Protein AF-0000000073618475 (afdb_homodimer)

Secondary structure (DSSP, 8-state):
---------------------------------------------BSS---TT-S--TTT--EEEEE-SS--S-EEEEEETTEEEETTTSGGG--STTGGG-GGGGGSSSSHHHHTT-HHHHHHHHHHHHHHTBTT-HHHHT-HHHHHHHEEEGGGPEEE-SS--S-EEEE---HHHHHHHHHHHH-GGG-S-TTTTTS--EEE--STTEEETT---PPPEEEE-SSTTS--EEEE-S-EEEEEEEEEEE-S---TT----GGGGGGGEEEEEEEE--EEHHHHHHH-TTT--STTTTT-EEE-S-BEEHHHHGGGEEPPPP-SSPPPGGG---S--EE--EEEEEE--TT-SS-EEEEEEEGGG-SS-HHHHHHHHHTTSPPP-TT-EEE------STT--SEEEE---------------------------------------------GGGHHHHHHHGGG----B-/---------------------------------------------BSS---TT-S--TTT--EEEEE-SS--S-EEEEEETTEEEETTTSGGG--STTGGG-GGGGGSSSSHHHHTT-HHHHHHHHHHHHHHTBTT-HHHHT-HHHHHHHEEEGGGPEEE-SS--S-EEEE---HHHHHHHHHHHH-GGG-S-TTTTTS--EEE--STTEEETT---PPPEEEE-SSTTS--EEEE-S-EEEEEEEEEEE-S---TT----GGGGGGGEEEEEEEE--EEHHHHHHH-TTT--STTTTT-EEE-S-BEEHHHHGGGEEPPPP-SSPPPGGG---S--EE--EEEEEE--TT-SS-EEEEEEEGGG-SS-HHHHHHHHHTTSPPP-TT-EEE------STT--SEEEE---------------------------------------------TTHHHHHHHHGGG----B-

Organism: Bos mutus grunniens (NCBI:txid30521)

pLDDT: mean 79.25, std 31.25, range [14.05, 98.94]

Foldseek 3Di:
DDDDDDDDDDDDDDDDDDDDDDDPPPPPPPPPPVPPPPPCPVLQAFLDDADLQALADLLWFFKFWKAFPVGRQIFIWTDHHQKTFQLLLVLCVLCDDQSVVPSCCRVDNANFVVLQSWDVSLVSVSVVSSQCRGPPHCPQSVPPPSCVVGMDGNVRIDTWARHQAPWEKEWDFFPVQQQVCQCVPPNNVCSHPPCVLAATHMDTAARVFETEQPDDFDFDWAWFDPDPVDDIDTDTQQWKKWFKWKKWFFGHKDAFQDFDFLVCLVRGTFFMKIKIQIFRPRRQVVPQPPPHDDRRGHRHMYIHRTGGGVSSQVVFFDWADDRPPDYDPSQDDGDRQQGFAKEWEWEDDPPRPDTHTDAIFTSNSGNRGSSRVRRRVCVRRDMDGGGHMYMRTGHADPDPHGRMDTPRPPPPPPDPPPDDCPPPPPVDDPPPPDPPVDDPDDDDDDDDDDPPDDPSPVVSNNSSSHPHSHD/DDDDDDDDDDDDDDDPDDPDDPDPPPPPPPPCPVPPPPPCPVLQAFLPDADLQALADLLWFFKFWKAFPVGRQIFIWTDHHQKTFQLLLVLCVLCDPQSVVPSCCRVDNANFVVLQSWDVSLVSVSVVSSQCRGPPHCPQSVPPPSCVVGMDGNVRIDTWARHQAPWEKEWDFFPVQQQVCQCVPPNNVCSHPPCVLAATHMDTAARVFETEQPDDFDFDWAWFDPDPVDDIDTDTQQFKKWFKWKKWFFGHKDAFQDFDFLVCLVRGTFFMKIKIQIFRPRRQVVPQPPPHDDRRGHRHMYIHRTGGGVSSQVVFFDWADDRPPDYDPSQDDGDRQQGFAKEWEWEDDPPRPDTHTDAIFTSNSGNRGSSRVRRRVCVRRDMDGGGHMYMRTGHADPDPHGRMDTPRPPPPPPDPDPDDCPPPPPPDDPPPPDDPVPDPDDDDDDDDDCPDDDPSPVVSNNSSSHPHSHD

Sequence (942 aa):
MGVALGRNKGPVPGSWTEVGGPSKRKLGCAEAARTLPPCSVLASMSFVPVAEDSDFPIHNLPYGVFSTRGNPRPRIGVAIGDQILDLSVIKHLFTGPILSGHQDVFNKPTLNSFMGLGQAAWKEARAFLQNLLSASQARLRDDVELRQRAFTSQASATMYLPATIGDYTDFYSSRHHATNVGVMFRGKENALMPNWLHLPVGYHGRASSVVVSGTPIRRPLGQMRPDDSKPPVYGACKLLDFELEMAFFVGPGNKLGEPIPISKAHEHIFGMVLMNDWSARDIQKWEYVPLGPFLGKSFGTTISPWVVPMDALMPFAVPNPEQDPKPLPYLCHDQPYTFDINLSVALKGEGMSQAATICRSNFKYMYWTMLQQLTHHSVNGCNLQPGDLLASGTISGPGTARGMGTALASASVREKCCLPSRSPEVLSALPETPDWHATPSTSLGGPGAPTVAAGLVLHSIIKLLCSVFMLMGVALGRNKGPVPGSWTEVGGPSKRKLGCAEAARTLPPCSVLASMSFVPVAEDSDFPIHNLPYGVFSTRGNPRPRIGVAIGDQILDLSVIKHLFTGPILSGHQDVFNKPTLNSFMGLGQAAWKEARAFLQNLLSASQARLRDDVELRQRAFTSQASATMYLPATIGDYTDFYSSRHHATNVGVMFRGKENALMPNWLHLPVGYHGRASSVVVSGTPIRRPLGQMRPDDSKPPVYGACKLLDFELEMAFFVGPGNKLGEPIPISKAHEHIFGMVLMNDWSARDIQKWEYVPLGPFLGKSFGTTISPWVVPMDALMPFAVPNPEQDPKPLPYLCHDQPYTFDINLSVALKGEGMSQAATICRSNFKYMYWTMLQQLTHHSVNGCNLQPGDLLASGTISGPGTARGMGTALASASVREKCCLPSRSPEVLSALPETPDWHATPSTSLGGPGAPTVAAGLVLHSIIKLLCSVFML

Nearest PDB structures (foldseek):
  1qqj-assembly1_B  TM=9.957E-01  e=2.938E-68  Mus musculus
  5ti1-assembly1_A  TM=9.506E-01  e=1.456E-51  Paraburkholderia xenovorans LB400
  5ti1-assembly3_F  TM=9.680E-01  e=8.768E-50  Paraburkholderia xenovorans LB400
  5ti1-assembly4_G  TM=9.597E-01  e=1.043E-49  Paraburkholderia xenovorans LB400
  4qku-assembly2_D  TM=9.681E-01  e=4.166E-49  Burkholderia cenocepacia J2315

Structure (mmCIF, N/CA/C/O backbone):
data_AF-0000000073618475-model_v1
#
loop_
_entity.id
_entity.type
_entity.pdbx_description
1 polymer Fumarylacetoacetase
#
loop_
_atom_site.group_PDB
_atom_site.id
_atom_site.type_symbol
_atom_site.label_atom_id
_atom_site.label_alt_id
_atom_site.label_comp_id
_atom_site.label_asym_id
_atom_site.label_entity_id
_atom_site.label_seq_id
_atom_site.pdbx_PDB_ins_code
_atom_site.Cartn_x
_atom_site.Cartn_y
_atom_site.Cartn_z
_atom_site.occupancy
_atom_site.B_iso_or_equiv
_atom_site.auth_seq_id
_atom_site.auth_comp_id
_atom_site.auth_asym_id
_atom_site.auth_atom_id
_atom_site.pdbx_PDB_model_num
ATOM 1 N N . MET A 1 1 ? -41 21.375 -58.719 1 14.96 1 MET A N 1
ATOM 2 C CA . MET A 1 1 ? -41.281 20.969 -60.094 1 14.96 1 MET A CA 1
ATOM 3 C C . MET A 1 1 ? -40.75 19.562 -60.375 1 14.96 1 MET A C 1
ATOM 5 O O . MET A 1 1 ? -39.875 19.094 -59.656 1 14.96 1 MET A O 1
ATOM 9 N N . GLY A 1 2 ? -40.75 18.953 -61.625 1 15.3 2 GLY A N 1
ATOM 10 C CA . GLY A 1 2 ? -41.062 17.719 -62.312 1 15.3 2 GLY A CA 1
ATOM 11 C C . GLY A 1 2 ? -39.906 16.75 -62.375 1 15.3 2 GLY A C 1
ATOM 12 O O . GLY A 1 2 ? -38.781 17.109 -62.062 1 15.3 2 GLY A O 1
ATOM 13 N N . VAL A 1 3 ? -39.719 15.961 -63.562 1 15.06 3 VAL A N 1
ATOM 14 C CA . VAL A 1 3 ? -39.844 14.594 -64.062 1 15.06 3 VAL A CA 1
ATOM 15 C C . VAL A 1 3 ? -38.469 13.945 -64.188 1 15.06 3 VAL A C 1
ATOM 17 O O . VAL A 1 3 ? -38.188 12.945 -63.531 1 15.06 3 VAL A O 1
ATOM 20 N N . ALA A 1 4 ? -38 13.555 -65.5 1 14.96 4 ALA A N 1
ATOM 21 C CA . ALA A 1 4 ? -37.844 12.5 -66.5 1 14.96 4 ALA A CA 1
ATOM 22 C C . ALA A 1 4 ? -36.344 12.164 -66.688 1 14.96 4 ALA A C 1
ATOM 24 O O . ALA A 1 4 ? -35.5 12.961 -66.312 1 14.96 4 ALA A O 1
ATOM 25 N N . LEU A 1 5 ? -35.75 11.719 -68 1 14.2 5 LEU A N 1
ATOM 26 C CA . LEU A 1 5 ? -35.688 10.57 -68.938 1 14.2 5 LEU A CA 1
ATOM 27 C C . LEU A 1 5 ? -34.25 10.344 -69.375 1 14.2 5 LEU A C 1
ATOM 29 O O . LEU A 1 5 ? -33.844 9.211 -69.625 1 14.2 5 LEU A O 1
ATOM 33 N N . GLY A 1 6 ? -33.375 11.211 -69.938 1 14.65 6 GLY A N 1
ATOM 34 C CA . GLY A 1 6 ? -33.125 10.938 -71.312 1 14.65 6 GLY A CA 1
ATOM 35 C C . GLY A 1 6 ? -32.062 9.859 -71.562 1 14.65 6 GLY A C 1
ATOM 36 O O . GLY A 1 6 ? -31.266 9.578 -70.688 1 14.65 6 GLY A O 1
ATOM 37 N N . ARG A 1 7 ? -31.844 9.242 -72.75 1 14.97 7 ARG A N 1
ATOM 38 C CA . ARG A 1 7 ? -31.703 8.125 -73.688 1 14.97 7 ARG A CA 1
ATOM 39 C C . ARG A 1 7 ? -30.234 7.742 -73.875 1 14.97 7 ARG A C 1
ATOM 41 O O . ARG A 1 7 ? -29.859 6.57 -73.75 1 14.97 7 ARG A O 1
ATOM 48 N N . ASN A 1 8 ? -29.453 8.227 -74.875 1 14.05 8 ASN A N 1
ATOM 49 C CA . ASN A 1 8 ? -29.141 7.559 -76.125 1 14.05 8 ASN A CA 1
ATOM 50 C C . ASN A 1 8 ? -27.766 6.883 -76.062 1 14.05 8 ASN A C 1
ATOM 52 O O . ASN A 1 8 ? -27.609 5.766 -76.562 1 14.05 8 ASN A O 1
ATOM 56 N N . LYS A 1 9 ? -26.531 7.559 -76 1 15.12 9 LYS A N 1
ATOM 57 C CA . LYS A 1 9 ? -25.734 7.516 -77.188 1 15.12 9 LYS A CA 1
ATOM 58 C C . LYS A 1 9 ? -24.984 6.188 -77.312 1 15.12 9 LYS A C 1
ATOM 60 O O . LYS A 1 9 ? -24.812 5.473 -76.312 1 15.12 9 LYS A O 1
ATOM 65 N N . GLY A 1 10 ? -23.859 6.188 -77.938 1 14.84 10 GLY A N 1
ATOM 66 C CA . GLY A 1 10 ? -23.328 5.559 -79.125 1 14.84 10 GLY A CA 1
ATOM 67 C C . GLY A 1 10 ? -22.547 4.297 -78.875 1 14.84 10 GLY A C 1
ATOM 68 O O . GLY A 1 10 ? -22.219 4.016 -77.688 1 14.84 10 GLY A O 1
ATOM 69 N N . PRO A 1 11 ? -21.734 3.771 -79.812 1 15.64 11 PRO A N 1
ATOM 70 C CA . PRO A 1 11 ? -21.672 2.545 -80.562 1 15.64 11 PRO A CA 1
ATOM 71 C C . PRO A 1 11 ? -20.625 1.559 -80.062 1 15.64 11 PRO A C 1
ATOM 73 O O . PRO A 1 11 ? -20.891 0.354 -80 1 15.64 11 PRO A O 1
ATOM 76 N N . VAL A 1 12 ? -19.328 1.938 -79.75 1 15.04 12 VAL A N 1
ATOM 77 C CA . VAL A 1 12 ? -18.406 1.434 -80.75 1 15.04 12 VAL A CA 1
ATOM 78 C C . VAL A 1 12 ? -17.984 0.011 -80.438 1 15.04 12 VAL A C 1
ATOM 80 O O . VAL A 1 12 ? -18.047 -0.397 -79.25 1 15.04 12 VAL A O 1
ATOM 83 N N . PRO A 1 13 ? -16.781 -0.505 -81 1 15.25 13 PRO A N 1
ATOM 84 C CA . PRO A 1 13 ? -16.547 -1.666 -81.875 1 15.25 13 PRO A CA 1
ATOM 85 C C . PRO A 1 13 ? -15.984 -2.861 -81.062 1 15.25 13 PRO A C 1
ATOM 87 O O . PRO A 1 13 ? -16.531 -3.965 -81.188 1 15.25 13 PRO A O 1
ATOM 90 N N . GLY A 1 14 ? -14.594 -3.037 -80.938 1 15.29 14 GLY A N 1
ATOM 91 C CA . GLY A 1 14 ? -13.938 -4.055 -81.75 1 15.29 14 GLY A CA 1
ATOM 92 C C . GLY A 1 14 ? -13.773 -5.379 -81.062 1 15.29 14 GLY A C 1
ATOM 93 O O . GLY A 1 14 ? -13.938 -5.445 -79.812 1 15.29 14 GLY A O 1
ATOM 94 N N . SER A 1 15 ? -12.93 -6.387 -81.562 1 15.39 15 SER A N 1
ATOM 95 C CA . SER A 1 15 ? -12.906 -7.762 -82.062 1 15.39 15 SER A CA 1
ATOM 96 C C . SER A 1 15 ? -12.211 -8.688 -81.062 1 15.39 15 SER A C 1
ATOM 98 O O . SER A 1 15 ? -12.656 -9.812 -80.875 1 15.39 15 SER A O 1
ATOM 100 N N . TRP A 1 16 ? -11.031 -8.375 -80.438 1 15.93 16 TRP A N 1
ATOM 101 C CA . TRP A 1 16 ? -10.016 -9.359 -80.75 1 15.93 16 TRP A CA 1
ATOM 102 C C . TRP A 1 16 ? -10.195 -10.648 -80 1 15.93 16 TRP A C 1
ATOM 104 O O . TRP A 1 16 ? -10.805 -10.641 -78.938 1 15.93 16 TRP A O 1
ATOM 114 N N . THR A 1 17 ? -9.203 -11.586 -80.125 1 16.06 17 THR A N 1
ATOM 115 C CA . THR A 1 17 ? -9.023 -12.977 -80.5 1 16.06 17 THR A CA 1
ATOM 116 C C . THR A 1 17 ? -8.922 -13.883 -79.312 1 16.06 17 THR A C 1
ATOM 118 O O . THR A 1 17 ? -9.648 -14.875 -79.188 1 16.06 17 THR A O 1
ATOM 121 N N . GLU A 1 18 ? -7.703 -14.391 -79 1 15.91 18 GLU A N 1
ATOM 122 C CA . GLU A 1 18 ? -7.375 -15.781 -79.25 1 15.91 18 GLU A CA 1
ATOM 123 C C . GLU A 1 18 ? -7.582 -16.656 -78.062 1 15.91 18 GLU A C 1
ATOM 125 O O . GLU A 1 18 ? -8.289 -17.656 -78.062 1 15.91 18 GLU A O 1
ATOM 130 N N . VAL A 1 19 ? -6.473 -17.078 -77.312 1 17.89 19 VAL A N 1
ATOM 131 C CA . VAL A 1 19 ? -5.891 -18.422 -77.438 1 17.89 19 VAL A CA 1
ATOM 132 C C . VAL A 1 19 ? -6.305 -19.25 -76.188 1 17.89 19 VAL A C 1
ATOM 134 O O . VAL A 1 19 ? -6.691 -18.703 -75.188 1 17.89 19 VAL A O 1
ATOM 137 N N . GLY A 1 20 ? -5.82 -20.531 -76.125 1 17.22 20 GLY A N 1
ATOM 138 C CA . GLY A 1 20 ? -6.273 -21.906 -75.875 1 17.22 20 GLY A CA 1
ATOM 139 C C . GLY A 1 20 ? -6.145 -22.328 -74.438 1 17.22 20 GLY A C 1
ATOM 140 O O . GLY A 1 20 ? -7.047 -22.969 -73.875 1 17.22 20 GLY A O 1
ATOM 141 N N . GLY A 1 21 ? -4.984 -22.125 -73.688 1 17.39 21 GLY A N 1
ATOM 142 C CA . GLY A 1 21 ? -4.301 -23.375 -73.375 1 17.39 21 GLY A CA 1
ATOM 143 C C . GLY A 1 21 ? -4.891 -24.078 -72.188 1 17.39 21 GLY A C 1
ATOM 144 O O . GLY A 1 21 ? -5.734 -23.531 -71.5 1 17.39 21 GLY A O 1
ATOM 145 N N . PRO A 1 22 ? -3.977 -24.734 -71.375 1 19.5 22 PRO A N 1
ATOM 146 C CA . PRO A 1 22 ? -3.838 -26.125 -70.938 1 19.5 22 PRO A CA 1
ATOM 147 C C . PRO A 1 22 ? -4.613 -26.422 -69.625 1 19.5 22 PRO A C 1
ATOM 149 O O . PRO A 1 22 ? -5.023 -25.5 -68.938 1 19.5 22 PRO A O 1
ATOM 152 N N . SER A 1 23 ? -4.531 -27.734 -69.25 1 17.62 23 SER A N 1
ATOM 153 C CA . SER A 1 23 ? -5.219 -28.812 -68.562 1 17.62 23 SER A CA 1
ATOM 154 C C . SER A 1 23 ? -5.078 -28.656 -67.062 1 17.62 23 SER A C 1
ATOM 156 O O . SER A 1 23 ? -3.986 -28.375 -66.562 1 17.62 23 SER A O 1
ATOM 158 N N . LYS A 1 24 ? -6.078 -28.531 -66.375 1 18.59 24 LYS A N 1
ATOM 159 C CA . LYS A 1 24 ? -6.266 -28.25 -64.938 1 18.59 24 LYS A CA 1
ATOM 160 C C . LYS A 1 24 ? -5.84 -29.438 -64.062 1 18.59 24 LYS A C 1
ATOM 162 O O . LYS A 1 24 ? -6.566 -30.422 -63.969 1 18.59 24 LYS A O 1
ATOM 167 N N . ARG A 1 25 ? -4.641 -29.844 -64.375 1 17.22 25 ARG A N 1
ATOM 168 C CA . ARG A 1 25 ? -4.395 -31.031 -63.562 1 17.22 25 ARG A CA 1
ATOM 169 C C . ARG A 1 25 ? -4.738 -30.797 -62.094 1 17.22 25 ARG A C 1
ATOM 171 O O . ARG A 1 25 ? -4.406 -29.734 -61.531 1 17.22 25 ARG A O 1
ATOM 178 N N . LYS A 1 26 ? -5.715 -31.531 -61.719 1 19.78 26 LYS A N 1
ATOM 179 C CA . LYS A 1 26 ? -6.305 -31.703 -60.406 1 19.78 26 LYS A CA 1
ATOM 180 C C . LYS A 1 26 ? -5.25 -32.156 -59.375 1 19.78 26 LYS A C 1
ATOM 182 O O . LYS A 1 26 ? -4.805 -33.281 -59.406 1 19.78 26 LYS A O 1
ATOM 187 N N . LEU A 1 27 ? -4.051 -31.391 -59.375 1 18.8 27 LEU A N 1
ATOM 188 C CA . LEU A 1 27 ? -3.051 -31.891 -58.438 1 18.8 27 LEU A CA 1
ATOM 189 C C . LEU A 1 27 ? -3.672 -32.156 -57.062 1 18.8 27 LEU A C 1
ATOM 191 O O . LEU A 1 27 ? -4.309 -31.281 -56.5 1 18.8 27 LEU A O 1
ATOM 195 N N . GLY A 1 28 ? -4.062 -33.469 -56.844 1 20.06 28 GLY A N 1
ATOM 196 C CA . GLY A 1 28 ? -4.477 -34.156 -55.656 1 20.06 28 GLY A CA 1
ATOM 197 C C . GLY A 1 28 ? -3.635 -33.812 -54.438 1 20.06 28 GLY A C 1
ATOM 198 O O . GLY A 1 28 ? -2.453 -34.156 -54.375 1 20.06 28 GLY A O 1
ATOM 199 N N . CYS A 1 29 ? -3.551 -32.562 -54.125 1 20.19 29 CYS A N 1
ATOM 200 C CA . CYS A 1 29 ? -2.686 -32.219 -53 1 20.19 29 CYS A CA 1
ATOM 201 C C . CYS A 1 29 ? -3.004 -33.094 -51.781 1 20.19 29 CYS A C 1
ATOM 203 O O . CYS A 1 29 ? -4.109 -33.031 -51.25 1 20.19 29 CYS A O 1
ATOM 205 N N . ALA A 1 30 ? -2.568 -34.438 -51.906 1 24.08 30 ALA A N 1
ATOM 206 C CA . ALA A 1 30 ? -2.463 -35.344 -50.781 1 24.08 30 ALA A CA 1
ATOM 207 C C . ALA A 1 30 ? -2.02 -34.594 -49.531 1 24.08 30 ALA A C 1
ATOM 209 O O . ALA A 1 30 ? -0.993 -33.906 -49.531 1 24.08 30 ALA A O 1
ATOM 210 N N . GLU A 1 31 ? -3.053 -34.156 -48.875 1 22.77 31 GLU A N 1
ATOM 211 C CA . GLU A 1 31 ? -2.939 -33.562 -47.562 1 22.77 31 GLU A CA 1
ATOM 212 C C . GLU A 1 31 ? -2.047 -34.375 -46.625 1 22.77 31 GLU A C 1
ATOM 214 O O . GLU A 1 31 ? -2.402 -35.5 -46.25 1 22.77 31 GLU A O 1
ATOM 219 N N . ALA A 1 32 ? -0.799 -34.625 -46.969 1 21.22 32 ALA A N 1
ATOM 220 C CA . ALA A 1 32 ? 0.026 -35.312 -46 1 21.22 32 ALA A CA 1
ATOM 221 C C . ALA A 1 32 ? -0.185 -34.75 -44.594 1 21.22 32 ALA A C 1
ATOM 223 O O . ALA A 1 32 ? 0.117 -33.562 -44.344 1 21.22 32 ALA A O 1
ATOM 224 N N . ALA A 1 33 ? -1.225 -35.188 -44.062 1 26.94 33 ALA A N 1
ATOM 225 C CA . ALA A 1 33 ? -1.369 -34.969 -42.625 1 26.94 33 ALA A CA 1
ATOM 226 C C . ALA A 1 33 ? -0.056 -35.219 -41.906 1 26.94 33 ALA A C 1
ATOM 228 O O . ALA A 1 33 ? 0.348 -36.375 -41.75 1 26.94 33 ALA A O 1
ATOM 229 N N . ARG A 1 34 ? 1.005 -34.5 -42.375 1 25.5 34 ARG A N 1
ATOM 230 C CA . ARG A 1 34 ? 2.209 -34.688 -41.594 1 25.5 34 ARG A CA 1
ATOM 231 C C . ARG A 1 34 ? 1.877 -34.719 -40.094 1 25.5 34 ARG A C 1
ATOM 233 O O . ARG A 1 34 ? 1.254 -33.812 -39.562 1 25.5 34 ARG A O 1
ATOM 240 N N . THR A 1 35 ? 1.557 -35.906 -39.625 1 27.72 35 THR A N 1
ATOM 241 C CA . THR A 1 35 ? 1.513 -36.188 -38.219 1 27.72 35 THR A CA 1
ATOM 242 C C . THR A 1 35 ? 2.572 -35.375 -37.469 1 27.72 35 THR A C 1
ATOM 244 O O . THR A 1 35 ? 3.76 -35.469 -37.781 1 27.72 35 THR A O 1
ATOM 247 N N . LEU A 1 36 ? 2.203 -34.156 -37.219 1 29.75 36 LEU A N 1
ATOM 248 C CA . LEU A 1 36 ? 3.109 -33.406 -36.344 1 29.75 36 LEU A CA 1
ATOM 249 C C . LEU A 1 36 ? 3.727 -34.344 -35.281 1 29.75 36 LEU A C 1
ATOM 251 O O . LEU A 1 36 ? 3.039 -35.188 -34.719 1 29.75 36 LEU A O 1
ATOM 255 N N . PRO A 1 37 ? 4.984 -34.75 -35.5 1 31.92 37 PRO A N 1
ATOM 256 C CA . PRO A 1 37 ? 5.609 -35.594 -34.5 1 31.92 37 PRO A CA 1
ATOM 257 C C . PRO A 1 37 ? 5.098 -35.312 -33.094 1 31.92 37 PRO A C 1
ATOM 259 O O . PRO A 1 37 ? 4.602 -34.219 -32.812 1 31.92 37 PRO A O 1
ATOM 262 N N . PRO A 1 38 ? 4.59 -36.344 -32.375 1 31 38 PRO A N 1
ATOM 263 C CA . PRO A 1 38 ? 4.23 -36.125 -30.969 1 31 38 PRO A CA 1
ATOM 264 C C . PRO A 1 38 ? 5.086 -35.031 -30.312 1 31 38 PRO A C 1
ATOM 266 O O . PRO A 1 38 ? 6.23 -34.812 -30.719 1 31 38 PRO A O 1
ATOM 269 N N . CYS A 1 39 ? 4.555 -33.906 -30.156 1 32.12 39 CYS A N 1
ATOM 270 C CA . CYS A 1 39 ? 5.23 -32.969 -29.25 1 32.12 39 CYS A CA 1
ATOM 271 C C . CYS A 1 39 ? 6.062 -33.75 -28.234 1 32.12 39 CYS A C 1
ATOM 273 O O . CYS A 1 39 ? 5.508 -34.406 -27.359 1 32.12 39 CYS A O 1
ATOM 275 N N . SER A 1 40 ? 7.102 -34.469 -28.609 1 32.62 40 SER A N 1
ATOM 276 C CA . SER A 1 40 ? 8.117 -35 -27.719 1 32.62 40 SER A CA 1
ATOM 277 C C . SER A 1 40 ? 8.344 -34.125 -26.5 1 32.62 40 SER A C 1
ATOM 279 O O . SER A 1 40 ? 9.133 -33.188 -26.562 1 32.62 40 SER A O 1
ATOM 281 N N . VAL A 1 41 ? 7.34 -33.5 -25.953 1 38.03 41 VAL A N 1
ATOM 282 C CA . VAL A 1 41 ? 7.703 -33.031 -24.625 1 38.03 41 VAL A CA 1
ATOM 283 C C . VAL A 1 41 ? 8.578 -34.062 -23.938 1 38.03 41 VAL A C 1
ATOM 285 O O . VAL A 1 41 ? 8.078 -35.125 -23.5 1 38.03 41 VAL A O 1
ATOM 288 N N . LEU A 1 42 ? 9.523 -34.656 -24.562 1 39.75 42 LEU A N 1
ATOM 289 C CA . LEU A 1 42 ? 10.539 -35.438 -23.859 1 39.75 42 LEU A CA 1
ATOM 290 C C . LEU A 1 42 ? 10.594 -35.062 -22.391 1 39.75 42 LEU A C 1
ATOM 292 O O . LEU A 1 42 ? 10.805 -33.906 -22.047 1 39.75 42 LEU A O 1
ATOM 296 N N . ALA A 1 43 ? 9.648 -35.594 -21.578 1 50.31 43 ALA A N 1
ATOM 297 C CA . ALA A 1 43 ? 9.648 -35.531 -20.125 1 50.31 43 ALA A CA 1
ATOM 298 C C . ALA A 1 43 ? 11.062 -35.344 -19.594 1 50.31 43 ALA A C 1
ATOM 300 O O . ALA A 1 43 ? 11.859 -36.281 -19.578 1 50.31 43 ALA A O 1
ATOM 301 N N . SER A 1 44 ? 11.664 -34.25 -19.844 1 66.56 44 SER A N 1
ATOM 302 C CA . SER A 1 44 ? 13.016 -34 -19.359 1 66.56 44 SER A CA 1
ATOM 303 C C . SER A 1 44 ? 13.164 -34.375 -17.891 1 66.56 44 SER A C 1
ATOM 305 O O . SER A 1 44 ? 12.352 -34 -17.047 1 66.56 44 SER A O 1
ATOM 307 N N . MET A 1 45 ? 13.625 -35.562 -17.656 1 86.44 45 MET A N 1
ATOM 308 C CA . MET A 1 45 ? 14 -36.031 -16.328 1 86.44 45 MET A CA 1
ATOM 309 C C . MET A 1 45 ? 15.164 -35.219 -15.766 1 86.44 45 MET A C 1
ATOM 311 O O . MET A 1 45 ? 16.094 -34.875 -16.484 1 86.44 45 MET A O 1
ATOM 315 N N . SER A 1 46 ? 14.914 -34.719 -14.609 1 94.69 46 SER A N 1
ATOM 316 C CA . SER A 1 46 ? 15.953 -34 -13.883 1 94.69 46 SER A CA 1
ATOM 317 C C . SER A 1 46 ? 17.031 -34.938 -13.359 1 94.69 46 SER A C 1
ATOM 319 O O . SER A 1 46 ? 16.734 -36.094 -13.031 1 94.69 46 SER A O 1
ATOM 321 N N . PHE A 1 47 ? 18.266 -34.5 -13.328 1 96.56 47 PHE A N 1
ATOM 322 C CA . PHE A 1 47 ? 19.297 -35.312 -12.68 1 96.56 47 PHE A CA 1
ATOM 323 C C . PHE A 1 47 ? 19.188 -35.188 -11.164 1 96.56 47 PHE A C 1
ATOM 325 O O . PHE A 1 47 ? 19.766 -36 -10.438 1 96.56 47 PHE A O 1
ATOM 332 N N . VAL A 1 48 ? 18.516 -34.156 -10.672 1 96.88 48 VAL A N 1
ATOM 333 C CA . VAL A 1 48 ? 18.188 -34.062 -9.25 1 96.88 48 VAL A CA 1
ATOM 334 C C . VAL A 1 48 ? 17.016 -34.969 -8.93 1 96.88 48 VAL A C 1
ATOM 336 O O . VAL A 1 48 ? 16 -34.969 -9.625 1 96.88 48 VAL A O 1
ATOM 339 N N . PRO A 1 49 ? 17.172 -35.812 -7.922 1 95.81 49 PRO A N 1
ATOM 340 C CA . PRO A 1 49 ? 16.062 -36.688 -7.551 1 95.81 49 PRO A CA 1
ATOM 341 C C . PRO A 1 49 ? 14.805 -35.906 -7.156 1 95.81 49 PRO A C 1
ATOM 343 O O . PRO A 1 49 ? 14.891 -34.938 -6.379 1 95.81 49 PRO A O 1
ATOM 346 N N . VAL A 1 50 ? 13.727 -36.312 -7.73 1 95.5 50 VAL A N 1
ATOM 347 C CA . VAL A 1 50 ? 12.43 -35.719 -7.426 1 95.5 50 VAL A CA 1
ATOM 348 C C . VAL A 1 50 ? 11.438 -36.812 -7.043 1 95.5 50 VAL A C 1
ATOM 350 O O . VAL A 1 50 ? 11.109 -37.656 -7.863 1 95.5 50 VAL A O 1
ATOM 353 N N . ALA A 1 51 ? 11.008 -36.75 -5.793 1 93.5 51 ALA A N 1
ATOM 354 C CA . ALA A 1 51 ? 10.008 -37.719 -5.355 1 93.5 51 ALA A CA 1
ATOM 355 C C . ALA A 1 51 ? 8.734 -37.594 -6.18 1 93.5 51 ALA A C 1
ATOM 357 O O . ALA A 1 51 ? 8.383 -36.5 -6.648 1 93.5 51 ALA A O 1
ATOM 358 N N . GLU A 1 52 ? 8.016 -38.656 -6.301 1 89.94 52 GLU A N 1
ATOM 359 C CA . GLU A 1 52 ? 6.797 -38.719 -7.098 1 89.94 52 GLU A CA 1
ATOM 360 C C . GLU A 1 52 ? 5.746 -37.75 -6.559 1 89.94 52 GLU A C 1
ATOM 362 O O . GLU A 1 52 ? 4.977 -37.156 -7.328 1 89.94 52 GLU A O 1
ATOM 367 N N . ASP A 1 53 ? 5.77 -37.531 -5.301 1 89.31 53 ASP A N 1
ATOM 368 C CA . ASP A 1 53 ? 4.746 -36.688 -4.691 1 89.31 53 ASP A CA 1
ATOM 369 C C . ASP A 1 53 ? 5.273 -35.281 -4.422 1 89.31 53 ASP A C 1
ATOM 371 O O . ASP A 1 53 ? 4.625 -34.5 -3.738 1 89.31 53 ASP A O 1
ATOM 375 N N . SER A 1 54 ? 6.418 -35.062 -5.055 1 91.88 54 SER A N 1
ATOM 376 C CA . SER A 1 54 ? 7.008 -33.719 -4.84 1 91.88 54 SER A CA 1
ATOM 377 C C . SER A 1 54 ? 6.258 -32.656 -5.621 1 91.88 54 SER A C 1
ATOM 379 O O . SER A 1 54 ? 5.863 -32.875 -6.766 1 91.88 54 SER A O 1
ATOM 381 N N . ASP A 1 55 ? 6.18 -31.484 -5.008 1 90.38 55 ASP A N 1
ATOM 382 C CA . ASP A 1 55 ? 5.555 -30.328 -5.645 1 90.38 55 ASP A CA 1
ATOM 383 C C . ASP A 1 55 ? 6.547 -29.594 -6.547 1 90.38 55 ASP A C 1
ATOM 385 O O . ASP A 1 55 ? 6.188 -28.625 -7.219 1 90.38 55 ASP A O 1
ATOM 389 N N . PHE A 1 56 ? 7.777 -30.109 -6.594 1 95.75 56 PHE A N 1
ATOM 390 C CA . PHE A 1 56 ? 8.812 -29.328 -7.246 1 95.75 56 PHE A CA 1
ATOM 391 C C . PHE A 1 56 ? 9.531 -30.141 -8.32 1 95.75 56 PHE A C 1
ATOM 393 O O . PHE A 1 56 ? 10.75 -30.297 -8.273 1 95.75 56 PHE A O 1
ATOM 400 N N . PRO A 1 57 ? 8.766 -30.641 -9.32 1 96.12 57 PRO A N 1
ATOM 401 C CA . PRO A 1 57 ? 9.398 -31.266 -10.484 1 96.12 57 PRO A CA 1
ATOM 402 C C . PRO A 1 57 ? 10.039 -30.266 -11.43 1 96.12 57 PRO A C 1
ATOM 404 O O . PRO A 1 57 ? 9.883 -29.047 -11.242 1 96.12 57 PRO A O 1
ATOM 407 N N . ILE A 1 58 ? 10.75 -30.75 -12.398 1 96.75 58 ILE A N 1
ATOM 408 C CA . ILE A 1 58 ? 11.484 -29.922 -13.344 1 96.75 58 ILE A CA 1
ATOM 409 C C . ILE A 1 58 ? 10.5 -29.078 -14.164 1 96.75 58 ILE A C 1
ATOM 411 O O . ILE A 1 58 ? 10.883 -28.078 -14.758 1 96.75 58 ILE A O 1
ATOM 415 N N . HIS A 1 59 ? 9.195 -29.453 -14.172 1 95.38 59 HIS A N 1
ATOM 416 C CA . HIS A 1 59 ? 8.164 -28.734 -14.914 1 95.38 59 HIS A CA 1
ATOM 417 C C . HIS A 1 59 ? 7.66 -27.531 -14.125 1 95.38 59 HIS A C 1
ATOM 419 O O . HIS A 1 59 ? 7.031 -26.625 -14.695 1 95.38 59 HIS A O 1
ATOM 425 N N . ASN A 1 60 ? 7.848 -27.422 -12.789 1 96.88 60 ASN A N 1
ATOM 426 C CA . ASN A 1 60 ? 7.383 -26.344 -11.938 1 96.88 60 ASN A CA 1
ATOM 427 C C . ASN A 1 60 ? 8.461 -25.266 -11.758 1 96.88 60 ASN A C 1
ATOM 429 O O . ASN A 1 60 ? 8.32 -24.156 -12.25 1 96.88 60 ASN A O 1
ATOM 433 N N . LEU A 1 61 ? 9.516 -25.578 -11.156 1 98.31 61 LEU A N 1
ATOM 434 C CA . LEU A 1 61 ? 10.672 -24.734 -10.914 1 98.31 61 LEU A CA 1
ATOM 435 C C . LEU A 1 61 ? 10.25 -23.359 -10.422 1 98.31 61 LEU A C 1
ATOM 437 O O . LEU A 1 61 ? 10.578 -22.344 -11.039 1 98.31 61 LEU A O 1
ATOM 441 N N . PRO A 1 62 ? 9.547 -23.297 -9.266 1 98.81 62 PRO A N 1
ATOM 442 C CA . PRO A 1 62 ? 9.148 -22 -8.727 1 98.81 62 PRO A CA 1
ATOM 443 C C . PRO A 1 62 ? 10.328 -21.203 -8.164 1 98.81 62 PRO A C 1
ATOM 445 O O . PRO A 1 62 ? 11.312 -21.797 -7.719 1 98.81 62 PRO A O 1
ATOM 448 N N . TYR A 1 63 ? 10.25 -19.922 -8.242 1 98.94 63 TYR A N 1
ATOM 449 C CA . TYR A 1 63 ? 11.273 -19.016 -7.727 1 98.94 63 TYR A CA 1
ATOM 450 C C . TYR A 1 63 ? 10.992 -18.641 -6.281 1 98.94 63 TYR A C 1
ATOM 452 O O . TYR A 1 63 ? 9.836 -18.422 -5.906 1 98.94 63 TYR A O 1
ATOM 460 N N . GLY A 1 64 ? 11.977 -18.516 -5.484 1 98.88 64 GLY A N 1
ATOM 461 C CA . GLY A 1 64 ? 11.883 -18.047 -4.113 1 98.88 64 GLY A CA 1
ATOM 462 C C . GLY A 1 64 ? 13.133 -17.328 -3.643 1 98.88 64 GLY A C 1
ATOM 463 O O . GLY A 1 64 ? 14.102 -17.203 -4.395 1 98.88 64 GLY A O 1
ATOM 464 N N . VAL A 1 65 ? 13.086 -16.781 -2.461 1 98.94 65 VAL A N 1
ATOM 465 C CA . VAL A 1 65 ? 14.203 -16.125 -1.792 1 98.94 65 VAL A CA 1
ATOM 466 C C . VAL A 1 65 ? 14.523 -16.859 -0.491 1 98.94 65 VAL A C 1
ATOM 468 O O . VAL A 1 65 ? 13.625 -17.188 0.288 1 98.94 65 VAL A O 1
ATOM 471 N N . PHE A 1 66 ? 15.836 -17.172 -0.291 1 98.88 66 PHE A N 1
ATOM 472 C CA . PHE A 1 66 ? 16.203 -17.984 0.862 1 98.88 66 PHE A CA 1
ATOM 473 C C . PHE A 1 66 ? 17.578 -17.578 1.401 1 98.88 66 PHE A C 1
ATOM 475 O O . PHE A 1 66 ? 18.297 -16.828 0.748 1 98.88 66 PHE A O 1
ATOM 482 N N . SER A 1 67 ? 17.812 -17.875 2.607 1 98.75 67 SER A N 1
ATOM 483 C CA . SER A 1 67 ? 19.141 -17.844 3.211 1 98.75 67 SER A CA 1
ATOM 484 C C . SER A 1 67 ? 19.453 -19.156 3.949 1 98.75 67 SER A C 1
ATOM 486 O O . SER A 1 67 ? 18.594 -20.047 4.02 1 98.75 67 SER A O 1
ATOM 488 N N . THR A 1 68 ? 20.656 -19.312 4.316 1 98.06 68 THR A N 1
ATOM 489 C CA . THR A 1 68 ? 21.094 -20.422 5.16 1 98.06 68 THR A CA 1
ATOM 490 C C . THR A 1 68 ? 21.891 -19.922 6.359 1 98.06 68 THR A C 1
ATOM 492 O O . THR A 1 68 ? 22.281 -18.75 6.395 1 98.06 68 THR A O 1
ATOM 495 N N . ARG A 1 69 ? 22.094 -20.734 7.301 1 97.12 69 ARG A N 1
ATOM 496 C CA . ARG A 1 69 ? 22.875 -20.359 8.484 1 97.12 69 ARG A CA 1
ATOM 497 C C . ARG A 1 69 ? 24.281 -19.922 8.102 1 97.12 69 ARG A C 1
ATOM 499 O O . ARG A 1 69 ? 24.812 -18.953 8.648 1 97.12 69 ARG A O 1
ATOM 506 N N . GLY A 1 70 ? 24.844 -20.578 7.195 1 96.12 70 GLY A N 1
ATOM 507 C CA . GLY A 1 70 ? 26.203 -20.281 6.781 1 96.12 70 GLY A CA 1
ATOM 508 C C . GLY A 1 70 ? 26.312 -19.062 5.887 1 96.12 70 GLY A C 1
ATOM 509 O O . GLY A 1 70 ? 27.391 -18.484 5.734 1 96.12 70 GLY A O 1
ATOM 510 N N . ASN A 1 71 ? 25.281 -18.688 5.285 1 96.88 71 ASN A N 1
ATOM 511 C CA . ASN A 1 71 ? 25.172 -17.516 4.43 1 96.88 71 ASN A CA 1
ATOM 512 C C . ASN A 1 71 ? 23.844 -16.797 4.648 1 96.88 71 ASN A C 1
ATOM 514 O O . ASN A 1 71 ? 22.859 -17.062 3.955 1 96.88 71 ASN A O 1
ATOM 518 N N . PRO A 1 72 ? 23.828 -15.797 5.504 1 97.38 72 PRO A N 1
ATOM 519 C CA . PRO A 1 72 ? 22.578 -15.164 5.918 1 97.38 72 PRO A CA 1
ATOM 520 C C . PRO A 1 72 ? 22.047 -14.164 4.895 1 97.38 72 PRO A C 1
ATOM 522 O O . PRO A 1 72 ? 20.969 -13.602 5.07 1 97.38 72 PRO A O 1
ATOM 525 N N . ARG A 1 73 ? 22.734 -13.945 3.848 1 97.75 73 ARG A N 1
ATOM 526 C CA . ARG A 1 73 ? 22.266 -13.031 2.812 1 97.75 73 ARG A CA 1
ATOM 527 C C . ARG A 1 73 ? 21.109 -13.641 2.027 1 97.75 73 ARG A C 1
ATOM 529 O O . ARG A 1 73 ? 21.25 -14.727 1.46 1 97.75 73 ARG A O 1
ATOM 536 N N . PRO A 1 74 ? 20.031 -12.93 1.975 1 98.69 74 PRO A N 1
ATOM 537 C CA . PRO A 1 74 ? 18.953 -13.422 1.11 1 98.69 74 PRO A CA 1
ATOM 538 C C . PRO A 1 74 ? 19.359 -13.469 -0.362 1 98.69 74 PRO A C 1
ATOM 540 O O . PRO A 1 74 ? 20 -12.547 -0.862 1 98.69 74 PRO A O 1
ATOM 543 N N . ARG A 1 75 ? 18.953 -14.562 -0.995 1 98.25 75 ARG A N 1
ATOM 544 C CA . ARG A 1 75 ? 19.266 -14.727 -2.41 1 98.25 75 ARG A CA 1
ATOM 545 C C . ARG A 1 75 ? 18.172 -15.5 -3.129 1 98.25 75 ARG A C 1
ATOM 547 O O . ARG A 1 75 ? 17.344 -16.156 -2.486 1 98.25 75 ARG A O 1
ATOM 554 N N . ILE A 1 76 ? 18.203 -15.438 -4.43 1 98.88 76 ILE A N 1
ATOM 555 C CA . ILE A 1 76 ? 17.156 -16 -5.266 1 98.88 76 ILE A CA 1
ATOM 556 C C . ILE A 1 76 ? 17.484 -17.453 -5.605 1 98.88 76 ILE A C 1
ATOM 558 O O . ILE A 1 76 ? 18.625 -17.766 -5.957 1 98.88 76 ILE A O 1
ATOM 562 N N . GLY A 1 77 ? 16.516 -18.297 -5.496 1 98.88 77 GLY A N 1
ATOM 563 C CA . GLY A 1 77 ? 16.672 -19.703 -5.859 1 98.88 77 GLY A CA 1
ATOM 564 C C . GLY A 1 77 ? 15.461 -20.281 -6.562 1 98.88 77 GLY A C 1
ATOM 565 O O . GLY A 1 77 ? 14.414 -19.641 -6.633 1 98.88 77 GLY A O 1
ATOM 566 N N . VAL A 1 78 ? 15.664 -21.484 -7.047 1 98.88 78 VAL A N 1
ATOM 567 C CA . VAL A 1 78 ? 14.617 -22.297 -7.668 1 98.88 78 VAL A CA 1
ATOM 568 C C . VAL A 1 78 ? 14.5 -23.625 -6.934 1 98.88 78 VAL A C 1
ATOM 570 O O . VAL A 1 78 ? 15.5 -24.281 -6.641 1 98.88 78 VAL A O 1
ATOM 573 N N . ALA A 1 79 ? 13.242 -24 -6.719 1 98.75 79 ALA A N 1
ATOM 574 C CA . ALA A 1 79 ? 13.023 -25.281 -6.047 1 98.75 79 ALA A CA 1
ATOM 575 C C . ALA A 1 79 ? 12.992 -26.422 -7.047 1 98.75 79 ALA A C 1
ATOM 577 O O . ALA A 1 79 ? 12.375 -26.312 -8.109 1 98.75 79 ALA A O 1
ATOM 578 N N . ILE A 1 80 ? 13.648 -27.531 -6.699 1 98.5 80 ILE A N 1
ATOM 579 C CA . ILE A 1 80 ? 13.633 -28.781 -7.457 1 98.5 80 ILE A CA 1
ATOM 580 C C . ILE A 1 80 ? 13.805 -29.969 -6.504 1 98.5 80 ILE A C 1
ATOM 582 O O . ILE A 1 80 ? 14.828 -30.078 -5.828 1 98.5 80 ILE A O 1
ATOM 586 N N . GLY A 1 81 ? 12.766 -30.812 -6.508 1 97.44 81 GLY A N 1
ATOM 587 C CA . GLY A 1 81 ? 12.797 -31.844 -5.484 1 97.44 81 GLY A CA 1
ATOM 588 C C . GLY A 1 81 ? 12.883 -31.281 -4.078 1 97.44 81 GLY A C 1
ATOM 589 O O . GLY A 1 81 ? 12.062 -30.453 -3.68 1 97.44 81 GLY A O 1
ATOM 590 N N . ASP A 1 82 ? 13.875 -31.781 -3.344 1 97.81 82 ASP A N 1
ATOM 591 C CA . ASP A 1 82 ? 14.07 -31.297 -1.983 1 97.81 82 ASP A CA 1
ATOM 592 C C . ASP A 1 82 ? 15.211 -30.281 -1.924 1 97.81 82 ASP A C 1
ATOM 594 O O . ASP A 1 82 ? 15.703 -29.953 -0.842 1 97.81 82 ASP A O 1
ATOM 598 N N . GLN A 1 83 ? 15.586 -29.781 -3.125 1 98.5 83 GLN A N 1
ATOM 599 C CA . GLN A 1 83 ? 16.734 -28.875 -3.213 1 98.5 83 GLN A CA 1
ATOM 600 C C . GLN A 1 83 ? 16.297 -27.5 -3.693 1 98.5 83 GLN A C 1
ATOM 602 O O . GLN A 1 83 ? 15.211 -27.344 -4.25 1 98.5 83 GLN A O 1
ATOM 607 N N . ILE A 1 84 ? 17.172 -26.531 -3.332 1 98.81 84 ILE A N 1
ATOM 608 C CA . ILE A 1 84 ? 17.109 -25.188 -3.9 1 98.81 84 ILE A CA 1
ATOM 609 C C . ILE A 1 84 ? 18.344 -24.922 -4.758 1 98.81 84 ILE A C 1
ATOM 611 O O . ILE A 1 84 ? 19.484 -25.078 -4.289 1 98.81 84 ILE A O 1
ATOM 615 N N . LEU A 1 85 ? 18.141 -24.641 -6.023 1 98.88 85 LEU A N 1
ATOM 616 C CA . LEU A 1 85 ? 19.234 -24.172 -6.879 1 98.88 85 LEU A CA 1
ATOM 617 C C . LEU A 1 85 ? 19.453 -22.672 -6.707 1 98.88 85 LEU A C 1
ATOM 619 O O . LEU A 1 85 ? 18.578 -21.875 -7.039 1 98.88 85 LEU A O 1
ATOM 623 N N . ASP A 1 86 ? 20.578 -22.266 -6.219 1 98.81 86 ASP A N 1
ATOM 624 C CA . ASP A 1 86 ? 20.953 -20.875 -5.98 1 98.81 86 ASP A CA 1
ATOM 625 C C . ASP A 1 86 ? 21.312 -20.172 -7.285 1 98.81 86 ASP A C 1
ATOM 627 O O . ASP A 1 86 ? 22.359 -20.438 -7.871 1 98.81 86 ASP A O 1
ATOM 631 N N . LEU A 1 87 ? 20.562 -19.219 -7.633 1 98.88 87 LEU A N 1
ATOM 632 C CA . LEU A 1 87 ? 20.75 -18.609 -8.938 1 98.88 87 LEU A CA 1
ATOM 633 C C . LEU A 1 87 ? 21.906 -17.609 -8.906 1 98.88 87 LEU A C 1
ATOM 635 O O . LEU A 1 87 ? 22.5 -17.297 -9.945 1 98.88 87 LEU A O 1
ATOM 639 N N . SER A 1 88 ? 22.219 -17.047 -7.75 1 98.62 88 SER A N 1
ATOM 640 C CA . SER A 1 88 ? 23.359 -16.156 -7.66 1 98.62 88 SER A CA 1
ATOM 641 C C . SER A 1 88 ? 24.656 -16.891 -7.938 1 98.62 88 SER A C 1
ATOM 643 O O . SER A 1 88 ? 25.625 -16.297 -8.422 1 98.62 88 SER A O 1
ATOM 645 N N . VAL A 1 89 ? 24.703 -18.156 -7.668 1 98.56 89 VAL A N 1
ATOM 646 C CA . VAL A 1 89 ? 25.906 -18.969 -7.848 1 98.56 89 VAL A CA 1
ATOM 647 C C . VAL A 1 89 ? 26.062 -19.328 -9.328 1 98.56 89 VAL A C 1
ATOM 649 O O . VAL A 1 89 ? 27.188 -19.406 -9.836 1 98.56 89 VAL A O 1
ATOM 652 N N . ILE A 1 90 ? 24.984 -19.562 -10.023 1 98.62 90 ILE A N 1
ATOM 653 C CA . ILE A 1 90 ? 25.078 -20.047 -11.398 1 98.62 90 ILE A CA 1
ATOM 654 C C . ILE A 1 90 ? 24.75 -18.922 -12.375 1 98.62 90 ILE A C 1
ATOM 656 O O . ILE A 1 90 ? 24.516 -19.156 -13.555 1 98.62 90 ILE A O 1
ATOM 660 N N . LYS A 1 91 ? 24.641 -17.672 -11.914 1 98.56 91 LYS A N 1
ATOM 661 C CA . LYS A 1 91 ? 24.172 -16.547 -12.719 1 98.56 91 LYS A CA 1
ATOM 662 C C . LYS A 1 91 ? 25.016 -16.391 -13.984 1 98.56 91 LYS A C 1
ATOM 664 O O . LYS A 1 91 ? 24.484 -16 -15.039 1 98.56 91 LYS A O 1
ATOM 669 N N . HIS A 1 92 ? 26.266 -16.797 -13.914 1 98.12 92 HIS A N 1
ATOM 670 C CA . HIS A 1 92 ? 27.188 -16.656 -15.031 1 98.12 92 HIS A CA 1
ATOM 671 C C . HIS A 1 92 ? 26.812 -17.594 -16.172 1 98.12 92 HIS A C 1
ATOM 673 O O . HIS A 1 92 ? 27.281 -17.406 -17.312 1 98.12 92 HIS A O 1
ATOM 679 N N . LEU A 1 93 ? 26 -18.578 -15.938 1 98.5 93 LEU A N 1
ATOM 680 C CA . LEU A 1 93 ? 25.641 -19.562 -16.953 1 98.5 93 LEU A CA 1
ATOM 681 C C . LEU A 1 93 ? 24.484 -19.031 -17.812 1 98.5 93 LEU A C 1
ATOM 683 O O . LEU A 1 93 ? 24.203 -19.594 -18.875 1 98.5 93 LEU A O 1
ATOM 687 N N . PHE A 1 94 ? 23.781 -17.969 -17.344 1 98.56 94 PHE A N 1
ATOM 688 C CA . PHE A 1 94 ? 22.719 -17.375 -18.141 1 98.56 94 PHE A CA 1
ATOM 689 C C . PHE A 1 94 ? 23.297 -16.5 -19.25 1 98.56 94 PHE A C 1
ATOM 691 O O . PHE A 1 94 ? 23.484 -15.289 -19.062 1 98.56 94 PHE A O 1
ATOM 698 N N . THR A 1 95 ? 23.5 -17.078 -20.422 1 98.19 95 THR A N 1
ATOM 699 C CA . THR A 1 95 ? 24.188 -16.391 -21.516 1 98.19 95 THR A CA 1
ATOM 700 C C . THR A 1 95 ? 23.266 -16.188 -22.703 1 98.19 95 THR A C 1
ATOM 702 O O . THR A 1 95 ? 23.734 -16 -23.828 1 98.19 95 THR A O 1
ATOM 705 N N . GLY A 1 96 ? 21.969 -16.328 -22.484 1 98.19 96 GLY A N 1
ATOM 706 C CA . GLY A 1 96 ? 21.016 -16.125 -23.562 1 98.19 96 GLY A CA 1
ATOM 707 C C . GLY A 1 96 ? 20.906 -14.672 -23.984 1 98.19 96 GLY A C 1
ATOM 708 O O . GLY A 1 96 ? 21.609 -13.805 -23.469 1 98.19 96 GLY A O 1
ATOM 709 N N . PRO A 1 97 ? 20.047 -14.383 -24.922 1 98.31 97 PRO A N 1
ATOM 710 C CA . PRO A 1 97 ? 19.984 -13.07 -25.562 1 98.31 97 PRO A CA 1
ATOM 711 C C . PRO A 1 97 ? 19.594 -11.953 -24.594 1 98.31 97 PRO A C 1
ATOM 713 O O . PRO A 1 97 ? 20.031 -10.812 -24.766 1 98.31 97 PRO A O 1
ATOM 716 N N . ILE A 1 98 ? 18.75 -12.219 -23.594 1 98.5 98 ILE A N 1
ATOM 717 C CA . ILE A 1 98 ? 18.297 -11.172 -22.688 1 98.5 98 ILE A CA 1
ATOM 718 C C . ILE A 1 98 ? 19.141 -11.203 -21.406 1 98.5 98 ILE A C 1
ATOM 720 O O . ILE A 1 98 ? 19.719 -10.195 -21.016 1 98.5 98 ILE A O 1
ATOM 724 N N . LEU A 1 99 ? 19.359 -12.312 -20.859 1 98.62 99 LEU A N 1
ATOM 725 C CA . LEU A 1 99 ? 19.891 -12.422 -19.516 1 98.62 99 LEU A CA 1
ATOM 726 C C . LEU A 1 99 ? 21.406 -12.25 -19.516 1 98.62 99 LEU A C 1
ATOM 728 O O . LEU A 1 99 ? 22.016 -11.992 -18.469 1 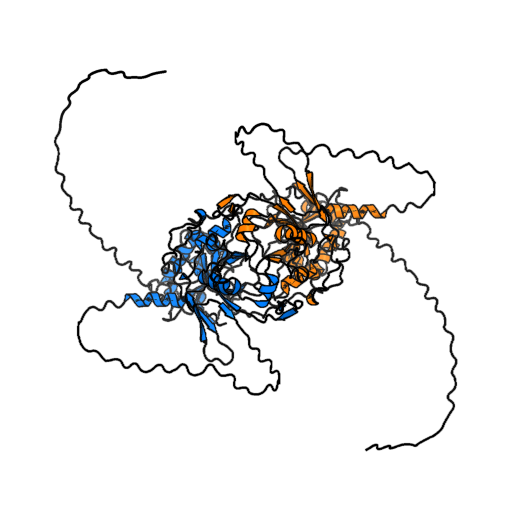98.62 99 LEU A O 1
ATOM 732 N N . SER A 1 100 ? 22.047 -12.414 -20.688 1 98.56 100 SER A N 1
ATOM 733 C CA . SER A 1 100 ? 23.5 -12.195 -20.75 1 98.56 100 SER A CA 1
ATOM 734 C C . SER A 1 100 ? 23.859 -10.781 -20.297 1 98.56 100 SER A C 1
ATOM 736 O O . SER A 1 100 ? 24.922 -10.57 -19.703 1 98.56 100 SER A O 1
ATOM 738 N N . GLY A 1 101 ? 23.016 -9.867 -20.531 1 98.31 101 GLY A N 1
ATOM 739 C CA . GLY A 1 101 ? 23.25 -8.484 -20.125 1 98.31 101 GLY A CA 1
ATOM 740 C C . GLY A 1 101 ? 22.609 -8.133 -18.797 1 98.31 101 GLY A C 1
ATOM 741 O O . GLY A 1 101 ? 22.703 -6.984 -18.359 1 98.31 101 GLY A O 1
ATOM 742 N N . HIS A 1 102 ? 21.922 -9.078 -18.141 1 98.75 102 HIS A N 1
ATOM 743 C CA . HIS A 1 102 ? 21.188 -8.781 -16.922 1 98.75 102 HIS A CA 1
ATOM 744 C C . HIS A 1 102 ? 21.391 -9.859 -15.867 1 98.75 102 HIS A C 1
ATOM 746 O O . HIS A 1 102 ? 20.484 -10.164 -15.094 1 98.75 102 HIS A O 1
ATOM 752 N N . GLN A 1 103 ? 22.516 -10.445 -15.82 1 98.62 103 GLN A N 1
ATOM 753 C CA . GLN A 1 103 ? 22.781 -11.547 -14.898 1 98.62 103 GLN A CA 1
ATOM 754 C C . GLN A 1 103 ? 22.703 -11.086 -13.453 1 98.62 103 GLN A C 1
ATOM 756 O O . GLN A 1 103 ? 22.406 -11.875 -12.555 1 98.62 103 GLN A O 1
ATOM 761 N N . ASP A 1 104 ? 22.938 -9.82 -13.219 1 98.44 104 ASP A N 1
ATOM 762 C CA . ASP A 1 104 ? 23.031 -9.273 -11.867 1 98.44 104 ASP A CA 1
ATOM 763 C C . ASP A 1 104 ? 21.688 -9.289 -11.164 1 98.44 104 ASP A C 1
ATOM 765 O O . ASP A 1 104 ? 21.609 -9.117 -9.945 1 98.44 104 ASP A O 1
ATOM 769 N N . VAL A 1 105 ? 20.578 -9.5 -11.922 1 98.75 105 VAL A N 1
ATOM 770 C CA . VAL A 1 105 ? 19.266 -9.555 -11.297 1 98.75 105 VAL A CA 1
ATOM 771 C C . VAL A 1 105 ? 19.203 -10.711 -10.297 1 98.75 105 VAL A C 1
ATOM 773 O O . VAL A 1 105 ? 18.453 -10.664 -9.32 1 98.75 105 VAL A O 1
ATOM 776 N N . PHE A 1 106 ? 20.016 -11.703 -10.453 1 98.75 106 PHE A N 1
ATOM 777 C CA . PHE A 1 106 ? 19.984 -12.891 -9.602 1 98.75 106 PHE A CA 1
ATOM 778 C C . PHE A 1 106 ? 20.844 -12.688 -8.367 1 98.75 106 PHE A C 1
ATOM 780 O O . PHE A 1 106 ? 20.859 -13.539 -7.473 1 98.75 106 PHE A O 1
ATOM 787 N N . ASN A 1 107 ? 21.578 -11.523 -8.266 1 98.25 107 ASN A N 1
ATOM 788 C CA . ASN A 1 107 ? 22.328 -11.141 -7.07 1 98.25 107 ASN A CA 1
ATOM 789 C C . ASN A 1 107 ? 21.453 -10.344 -6.102 1 98.25 107 ASN A C 1
ATOM 791 O O . ASN A 1 107 ? 21.875 -10.07 -4.977 1 98.25 107 ASN A O 1
ATOM 795 N N . LYS A 1 108 ? 20.297 -9.992 -6.574 1 98.62 108 LYS A N 1
ATOM 796 C CA . LYS A 1 108 ? 19.422 -9.172 -5.734 1 98.62 108 LYS A CA 1
ATOM 797 C C . LYS A 1 108 ? 18.797 -10 -4.617 1 98.62 108 LYS A C 1
ATOM 799 O O . LYS A 1 108 ? 18.625 -11.211 -4.758 1 98.62 108 LYS A O 1
ATOM 804 N N . PRO A 1 109 ? 18.438 -9.312 -3.574 1 98.5 109 PRO A N 1
ATOM 805 C CA . PRO A 1 109 ? 17.875 -10.031 -2.432 1 98.5 109 PRO A CA 1
ATOM 806 C C . PRO A 1 109 ? 16.391 -10.391 -2.629 1 98.5 109 PRO A C 1
ATOM 808 O O . PRO A 1 109 ? 15.82 -11.109 -1.809 1 98.5 109 PRO A O 1
ATOM 811 N N . THR A 1 110 ? 15.727 -9.844 -3.594 1 98.81 110 THR A N 1
ATOM 812 C CA . THR A 1 110 ? 14.344 -10.148 -3.936 1 98.81 110 THR A CA 1
ATOM 813 C C . THR A 1 110 ? 14.18 -10.273 -5.445 1 98.81 110 THR A C 1
ATOM 815 O O . THR A 1 110 ? 15.094 -9.953 -6.207 1 98.81 110 THR A O 1
ATOM 818 N N . LEU A 1 111 ? 13.047 -10.711 -5.914 1 98.94 111 LEU A N 1
ATOM 819 C CA . LEU A 1 111 ? 12.805 -11.07 -7.309 1 98.94 111 LEU A CA 1
ATOM 820 C C . LEU A 1 111 ? 12.414 -9.836 -8.125 1 98.94 111 LEU A C 1
ATOM 822 O O . LEU A 1 111 ? 12.242 -9.922 -9.344 1 98.94 111 LEU A O 1
ATOM 826 N N . ASN A 1 112 ? 12.352 -8.664 -7.57 1 98.88 112 ASN A N 1
ATOM 827 C CA . ASN A 1 112 ? 11.766 -7.492 -8.203 1 98.88 112 ASN A CA 1
ATOM 828 C C . ASN A 1 112 ? 12.461 -7.156 -9.516 1 98.88 112 ASN A C 1
ATOM 830 O O . ASN A 1 112 ? 11.805 -6.91 -10.531 1 98.88 112 ASN A O 1
ATOM 834 N N . SER A 1 113 ? 13.75 -7.102 -9.492 1 98.88 113 SER A N 1
ATOM 835 C CA . SER A 1 113 ? 14.492 -6.75 -10.695 1 98.88 113 SER A CA 1
ATOM 836 C C . SER A 1 113 ? 14.266 -7.777 -11.805 1 98.88 113 SER A C 1
ATOM 838 O O . SER A 1 113 ? 14.102 -7.414 -12.969 1 98.88 113 SER A O 1
ATOM 840 N N . PHE A 1 114 ? 14.273 -9.07 -11.445 1 98.94 114 PHE A N 1
ATOM 841 C CA . PHE A 1 114 ? 14.016 -10.117 -12.422 1 98.94 114 PHE A CA 1
ATOM 842 C C . PHE A 1 114 ? 12.586 -10.023 -12.953 1 98.94 114 PHE A C 1
ATOM 844 O O . PHE A 1 114 ? 12.359 -10.133 -14.164 1 98.94 114 PHE A O 1
ATOM 851 N N . MET A 1 115 ? 11.633 -9.734 -12.039 1 98.94 115 MET A N 1
ATOM 852 C CA . MET A 1 115 ? 10.242 -9.531 -12.453 1 98.94 115 MET A CA 1
ATOM 853 C C . MET A 1 115 ? 10.141 -8.414 -13.484 1 98.94 115 MET A C 1
ATOM 855 O O . MET A 1 115 ? 9.43 -8.547 -14.477 1 98.94 115 MET A O 1
ATOM 859 N N . GLY A 1 116 ? 10.875 -7.426 -13.297 1 98.88 116 GLY A N 1
ATOM 860 C CA . GLY A 1 116 ? 10.781 -6.223 -14.109 1 98.88 116 GLY A CA 1
ATOM 861 C C . GLY A 1 116 ? 11.32 -6.41 -15.508 1 98.88 116 GLY A C 1
ATOM 862 O O . GLY A 1 116 ? 11.062 -5.59 -16.391 1 98.88 116 GLY A O 1
ATOM 863 N N . LEU A 1 117 ? 12.047 -7.551 -15.758 1 98.88 117 LEU A N 1
ATOM 864 C CA . LEU A 1 117 ? 12.664 -7.754 -17.062 1 98.88 117 LEU A CA 1
ATOM 865 C C . LEU A 1 117 ? 11.625 -8.172 -18.094 1 98.88 117 LEU A C 1
ATOM 867 O O . LEU A 1 117 ? 11.836 -8.016 -19.297 1 98.88 117 LEU A O 1
ATOM 871 N N . GLY A 1 118 ? 10.516 -8.852 -17.641 1 98.69 118 GLY A N 1
ATOM 872 C CA . GLY A 1 118 ? 9.43 -9.156 -18.562 1 98.69 118 GLY A CA 1
ATOM 873 C C . GLY A 1 118 ? 9.453 -10.586 -19.062 1 98.69 118 GLY A C 1
ATOM 874 O O . GLY A 1 118 ? 10.336 -11.367 -18.688 1 98.69 118 GLY A O 1
ATOM 875 N N . GLN A 1 119 ? 8.57 -10.922 -19.938 1 98.31 119 GLN A N 1
ATOM 876 C CA . GLN A 1 119 ? 8.242 -12.281 -20.344 1 98.31 119 GLN A CA 1
ATOM 877 C C . GLN A 1 119 ? 9.406 -12.922 -21.094 1 98.31 119 GLN A C 1
ATOM 879 O O . GLN A 1 119 ? 9.688 -14.109 -20.906 1 98.31 119 GLN A O 1
ATOM 884 N N . ALA A 1 120 ? 10.008 -12.133 -21.922 1 98.38 120 ALA A N 1
ATOM 885 C CA . ALA A 1 120 ? 11.109 -12.703 -22.688 1 98.38 120 ALA A CA 1
ATOM 886 C C . ALA A 1 120 ? 12.227 -13.203 -21.781 1 98.38 120 ALA A C 1
ATOM 888 O O . ALA A 1 120 ? 12.766 -14.289 -21.984 1 98.38 120 ALA A O 1
ATOM 889 N N . ALA A 1 121 ? 12.539 -12.438 -20.797 1 98.81 121 ALA A N 1
ATOM 890 C CA . ALA A 1 121 ? 13.57 -12.828 -19.828 1 98.81 121 ALA A CA 1
ATOM 891 C C . ALA A 1 121 ? 13.117 -14.031 -19 1 98.81 121 ALA A C 1
ATOM 893 O O . ALA A 1 121 ? 13.914 -14.938 -18.734 1 98.81 121 ALA A O 1
ATOM 894 N N . TRP A 1 122 ? 11.875 -14.047 -18.609 1 98.88 122 TRP A N 1
ATOM 895 C CA . TRP A 1 122 ? 11.344 -15.141 -17.812 1 98.88 122 TRP A CA 1
ATOM 896 C C . TRP A 1 122 ? 11.406 -16.453 -18.578 1 98.88 122 TRP A C 1
ATOM 898 O O . TRP A 1 122 ? 11.828 -17.484 -18.031 1 98.88 122 TRP A O 1
ATOM 908 N N . LYS A 1 123 ? 10.992 -16.406 -19.797 1 98.5 123 LYS A N 1
ATOM 909 C CA . LYS A 1 123 ? 11 -17.594 -20.641 1 98.5 123 LYS A CA 1
ATOM 910 C C . LYS A 1 123 ? 12.422 -18.094 -20.875 1 98.5 123 LYS A C 1
ATOM 912 O O . LYS A 1 123 ? 12.68 -19.297 -20.844 1 98.5 123 LYS A O 1
ATOM 917 N N . GLU A 1 124 ? 13.32 -17.172 -21.109 1 98.75 124 GLU A N 1
ATOM 918 C CA . GLU A 1 124 ? 14.719 -17.531 -21.297 1 98.75 124 GLU A CA 1
ATOM 919 C C . GLU A 1 124 ? 15.266 -18.234 -20.047 1 98.75 124 GLU A C 1
ATOM 921 O O . GLU A 1 124 ? 15.898 -19.297 -20.172 1 98.75 124 GLU A O 1
ATOM 926 N N . ALA A 1 125 ? 15.023 -17.672 -18.922 1 98.88 125 ALA A N 1
ATOM 927 C CA . ALA A 1 125 ? 15.516 -18.234 -17.672 1 98.88 125 ALA A CA 1
ATOM 928 C C . ALA A 1 125 ? 14.953 -19.641 -17.453 1 98.88 125 ALA A C 1
ATOM 930 O O . ALA A 1 125 ? 15.695 -20.578 -17.125 1 98.88 125 ALA A O 1
ATOM 931 N N . ARG A 1 126 ? 13.672 -19.766 -17.641 1 98.5 126 ARG A N 1
ATOM 932 C CA . ARG A 1 126 ? 13 -21.031 -17.375 1 98.5 126 ARG A CA 1
ATOM 933 C C . ARG A 1 126 ? 13.484 -22.109 -18.328 1 98.5 126 ARG A C 1
ATOM 935 O O . ARG A 1 126 ? 13.797 -23.234 -17.906 1 98.5 126 ARG A O 1
ATOM 942 N N . ALA A 1 127 ? 13.562 -21.781 -19.578 1 98 127 ALA A N 1
ATOM 943 C CA . ALA A 1 127 ? 14.055 -22.734 -20.562 1 98 127 ALA A CA 1
ATOM 944 C C . ALA A 1 127 ? 15.477 -23.172 -20.25 1 98 127 ALA A C 1
ATOM 946 O O . ALA A 1 127 ? 15.805 -24.359 -20.312 1 98 127 ALA A O 1
ATOM 947 N N . PHE A 1 128 ? 16.266 -22.219 -19.953 1 98.5 128 PHE A N 1
ATOM 948 C CA . PHE A 1 128 ? 17.656 -22.516 -19.609 1 98.5 128 PHE A CA 1
ATOM 949 C C . PHE A 1 128 ? 17.719 -23.438 -18.406 1 98.5 128 PHE A C 1
ATOM 951 O O . PHE A 1 128 ? 18.469 -24.422 -18.406 1 98.5 128 PHE A O 1
ATOM 958 N N . LEU A 1 129 ? 16.984 -23.125 -17.344 1 98.69 129 LEU A N 1
ATOM 959 C CA . LEU A 1 129 ? 17.016 -23.906 -16.109 1 98.69 129 LEU A CA 1
ATOM 960 C C . LEU A 1 129 ? 16.531 -25.328 -16.344 1 98.69 129 LEU A C 1
ATOM 962 O O . LEU A 1 129 ? 17.109 -26.281 -15.812 1 98.69 129 LEU A O 1
ATOM 966 N N . GLN A 1 130 ? 15.461 -25.5 -17.156 1 97.94 130 GLN A N 1
ATOM 967 C CA . GLN A 1 130 ? 14.969 -26.828 -17.484 1 97.94 130 GLN A CA 1
ATOM 968 C C . GLN A 1 130 ? 16.031 -27.641 -18.219 1 97.94 130 GLN A C 1
ATOM 970 O O . GLN A 1 130 ? 16.219 -28.828 -17.953 1 97.94 130 GLN A O 1
ATOM 975 N N . ASN A 1 131 ? 16.703 -26.953 -19.109 1 97.69 131 ASN A N 1
ATOM 976 C CA . ASN A 1 131 ? 17.781 -27.625 -19.828 1 97.69 131 ASN A CA 1
ATOM 977 C C . ASN A 1 131 ? 18.938 -27.969 -18.891 1 97.69 131 ASN A C 1
ATOM 979 O O . ASN A 1 131 ? 19.438 -29.094 -18.891 1 97.69 131 ASN A O 1
ATOM 983 N N . LEU A 1 132 ? 19.328 -27 -18.078 1 98.19 132 LEU A N 1
ATOM 984 C CA . LEU A 1 132 ? 20.469 -27.141 -17.172 1 98.19 132 LEU A CA 1
ATOM 985 C C . LEU A 1 132 ? 20.234 -28.281 -16.188 1 98.19 132 LEU A C 1
ATOM 987 O O . LEU A 1 132 ? 21.172 -29 -15.82 1 98.19 132 LEU A O 1
ATOM 991 N N . LEU A 1 133 ? 19.016 -28.5 -15.828 1 98.31 133 LEU A N 1
ATOM 992 C CA . LEU A 1 133 ? 18.688 -29.469 -14.781 1 98.31 133 LEU A CA 1
ATOM 993 C C . LEU A 1 133 ? 18.297 -30.812 -15.383 1 98.31 133 LEU A C 1
ATOM 995 O O . LEU A 1 133 ? 18.062 -31.781 -14.656 1 98.31 133 LEU A O 1
ATOM 999 N N . SER A 1 134 ? 18.266 -30.906 -16.672 1 97.12 134 SER A N 1
ATOM 1000 C CA . SER A 1 134 ? 17.922 -32.125 -17.359 1 97.12 134 SER A CA 1
ATOM 1001 C C . SER A 1 134 ? 18.984 -33.219 -17.125 1 97.12 134 SER A C 1
ATOM 1003 O O . SER A 1 134 ? 20.172 -32.906 -17.078 1 97.12 134 SER A O 1
ATOM 1005 N N . ALA A 1 135 ? 18.531 -34.406 -17.094 1 96 135 ALA A N 1
ATOM 1006 C CA . ALA A 1 135 ? 19.422 -35.531 -16.906 1 96 135 ALA A CA 1
ATOM 1007 C C . ALA A 1 135 ? 20.375 -35.688 -18.094 1 96 135 ALA A C 1
ATOM 1009 O O . ALA A 1 135 ? 21.484 -36.219 -17.953 1 96 135 ALA A O 1
ATOM 1010 N N . SER A 1 136 ? 20.016 -35.188 -19.203 1 95.31 136 SER A N 1
ATOM 1011 C CA . SER A 1 136 ? 20.812 -35.344 -20.422 1 95.31 136 SER A CA 1
ATOM 1012 C C . SER A 1 136 ? 21.844 -34.219 -20.547 1 95.31 136 SER A C 1
ATOM 1014 O O . SER A 1 136 ? 22.719 -34.281 -21.422 1 95.31 136 SER A O 1
ATOM 1016 N N . GLN A 1 137 ? 21.734 -33.281 -19.719 1 95.31 137 GLN A N 1
ATOM 1017 C CA . GLN A 1 137 ? 22.641 -32.125 -19.812 1 95.31 137 GLN A CA 1
ATOM 1018 C C . GLN A 1 137 ? 23.766 -32.25 -18.797 1 95.31 137 GLN A C 1
ATOM 1020 O O . GLN A 1 137 ? 23.531 -32.219 -17.578 1 95.31 137 GLN A O 1
ATOM 1025 N N . ALA A 1 138 ? 25 -32.156 -19.203 1 96.5 138 ALA A N 1
ATOM 1026 C CA . ALA A 1 138 ? 26.141 -32.5 -18.375 1 96.5 138 ALA A CA 1
ATOM 1027 C C . ALA A 1 138 ? 26.672 -31.281 -17.641 1 96.5 138 ALA A C 1
ATOM 1029 O O . ALA A 1 138 ? 27.391 -31.406 -16.641 1 96.5 138 ALA A O 1
ATOM 1030 N N . ARG A 1 139 ? 26.344 -30.141 -18.094 1 96.25 139 ARG A N 1
ATOM 1031 C CA . ARG A 1 139 ? 27.016 -28.906 -17.688 1 96.25 139 ARG A CA 1
ATOM 1032 C C . ARG A 1 139 ? 26.984 -28.75 -16.172 1 96.25 139 ARG A C 1
ATOM 1034 O O . ARG A 1 139 ? 28 -28.438 -15.547 1 96.25 139 ARG A O 1
ATOM 1041 N N . LEU A 1 140 ? 25.859 -28.938 -15.594 1 97.81 140 LEU A N 1
ATOM 1042 C CA . LEU A 1 140 ? 25.734 -28.875 -14.141 1 97.81 140 LEU A CA 1
ATOM 1043 C C . LEU A 1 140 ? 25.734 -30.281 -13.539 1 97.81 140 LEU A C 1
ATOM 1045 O O . LEU A 1 140 ? 26.359 -30.516 -12.5 1 97.81 140 LEU A O 1
ATOM 1049 N N . ARG A 1 141 ? 25.141 -31.234 -14.203 1 97.19 141 ARG A N 1
ATOM 1050 C CA . ARG A 1 141 ? 25.016 -32.625 -13.742 1 97.19 141 ARG A CA 1
ATOM 1051 C C . ARG A 1 141 ? 26.375 -33.188 -13.367 1 97.19 141 ARG A C 1
ATOM 1053 O O . ARG A 1 141 ? 26.516 -33.812 -12.32 1 97.19 141 ARG A O 1
ATOM 1060 N N . ASP A 1 142 ? 27.375 -32.875 -14.141 1 98.06 142 ASP A N 1
ATOM 1061 C CA . ASP A 1 142 ? 28.656 -33.531 -13.977 1 98.06 142 ASP A CA 1
ATOM 1062 C C . ASP A 1 142 ? 29.672 -32.625 -13.289 1 98.06 142 ASP A C 1
ATOM 1064 O O . ASP A 1 142 ? 30.812 -33 -13.062 1 98.06 142 ASP A O 1
ATOM 1068 N N . ASP A 1 143 ? 29.312 -31.406 -12.961 1 97.75 143 ASP A N 1
ATOM 1069 C CA . ASP A 1 143 ? 30.188 -30.484 -12.242 1 97.75 143 ASP A CA 1
ATOM 1070 C C . ASP A 1 143 ? 29.953 -30.578 -10.734 1 97.75 143 ASP A C 1
ATOM 1072 O O . ASP A 1 143 ? 29.203 -29.781 -10.164 1 97.75 143 ASP A O 1
ATOM 1076 N N . VAL A 1 144 ? 30.688 -31.391 -10.188 1 97.38 144 VAL A N 1
ATOM 1077 C CA . VAL A 1 144 ? 30.5 -31.734 -8.781 1 97.38 144 VAL A CA 1
ATOM 1078 C C . VAL A 1 144 ? 30.75 -30.516 -7.91 1 97.38 144 VAL A C 1
ATOM 1080 O O . VAL A 1 144 ? 29.984 -30.234 -6.977 1 97.38 144 VAL A O 1
ATOM 1083 N N . GLU A 1 145 ? 31.75 -29.781 -8.227 1 97.69 145 GLU A N 1
ATOM 1084 C CA . GLU A 1 145 ? 32.094 -28.609 -7.438 1 97.69 145 GLU A CA 1
ATOM 1085 C C . GLU A 1 145 ? 31 -27.547 -7.523 1 97.69 145 GLU A C 1
ATOM 1087 O O . GLU A 1 145 ? 30.594 -26.969 -6.508 1 97.69 145 GLU A O 1
ATOM 1092 N N . LEU A 1 146 ? 30.578 -27.281 -8.656 1 98.12 146 LEU A N 1
ATOM 1093 C CA . LEU A 1 146 ? 29.516 -26.281 -8.844 1 98.12 146 LEU A CA 1
ATOM 1094 C C . LEU A 1 146 ? 28.219 -26.734 -8.18 1 98.12 146 LEU A C 1
ATOM 1096 O O . LEU A 1 146 ? 27.5 -25.922 -7.594 1 98.12 146 LEU A O 1
ATOM 1100 N N . ARG A 1 147 ? 27.922 -28 -8.25 1 98.12 147 ARG A N 1
ATOM 1101 C CA . ARG A 1 147 ? 26.703 -28.531 -7.617 1 98.12 147 ARG A CA 1
ATOM 1102 C C . ARG A 1 147 ? 26.75 -28.312 -6.109 1 98.12 147 ARG A C 1
ATOM 1104 O O . ARG A 1 147 ? 25.734 -27.938 -5.508 1 98.12 147 ARG A O 1
ATOM 1111 N N . GLN A 1 148 ? 27.891 -28.516 -5.574 1 97.06 148 GLN A N 1
ATOM 1112 C CA . GLN A 1 148 ? 28.031 -28.375 -4.129 1 97.06 148 GLN A CA 1
ATOM 1113 C C . GLN A 1 148 ? 27.797 -26.938 -3.688 1 97.06 148 GLN A C 1
ATOM 1115 O O . GLN A 1 148 ? 27.234 -26.703 -2.619 1 97.06 148 GLN A O 1
ATOM 1120 N N . ARG A 1 149 ? 28.141 -26.047 -4.5 1 97.69 149 ARG A N 1
ATOM 1121 C CA . ARG A 1 149 ? 27.984 -24.641 -4.18 1 97.69 149 ARG A CA 1
ATOM 1122 C C . ARG A 1 149 ? 26.578 -24.156 -4.5 1 97.69 149 ARG A C 1
ATOM 1124 O O . ARG A 1 149 ? 26.047 -23.266 -3.836 1 97.69 149 ARG A O 1
ATOM 1131 N N . ALA A 1 150 ? 26.016 -24.766 -5.422 1 98.44 150 ALA A N 1
ATOM 1132 C CA . ALA A 1 150 ? 24.812 -24.203 -6.012 1 98.44 150 ALA A CA 1
ATOM 1133 C C . ALA A 1 150 ? 23.547 -24.781 -5.367 1 98.44 150 ALA A C 1
ATOM 1135 O O . ALA A 1 150 ? 22.484 -24.172 -5.406 1 98.44 150 ALA A O 1
ATOM 1136 N N . PHE A 1 151 ? 23.625 -25.984 -4.832 1 98.5 151 PHE A N 1
ATOM 1137 C CA . PHE A 1 151 ? 22.422 -26.625 -4.289 1 98.5 151 PHE A CA 1
ATOM 1138 C C . PHE A 1 151 ? 22.422 -26.562 -2.766 1 98.5 151 PHE A C 1
ATOM 1140 O O . PHE A 1 151 ? 23.469 -26.734 -2.133 1 98.5 151 PHE A O 1
ATOM 1147 N N . THR A 1 152 ? 21.297 -26.219 -2.23 1 97.88 152 THR A N 1
ATOM 1148 C CA . THR A 1 152 ? 21 -26.234 -0.801 1 97.88 152 THR A CA 1
ATOM 1149 C C . THR A 1 152 ? 19.734 -27.031 -0.512 1 97.88 152 THR A C 1
ATOM 1151 O O . THR A 1 152 ? 18.75 -26.922 -1.242 1 97.88 152 THR A O 1
ATOM 1154 N N . SER A 1 153 ? 19.781 -27.828 0.537 1 97.81 153 SER A N 1
ATOM 1155 C CA . SER A 1 153 ? 18.562 -28.531 0.947 1 97.81 153 SER A CA 1
ATOM 1156 C C . SER A 1 153 ? 17.5 -27.547 1.399 1 97.81 153 SER A C 1
ATOM 1158 O O . SER A 1 153 ? 17.781 -26.594 2.129 1 97.81 153 SER A O 1
ATOM 1160 N N . GLN A 1 154 ? 16.25 -27.766 0.993 1 97.75 154 GLN A N 1
ATOM 1161 C CA . GLN A 1 154 ? 15.148 -26.922 1.439 1 97.75 154 GLN A CA 1
ATOM 1162 C C . GLN A 1 154 ? 15.023 -26.938 2.961 1 97.75 154 GLN A C 1
ATOM 1164 O O . GLN A 1 154 ? 14.68 -25.938 3.574 1 97.75 154 GLN A O 1
ATOM 1169 N N . ALA A 1 155 ? 15.328 -28.016 3.553 1 96.81 155 ALA A N 1
ATOM 1170 C CA . ALA A 1 155 ? 15.188 -28.203 4.996 1 96.81 155 ALA A CA 1
ATOM 1171 C C . ALA A 1 155 ? 16.141 -27.281 5.762 1 96.81 155 ALA A C 1
ATOM 1173 O O . ALA A 1 155 ? 15.867 -26.922 6.914 1 96.81 155 ALA A O 1
ATOM 1174 N N . SER A 1 156 ? 17.188 -26.844 5.148 1 97.56 156 SER A N 1
ATOM 1175 C CA . SER A 1 156 ? 18.188 -26.016 5.809 1 97.56 156 SER A CA 1
ATOM 1176 C C . SER A 1 156 ? 18 -24.547 5.48 1 97.56 156 SER A C 1
ATOM 1178 O O . SER A 1 156 ? 18.797 -23.703 5.906 1 97.56 156 SER A O 1
ATOM 1180 N N . ALA A 1 157 ? 17.031 -24.297 4.777 1 98.38 157 ALA A N 1
ATOM 1181 C CA . ALA A 1 157 ? 16.859 -22.938 4.281 1 98.38 157 ALA A CA 1
ATOM 1182 C C . ALA A 1 157 ? 15.828 -22.172 5.117 1 98.38 157 ALA A C 1
ATOM 1184 O O . ALA A 1 157 ? 14.859 -22.766 5.609 1 98.38 157 ALA A O 1
ATOM 1185 N N . THR A 1 158 ? 16.094 -20.906 5.359 1 98.5 158 THR A N 1
ATOM 1186 C CA . THR A 1 158 ? 15.07 -19.953 5.789 1 98.5 158 THR A CA 1
ATOM 1187 C C . THR A 1 158 ? 14.492 -19.203 4.594 1 98.5 158 THR A C 1
ATOM 1189 O O . THR A 1 158 ? 15.234 -18.594 3.816 1 98.5 158 THR A O 1
ATOM 1192 N N . MET A 1 159 ? 13.203 -19.281 4.496 1 98.69 159 MET A N 1
ATOM 1193 C CA . MET A 1 159 ? 12.547 -18.656 3.352 1 98.69 159 MET A CA 1
ATOM 1194 C C . MET A 1 159 ? 12.062 -17.25 3.705 1 98.69 159 MET A C 1
ATOM 1196 O O . MET A 1 159 ? 11.75 -16.969 4.863 1 98.69 159 MET A O 1
ATOM 1200 N N . TYR A 1 160 ? 11.969 -16.359 2.65 1 98.75 160 TYR A N 1
ATOM 1201 C CA . TYR A 1 160 ? 11.531 -14.977 2.771 1 98.75 160 TYR A CA 1
ATOM 1202 C C . TYR A 1 160 ? 10.43 -14.664 1.763 1 98.75 160 TYR A C 1
ATOM 1204 O O . TYR A 1 160 ? 10.117 -15.484 0.902 1 98.75 160 TYR A O 1
ATOM 1212 N N . LEU A 1 161 ? 9.82 -13.461 2.016 1 98.81 161 LEU A N 1
ATOM 1213 C CA . LEU A 1 161 ? 8.969 -12.961 0.935 1 98.81 161 LEU A CA 1
ATOM 1214 C C . LEU A 1 161 ? 9.742 -12.922 -0.382 1 98.81 161 LEU A C 1
ATOM 1216 O O . LEU A 1 161 ? 10.875 -12.453 -0.428 1 98.81 161 LEU A O 1
ATOM 1220 N N . PRO A 1 162 ? 9.102 -13.398 -1.439 1 98.81 162 PRO A N 1
ATOM 1221 C CA . PRO A 1 162 ? 9.844 -13.484 -2.699 1 98.81 162 PRO A CA 1
ATOM 1222 C C . PRO A 1 162 ? 10.117 -12.117 -3.314 1 98.81 162 PRO A C 1
ATOM 1224 O O . PRO A 1 162 ? 11.023 -11.977 -4.137 1 98.81 162 PRO A O 1
ATOM 1227 N N . ALA A 1 163 ? 9.352 -11.133 -2.9 1 98.88 163 ALA A N 1
ATOM 1228 C CA . ALA A 1 163 ? 9.492 -9.781 -3.447 1 98.88 163 ALA A CA 1
ATOM 1229 C C . ALA A 1 163 ? 9.242 -8.727 -2.373 1 98.88 163 ALA A C 1
ATOM 1231 O O . ALA A 1 163 ? 8.586 -9 -1.365 1 98.88 163 ALA A O 1
ATOM 1232 N N . THR A 1 164 ? 9.914 -7.531 -2.611 1 98.44 164 THR A N 1
ATOM 1233 C CA . THR A 1 164 ? 9.414 -6.34 -1.93 1 98.44 164 THR A CA 1
ATOM 1234 C C . THR A 1 164 ? 8.062 -5.926 -2.496 1 98.44 164 THR A C 1
ATOM 1236 O O . THR A 1 164 ? 7.953 -5.59 -3.68 1 98.44 164 THR A O 1
ATOM 1239 N N . ILE A 1 165 ? 7.109 -5.988 -1.644 1 98.75 165 ILE A N 1
ATOM 1240 C CA . ILE A 1 165 ? 5.754 -5.672 -2.088 1 98.75 165 ILE A CA 1
ATOM 1241 C C . ILE A 1 165 ? 5.496 -4.176 -1.915 1 98.75 165 ILE A C 1
ATOM 1243 O O . ILE A 1 165 ? 5.402 -3.682 -0.789 1 98.75 165 ILE A O 1
ATOM 1247 N N . GLY A 1 166 ? 5.395 -3.441 -3.029 1 98.06 166 GLY A N 1
ATOM 1248 C CA . GLY A 1 166 ? 5.094 -2.02 -2.979 1 98.06 166 GLY A CA 1
ATOM 1249 C C . GLY A 1 166 ? 3.648 -1.728 -2.627 1 98.06 166 GLY A C 1
ATOM 1250 O O . GLY A 1 166 ? 3.371 -0.919 -1.737 1 98.06 166 GLY A O 1
ATOM 1251 N N . ASP A 1 167 ? 2.744 -2.354 -3.377 1 98.69 167 ASP A N 1
ATOM 1252 C CA . ASP A 1 167 ? 1.31 -2.246 -3.135 1 98.69 167 ASP A CA 1
ATOM 1253 C C . ASP A 1 167 ? 0.639 -3.617 -3.186 1 98.69 167 ASP A C 1
ATOM 1255 O O . ASP A 1 167 ? 1.098 -4.512 -3.9 1 98.69 167 ASP A O 1
ATOM 1259 N N . TYR A 1 168 ? -0.344 -3.709 -2.365 1 98.88 168 TYR A N 1
ATOM 1260 C CA . TYR A 1 168 ? -1.151 -4.922 -2.293 1 98.88 168 TYR A CA 1
ATOM 1261 C C . TYR A 1 168 ? -2.619 -4.617 -2.57 1 98.88 168 TYR A C 1
ATOM 1263 O O . TYR A 1 168 ? -3.184 -3.68 -2 1 98.88 168 TYR A O 1
ATOM 1271 N N . THR A 1 169 ? -3.24 -5.363 -3.557 1 98.81 169 THR A N 1
ATOM 1272 C CA . THR A 1 169 ? -4.66 -5.281 -3.879 1 98.81 169 THR A CA 1
ATOM 1273 C C . THR A 1 169 ? -5.332 -6.641 -3.711 1 98.81 169 THR A C 1
ATOM 1275 O O . THR A 1 169 ? -4.773 -7.668 -4.102 1 98.81 169 THR A O 1
ATOM 1278 N N . ASP A 1 170 ? -6.473 -6.598 -3.119 1 98.69 170 ASP A N 1
ATOM 1279 C CA . ASP A 1 170 ? -7.289 -7.805 -3.01 1 98.69 170 ASP A CA 1
ATOM 1280 C C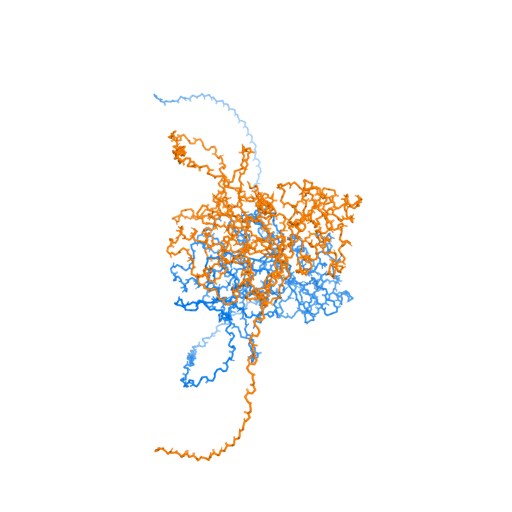 . ASP A 1 170 ? -8.609 -7.645 -3.758 1 98.69 170 ASP A C 1
ATOM 1282 O O . ASP A 1 170 ? -9.344 -6.68 -3.529 1 98.69 170 ASP A O 1
ATOM 1286 N N . PHE A 1 171 ? -8.875 -8.609 -4.645 1 98.62 171 PHE A N 1
ATOM 1287 C CA . PHE A 1 171 ? -10.109 -8.578 -5.414 1 98.62 171 PHE A CA 1
ATOM 1288 C C . PHE A 1 171 ? -11.172 -9.461 -4.77 1 98.62 171 PHE A C 1
ATOM 1290 O O . PHE A 1 171 ? -10.992 -9.93 -3.643 1 98.62 171 PHE A O 1
ATOM 1297 N N . TYR A 1 172 ? -12.289 -9.445 -5.27 1 97.62 172 TYR A N 1
ATOM 1298 C CA . TYR A 1 172 ? -13.508 -10.164 -4.902 1 97.62 172 TYR A CA 1
ATOM 1299 C C . TYR A 1 172 ? -14.109 -10.875 -6.105 1 97.62 172 TYR A C 1
ATOM 1301 O O . TYR A 1 172 ? -15.281 -10.68 -6.43 1 97.62 172 TYR A O 1
ATOM 1309 N N . SER A 1 173 ? -13.289 -11.859 -6.664 1 98 173 SER A N 1
ATOM 1310 C CA . SER A 1 173 ? -13.516 -12.258 -8.047 1 98 173 SER A CA 1
ATOM 1311 C C . SER A 1 173 ? -14.148 -13.641 -8.141 1 98 173 SER A C 1
ATOM 1313 O O . SER A 1 173 ? -14.289 -14.195 -9.227 1 98 173 SER A O 1
ATOM 1315 N N . SER A 1 174 ? -14.523 -14.242 -7.078 1 96.94 174 SER A N 1
ATOM 1316 C CA . SER A 1 174 ? -15.242 -15.516 -7.07 1 96.94 174 SER A CA 1
ATOM 1317 C C . SER A 1 174 ? -16.75 -15.289 -6.938 1 96.94 174 SER A C 1
ATOM 1319 O O . SER A 1 174 ? -17.234 -14.875 -5.883 1 96.94 174 SER A O 1
ATOM 1321 N N . ARG A 1 175 ? -17.469 -15.656 -7.969 1 96.06 175 ARG A N 1
ATOM 1322 C CA . ARG A 1 175 ? -18.906 -15.461 -7.949 1 96.06 175 ARG A CA 1
ATOM 1323 C C . ARG A 1 175 ? -19.562 -16.312 -6.863 1 96.06 175 ARG A C 1
ATOM 1325 O O . ARG A 1 175 ? -20.5 -15.867 -6.199 1 96.06 175 ARG A O 1
ATOM 1332 N N . HIS A 1 176 ? -19.078 -17.531 -6.75 1 94.25 176 HIS A N 1
ATOM 1333 C CA . HIS A 1 176 ? -19.625 -18.406 -5.723 1 94.25 176 HIS A CA 1
ATOM 1334 C C . HIS A 1 176 ? -19.438 -17.812 -4.332 1 94.25 176 HIS A C 1
ATOM 1336 O O . HIS A 1 176 ? -20.359 -17.812 -3.521 1 94.25 176 HIS A O 1
ATOM 1342 N N . HIS A 1 177 ? -18.297 -17.297 -4.086 1 93 177 HIS A N 1
ATOM 1343 C CA . HIS A 1 177 ? -18.031 -16.688 -2.789 1 93 177 HIS A CA 1
ATOM 1344 C C . HIS A 1 177 ? -18.906 -15.461 -2.57 1 93 177 HIS A C 1
ATOM 1346 O O . HIS A 1 177 ? -19.531 -15.312 -1.515 1 93 177 HIS A O 1
ATOM 1352 N N . ALA A 1 178 ? -18.922 -14.594 -3.551 1 93.44 178 ALA A N 1
ATOM 1353 C CA . ALA A 1 178 ? -19.719 -13.367 -3.453 1 93.44 178 ALA A CA 1
ATOM 1354 C C . ALA A 1 178 ? -21.188 -13.688 -3.234 1 93.44 178 ALA A C 1
ATOM 1356 O O . ALA A 1 178 ? -21.859 -13.031 -2.438 1 93.44 178 ALA A O 1
ATOM 1357 N N . THR A 1 179 ? -21.688 -14.688 -3.943 1 92.94 179 THR A N 1
ATOM 1358 C CA . THR A 1 179 ? -23.078 -15.102 -3.816 1 92.94 179 THR A CA 1
ATOM 1359 C C . THR A 1 179 ? -23.359 -15.664 -2.424 1 92.94 179 THR A C 1
ATOM 1361 O O . THR A 1 179 ? -24.359 -15.328 -1.794 1 92.94 179 THR A O 1
ATOM 1364 N N . ASN A 1 180 ? -22.438 -16.5 -1.98 1 88.31 180 ASN A N 1
ATOM 1365 C CA . ASN A 1 180 ? -22.594 -17.078 -0.65 1 88.31 180 ASN A CA 1
ATOM 1366 C C . ASN A 1 180 ? -22.656 -16 0.428 1 88.31 180 ASN A C 1
ATOM 1368 O O . ASN A 1 180 ? -23.516 -16.047 1.307 1 88.31 180 ASN A O 1
ATOM 1372 N N . VAL A 1 181 ? -21.828 -15.055 0.363 1 83.75 181 VAL A N 1
ATOM 1373 C CA . VAL A 1 181 ? -21.797 -13.961 1.328 1 83.75 181 VAL A CA 1
ATOM 1374 C C . VAL A 1 181 ? -23.062 -13.109 1.196 1 83.75 181 VAL A C 1
ATOM 1376 O O . VAL A 1 181 ? -23.688 -12.75 2.199 1 83.75 181 VAL A O 1
ATOM 1379 N N . GLY A 1 182 ? -23.453 -12.828 -0.003 1 85.62 182 GLY A N 1
ATOM 1380 C CA . GLY A 1 182 ? -24.625 -12.008 -0.262 1 85.62 182 GLY A CA 1
ATOM 1381 C C . GLY A 1 182 ? -25.906 -12.648 0.226 1 85.62 182 GLY A C 1
ATOM 1382 O O . GLY A 1 182 ? -26.797 -11.961 0.75 1 85.62 182 GLY A O 1
ATOM 1383 N N . VAL A 1 183 ? -26.047 -13.93 0.041 1 85.69 183 VAL A N 1
ATOM 1384 C CA . VAL A 1 183 ? -27.234 -14.656 0.479 1 85.69 183 VAL A CA 1
ATOM 1385 C C . VAL A 1 183 ? -27.375 -14.531 1.994 1 85.69 183 VAL A C 1
ATOM 1387 O O . VAL A 1 183 ? -28.484 -14.344 2.504 1 85.69 183 VAL A O 1
ATOM 1390 N N . MET A 1 184 ? -26.328 -14.547 2.664 1 76.5 184 MET A N 1
ATOM 1391 C CA . MET A 1 184 ? -26.344 -14.469 4.121 1 76.5 184 MET A CA 1
ATOM 1392 C C . MET A 1 184 ? -26.844 -13.109 4.59 1 76.5 184 MET A C 1
ATOM 1394 O O . MET A 1 184 ? -27.547 -13.008 5.594 1 76.5 184 MET A O 1
ATOM 1398 N N . PHE A 1 185 ? -26.625 -12.094 3.762 1 75.06 185 PHE A N 1
ATOM 1399 C CA . PHE A 1 185 ? -26.859 -10.75 4.273 1 75.06 185 PHE A CA 1
ATOM 1400 C C . PHE A 1 185 ? -28.031 -10.086 3.539 1 75.06 185 PHE A C 1
ATOM 1402 O O . PHE A 1 185 ? -28.719 -9.234 4.105 1 75.06 185 PHE A O 1
ATOM 1409 N N . ARG A 1 186 ? -28.172 -10.469 2.291 1 81.44 186 ARG A N 1
ATOM 1410 C CA . ARG A 1 186 ? -29.109 -9.711 1.46 1 81.44 186 ARG A CA 1
ATOM 1411 C C . ARG A 1 186 ? -30.156 -10.633 0.844 1 81.44 186 ARG A C 1
ATOM 1413 O O . ARG A 1 186 ? -31.094 -10.172 0.178 1 81.44 186 ARG A O 1
ATOM 1420 N N . GLY A 1 187 ? -30.125 -11.836 1.074 1 84.62 187 GLY A N 1
ATOM 1421 C CA . GLY A 1 187 ? -31.031 -12.797 0.471 1 84.62 187 GLY A CA 1
ATOM 1422 C C . GLY A 1 187 ? -30.594 -13.227 -0.919 1 84.62 187 GLY A C 1
ATOM 1423 O O . GLY A 1 187 ? -29.766 -12.57 -1.553 1 84.62 187 GLY A O 1
ATOM 1424 N N . LYS A 1 188 ? -31.141 -14.266 -1.378 1 86.38 188 LYS A N 1
ATOM 1425 C CA . LYS A 1 188 ? -30.75 -14.922 -2.621 1 86.38 188 LYS A CA 1
ATOM 1426 C C . LYS A 1 188 ? -31.031 -14.031 -3.826 1 86.38 188 LYS A C 1
ATOM 1428 O O . LYS A 1 188 ? -30.234 -13.992 -4.773 1 86.38 188 LYS A O 1
ATOM 1433 N N . GLU A 1 189 ? -32.062 -13.273 -3.727 1 88.12 189 GLU A N 1
ATOM 1434 C CA . GLU A 1 189 ? -32.531 -12.477 -4.867 1 88.12 189 GLU A CA 1
ATOM 1435 C C . GLU A 1 189 ? -31.609 -11.281 -5.09 1 88.12 189 GLU A C 1
ATOM 1437 O O . GLU A 1 189 ? -31.484 -10.781 -6.211 1 88.12 189 GLU A O 1
ATOM 1442 N N . ASN A 1 190 ? -30.922 -10.906 -4.137 1 87.69 190 ASN A N 1
ATOM 1443 C CA . ASN A 1 190 ? -30.047 -9.742 -4.203 1 87.69 190 ASN A CA 1
ATOM 1444 C C . ASN A 1 190 ? -28.656 -10.062 -3.689 1 87.69 190 ASN A C 1
ATOM 1446 O O . ASN A 1 190 ? -28.047 -9.242 -2.994 1 87.69 190 ASN A O 1
ATOM 1450 N N . ALA A 1 191 ? -28.25 -11.227 -4.051 1 89.19 191 ALA A N 1
ATOM 1451 C CA . ALA A 1 191 ? -27 -11.703 -3.453 1 89.19 191 ALA A CA 1
ATOM 1452 C C . ALA A 1 191 ? -25.828 -10.867 -3.928 1 89.19 191 ALA A C 1
ATOM 1454 O O . ALA A 1 191 ? -25 -10.43 -3.119 1 89.19 191 ALA A O 1
ATOM 1455 N N . LEU A 1 192 ? -25.75 -10.602 -5.219 1 93.94 192 LEU A N 1
ATOM 1456 C CA . LEU A 1 192 ? -24.625 -9.844 -5.77 1 93.94 192 LEU A CA 1
ATOM 1457 C C . LEU A 1 192 ? -24.969 -8.352 -5.832 1 93.94 192 LEU A C 1
ATOM 1459 O O . LEU A 1 192 ? -26.094 -7.984 -6.188 1 93.94 192 LEU A O 1
ATOM 1463 N N . MET A 1 193 ? -24 -7.539 -5.461 1 93.19 193 MET A N 1
ATOM 1464 C CA . MET A 1 193 ? -24.172 -6.105 -5.676 1 93.19 193 MET A CA 1
ATOM 1465 C C . MET A 1 193 ? -24.312 -5.789 -7.16 1 93.19 193 MET A C 1
ATOM 1467 O O . MET A 1 193 ? -23.766 -6.504 -8.008 1 93.19 193 MET A O 1
ATOM 1471 N N . PRO A 1 194 ? -24.938 -4.688 -7.488 1 93.31 194 PRO A N 1
ATOM 1472 C CA . PRO A 1 194 ? -25.234 -4.363 -8.883 1 93.31 194 PRO A CA 1
ATOM 1473 C C . PRO A 1 194 ? -23.984 -4.273 -9.75 1 93.31 194 PRO A C 1
ATOM 1475 O O . PRO A 1 194 ? -24.031 -4.562 -10.945 1 93.31 194 PRO A O 1
ATOM 1478 N N . ASN A 1 195 ? -22.906 -3.908 -9.188 1 96.94 195 ASN A N 1
ATOM 1479 C CA . ASN A 1 195 ? -21.688 -3.68 -9.961 1 96.94 195 ASN A CA 1
ATOM 1480 C C . ASN A 1 195 ? -20.906 -4.973 -10.164 1 96.94 195 ASN A C 1
ATOM 1482 O O . ASN A 1 195 ? -20.062 -5.059 -11.055 1 96.94 195 ASN A O 1
ATOM 1486 N N . TRP A 1 196 ? -21.172 -5.977 -9.422 1 97.19 196 TRP A N 1
ATOM 1487 C CA . TRP A 1 196 ? -20.266 -7.102 -9.266 1 97.19 196 TRP A CA 1
ATOM 1488 C C . TRP A 1 196 ? -20.078 -7.848 -10.586 1 97.19 196 TRP A C 1
ATOM 1490 O O . TRP A 1 196 ? -18.984 -8.312 -10.898 1 97.19 196 TRP A O 1
ATOM 1500 N N . LEU A 1 197 ? -21.094 -7.957 -11.383 1 97.5 197 LEU A N 1
ATOM 1501 C CA . LEU A 1 197 ? -21.016 -8.695 -12.641 1 97.5 197 LEU A CA 1
ATOM 1502 C C . LEU A 1 197 ? -20.453 -7.816 -13.758 1 97.5 197 LEU A C 1
ATOM 1504 O O . LEU A 1 197 ? -20.266 -8.281 -14.875 1 97.5 197 LEU A O 1
ATOM 1508 N N . HIS A 1 198 ? -20.125 -6.539 -13.438 1 98.25 198 HIS A N 1
ATOM 1509 C CA . HIS A 1 198 ? -19.703 -5.613 -14.484 1 98.25 198 HIS A CA 1
ATOM 1510 C C . HIS A 1 198 ? -18.219 -5.289 -14.375 1 98.25 198 HIS A C 1
ATOM 1512 O O . HIS A 1 198 ? -17.594 -4.84 -15.344 1 98.25 198 HIS A O 1
ATOM 1518 N N . LEU A 1 199 ? -17.656 -5.453 -13.258 1 98.56 199 LEU A N 1
ATOM 1519 C CA . LEU A 1 199 ? -16.234 -5.156 -13.055 1 98.56 199 LEU A CA 1
ATOM 1520 C C . LEU A 1 199 ? -15.672 -5.973 -11.891 1 98.56 199 LEU A C 1
ATOM 1522 O O . LEU A 1 199 ? -16.422 -6.371 -10.992 1 98.56 199 LEU A O 1
ATOM 1526 N N . PRO A 1 200 ? -14.367 -6.309 -11.898 1 98.44 200 PRO A N 1
ATOM 1527 C CA . PRO A 1 200 ? -13.758 -6.93 -10.727 1 98.44 200 PRO A CA 1
ATOM 1528 C C . PRO A 1 200 ? -13.648 -5.973 -9.539 1 98.44 200 PRO A C 1
ATOM 1530 O O . PRO A 1 200 ? -12.766 -5.113 -9.508 1 98.44 200 PRO A O 1
ATOM 1533 N N . VAL A 1 201 ? -14.484 -6.191 -8.57 1 98.12 201 VAL A N 1
ATOM 1534 C CA . VAL A 1 201 ? -14.484 -5.367 -7.367 1 98.12 201 VAL A CA 1
ATOM 1535 C C . VAL A 1 201 ? -13.211 -5.641 -6.562 1 98.12 201 VAL A C 1
ATOM 1537 O O . VAL A 1 201 ? -12.805 -6.797 -6.402 1 98.12 201 VAL A O 1
ATOM 1540 N N . GLY A 1 202 ? -12.531 -4.613 -6.152 1 97.88 202 GLY A N 1
ATOM 1541 C CA . GLY A 1 202 ? -11.32 -4.785 -5.363 1 97.88 202 GLY A CA 1
ATOM 1542 C C . GLY A 1 202 ? -11.07 -3.641 -4.395 1 97.88 202 GLY A C 1
ATOM 1543 O O . GLY A 1 202 ? -11.797 -2.643 -4.406 1 97.88 202 GLY A O 1
ATOM 1544 N N . TYR A 1 203 ? -10.125 -3.834 -3.502 1 97.94 203 TYR A N 1
ATOM 1545 C CA . TYR A 1 203 ? -9.664 -2.805 -2.576 1 97.94 203 TYR A CA 1
ATOM 1546 C C . TYR A 1 203 ? -8.164 -2.908 -2.354 1 97.94 203 TYR A C 1
ATOM 1548 O O . TYR A 1 203 ? -7.559 -3.951 -2.617 1 97.94 203 TYR A O 1
ATOM 1556 N N . HIS A 1 204 ? -7.59 -1.823 -1.937 1 98.31 204 HIS A N 1
ATOM 1557 C CA . HIS A 1 204 ? -6.18 -1.822 -1.561 1 98.31 204 HIS A CA 1
ATOM 1558 C C . HIS A 1 204 ? -5.988 -2.352 -0.144 1 98.31 204 HIS A C 1
ATOM 1560 O O . HIS A 1 204 ? -6.691 -1.936 0.78 1 98.31 204 HIS A O 1
ATOM 1566 N N . GLY A 1 205 ? -5.066 -3.303 -0.012 1 98.12 205 GLY A N 1
ATOM 1567 C CA . GLY A 1 205 ? -4.695 -3.834 1.29 1 98.12 205 GLY A CA 1
ATOM 1568 C C . GLY A 1 205 ? -3.377 -3.285 1.804 1 98.12 205 GLY A C 1
ATOM 1569 O O . GLY A 1 205 ? -2.865 -2.293 1.281 1 98.12 205 GLY A O 1
ATOM 1570 N N . ARG A 1 206 ? -2.936 -3.869 2.893 1 98.62 206 ARG A N 1
ATOM 1571 C CA . ARG A 1 206 ? -1.708 -3.439 3.555 1 98.62 206 ARG A CA 1
ATOM 1572 C C . ARG A 1 206 ? -0.533 -4.328 3.158 1 98.62 206 ARG A C 1
ATOM 1574 O O . ARG A 1 206 ? -0.518 -5.52 3.465 1 98.62 206 ARG A O 1
ATOM 1581 N N . ALA A 1 207 ? 0.49 -3.707 2.605 1 98.75 207 ALA A N 1
ATOM 1582 C CA . ALA A 1 207 ? 1.629 -4.477 2.113 1 98.75 207 ALA A CA 1
ATOM 1583 C C . ALA A 1 207 ? 2.555 -4.879 3.256 1 98.75 207 ALA A C 1
ATOM 1585 O O . ALA A 1 207 ? 3.111 -5.98 3.254 1 98.75 207 ALA A O 1
ATOM 1586 N N . SER A 1 208 ? 2.709 -4.055 4.262 1 98.56 208 SER A N 1
ATOM 1587 C CA . SER A 1 208 ? 3.703 -4.262 5.309 1 98.56 208 SER A CA 1
ATOM 1588 C C . SER A 1 208 ? 3.381 -5.5 6.137 1 98.56 208 SER A C 1
ATOM 1590 O O . SER A 1 208 ? 4.262 -6.066 6.789 1 98.56 208 SER A O 1
ATOM 1592 N N . SER A 1 209 ? 2.102 -5.918 6.086 1 98.69 209 SER A N 1
ATOM 1593 C CA . SER A 1 209 ? 1.704 -7.035 6.938 1 98.69 209 SER A CA 1
ATOM 1594 C C . SER A 1 209 ? 1.578 -8.32 6.133 1 98.69 209 SER A C 1
ATOM 1596 O O . SER A 1 209 ? 1.032 -9.312 6.621 1 98.69 209 SER A O 1
ATOM 1598 N N . VAL A 1 210 ? 1.993 -8.312 4.93 1 98.88 210 VAL A N 1
ATOM 1599 C CA . VAL A 1 210 ? 2.115 -9.562 4.188 1 98.88 210 VAL A CA 1
ATOM 1600 C C . VAL A 1 210 ? 3.365 -10.312 4.645 1 98.88 210 VAL A C 1
ATOM 1602 O O . VAL A 1 210 ? 4.461 -9.75 4.672 1 98.88 210 VAL A O 1
ATOM 1605 N N . VAL A 1 211 ? 3.156 -11.555 4.984 1 98.75 211 VAL A N 1
ATOM 1606 C CA . VAL A 1 211 ? 4.27 -12.328 5.52 1 98.75 211 VAL A CA 1
ATOM 1607 C C . VAL A 1 211 ? 4.344 -13.68 4.812 1 98.75 211 VAL A C 1
ATOM 1609 O O . VAL A 1 211 ? 3.389 -14.094 4.152 1 98.75 211 VAL A O 1
ATOM 1612 N N . VAL A 1 212 ? 5.488 -14.266 4.93 1 98.56 212 VAL A N 1
ATOM 1613 C CA . VAL A 1 212 ? 5.703 -15.57 4.324 1 98.56 212 VAL A CA 1
ATOM 1614 C C . VAL A 1 212 ? 5.133 -16.656 5.227 1 98.56 212 VAL A C 1
ATOM 1616 O O . VAL A 1 212 ? 5.109 -16.516 6.449 1 98.56 212 VAL A O 1
ATOM 1619 N N . SER A 1 213 ? 4.715 -17.703 4.621 1 96.81 213 SER A N 1
ATOM 1620 C CA . SER A 1 213 ? 4.199 -18.844 5.371 1 96.81 213 SER A CA 1
ATOM 1621 C C . SER A 1 213 ? 5.172 -19.266 6.465 1 96.81 213 SER A C 1
ATOM 1623 O O . SER A 1 213 ? 6.387 -19.25 6.262 1 96.81 213 SER A O 1
ATOM 1625 N N . GLY A 1 214 ? 4.59 -19.625 7.586 1 95 214 GLY A N 1
ATOM 1626 C CA . GLY A 1 214 ? 5.398 -19.969 8.742 1 95 214 GLY A CA 1
ATOM 1627 C C . GLY A 1 214 ? 5.523 -18.844 9.75 1 95 214 GLY A C 1
ATOM 1628 O O . GLY A 1 214 ? 5.895 -19.078 10.906 1 95 214 GLY A O 1
ATOM 1629 N N . THR A 1 215 ? 5.242 -17.656 9.305 1 97.12 215 THR A N 1
ATOM 1630 C CA . THR A 1 215 ? 5.273 -16.516 10.219 1 97.12 215 THR A CA 1
ATOM 1631 C C . THR A 1 215 ? 4.062 -16.531 11.148 1 97.12 215 THR A C 1
ATOM 1633 O O . THR A 1 215 ? 2.922 -16.609 10.688 1 97.12 215 THR A O 1
ATOM 1636 N N . PRO A 1 216 ? 4.312 -16.453 12.445 1 95.81 216 PRO A N 1
ATOM 1637 C CA . PRO A 1 216 ? 3.164 -16.422 13.352 1 95.81 216 PRO A CA 1
ATOM 1638 C C . PRO A 1 216 ? 2.305 -15.164 13.18 1 95.81 216 PRO A C 1
ATOM 1640 O O . PRO A 1 216 ? 2.836 -14.078 12.953 1 95.81 216 PRO A O 1
ATOM 1643 N N . ILE A 1 217 ? 0.999 -15.367 13.25 1 96.44 217 ILE A N 1
ATOM 1644 C CA . ILE A 1 217 ? 0.037 -14.273 13.203 1 96.44 217 ILE A CA 1
ATOM 1645 C C . ILE A 1 217 ? -0.611 -14.086 14.57 1 96.44 217 ILE A C 1
ATOM 1647 O O . ILE A 1 217 ? -1.201 -15.023 15.117 1 96.44 217 ILE A O 1
ATOM 1651 N N . ARG A 1 218 ? -0.452 -12.898 15.094 1 97.31 218 ARG A N 1
ATOM 1652 C CA . ARG A 1 218 ? -1.077 -12.586 16.375 1 97.31 218 ARG A CA 1
ATOM 1653 C C . ARG A 1 218 ? -2.555 -12.25 16.203 1 97.31 218 ARG A C 1
ATOM 1655 O O . ARG A 1 218 ? -2.924 -11.516 15.289 1 97.31 218 ARG A O 1
ATOM 1662 N N . ARG A 1 219 ? -3.357 -12.82 17.062 1 97.5 219 ARG A N 1
ATOM 1663 C CA . ARG A 1 219 ? -4.777 -12.477 17.031 1 97.5 219 ARG A CA 1
ATOM 1664 C C . ARG A 1 219 ? -4.984 -10.977 17.188 1 97.5 219 ARG A C 1
ATOM 1666 O O . ARG A 1 219 ? -4.508 -10.375 18.156 1 97.5 219 ARG A O 1
ATOM 1673 N N . PRO A 1 220 ? -5.719 -10.352 16.297 1 98.44 220 PRO A N 1
ATOM 1674 C CA . PRO A 1 220 ? -5.824 -8.891 16.312 1 98.44 220 PRO A CA 1
ATOM 1675 C C . PRO A 1 220 ? -6.785 -8.383 17.391 1 98.44 220 PRO A C 1
ATOM 1677 O O . PRO A 1 220 ? -7.738 -9.078 17.75 1 98.44 220 PRO A O 1
ATOM 1680 N N . LEU A 1 221 ? -6.453 -7.203 17.875 1 98.56 221 LEU A N 1
ATOM 1681 C CA . LEU A 1 221 ? -7.367 -6.426 18.703 1 98.56 221 LEU A CA 1
ATOM 1682 C C . LEU A 1 221 ? -8.102 -5.383 17.875 1 98.56 221 LEU A C 1
ATOM 1684 O O . LEU A 1 221 ? -7.621 -4.977 16.812 1 98.56 221 LEU A O 1
ATOM 1688 N N . GLY A 1 222 ? -9.266 -5.02 18.297 1 98.44 222 GLY A N 1
ATOM 1689 C CA . GLY A 1 222 ? -10.031 -3.973 17.625 1 98.44 222 GLY A CA 1
ATOM 1690 C C . GLY A 1 222 ? -11.367 -3.699 18.281 1 98.44 222 GLY A C 1
ATOM 1691 O O . GLY A 1 222 ? -11.664 -4.246 19.344 1 98.44 222 GLY A O 1
ATOM 1692 N N . GLN A 1 223 ? -12.109 -2.746 17.734 1 98.69 223 GLN A N 1
ATOM 1693 C CA . GLN A 1 223 ? -13.477 -2.475 18.172 1 98.69 223 GLN A CA 1
ATOM 1694 C C . GLN A 1 223 ? -14.469 -3.434 17.516 1 98.69 223 GLN A C 1
ATOM 1696 O O . GLN A 1 223 ? -14.336 -3.752 16.328 1 98.69 223 GLN A O 1
ATOM 1701 N N . MET A 1 224 ? -15.383 -3.846 18.312 1 98.06 224 MET A N 1
ATOM 1702 C CA . MET A 1 224 ? -16.484 -4.688 17.875 1 98.06 224 MET A CA 1
ATOM 1703 C C . MET A 1 224 ? -17.812 -4.176 18.422 1 98.06 224 MET A C 1
ATOM 1705 O O . MET A 1 224 ? -17.828 -3.434 19.406 1 98.06 224 MET A O 1
ATOM 1709 N N . ARG A 1 225 ? -18.875 -4.551 17.734 1 97.5 225 ARG A N 1
ATOM 1710 C CA . ARG A 1 225 ? -20.219 -4.277 18.234 1 97.5 225 ARG A CA 1
ATOM 1711 C C . ARG A 1 225 ? -21.109 -5.492 18.062 1 97.5 225 ARG A C 1
ATOM 1713 O O . ARG A 1 225 ? -21.984 -5.516 17.188 1 97.5 225 ARG A O 1
ATOM 1720 N N . PRO A 1 226 ? -20.969 -6.434 18.953 1 94.06 226 PRO A N 1
ATOM 1721 C CA . PRO A 1 226 ? -21.75 -7.668 18.844 1 94.06 226 PRO A CA 1
ATOM 1722 C C . PRO A 1 226 ? -23.25 -7.441 19.078 1 94.06 226 PRO A C 1
ATOM 1724 O O . PRO A 1 226 ? -24.078 -8.203 18.562 1 94.06 226 PRO A O 1
ATOM 1727 N N . ASP A 1 227 ? -23.578 -6.449 19.906 1 94.75 227 ASP A N 1
ATOM 1728 C CA . ASP A 1 227 ? -24.953 -6.059 20.203 1 94.75 227 ASP A CA 1
ATOM 1729 C C . ASP A 1 227 ? -25.234 -4.625 19.734 1 94.75 227 ASP A C 1
ATOM 1731 O O . ASP A 1 227 ? -24.719 -3.672 20.328 1 94.75 227 ASP A O 1
ATOM 1735 N N . ASP A 1 228 ? -26.078 -4.461 18.766 1 91.81 228 ASP A N 1
ATOM 1736 C CA . ASP A 1 228 ? -26.328 -3.162 18.141 1 91.81 228 ASP A CA 1
ATOM 1737 C C . ASP A 1 228 ? -26.984 -2.201 19.125 1 91.81 228 ASP A C 1
ATOM 1739 O O . ASP A 1 228 ? -27 -0.988 18.906 1 91.81 228 ASP A O 1
ATOM 1743 N N . SER A 1 229 ? -27.578 -2.713 20.125 1 94.75 229 SER A N 1
ATOM 1744 C CA . SER A 1 229 ? -28.25 -1.89 21.125 1 94.75 229 SER A CA 1
ATOM 1745 C C . SER A 1 229 ? -27.281 -1.384 22.188 1 94.75 229 SER A C 1
ATOM 1747 O O . SER A 1 229 ? -27.656 -0.57 23.031 1 94.75 229 SER A O 1
ATOM 1749 N N . LYS A 1 230 ? -26.078 -1.854 22.109 1 96.31 230 LYS A N 1
ATOM 1750 C CA . LYS A 1 230 ? -25.047 -1.481 23.078 1 96.31 230 LYS A CA 1
ATOM 1751 C C . LYS A 1 230 ? -23.875 -0.783 22.406 1 96.31 230 LYS A C 1
ATOM 1753 O O . LYS A 1 230 ? -23.688 -0.907 21.188 1 96.31 230 LYS A O 1
ATOM 1758 N N . PRO A 1 231 ? -23.109 0.003 23.203 1 96.69 231 PRO A N 1
ATOM 1759 C CA . PRO A 1 231 ? -21.906 0.616 22.641 1 96.69 231 PRO A CA 1
ATOM 1760 C C . PRO A 1 231 ? -20.859 -0.416 22.203 1 96.69 231 PRO A C 1
ATOM 1762 O O . PRO A 1 231 ? -20.891 -1.559 22.656 1 96.69 231 PRO A O 1
ATOM 1765 N N . PRO A 1 232 ? -19.984 0.017 21.281 1 98.12 232 PRO A N 1
ATOM 1766 C CA . PRO A 1 232 ? -18.922 -0.907 20.875 1 98.12 232 PRO A CA 1
ATOM 1767 C C . PRO A 1 232 ? -17.969 -1.254 22.031 1 98.12 232 PRO A C 1
ATOM 1769 O O . PRO A 1 232 ? -17.891 -0.512 23 1 98.12 232 PRO A O 1
ATOM 1772 N N . VAL A 1 233 ? -17.312 -2.395 21.844 1 98.06 233 VAL A N 1
ATOM 1773 C CA . VAL A 1 233 ? -16.344 -2.865 22.828 1 98.06 233 VAL A CA 1
ATOM 1774 C C . VAL A 1 233 ? -14.984 -3.076 22.156 1 98.06 233 VAL A C 1
ATOM 1776 O O . VAL A 1 233 ? -14.906 -3.234 20.938 1 98.06 233 VAL A O 1
ATOM 1779 N N . TYR A 1 234 ? -13.992 -2.959 22.969 1 98.25 234 TYR A N 1
ATOM 1780 C CA . TYR A 1 234 ? -12.625 -3.17 22.516 1 98.25 234 TYR A CA 1
ATOM 1781 C C . TYR A 1 234 ? -12.062 -4.477 23.062 1 98.25 234 TYR A C 1
ATOM 1783 O O . TYR A 1 234 ? -12.258 -4.797 24.234 1 98.25 234 TYR A O 1
ATOM 1791 N N . GLY A 1 235 ? -11.43 -5.266 22.188 1 98 235 GLY A N 1
ATOM 1792 C CA . GLY A 1 235 ? -10.812 -6.504 22.625 1 98 235 GLY A CA 1
ATOM 1793 C C . GLY A 1 235 ? -10.305 -7.367 21.484 1 98 235 GLY A C 1
ATOM 1794 O O . GLY A 1 235 ? -10.234 -6.914 20.344 1 98 235 GLY A O 1
ATOM 1795 N N . ALA A 1 236 ? -9.898 -8.57 21.875 1 97.88 236 ALA A N 1
ATOM 1796 C CA . ALA A 1 236 ? -9.406 -9.523 20.891 1 97.88 236 ALA A CA 1
ATOM 1797 C C . ALA A 1 236 ? -10.523 -10 19.969 1 97.88 236 ALA A C 1
ATOM 1799 O O . ALA A 1 236 ? -11.648 -10.242 20.422 1 97.88 236 ALA A O 1
ATOM 1800 N N . CYS A 1 237 ? -10.156 -10.078 18.719 1 97.31 237 CYS A N 1
ATOM 1801 C CA . CYS A 1 237 ? -11.102 -10.617 17.734 1 97.31 237 CYS A CA 1
ATOM 1802 C C . CYS A 1 237 ? -11.641 -11.969 18.188 1 97.31 237 CYS A C 1
ATOM 1804 O O . CYS A 1 237 ? -10.891 -12.805 18.688 1 97.31 237 CYS A O 1
ATOM 1806 N N . LYS A 1 238 ? -12.922 -12.172 17.953 1 95.25 238 LYS A N 1
ATOM 1807 C CA . LYS A 1 238 ? -13.562 -13.43 18.344 1 95.25 238 LYS A CA 1
ATOM 1808 C C . LYS A 1 238 ? -13.914 -14.273 17.125 1 95.25 238 LYS A C 1
ATOM 1810 O O . LYS A 1 238 ? -14.188 -15.469 17.25 1 95.25 238 LYS A O 1
ATOM 1815 N N . LEU A 1 239 ? -13.992 -13.688 15.977 1 94.94 239 LEU A N 1
ATOM 1816 C CA . LEU A 1 239 ? -14.344 -14.375 14.734 1 94.94 239 LEU A CA 1
ATOM 1817 C C . LEU A 1 239 ? -13.219 -14.25 13.711 1 94.94 239 LEU A C 1
ATOM 1819 O O . LEU A 1 239 ? -13.352 -13.516 12.727 1 94.94 239 LEU A O 1
ATOM 1823 N N . LEU A 1 240 ? -12.195 -15.07 13.906 1 95.19 240 LEU A N 1
ATOM 1824 C CA . LEU A 1 240 ? -11.031 -15.047 13.023 1 95.19 240 LEU A CA 1
ATOM 1825 C C . LEU A 1 240 ? -11.141 -16.109 11.945 1 95.19 240 LEU A C 1
ATOM 1827 O O . LEU A 1 240 ? -11.211 -17.312 12.25 1 95.19 240 LEU A O 1
ATOM 1831 N N . ASP A 1 241 ? -11.102 -15.656 10.672 1 93.94 241 ASP A N 1
ATOM 1832 C CA . ASP A 1 241 ? -11.25 -16.562 9.539 1 93.94 241 ASP A CA 1
ATOM 1833 C C . ASP A 1 241 ? -9.961 -16.656 8.734 1 93.94 241 ASP A C 1
ATOM 1835 O O . ASP A 1 241 ? -9.203 -15.688 8.648 1 93.94 241 ASP A O 1
ATOM 1839 N N . PHE A 1 242 ? -9.719 -17.875 8.242 1 94.56 242 PHE A N 1
ATOM 1840 C CA . PHE A 1 242 ? -8.812 -17.984 7.109 1 94.56 242 PHE A CA 1
ATOM 1841 C C . PHE A 1 242 ? -9.562 -17.812 5.793 1 94.56 242 PHE A C 1
ATOM 1843 O O . PHE A 1 242 ? -10.766 -18.078 5.719 1 94.56 242 PHE A O 1
ATOM 1850 N N . GLU A 1 243 ? -8.852 -17.297 4.859 1 95.44 243 GLU A N 1
ATOM 1851 C CA . GLU A 1 243 ? -9.383 -17.188 3.504 1 95.44 243 GLU A CA 1
ATOM 1852 C C . GLU A 1 243 ? -8.414 -17.766 2.479 1 95.44 243 GLU A C 1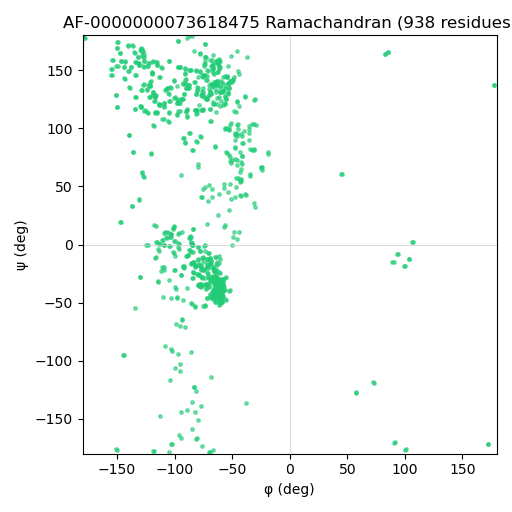
ATOM 1854 O O . GLU A 1 243 ? -7.277 -17.297 2.367 1 95.44 243 GLU A O 1
ATOM 1859 N N . LEU A 1 244 ? -8.883 -18.781 1.767 1 96.69 244 LEU A N 1
ATOM 1860 C CA . LEU A 1 244 ? -8.086 -19.422 0.731 1 96.69 244 LEU A CA 1
ATOM 1861 C C . LEU A 1 244 ? -8.117 -18.625 -0.563 1 96.69 244 LEU A C 1
ATOM 1863 O O . LEU A 1 244 ? -9.172 -18.469 -1.18 1 96.69 244 LEU A O 1
ATOM 1867 N N . GLU A 1 245 ? -6.965 -18.078 -0.911 1 98.25 245 GLU A N 1
ATOM 1868 C CA . GLU A 1 245 ? -6.824 -17.281 -2.125 1 98.25 245 GLU A CA 1
ATOM 1869 C C . GLU A 1 245 ? -5.555 -17.656 -2.887 1 98.25 245 GLU A C 1
ATOM 1871 O O . GLU A 1 245 ? -4.762 -18.469 -2.416 1 98.25 245 GLU A O 1
ATOM 1876 N N . MET A 1 246 ? -5.488 -17.234 -4.094 1 98.69 246 MET A N 1
ATOM 1877 C CA . MET A 1 246 ? -4.242 -17.109 -4.844 1 98.69 246 MET A CA 1
ATOM 1878 C C . MET A 1 246 ? -3.957 -15.648 -5.18 1 98.69 246 MET A C 1
ATOM 1880 O O . MET A 1 246 ? -4.859 -14.805 -5.145 1 98.69 246 MET A O 1
ATOM 1884 N N . ALA A 1 247 ? -2.693 -15.367 -5.355 1 98.94 247 ALA A N 1
ATOM 1885 C CA . ALA A 1 247 ? -2.273 -14.023 -5.758 1 98.94 247 ALA A CA 1
ATOM 1886 C C . ALA A 1 247 ? -1.186 -14.086 -6.824 1 98.94 247 ALA A C 1
ATOM 1888 O O . ALA A 1 247 ? -0.485 -15.094 -6.945 1 98.94 247 ALA A O 1
ATOM 1889 N N . PHE A 1 248 ? -1.125 -13.07 -7.625 1 98.94 248 PHE A N 1
ATOM 1890 C CA . PHE A 1 248 ? -0.038 -13.016 -8.594 1 98.94 248 PHE A CA 1
ATOM 1891 C C . PHE A 1 248 ? 0.817 -11.773 -8.383 1 98.94 248 PHE A C 1
ATOM 1893 O O . PHE A 1 248 ? 0.319 -10.742 -7.93 1 98.94 248 PHE A O 1
ATOM 1900 N N . PHE A 1 249 ? 2.105 -11.906 -8.695 1 98.94 249 PHE A N 1
ATOM 1901 C CA . PHE A 1 249 ? 3.045 -10.789 -8.695 1 98.94 249 PHE A CA 1
ATOM 1902 C C . PHE A 1 249 ? 3.094 -10.125 -10.062 1 98.94 249 PHE A C 1
ATOM 1904 O O . PHE A 1 249 ? 3.135 -10.805 -11.094 1 98.94 249 PHE A O 1
ATOM 1911 N N . VAL A 1 250 ? 3.129 -8.812 -9.984 1 98.94 250 VAL A N 1
ATOM 1912 C CA . VAL A 1 250 ? 3.252 -8.008 -11.195 1 98.94 250 VAL A CA 1
ATOM 1913 C C . VAL A 1 250 ? 4.711 -7.973 -11.641 1 98.94 250 VAL A C 1
ATOM 1915 O O . VAL A 1 250 ? 5.613 -7.801 -10.82 1 98.94 250 VAL A O 1
ATOM 1918 N N . GLY A 1 251 ? 4.949 -8.219 -12.93 1 98.75 251 GLY A N 1
ATOM 1919 C CA . GLY A 1 251 ? 6.246 -7.996 -13.547 1 98.75 251 GLY A CA 1
ATOM 1920 C C . GLY A 1 251 ? 6.465 -6.551 -13.961 1 98.75 251 GLY A C 1
ATOM 1921 O O . GLY A 1 251 ? 6.359 -5.641 -13.141 1 98.75 251 GLY A O 1
ATOM 1922 N N . PRO A 1 252 ? 6.738 -6.379 -15.305 1 98.69 252 PRO A N 1
ATOM 1923 C CA . PRO A 1 252 ? 6.902 -4.98 -15.711 1 98.69 252 PRO A CA 1
ATOM 1924 C C . PRO A 1 252 ? 5.664 -4.133 -15.422 1 98.69 252 PRO A C 1
ATOM 1926 O O . PRO A 1 252 ? 4.547 -4.535 -15.75 1 98.69 252 PRO A O 1
ATOM 1929 N N . GLY A 1 253 ? 5.926 -2.949 -14.797 1 98.38 253 GLY A N 1
ATOM 1930 C CA . GLY A 1 253 ? 4.832 -2.035 -14.516 1 98.38 253 GLY A CA 1
ATOM 1931 C C . GLY A 1 253 ? 4.426 -1.202 -15.711 1 98.38 253 GLY A C 1
ATOM 1932 O O . GLY A 1 253 ? 4.594 -1.629 -16.859 1 98.38 253 GLY A O 1
ATOM 1933 N N . ASN A 1 254 ? 3.658 -0.198 -15.484 1 98.75 254 ASN A N 1
ATOM 1934 C CA . ASN A 1 254 ? 3.264 0.837 -16.438 1 98.75 254 ASN A CA 1
ATOM 1935 C C . ASN A 1 254 ? 3.541 2.234 -15.891 1 98.75 254 ASN A C 1
ATOM 1937 O O . ASN A 1 254 ? 3.811 2.396 -14.695 1 98.75 254 ASN A O 1
ATOM 1941 N N . LYS A 1 255 ? 3.58 3.207 -16.781 1 98.12 255 LYS A N 1
ATOM 1942 C CA . LYS A 1 255 ? 3.746 4.598 -16.375 1 98.12 255 LYS A CA 1
ATOM 1943 C C . LYS A 1 255 ? 2.455 5.148 -15.773 1 98.12 255 LYS A C 1
ATOM 1945 O O . LYS A 1 255 ? 1.361 4.812 -16.234 1 98.12 255 LYS A O 1
ATOM 1950 N N . LEU A 1 256 ? 2.607 6.02 -14.797 1 98.25 256 LEU A N 1
ATOM 1951 C CA . LEU A 1 256 ? 1.442 6.703 -14.242 1 98.25 256 LEU A CA 1
ATOM 1952 C C . LEU A 1 256 ? 0.638 7.379 -15.344 1 98.25 256 LEU A C 1
ATOM 1954 O O . LEU A 1 256 ? 1.202 8.07 -16.203 1 98.25 256 LEU A O 1
ATOM 1958 N N . GLY A 1 257 ? -0.652 7.141 -15.352 1 98.12 257 GLY A N 1
ATOM 1959 C CA . GLY A 1 257 ? -1.531 7.746 -16.344 1 98.12 257 GLY A CA 1
ATOM 1960 C C . GLY A 1 257 ? -1.754 6.871 -17.562 1 98.12 257 GLY A C 1
ATOM 1961 O O . GLY A 1 257 ? -2.637 7.145 -18.375 1 98.12 257 GLY A O 1
ATOM 1962 N N . GLU A 1 258 ? -1.011 5.785 -17.656 1 98.12 258 GLU A N 1
ATOM 1963 C CA . GLU A 1 258 ? -1.104 4.93 -18.844 1 98.12 258 GLU A CA 1
ATOM 1964 C C . GLU A 1 258 ? -1.647 3.549 -18.469 1 98.12 258 GLU A C 1
ATOM 1966 O O . GLU A 1 258 ? -0.923 2.717 -17.922 1 98.12 258 GLU A O 1
ATOM 1971 N N . PRO A 1 259 ? -2.809 3.229 -18.938 1 98.38 259 PRO A N 1
ATOM 1972 C CA . PRO A 1 259 ? -3.404 1.935 -18.594 1 98.38 259 PRO A CA 1
ATOM 1973 C C . PRO A 1 259 ? -2.738 0.767 -19.312 1 98.38 259 PRO A C 1
ATOM 1975 O O . PRO A 1 259 ? -2.006 0.973 -20.281 1 98.38 259 PRO A O 1
ATOM 1978 N N . ILE A 1 260 ? -2.93 -0.429 -18.812 1 98.81 260 ILE A N 1
ATOM 1979 C CA . ILE A 1 260 ? -2.533 -1.672 -19.453 1 98.81 260 ILE A CA 1
ATOM 1980 C C . ILE A 1 260 ? -3.734 -2.287 -20.172 1 98.81 260 ILE A C 1
ATOM 1982 O O . ILE A 1 260 ? -4.684 -2.74 -19.531 1 98.81 260 ILE A O 1
ATOM 1986 N N . PRO A 1 261 ? -3.697 -2.303 -21.469 1 98.69 261 PRO A N 1
ATOM 1987 C CA . PRO A 1 261 ? -4.832 -2.916 -22.172 1 98.69 261 PRO A CA 1
ATOM 1988 C C . PRO A 1 261 ? -4.922 -4.422 -21.938 1 98.69 261 PRO A C 1
ATOM 1990 O O . PRO A 1 261 ? -3.902 -5.082 -21.719 1 98.69 261 PRO A O 1
ATOM 1993 N N . ILE A 1 262 ? -6.121 -4.957 -22.078 1 98.62 262 ILE A N 1
ATOM 1994 C CA . ILE A 1 262 ? -6.395 -6.352 -21.75 1 98.62 262 ILE A CA 1
ATOM 1995 C C . ILE A 1 262 ? -5.559 -7.262 -22.656 1 98.62 262 ILE A C 1
ATOM 1997 O O . ILE A 1 262 ? -5.117 -8.336 -22.219 1 98.62 262 ILE A O 1
ATOM 2001 N N . SER A 1 263 ? -5.227 -6.859 -23.828 1 98.5 263 SER A N 1
ATOM 2002 C CA . SER A 1 263 ? -4.461 -7.656 -24.781 1 98.5 263 SER A CA 1
ATOM 2003 C C . SER A 1 263 ? -3.006 -7.785 -24.344 1 98.5 263 SER A C 1
ATOM 2005 O O . SER A 1 263 ? -2.285 -8.656 -24.828 1 98.5 263 SER A O 1
ATOM 2007 N N . LYS A 1 264 ? -2.57 -6.898 -23.438 1 98.56 264 LYS A N 1
ATOM 2008 C CA . LYS A 1 264 ? -1.175 -6.91 -23.016 1 98.56 264 LYS A CA 1
ATOM 2009 C C . LYS A 1 264 ? -1.052 -7.328 -21.547 1 98.56 264 LYS A C 1
ATOM 2011 O O . LYS A 1 264 ? 0.057 -7.441 -21.016 1 98.56 264 LYS A O 1
ATOM 2016 N N . ALA A 1 265 ? -2.121 -7.609 -20.922 1 98.81 265 ALA A N 1
ATOM 2017 C CA . ALA A 1 265 ? -2.127 -7.859 -19.484 1 98.81 265 ALA A CA 1
ATOM 2018 C C . ALA A 1 265 ? -1.258 -9.062 -19.141 1 98.81 265 ALA A C 1
ATOM 2020 O O . ALA A 1 265 ? -0.557 -9.055 -18.125 1 98.81 265 ALA A O 1
ATOM 2021 N N . HIS A 1 266 ? -1.23 -10.094 -19.969 1 98.62 266 HIS A N 1
ATOM 2022 C CA . HIS A 1 266 ? -0.495 -11.32 -19.688 1 98.62 266 HIS A CA 1
ATOM 2023 C C . HIS A 1 266 ? 1.006 -11.062 -19.609 1 98.62 266 HIS A C 1
ATOM 2025 O O . HIS A 1 266 ? 1.734 -11.789 -18.938 1 98.62 266 HIS A O 1
ATOM 2031 N N . GLU A 1 267 ? 1.468 -9.984 -20.219 1 98.62 267 GLU A N 1
ATOM 2032 C CA . GLU A 1 267 ? 2.889 -9.656 -20.25 1 98.62 267 GLU A CA 1
ATOM 2033 C C . GLU A 1 267 ? 3.352 -9.102 -18.906 1 98.62 267 GLU A C 1
ATOM 2035 O O . GLU A 1 267 ? 4.555 -8.992 -18.656 1 98.62 267 GLU A O 1
ATOM 2040 N N . HIS A 1 268 ? 2.381 -8.812 -18.062 1 98.88 268 HIS A N 1
ATOM 2041 C CA . HIS A 1 268 ? 2.691 -8.148 -16.812 1 98.88 268 HIS A CA 1
ATOM 2042 C C . HIS A 1 268 ? 2.512 -9.094 -15.625 1 98.88 268 HIS A C 1
ATOM 2044 O O . HIS A 1 268 ? 2.711 -8.703 -14.477 1 98.88 268 HIS A O 1
ATOM 2050 N N . ILE A 1 269 ? 2.137 -10.273 -15.836 1 98.94 269 ILE A N 1
ATOM 2051 C CA . ILE A 1 269 ? 1.868 -11.219 -14.758 1 98.94 269 ILE A CA 1
ATOM 2052 C C . ILE A 1 269 ? 3.014 -12.227 -14.648 1 98.94 269 ILE A C 1
ATOM 2054 O O . ILE A 1 269 ? 3.184 -13.07 -15.531 1 98.94 269 ILE A O 1
ATOM 2058 N N . PHE A 1 270 ? 3.777 -12.211 -13.57 1 98.88 270 PHE A N 1
ATOM 2059 C CA . PHE A 1 270 ? 5.008 -12.969 -13.414 1 98.88 270 PHE A CA 1
ATOM 2060 C C . PHE A 1 270 ? 4.711 -14.406 -13 1 98.88 270 PHE A C 1
ATOM 2062 O O . PHE A 1 270 ? 5.207 -15.352 -13.617 1 98.88 270 PHE A O 1
ATOM 2069 N N . GLY A 1 271 ? 3.957 -14.5 -11.969 1 98.88 271 GLY A N 1
ATOM 2070 C CA . GLY A 1 271 ? 3.65 -15.797 -11.375 1 98.88 271 GLY A CA 1
ATOM 2071 C C . GLY A 1 271 ? 2.725 -15.703 -10.18 1 98.88 271 GLY A C 1
ATOM 2072 O O . GLY A 1 271 ? 2.338 -14.602 -9.773 1 98.88 271 GLY A O 1
ATOM 2073 N N . MET A 1 272 ? 2.398 -16.875 -9.648 1 98.88 272 MET A N 1
ATOM 2074 C CA . MET A 1 272 ? 1.366 -16.906 -8.609 1 98.88 272 MET A CA 1
ATOM 2075 C C . MET A 1 272 ? 1.9 -17.516 -7.32 1 98.88 272 MET A C 1
ATOM 2077 O O . MET A 1 272 ? 2.871 -18.281 -7.348 1 98.88 272 MET A O 1
ATOM 2081 N N . VAL A 1 273 ? 1.251 -17.141 -6.254 1 98.88 273 VAL A N 1
ATOM 2082 C CA . VAL A 1 273 ? 1.463 -17.703 -4.926 1 98.88 273 VAL A CA 1
ATOM 2083 C C . VAL A 1 273 ? 0.118 -18.062 -4.297 1 98.88 273 VAL A C 1
ATOM 2085 O O . VAL A 1 273 ? -0.926 -17.562 -4.719 1 98.88 273 VAL A O 1
ATOM 2088 N N . LEU A 1 274 ? 0.219 -18.984 -3.373 1 98.44 274 LEU A N 1
ATOM 2089 C CA . LEU A 1 274 ? -0.913 -19.219 -2.484 1 98.44 274 LEU A CA 1
ATOM 2090 C C . LEU A 1 274 ? -1.024 -18.109 -1.443 1 98.44 274 LEU A C 1
ATOM 2092 O O . LEU A 1 274 ? -0.01 -17.594 -0.973 1 98.44 274 LEU A O 1
ATOM 2096 N N . MET A 1 275 ? -2.283 -17.781 -1.088 1 98.69 275 MET A N 1
ATOM 2097 C CA . MET A 1 275 ? -2.469 -16.688 -0.131 1 98.69 275 MET A CA 1
ATOM 2098 C C . MET A 1 275 ? -3.576 -17.031 0.864 1 98.69 275 MET A C 1
ATOM 2100 O O . MET A 1 275 ? -4.598 -17.609 0.49 1 98.69 275 MET A O 1
ATOM 2104 N N . ASN A 1 276 ? -3.297 -16.766 2.096 1 98.06 276 ASN A N 1
ATOM 2105 C CA . ASN A 1 276 ? -4.297 -16.719 3.156 1 98.06 276 ASN A CA 1
ATOM 2106 C C . ASN A 1 276 ? -4.516 -15.297 3.66 1 98.06 276 ASN A C 1
ATOM 2108 O O . ASN A 1 276 ? -3.658 -14.742 4.348 1 98.06 276 ASN A O 1
ATOM 2112 N N . ASP A 1 277 ? -5.625 -14.75 3.332 1 97.56 277 ASP A N 1
ATOM 2113 C CA . ASP A 1 277 ? -5.977 -13.422 3.803 1 97.56 277 ASP A CA 1
ATOM 2114 C C . ASP A 1 277 ? -6.762 -13.484 5.113 1 97.56 277 ASP A C 1
ATOM 2116 O O . ASP A 1 277 ? -7.992 -13.414 5.109 1 97.56 277 ASP A O 1
ATOM 2120 N N . TRP A 1 278 ? -6.004 -13.484 6.164 1 97.5 278 TRP A N 1
ATOM 2121 C CA . TRP A 1 278 ? -6.637 -13.57 7.477 1 97.5 278 TRP A CA 1
ATOM 2122 C C . TRP A 1 278 ? -7.684 -12.469 7.645 1 97.5 278 TRP A C 1
ATOM 2124 O O . TRP A 1 278 ? -7.457 -11.32 7.262 1 97.5 278 TRP A O 1
ATOM 2134 N N . SER A 1 279 ? -8.836 -12.906 8.25 1 96.81 279 SER A N 1
ATOM 2135 C CA . SER A 1 279 ? -9.938 -11.961 8.344 1 96.81 279 SER A CA 1
ATOM 2136 C C . SER A 1 279 ? -10.562 -11.969 9.734 1 96.81 279 SER A C 1
ATOM 2138 O O . SER A 1 279 ? -11.102 -12.984 10.172 1 96.81 279 SER A O 1
ATOM 2140 N N . ALA A 1 280 ? -10.469 -10.828 10.43 1 97.56 280 ALA A N 1
ATOM 2141 C CA . ALA A 1 280 ? -11.188 -10.617 11.68 1 97.56 280 ALA A CA 1
ATOM 2142 C C . ALA A 1 280 ? -12.586 -10.07 11.422 1 97.56 280 ALA A C 1
ATOM 2144 O O . ALA A 1 280 ? -12.797 -8.859 11.398 1 97.56 280 ALA A O 1
ATOM 2145 N N . ARG A 1 281 ? -13.539 -10.977 11.391 1 95 281 ARG A N 1
ATOM 2146 C CA . ARG A 1 281 ? -14.844 -10.664 10.828 1 95 281 ARG A CA 1
ATOM 2147 C C . ARG A 1 281 ? -15.641 -9.75 11.758 1 95 281 ARG A C 1
ATOM 2149 O O . ARG A 1 281 ? -16.391 -8.891 11.297 1 95 281 ARG A O 1
ATOM 2156 N N . ASP A 1 282 ? -15.547 -9.93 13.039 1 95.62 282 ASP A N 1
ATOM 2157 C CA . ASP A 1 282 ? -16.297 -9.117 13.992 1 95.62 282 ASP A CA 1
ATOM 2158 C C . ASP A 1 282 ? -15.766 -7.691 14.039 1 95.62 282 ASP A C 1
ATOM 2160 O O . ASP A 1 282 ? -16.531 -6.738 14.211 1 95.62 282 ASP A O 1
ATOM 2164 N N . ILE A 1 283 ? -14.492 -7.527 13.844 1 97.88 283 ILE A N 1
ATOM 2165 C CA . ILE A 1 283 ? -13.898 -6.203 13.734 1 97.88 283 ILE A CA 1
ATOM 2166 C C . ILE A 1 283 ? -14.289 -5.574 12.398 1 97.88 283 ILE A C 1
ATOM 2168 O O . ILE A 1 283 ? -14.695 -4.41 12.352 1 97.88 283 ILE A O 1
ATOM 2172 N N . GLN A 1 284 ? -14.188 -6.336 11.352 1 96.44 284 GLN A N 1
ATOM 2173 C CA . GLN A 1 284 ? -14.484 -5.867 10.008 1 96.44 284 GLN A CA 1
ATOM 2174 C C . GLN A 1 284 ? -15.93 -5.379 9.898 1 96.44 284 GLN A C 1
ATOM 2176 O O . GLN A 1 284 ? -16.188 -4.316 9.328 1 96.44 284 GLN A O 1
ATOM 2181 N N . LYS A 1 285 ? -16.828 -6.09 10.406 1 93.88 285 LYS A N 1
ATOM 2182 C CA . LYS A 1 285 ? -18.25 -5.754 10.305 1 93.88 285 LYS A CA 1
ATOM 2183 C C . LYS A 1 285 ? -18.531 -4.379 10.906 1 93.88 285 LYS A C 1
ATOM 2185 O O . LYS A 1 285 ? -19.312 -3.609 10.359 1 93.88 285 LYS A O 1
ATOM 2190 N N . TRP A 1 286 ? -17.875 -4.094 11.953 1 96.62 286 TRP A N 1
ATOM 2191 C CA . TRP A 1 286 ? -18.141 -2.85 12.68 1 96.62 286 TRP A CA 1
ATOM 2192 C C . TRP A 1 286 ? -17.484 -1.666 11.977 1 96.62 286 TRP A C 1
ATOM 2194 O O . TRP A 1 286 ? -18.078 -0.597 11.852 1 96.62 286 TRP A O 1
ATOM 2204 N N . GLU A 1 287 ? -16.344 -1.895 11.367 1 96.06 287 GLU A N 1
ATOM 2205 C CA . GLU A 1 287 ? -15.523 -0.763 10.938 1 96.06 287 GLU A CA 1
ATOM 2206 C C . GLU A 1 287 ? -15.703 -0.493 9.445 1 96.06 287 GLU A C 1
ATOM 2208 O O . GLU A 1 287 ? -15.406 0.605 8.969 1 96.06 287 GLU A O 1
ATOM 2213 N N . TYR A 1 288 ? -16.125 -1.371 8.602 1 92 288 TYR A N 1
ATOM 2214 C CA . TYR A 1 288 ? -15.82 -1.35 7.172 1 92 288 TYR A CA 1
ATOM 2215 C C . TYR A 1 288 ? -16.781 -0.434 6.426 1 92 288 TYR A C 1
ATOM 2217 O O . TYR A 1 288 ? -16.547 -0.098 5.262 1 92 288 TYR A O 1
ATOM 2225 N N . VAL A 1 289 ? -17.891 -0.047 7.066 1 89.25 289 VAL A N 1
ATOM 2226 C CA . VAL A 1 289 ? -18.828 0.866 6.41 1 89.25 289 VAL A CA 1
ATOM 2227 C C . VAL A 1 289 ? -18.453 2.309 6.742 1 89.25 289 VAL A C 1
ATOM 2229 O O . VAL A 1 289 ? -18.422 2.695 7.914 1 89.25 289 VAL A O 1
ATOM 2232 N N . PRO A 1 290 ? -18.062 3.023 5.82 1 90.44 290 PRO A N 1
ATOM 2233 C CA . PRO A 1 290 ? -18.344 2.822 4.395 1 90.44 290 PRO A CA 1
ATOM 2234 C C . PRO A 1 290 ? -17.078 2.549 3.588 1 90.44 290 PRO A C 1
ATOM 2236 O O . PRO A 1 290 ? -17.125 2.455 2.357 1 90.44 290 PRO A O 1
ATOM 2239 N N . LEU A 1 291 ? -15.945 2.48 4.172 1 94.94 291 LEU A N 1
ATOM 2240 C CA . LEU A 1 291 ? -14.727 2.648 3.395 1 94.94 291 LEU A CA 1
ATOM 2241 C C . LEU A 1 291 ? -14.047 1.306 3.154 1 94.94 291 LEU A C 1
ATOM 2243 O O . LEU A 1 291 ? -12.93 1.254 2.625 1 94.94 291 LEU A O 1
ATOM 2247 N N . GLY A 1 292 ? -14.711 0.224 3.549 1 94.88 292 GLY A N 1
ATOM 2248 C CA . GLY A 1 292 ? -14.188 -1.092 3.217 1 94.88 292 GLY A CA 1
ATOM 2249 C C . GLY A 1 292 ? -13.273 -1.655 4.285 1 94.88 292 GLY A C 1
ATOM 2250 O O . GLY A 1 292 ? -13.203 -1.129 5.398 1 94.88 292 GLY A O 1
ATOM 2251 N N . PRO A 1 293 ? -12.594 -2.787 3.939 1 96.5 293 PRO A N 1
ATOM 2252 C CA . PRO A 1 293 ? -11.742 -3.484 4.91 1 96.5 293 PRO A CA 1
ATOM 2253 C C . PRO A 1 293 ? -10.562 -2.637 5.375 1 96.5 293 PRO A C 1
ATOM 2255 O O . PRO A 1 293 ? -9.977 -1.896 4.582 1 96.5 293 PRO A O 1
ATOM 2258 N N . PHE A 1 294 ? -10.258 -2.756 6.707 1 98 294 PHE A N 1
ATOM 2259 C CA . PHE A 1 294 ? -9.172 -2.01 7.332 1 98 294 PHE A CA 1
ATOM 2260 C C . PHE A 1 294 ? -8.492 -2.848 8.406 1 98 294 PHE A C 1
ATOM 2262 O O . PHE A 1 294 ? -7.758 -3.791 8.102 1 98 294 PHE A O 1
ATOM 2269 N N . LEU A 1 295 ? -8.867 -2.721 9.68 1 98.56 295 LEU A N 1
ATOM 2270 C CA . LEU A 1 295 ? -8.219 -3.459 10.758 1 98.56 295 LEU A CA 1
ATOM 2271 C C . LEU A 1 295 ? -8.555 -4.945 10.68 1 98.56 295 LEU A C 1
ATOM 2273 O O . LEU A 1 295 ? -7.77 -5.789 11.109 1 98.56 295 LEU A O 1
ATOM 2277 N N . GLY A 1 296 ? -9.68 -5.219 10.156 1 98.19 296 GLY A N 1
ATOM 2278 C CA . GLY A 1 296 ? -10.078 -6.609 10.039 1 98.19 296 GLY A CA 1
ATOM 2279 C C . GLY A 1 296 ? -9.18 -7.418 9.117 1 98.19 296 GLY A C 1
ATOM 2280 O O . GLY A 1 296 ? -9.25 -8.648 9.102 1 98.19 296 GLY A O 1
ATOM 2281 N N . LYS A 1 297 ? -8.328 -6.762 8.398 1 98.19 297 LYS A N 1
ATOM 2282 C CA . LYS A 1 297 ? -7.535 -7.449 7.383 1 98.19 297 LYS A CA 1
ATOM 2283 C C . LYS A 1 297 ? -6.055 -7.109 7.52 1 98.19 297 LYS A C 1
ATOM 2285 O O . LYS A 1 297 ? -5.191 -7.938 7.227 1 98.19 297 LYS A O 1
ATOM 2290 N N . SER A 1 298 ? -5.672 -5.965 8.031 1 98.62 298 SER A N 1
ATOM 2291 C CA . SER A 1 298 ? -4.332 -5.41 7.883 1 98.62 298 SER A CA 1
ATOM 2292 C C . SER A 1 298 ? -3.387 -5.945 8.953 1 98.62 298 SER A C 1
ATOM 2294 O O . SER A 1 298 ? -2.225 -5.543 9.023 1 98.62 298 SER A O 1
ATOM 2296 N N . PHE A 1 299 ? -3.793 -6.922 9.797 1 98.56 299 PHE A N 1
ATOM 2297 C CA . PHE A 1 299 ? -2.951 -7.465 10.859 1 98.56 299 PHE A CA 1
ATOM 2298 C C . PHE A 1 299 ? -2.037 -8.555 10.32 1 98.56 299 PHE A C 1
ATOM 2300 O O . PHE A 1 299 ? -1.049 -8.922 10.961 1 98.56 299 PHE A O 1
ATOM 2307 N N . GLY A 1 300 ? -2.551 -9.125 9.156 1 98.44 300 GLY A N 1
ATOM 2308 C CA . GLY A 1 300 ? -1.704 -10.164 8.586 1 98.44 300 GLY A CA 1
ATOM 2309 C C . GLY A 1 300 ? -2.303 -10.812 7.352 1 98.44 300 GLY A C 1
ATOM 2310 O O . GLY A 1 300 ? -3.5 -11.102 7.316 1 98.44 300 GLY A O 1
ATOM 2311 N N . THR A 1 301 ? -1.467 -11.023 6.371 1 98.75 301 THR A N 1
ATOM 2312 C CA . THR A 1 301 ? -1.714 -11.828 5.18 1 98.75 301 THR A CA 1
ATOM 2313 C C . THR A 1 301 ? -0.528 -12.75 4.895 1 98.75 301 THR A C 1
ATOM 2315 O O . THR A 1 301 ? 0.615 -12.289 4.828 1 98.75 301 THR A O 1
ATOM 2318 N N . THR A 1 302 ? -0.803 -14.062 4.738 1 98.75 302 THR A N 1
ATOM 2319 C CA . THR A 1 302 ? 0.271 -15.031 4.555 1 98.75 302 THR A CA 1
ATOM 2320 C C . THR A 1 302 ? 0.327 -15.508 3.105 1 98.75 302 THR A C 1
ATOM 2322 O O . THR A 1 302 ? -0.706 -15.812 2.51 1 98.75 302 THR A O 1
ATOM 2325 N N . ILE A 1 303 ? 1.537 -15.539 2.582 1 98.81 303 ILE A N 1
ATOM 2326 C CA . ILE A 1 303 ? 1.669 -16.109 1.244 1 98.81 303 ILE A CA 1
ATOM 2327 C C . ILE A 1 303 ? 2.725 -17.203 1.251 1 98.81 303 ILE A C 1
ATOM 2329 O O . ILE A 1 303 ? 3.561 -17.266 2.156 1 98.81 303 ILE A O 1
ATOM 2333 N N . SER A 1 304 ? 2.611 -18.109 0.237 1 98.56 304 SER A N 1
ATOM 2334 C CA . SER A 1 304 ? 3.639 -19.125 0.043 1 98.56 304 SER A CA 1
ATOM 2335 C C . SER A 1 304 ? 4.961 -18.5 -0.389 1 98.56 304 SER A C 1
ATOM 2337 O O . SER A 1 304 ? 4.977 -17.453 -1.046 1 98.56 304 SER A O 1
ATOM 2339 N N . PRO A 1 305 ? 6.051 -19.125 -0.044 1 98.5 305 PRO A N 1
ATOM 2340 C CA . PRO A 1 305 ? 7.359 -18.531 -0.343 1 98.5 305 PRO A CA 1
ATOM 2341 C C . PRO A 1 305 ? 7.773 -18.719 -1.801 1 98.5 305 PRO A C 1
ATOM 2343 O O . PRO A 1 305 ? 8.703 -18.062 -2.273 1 98.5 305 PRO A O 1
ATOM 2346 N N . TRP A 1 306 ? 7.148 -19.641 -2.533 1 98.75 306 TRP A N 1
ATOM 2347 C CA . TRP A 1 306 ? 7.543 -20 -3.893 1 98.75 306 TRP A CA 1
ATOM 2348 C C . TRP A 1 306 ? 6.57 -19.406 -4.91 1 98.75 306 TRP A C 1
ATOM 2350 O O . TRP A 1 306 ? 5.363 -19.656 -4.84 1 98.75 306 TRP A O 1
ATOM 2360 N N . VAL A 1 307 ? 7.082 -18.656 -5.809 1 98.94 307 VAL A N 1
ATOM 2361 C CA . VAL A 1 307 ? 6.285 -18.109 -6.91 1 98.94 307 VAL A CA 1
ATOM 2362 C C . VAL A 1 307 ? 6.293 -19.094 -8.078 1 98.94 307 VAL A C 1
ATOM 2364 O O . VAL A 1 307 ? 7.344 -19.359 -8.672 1 98.94 307 VAL A O 1
ATOM 2367 N N . VAL A 1 308 ? 5.156 -19.609 -8.422 1 98.88 308 VAL A N 1
ATOM 2368 C CA . VAL A 1 308 ? 5.031 -20.469 -9.594 1 98.88 308 VAL A CA 1
ATOM 2369 C C . VAL A 1 308 ? 4.914 -19.609 -10.852 1 98.88 308 VAL A C 1
ATOM 2371 O O . VAL A 1 308 ? 3.975 -18.828 -10.984 1 98.88 308 VAL A O 1
ATOM 2374 N N . PRO A 1 309 ? 5.922 -19.719 -11.75 1 98.69 309 PRO A N 1
ATOM 2375 C CA . PRO A 1 309 ? 5.836 -18.875 -12.945 1 98.69 309 PRO A CA 1
ATOM 2376 C C . PRO A 1 309 ? 4.613 -19.203 -13.805 1 98.69 309 PRO A C 1
ATOM 2378 O O . PRO A 1 309 ? 4.191 -20.359 -13.875 1 98.69 309 PRO A O 1
ATOM 2381 N N . MET A 1 310 ? 4.098 -18.188 -14.461 1 98.62 310 MET A N 1
ATOM 2382 C CA . MET A 1 310 ? 2.916 -18.391 -15.297 1 98.62 310 MET A CA 1
ATOM 2383 C C . MET A 1 310 ? 3.182 -19.453 -16.375 1 98.62 310 MET A C 1
ATOM 2385 O O . MET A 1 310 ? 2.289 -20.219 -16.734 1 98.62 310 MET A O 1
ATOM 2389 N N . ASP A 1 311 ? 4.379 -19.516 -16.875 1 97.75 311 ASP A N 1
ATOM 2390 C CA . ASP A 1 311 ? 4.715 -20.5 -17.906 1 97.75 311 ASP A CA 1
ATOM 2391 C C . ASP A 1 311 ? 4.504 -21.922 -17.391 1 97.75 311 ASP A C 1
ATOM 2393 O O . ASP A 1 311 ? 4.184 -22.828 -18.172 1 97.75 311 ASP A O 1
ATOM 2397 N N . ALA A 1 312 ? 4.746 -22.141 -16.156 1 97.94 312 ALA A N 1
ATOM 2398 C CA . ALA A 1 312 ? 4.504 -23.453 -15.57 1 97.94 312 ALA A CA 1
ATOM 2399 C C . ALA A 1 312 ? 3.012 -23.719 -15.422 1 97.94 312 ALA A C 1
ATOM 2401 O O . ALA A 1 312 ? 2.58 -24.875 -15.406 1 97.94 312 ALA A O 1
ATOM 2402 N N . LEU A 1 313 ? 2.211 -22.688 -15.344 1 98.06 313 LEU A N 1
ATOM 2403 C CA . LEU A 1 313 ? 0.782 -22.812 -15.07 1 98.06 313 LEU A CA 1
ATOM 2404 C C . LEU A 1 313 ? -0.009 -22.906 -16.375 1 98.06 313 LEU A C 1
ATOM 2406 O O . LEU A 1 313 ? -1.118 -23.438 -16.391 1 98.06 313 LEU A O 1
ATOM 2410 N N . MET A 1 314 ? 0.547 -22.484 -17.469 1 97.69 314 MET A N 1
ATOM 2411 C CA . MET A 1 314 ? -0.166 -22.312 -18.734 1 97.69 314 MET A CA 1
ATOM 2412 C C . MET A 1 314 ? -0.734 -23.641 -19.203 1 97.69 314 MET A C 1
ATOM 2414 O O . MET A 1 314 ? -1.825 -23.688 -19.781 1 97.69 314 MET A O 1
ATOM 2418 N N . PRO A 1 315 ? -0.048 -24.797 -19.016 1 96.88 315 PRO A N 1
ATOM 2419 C CA . PRO A 1 315 ? -0.607 -26.078 -19.453 1 96.88 315 PRO A CA 1
ATOM 2420 C C . PRO A 1 315 ? -1.923 -26.422 -18.75 1 96.88 315 PRO A C 1
ATOM 2422 O O . PRO A 1 315 ? -2.641 -27.328 -19.188 1 96.88 315 PRO A O 1
ATOM 2425 N N . PHE A 1 316 ? -2.268 -25.703 -17.766 1 97.75 316 PHE A N 1
ATOM 2426 C CA . PHE A 1 316 ? -3.467 -26.016 -16.984 1 97.75 316 PHE A CA 1
ATOM 2427 C C . PHE A 1 316 ? -4.562 -24.984 -17.25 1 97.75 316 PHE A C 1
ATOM 2429 O O . PHE A 1 316 ? -5.562 -24.953 -16.531 1 97.75 316 PHE A O 1
ATOM 2436 N N . ALA A 1 317 ? -4.355 -24.203 -18.172 1 98.19 317 ALA A N 1
ATOM 2437 C CA . ALA A 1 317 ? -5.379 -23.234 -18.578 1 98.19 317 ALA A CA 1
ATOM 2438 C C . ALA A 1 317 ? -6.625 -23.953 -19.094 1 98.19 317 ALA A C 1
ATOM 2440 O O . ALA A 1 317 ? -6.52 -24.938 -19.828 1 98.19 317 ALA A O 1
ATOM 2441 N N . VAL A 1 318 ? -7.777 -23.484 -18.75 1 98.44 318 VAL A N 1
ATOM 2442 C CA . VAL A 1 318 ? -9.07 -23.969 -19.219 1 98.44 318 VAL A CA 1
ATOM 2443 C C . VAL A 1 318 ? -9.898 -22.812 -19.75 1 98.44 318 VAL A C 1
ATOM 2445 O O . VAL A 1 318 ? -9.539 -21.641 -19.547 1 98.44 318 VAL A O 1
ATOM 2448 N N . PRO A 1 319 ? -10.938 -23.062 -20.516 1 97.69 319 PRO A N 1
ATOM 2449 C CA . PRO A 1 319 ? -11.773 -21.984 -21.031 1 97.69 319 PRO A CA 1
ATOM 2450 C C . PRO A 1 319 ? -12.312 -21.078 -19.922 1 97.69 319 PRO A C 1
ATOM 2452 O O . PRO A 1 319 ? -12.625 -21.562 -18.828 1 97.69 319 PRO A O 1
ATOM 2455 N N . ASN A 1 320 ? -12.422 -19.828 -20.25 1 97.94 320 ASN A N 1
ATOM 2456 C CA . ASN A 1 320 ? -12.977 -18.859 -19.297 1 97.94 320 ASN A CA 1
ATOM 2457 C C . ASN A 1 320 ? -14.461 -19.109 -19.047 1 97.94 320 ASN A C 1
ATOM 2459 O O . ASN A 1 320 ? -15.156 -19.641 -19.906 1 97.94 320 ASN A O 1
ATOM 2463 N N . PRO A 1 321 ? -14.914 -18.703 -17.891 1 96 321 PRO A N 1
ATOM 2464 C CA . PRO A 1 321 ? -16.359 -18.797 -17.672 1 96 321 PRO A CA 1
ATOM 2465 C C . PRO A 1 321 ? -17.156 -17.859 -18.578 1 96 321 PRO A C 1
ATOM 2467 O O . PRO A 1 321 ? -16.641 -16.812 -18.984 1 96 321 PRO A O 1
ATOM 2470 N N . GLU A 1 322 ? -18.375 -18.344 -18.812 1 96.19 322 GLU A N 1
ATOM 2471 C CA . GLU A 1 322 ? -19.281 -17.422 -19.5 1 96.19 322 GLU A CA 1
ATOM 2472 C C . GLU A 1 322 ? -19.656 -16.25 -18.594 1 96.19 322 GLU A C 1
ATOM 2474 O O . GLU A 1 322 ? -20.016 -16.453 -17.438 1 96.19 322 GLU A O 1
ATOM 2479 N N . GLN A 1 323 ? -19.531 -15.094 -19.094 1 97.38 323 GLN A N 1
ATOM 2480 C CA . GLN A 1 323 ? -19.875 -13.906 -18.312 1 97.38 323 GLN A CA 1
ATOM 2481 C C . GLN A 1 323 ? -21.141 -13.242 -18.844 1 97.38 323 GLN A C 1
ATOM 2483 O O . GLN A 1 323 ? -21.203 -12.844 -20.016 1 97.38 323 GLN A O 1
ATOM 2488 N N . ASP A 1 324 ? -22.078 -13.195 -18.016 1 96.19 324 ASP A N 1
ATOM 2489 C CA . ASP A 1 324 ? -23.375 -12.578 -18.297 1 96.19 324 ASP A CA 1
ATOM 2490 C C . ASP A 1 324 ? -23.766 -11.602 -17.203 1 96.19 324 ASP A C 1
ATOM 2492 O O . ASP A 1 324 ? -24 -12 -16.047 1 96.19 324 ASP A O 1
ATOM 2496 N N . PRO A 1 325 ? -23.922 -10.367 -17.484 1 97.19 325 PRO A N 1
ATOM 2497 C CA . PRO A 1 325 ? -23.812 -9.727 -18.797 1 97.19 325 PRO A CA 1
ATOM 2498 C C . PRO A 1 325 ? -22.391 -9.727 -19.344 1 97.19 325 PRO A C 1
ATOM 2500 O O . PRO A 1 325 ? -21.438 -9.922 -18.594 1 97.19 325 PRO A O 1
ATOM 2503 N N . LYS A 1 326 ? -22.328 -9.578 -20.688 1 97.75 326 LYS A N 1
ATOM 2504 C CA . LYS A 1 326 ? -21.016 -9.414 -21.281 1 97.75 326 LYS A CA 1
ATOM 2505 C C . LYS A 1 326 ? -20.281 -8.203 -20.703 1 97.75 326 LYS A C 1
ATOM 2507 O O . LYS A 1 326 ? -20.859 -7.113 -20.609 1 97.75 326 LYS A O 1
ATOM 2512 N N . PRO A 1 327 ? -19.062 -8.398 -20.328 1 98.19 327 PRO A N 1
ATOM 2513 C CA . PRO A 1 327 ? -18.328 -7.246 -19.812 1 98.19 327 PRO A CA 1
ATOM 2514 C C . PRO A 1 327 ? -18.156 -6.129 -20.844 1 98.19 327 PRO A C 1
ATOM 2516 O O . PRO A 1 327 ? -18.281 -6.375 -22.047 1 98.19 327 PRO A O 1
ATOM 2519 N N . LEU A 1 328 ? -17.906 -4.945 -20.344 1 98.5 328 LEU A N 1
ATOM 2520 C CA . LEU A 1 328 ? -17.594 -3.842 -21.234 1 98.5 328 LEU A CA 1
ATOM 2521 C C . LEU A 1 328 ? -16.328 -4.145 -22.047 1 98.5 328 LEU A C 1
ATOM 2523 O O . LEU A 1 328 ? -15.469 -4.902 -21.609 1 98.5 328 LEU A O 1
ATOM 2527 N N . PRO A 1 329 ? -16.109 -3.537 -23.172 1 98.31 329 PRO A N 1
ATOM 2528 C CA . PRO A 1 329 ? -15.102 -3.939 -24.141 1 98.31 329 PRO A CA 1
ATOM 2529 C C . PRO A 1 329 ? -13.688 -3.955 -23.562 1 98.31 329 PRO A C 1
ATOM 2531 O O . PRO A 1 329 ? -12.891 -4.836 -23.875 1 98.31 329 PRO A O 1
ATOM 2534 N N . TYR A 1 330 ? -13.359 -3.07 -22.703 1 98.56 330 TYR A N 1
ATOM 2535 C CA . TYR A 1 330 ? -11.992 -2.992 -22.219 1 98.56 330 TYR A CA 1
ATOM 2536 C C . TYR A 1 330 ? -11.648 -4.199 -21.344 1 98.56 330 TYR A C 1
ATOM 2538 O O . TYR A 1 330 ? -10.477 -4.461 -21.062 1 98.56 330 TYR A O 1
ATOM 2546 N N . LEU A 1 331 ? -12.68 -5.012 -20.938 1 98.69 331 LEU A N 1
ATOM 2547 C CA . LEU A 1 331 ? -12.469 -6.184 -20.094 1 98.69 331 LEU A CA 1
ATOM 2548 C C . LEU A 1 331 ? -12.711 -7.469 -20.875 1 98.69 331 LEU A C 1
ATOM 2550 O O . LEU A 1 331 ? -12.711 -8.562 -20.297 1 98.69 331 LEU A O 1
ATOM 2554 N N . CYS A 1 332 ? -12.977 -7.398 -22.125 1 98.38 332 CYS A N 1
ATOM 2555 C CA . CYS A 1 332 ? -13.266 -8.586 -22.922 1 98.38 332 CYS A CA 1
ATOM 2556 C C . CYS A 1 332 ? -11.977 -9.188 -23.484 1 98.38 332 CYS A C 1
ATOM 2558 O O . CYS A 1 332 ? -11.117 -8.461 -24 1 98.38 332 CYS A O 1
ATOM 2560 N N . HIS A 1 333 ? -11.867 -10.422 -23.375 1 97.62 333 HIS A N 1
ATOM 2561 C CA . HIS A 1 333 ? -10.797 -11.172 -24.016 1 97.62 333 HIS A CA 1
ATOM 2562 C C . HIS A 1 333 ? -11.211 -12.617 -24.266 1 97.62 333 HIS A C 1
ATOM 2564 O O . HIS A 1 333 ? -12.086 -13.148 -23.578 1 97.62 333 HIS A O 1
ATOM 2570 N N . ASP A 1 334 ? -10.523 -13.266 -25.203 1 95.31 334 ASP A N 1
ATOM 2571 C CA . ASP A 1 334 ? -10.883 -14.633 -25.562 1 95.31 334 ASP A CA 1
ATOM 2572 C C . ASP A 1 334 ? -9.773 -15.609 -25.188 1 95.31 334 ASP A C 1
ATOM 2574 O O . ASP A 1 334 ? -9.938 -16.828 -25.328 1 95.31 334 ASP A O 1
ATOM 2578 N N . GLN A 1 335 ? -8.734 -15.109 -24.719 1 95.62 335 GLN A N 1
ATOM 2579 C CA . GLN A 1 335 ? -7.645 -15.977 -24.297 1 95.62 335 GLN A CA 1
ATOM 2580 C C . GLN A 1 335 ? -8.047 -16.812 -23.094 1 95.62 335 GLN A C 1
ATOM 2582 O O . GLN A 1 335 ? -8.492 -16.281 -22.078 1 95.62 335 GLN A O 1
ATOM 2587 N N . PRO A 1 336 ? -7.98 -18.219 -23.266 1 97.88 336 PRO A N 1
ATOM 2588 C CA . PRO A 1 336 ? -8.172 -18.984 -22.031 1 97.88 336 PRO A CA 1
ATOM 2589 C C . PRO A 1 336 ? -7.184 -18.594 -20.938 1 97.88 336 PRO A C 1
ATOM 2591 O O . PRO A 1 336 ? -5.969 -18.672 -21.141 1 97.88 336 PRO A O 1
ATOM 2594 N N . TYR A 1 337 ? -7.648 -18.172 -19.797 1 98.44 337 TYR A N 1
ATOM 2595 C CA . TYR A 1 337 ? -6.785 -17.703 -18.719 1 98.44 337 TYR A CA 1
ATOM 2596 C C . TYR A 1 337 ? -7.391 -18.016 -17.359 1 98.44 337 TYR A C 1
ATOM 2598 O O . TYR A 1 337 ? -7.168 -17.281 -16.391 1 98.44 337 TYR A O 1
ATOM 2606 N N . THR A 1 338 ? -8.25 -18.891 -17.344 1 98.25 338 THR A N 1
ATOM 2607 C CA . THR A 1 338 ? -8.672 -19.609 -16.141 1 98.25 338 THR A CA 1
ATOM 2608 C C . THR A 1 338 ? -7.836 -20.875 -15.938 1 98.25 338 THR A C 1
ATOM 2610 O O . THR A 1 338 ? -7.414 -21.5 -16.906 1 98.25 338 THR A O 1
ATOM 2613 N N . PHE A 1 339 ? -7.594 -21.25 -14.664 1 98.56 339 PHE A N 1
ATOM 2614 C CA . PHE A 1 339 ? -6.633 -22.328 -14.453 1 98.56 339 PHE A CA 1
ATOM 2615 C C . PHE A 1 339 ? -7.215 -23.406 -13.555 1 98.56 339 PHE A C 1
ATOM 2617 O O . PHE A 1 339 ? -7.805 -23.109 -12.516 1 98.56 339 PHE A O 1
ATOM 2624 N N . ASP A 1 340 ? -7.055 -24.641 -13.969 1 98.19 340 ASP A N 1
ATOM 2625 C CA . ASP A 1 340 ? -7.438 -25.797 -13.164 1 98.19 340 ASP A CA 1
ATOM 2626 C C . ASP A 1 340 ? -6.359 -26.125 -12.133 1 98.19 340 ASP A C 1
ATOM 2628 O O . ASP A 1 340 ? -5.473 -26.938 -12.398 1 98.19 340 ASP A O 1
ATOM 2632 N N . ILE A 1 341 ? -6.477 -25.516 -11 1 97.44 341 ILE A N 1
ATOM 2633 C CA . ILE A 1 341 ? -5.562 -25.688 -9.875 1 97.44 341 ILE A CA 1
ATOM 2634 C C . ILE A 1 341 ? -6.344 -26.125 -8.641 1 97.44 341 ILE A C 1
ATOM 2636 O O . ILE A 1 341 ? -7.141 -25.359 -8.094 1 97.44 341 ILE A O 1
ATOM 2640 N N . ASN A 1 342 ? -6.086 -27.359 -8.195 1 95.56 342 ASN A N 1
ATOM 2641 C CA . ASN A 1 342 ? -6.73 -27.844 -6.98 1 95.56 342 ASN A CA 1
ATOM 2642 C C . ASN A 1 342 ? -6.191 -27.141 -5.742 1 95.56 342 ASN A C 1
ATOM 2644 O O . ASN A 1 342 ? -4.977 -27.031 -5.562 1 95.56 342 ASN A O 1
ATOM 2648 N N . LEU A 1 343 ? -7.129 -26.609 -4.926 1 95.62 343 LEU A N 1
ATOM 2649 C CA . LEU A 1 343 ? -6.777 -25.891 -3.707 1 95.62 343 LEU A CA 1
ATOM 2650 C C . LEU A 1 343 ? -7.402 -26.562 -2.484 1 95.62 343 LEU A C 1
ATOM 2652 O O . LEU A 1 343 ? -8.539 -27.031 -2.543 1 95.62 343 LEU A O 1
ATOM 2656 N N . SER A 1 344 ? -6.645 -26.594 -1.425 1 94.12 344 SER A N 1
ATOM 2657 C CA . SER A 1 344 ? -7.191 -27.141 -0.188 1 94.12 344 SER A CA 1
ATOM 2658 C C . SER A 1 344 ? -6.547 -26.5 1.034 1 94.12 344 SER A C 1
ATOM 2660 O O . SER A 1 344 ? -5.457 -25.922 0.939 1 94.12 344 SER A O 1
ATOM 2662 N N . VAL A 1 345 ? -7.297 -26.5 2.125 1 92.69 345 VAL A N 1
ATOM 2663 C CA . VAL A 1 345 ? -6.809 -26.078 3.436 1 92.69 345 VAL A CA 1
ATOM 2664 C C . VAL A 1 345 ? -6.922 -27.234 4.422 1 92.69 345 VAL A C 1
ATOM 2666 O O . VAL A 1 345 ? -7.965 -27.891 4.508 1 92.69 345 VAL A O 1
ATOM 2669 N N . ALA A 1 346 ? -5.855 -27.5 5.074 1 92.5 346 ALA A N 1
ATOM 2670 C CA . ALA A 1 346 ? -5.859 -28.484 6.152 1 92.5 346 ALA A CA 1
ATOM 2671 C C . ALA A 1 346 ? -5.457 -27.844 7.48 1 92.5 346 ALA A C 1
ATOM 2673 O O . ALA A 1 346 ? -4.676 -26.891 7.504 1 92.5 346 ALA A O 1
ATOM 2674 N N . LEU A 1 347 ? -6.008 -28.312 8.562 1 89.81 347 LEU A N 1
ATOM 2675 C CA . LEU A 1 347 ? -5.75 -27.828 9.914 1 89.81 347 LEU A CA 1
ATOM 2676 C C . LEU A 1 347 ? -5.109 -28.922 10.773 1 89.81 347 LEU A C 1
ATOM 2678 O O . LEU A 1 347 ? -5.555 -30.062 10.758 1 89.81 347 LEU A O 1
ATOM 2682 N N . LYS A 1 348 ? -4.031 -28.531 11.367 1 89.38 348 LYS A N 1
ATOM 2683 C CA . LYS A 1 348 ? -3.428 -29.391 12.383 1 89.38 348 LYS A CA 1
ATOM 2684 C C . LYS A 1 348 ? -3.393 -28.688 13.742 1 89.38 348 LYS A C 1
ATOM 2686 O O . LYS A 1 348 ? -2.586 -27.781 13.961 1 89.38 348 LYS A O 1
ATOM 2691 N N . GLY A 1 349 ? -4.23 -29.062 14.5 1 84.12 349 GLY A N 1
ATOM 2692 C CA . GLY A 1 349 ? -4.266 -28.5 15.844 1 84.12 349 GLY A CA 1
ATOM 2693 C C . GLY A 1 349 ? -3.375 -29.234 16.828 1 84.12 349 GLY A C 1
ATOM 2694 O O . GLY A 1 349 ? -2.713 -30.203 16.453 1 84.12 349 GLY A O 1
ATOM 2695 N N . GLU A 1 350 ? -3.438 -28.672 18.016 1 84.62 350 GLU A N 1
ATOM 2696 C CA . GLU A 1 350 ? -2.699 -29.328 19.078 1 84.62 350 GLU A CA 1
ATOM 2697 C C . GLU A 1 350 ? -3.258 -30.719 19.359 1 84.62 350 GLU A C 1
ATOM 2699 O O . GLU A 1 350 ? -4.473 -30.906 19.469 1 84.62 350 GLU A O 1
ATOM 2704 N N . GLY A 1 351 ? -2.436 -31.672 19.453 1 85.19 351 GLY A N 1
ATOM 2705 C CA . GLY A 1 351 ? -2.834 -33.031 19.797 1 85.19 351 GLY A CA 1
ATOM 2706 C C . GLY A 1 351 ? -3.209 -33.875 18.594 1 85.19 351 GLY A C 1
ATOM 2707 O O . GLY A 1 351 ? -3.432 -35.062 18.719 1 85.19 351 GLY A O 1
ATOM 2708 N N . MET A 1 352 ? -3.41 -33.125 17.484 1 88.88 352 MET A N 1
ATOM 2709 C CA . MET A 1 352 ? -3.717 -33.875 16.266 1 88.88 352 MET A CA 1
ATOM 2710 C C . MET A 1 352 ? -2.461 -34.531 15.688 1 88.88 352 MET A C 1
ATOM 2712 O O . MET A 1 352 ? -1.406 -33.906 15.617 1 88.88 352 MET A O 1
ATOM 2716 N N . SER A 1 353 ? -2.551 -35.781 15.352 1 91.25 353 SER A N 1
ATOM 2717 C CA . SER A 1 353 ? -1.42 -36.5 14.758 1 91.25 353 SER A CA 1
ATOM 2718 C C . SER A 1 353 ? -1.259 -36.125 13.281 1 91.25 353 SER A C 1
ATOM 2720 O O . SER A 1 353 ? -0.141 -36.125 12.766 1 91.25 353 SER A O 1
ATOM 2722 N N . GLN A 1 354 ? -2.453 -35.938 12.641 1 91.56 354 GLN A N 1
ATOM 2723 C CA . GLN A 1 354 ? -2.43 -35.562 11.234 1 91.56 354 GLN A CA 1
ATOM 2724 C C . GLN A 1 354 ? -3.326 -34.375 10.961 1 91.56 354 GLN A C 1
ATOM 2726 O O . GLN A 1 354 ? -4.27 -34.094 11.703 1 91.56 354 GLN A O 1
ATOM 2731 N N . ALA A 1 355 ? -2.955 -33.719 9.938 1 90.12 355 ALA A N 1
ATOM 2732 C CA . ALA A 1 355 ? -3.785 -32.594 9.523 1 90.12 355 ALA A CA 1
ATOM 2733 C C . ALA A 1 355 ? -5.098 -33.062 8.906 1 90.12 355 ALA A C 1
ATOM 2735 O O . ALA A 1 355 ? -5.145 -34.125 8.273 1 90.12 355 ALA A O 1
ATOM 2736 N N . ALA A 1 356 ? -6.16 -32.375 9.188 1 89.62 356 ALA A N 1
ATOM 2737 C CA . ALA A 1 356 ? -7.473 -32.625 8.602 1 89.62 356 ALA A CA 1
ATOM 2738 C C . ALA A 1 356 ? -7.82 -31.578 7.547 1 89.62 356 ALA A C 1
ATOM 2740 O O . ALA A 1 356 ? -7.75 -30.375 7.809 1 89.62 356 ALA A O 1
ATOM 2741 N N . THR A 1 357 ? -8.227 -32.094 6.379 1 89.88 357 THR A N 1
ATOM 2742 C CA . THR A 1 357 ? -8.648 -31.156 5.332 1 89.88 357 THR A CA 1
ATOM 2743 C C . THR A 1 357 ? -9.984 -30.516 5.688 1 89.88 357 THR A C 1
ATOM 2745 O O . THR A 1 357 ? -10.961 -31.219 5.969 1 89.88 357 THR A O 1
ATOM 2748 N N . ILE A 1 358 ? -10.031 -29.172 5.699 1 87.12 358 ILE A N 1
ATOM 2749 C CA . ILE A 1 358 ? -11.25 -28.5 6.133 1 87.12 358 ILE A CA 1
ATOM 2750 C C . ILE A 1 358 ? -11.844 -27.703 4.973 1 87.12 358 ILE A C 1
ATOM 2752 O O . ILE A 1 358 ? -12.961 -27.203 5.066 1 87.12 358 ILE A O 1
ATOM 2756 N N . CYS A 1 359 ? -11.148 -27.547 3.934 1 88 359 CYS A N 1
ATOM 2757 C CA . CYS A 1 359 ? -11.625 -26.781 2.779 1 88 359 CYS A CA 1
ATOM 2758 C C . CYS A 1 359 ? -10.992 -27.312 1.493 1 88 359 CYS A C 1
ATOM 2760 O O . CYS A 1 359 ? -9.805 -27.625 1.466 1 88 359 CYS A O 1
ATOM 2762 N N . ARG A 1 360 ? -11.844 -27.594 0.522 1 92.06 360 ARG A N 1
ATOM 2763 C CA . ARG A 1 360 ? -11.391 -27.906 -0.831 1 92.06 360 ARG A CA 1
ATOM 2764 C C . ARG A 1 360 ? -12.047 -26.969 -1.851 1 92.06 360 ARG A C 1
ATOM 2766 O O . ARG A 1 360 ? -13.227 -26.656 -1.74 1 92.06 360 ARG A O 1
ATOM 2773 N N . SER A 1 361 ? -11.266 -26.469 -2.717 1 94.5 361 SER A N 1
ATOM 2774 C CA . SER A 1 361 ? -11.734 -25.641 -3.822 1 94.5 361 SER A CA 1
ATOM 2775 C C . SER A 1 361 ? -10.82 -25.766 -5.039 1 94.5 361 SER A C 1
ATOM 2777 O O . SER A 1 361 ? -10.047 -26.719 -5.141 1 94.5 361 SER A O 1
ATOM 2779 N N . ASN A 1 362 ? -11.102 -25.016 -6.043 1 96.88 362 ASN A N 1
ATOM 2780 C CA . ASN A 1 362 ? -10.297 -24.969 -7.258 1 96.88 362 ASN A CA 1
ATOM 2781 C C . ASN A 1 362 ? -10.242 -23.562 -7.836 1 96.88 362 ASN A C 1
ATOM 2783 O O . ASN A 1 362 ? -11.242 -22.859 -7.852 1 96.88 362 ASN A O 1
ATOM 2787 N N . PHE A 1 363 ? -9.078 -23.203 -8.375 1 97.69 363 PHE A N 1
ATOM 2788 C CA . PHE A 1 363 ? -8.891 -21.859 -8.906 1 97.69 363 PHE A CA 1
ATOM 2789 C C . PHE A 1 363 ? -9.727 -21.656 -10.164 1 97.69 363 PHE A C 1
ATOM 2791 O O . PHE A 1 363 ? -9.977 -20.516 -10.578 1 97.69 363 PHE A O 1
ATOM 2798 N N . LYS A 1 364 ? -10.203 -22.703 -10.781 1 97.44 364 LYS A N 1
ATOM 2799 C CA . LYS A 1 364 ? -10.984 -22.594 -12.008 1 97.44 364 LYS A CA 1
ATOM 2800 C C . LYS A 1 364 ? -12.359 -22 -11.742 1 97.44 364 LYS A C 1
ATOM 2802 O O . LYS A 1 364 ? -13.086 -21.656 -12.68 1 97.44 364 LYS A O 1
ATOM 2807 N N . TYR A 1 365 ? -12.688 -21.812 -10.445 1 96.56 365 TYR A N 1
ATOM 2808 C CA . TYR A 1 365 ? -14 -21.281 -10.102 1 96.56 365 TYR A CA 1
ATOM 2809 C C . TYR A 1 365 ? -13.984 -19.75 -10.117 1 96.56 365 TYR A C 1
ATOM 2811 O O . TYR A 1 365 ? -14.992 -19.109 -9.812 1 96.56 365 TYR A O 1
ATOM 2819 N N . MET A 1 366 ? -12.945 -19.109 -10.508 1 97.44 366 MET A N 1
ATOM 2820 C CA . MET A 1 366 ? -12.883 -17.656 -10.633 1 97.44 366 MET A CA 1
ATOM 2821 C C . MET A 1 366 ? -13.797 -17.172 -11.75 1 97.44 366 MET A C 1
ATOM 2823 O O . MET A 1 366 ? -13.867 -17.781 -12.812 1 97.44 366 MET A O 1
ATOM 2827 N N . TYR A 1 367 ? -14.516 -16.109 -11.453 1 98.12 367 TYR A N 1
ATOM 2828 C CA . TYR A 1 367 ? -15.344 -15.477 -12.461 1 98.12 367 TYR A CA 1
ATOM 2829 C C . TYR A 1 367 ? -14.531 -14.477 -13.281 1 98.12 367 TYR A C 1
ATOM 2831 O O . TYR A 1 367 ? -14.602 -14.469 -14.508 1 98.12 367 TYR A O 1
ATOM 2839 N N . TRP A 1 368 ? -13.812 -13.578 -12.633 1 98.69 368 TRP A N 1
ATOM 2840 C CA . TRP A 1 368 ? -12.93 -12.617 -13.281 1 98.69 368 TRP A CA 1
ATOM 2841 C C . TRP A 1 368 ? -11.508 -13.172 -13.383 1 98.69 368 TRP A C 1
ATOM 2843 O O . TRP A 1 368 ? -10.938 -13.625 -12.391 1 98.69 368 TRP A O 1
ATOM 2853 N N . THR A 1 369 ? -10.938 -13.117 -14.547 1 98.75 369 THR A N 1
ATOM 2854 C CA . THR A 1 369 ? -9.586 -13.609 -14.773 1 98.75 369 THR A CA 1
ATOM 2855 C C . THR A 1 369 ? -8.555 -12.609 -14.266 1 98.75 369 THR A C 1
ATOM 2857 O O . THR A 1 369 ? -8.867 -11.43 -14.078 1 98.75 369 THR A O 1
ATOM 2860 N N . MET A 1 370 ? -7.348 -13.078 -14.133 1 98.81 370 MET A N 1
ATOM 2861 C CA . MET A 1 370 ? -6.246 -12.211 -13.727 1 98.81 370 MET A CA 1
ATOM 2862 C C . MET A 1 370 ? -6.008 -11.117 -14.758 1 98.81 370 MET A C 1
ATOM 2864 O O . MET A 1 370 ? -5.613 -10 -14.406 1 98.81 370 MET A O 1
ATOM 2868 N N . LEU A 1 371 ? -6.25 -11.422 -16.031 1 98.88 371 LEU A N 1
ATOM 2869 C CA . LEU A 1 371 ? -6.113 -10.398 -17.062 1 98.88 371 LEU A CA 1
ATOM 2870 C C . LEU A 1 371 ? -7.105 -9.258 -16.844 1 98.88 371 LEU A C 1
ATOM 2872 O O . LEU A 1 371 ? -6.738 -8.086 -16.922 1 98.88 371 LEU A O 1
ATOM 2876 N N . GLN A 1 372 ? -8.336 -9.633 -16.547 1 98.88 372 GLN A N 1
ATOM 2877 C CA . GLN A 1 372 ? -9.375 -8.648 -16.281 1 98.88 372 GLN A CA 1
ATOM 2878 C C . GLN A 1 372 ? -9.07 -7.844 -15.023 1 98.88 372 GLN A C 1
ATOM 2880 O O . GLN A 1 372 ? -9.281 -6.629 -14.992 1 98.88 372 GLN A O 1
ATOM 2885 N N . GLN A 1 373 ? -8.578 -8.508 -14.016 1 98.88 373 GLN A N 1
ATOM 2886 C CA . GLN A 1 373 ? -8.227 -7.836 -12.766 1 98.88 373 GLN A CA 1
ATOM 2887 C C . GLN A 1 373 ? -7.145 -6.781 -13 1 98.88 373 GLN A C 1
ATOM 2889 O O . GLN A 1 373 ? -7.301 -5.625 -12.602 1 98.88 373 GLN A O 1
ATOM 2894 N N . LEU A 1 374 ? -6.078 -7.184 -13.633 1 98.94 374 LEU A N 1
ATOM 2895 C CA . LEU A 1 374 ? -4.945 -6.293 -13.852 1 98.94 374 LEU A CA 1
ATOM 2896 C C . LEU A 1 374 ? -5.34 -5.125 -14.758 1 98.94 374 LEU A C 1
ATOM 2898 O O . LEU A 1 374 ? -4.992 -3.977 -14.477 1 98.94 374 LEU A O 1
ATOM 2902 N N . THR A 1 375 ? -6.066 -5.426 -15.797 1 98.88 375 THR A N 1
ATOM 2903 C CA . THR A 1 375 ? -6.535 -4.391 -16.719 1 98.88 375 THR A CA 1
ATOM 2904 C C . THR A 1 375 ? -7.426 -3.387 -15.984 1 98.88 375 THR A C 1
ATOM 2906 O O . THR A 1 375 ? -7.219 -2.176 -16.094 1 98.88 375 THR A O 1
ATOM 2909 N N . HIS A 1 376 ? -8.359 -3.875 -15.258 1 98.88 376 HIS A N 1
ATOM 2910 C CA . HIS A 1 376 ? -9.266 -3.016 -14.508 1 98.88 376 HIS A CA 1
ATOM 2911 C C . HIS A 1 376 ? -8.508 -2.129 -13.523 1 98.88 376 HIS A C 1
ATOM 2913 O O . HIS A 1 376 ? -8.781 -0.93 -13.43 1 98.88 376 HIS A O 1
ATOM 2919 N N . HIS A 1 377 ? -7.582 -2.729 -12.875 1 98.81 377 HIS A N 1
ATOM 2920 C CA . HIS A 1 377 ? -6.789 -2.025 -11.875 1 98.81 377 HIS A CA 1
ATOM 2921 C C . HIS A 1 377 ? -6.078 -0.82 -12.477 1 98.81 377 HIS A C 1
ATOM 2923 O O . HIS A 1 377 ? -5.918 0.207 -11.812 1 98.81 377 HIS A O 1
ATOM 2929 N N . SER A 1 378 ? -5.648 -0.85 -13.656 1 98.81 378 SER A N 1
ATOM 2930 C CA . SER A 1 378 ? -4.777 0.165 -14.242 1 98.81 378 SER A CA 1
ATOM 2931 C C . SER A 1 378 ? -5.566 1.127 -15.125 1 98.81 378 SER A C 1
ATOM 2933 O O . SER A 1 378 ? -5.031 2.146 -15.57 1 98.81 378 SER A O 1
ATOM 2935 N N . VAL A 1 379 ? -6.832 0.881 -15.352 1 98.69 379 VAL A N 1
ATOM 2936 C CA . VAL A 1 379 ? -7.562 1.596 -16.391 1 98.69 379 VAL A CA 1
ATOM 2937 C C . VAL A 1 379 ? -7.676 3.072 -16.031 1 98.69 379 VAL A C 1
ATOM 2939 O O . VAL A 1 379 ? -7.781 3.932 -16.906 1 98.69 379 VAL A O 1
ATOM 2942 N N . ASN A 1 380 ? -7.691 3.365 -14.758 1 98.81 380 ASN A N 1
ATOM 2943 C CA . ASN A 1 380 ? -7.801 4.746 -14.305 1 98.81 380 ASN A CA 1
ATOM 2944 C C . ASN A 1 380 ? -6.473 5.484 -14.422 1 98.81 380 ASN A C 1
ATOM 2946 O O . ASN A 1 380 ? -6.391 6.68 -14.141 1 98.81 380 ASN A O 1
ATOM 2950 N N . GLY A 1 381 ? -5.426 4.82 -14.781 1 98.56 381 GLY A N 1
ATOM 2951 C CA . GLY A 1 381 ? -4.105 5.418 -14.914 1 98.56 381 GLY A CA 1
ATOM 2952 C C . GLY A 1 381 ? -3.156 5.031 -13.797 1 98.56 381 GLY A C 1
ATOM 2953 O O . GLY A 1 381 ? -1.992 5.438 -13.797 1 98.56 381 GLY A O 1
ATOM 2954 N N . CYS A 1 382 ? -3.562 4.227 -12.906 1 98.69 382 CYS A N 1
ATOM 2955 C CA . CYS A 1 382 ? -2.721 3.793 -11.797 1 98.69 382 CYS A CA 1
ATOM 2956 C C . CYS A 1 382 ? -1.484 3.062 -12.305 1 98.69 382 CYS A C 1
ATOM 2958 O O . CYS A 1 382 ? -1.58 2.219 -13.195 1 98.69 382 CYS A O 1
ATOM 2960 N N . ASN A 1 383 ? -0.385 3.385 -11.742 1 98.62 383 ASN A N 1
ATOM 2961 C CA . ASN A 1 383 ? 0.837 2.689 -12.141 1 98.62 383 ASN A CA 1
ATOM 2962 C C . ASN A 1 383 ? 1.11 1.485 -11.242 1 98.62 383 ASN A C 1
ATOM 2964 O O . ASN A 1 383 ? 1.178 1.618 -10.016 1 98.62 383 ASN A O 1
ATOM 2968 N N . LEU A 1 384 ? 1.262 0.381 -11.867 1 98.75 384 LEU A N 1
ATOM 2969 C CA . LEU A 1 384 ? 1.719 -0.841 -11.211 1 98.75 384 LEU A CA 1
ATOM 2970 C C . LEU A 1 384 ? 3.238 -0.957 -11.273 1 98.75 384 LEU A C 1
ATOM 2972 O O . LEU A 1 384 ? 3.869 -0.401 -12.18 1 98.75 384 LEU A O 1
ATOM 2976 N N . GLN A 1 385 ? 3.805 -1.633 -10.266 1 98.69 385 GLN A N 1
ATOM 2977 C CA . GLN A 1 385 ? 5.25 -1.806 -10.172 1 98.69 385 GLN A CA 1
ATOM 2978 C C . GLN A 1 385 ? 5.621 -3.277 -10.016 1 98.69 385 GLN A C 1
ATOM 2980 O O . GLN A 1 385 ? 4.824 -4.07 -9.508 1 98.69 385 GLN A O 1
ATOM 2985 N N . PRO A 1 386 ? 6.875 -3.627 -10.484 1 98.88 386 PRO A N 1
ATOM 2986 C CA . PRO A 1 386 ? 7.324 -5 -10.234 1 98.88 386 PRO A CA 1
ATOM 2987 C C . PRO A 1 386 ? 7.277 -5.371 -8.75 1 98.88 386 PRO A C 1
ATOM 2989 O O . PRO A 1 386 ? 7.84 -4.664 -7.914 1 98.88 386 PRO A O 1
ATOM 2992 N N . GLY A 1 387 ? 6.602 -6.426 -8.484 1 98.81 387 GLY A N 1
ATOM 2993 C CA . GLY A 1 387 ? 6.512 -6.883 -7.105 1 98.81 387 GLY A CA 1
ATOM 2994 C C . GLY A 1 387 ? 5.176 -6.566 -6.457 1 98.81 387 GLY A C 1
ATOM 2995 O O . GLY A 1 387 ? 4.867 -7.082 -5.383 1 98.81 387 GLY A O 1
ATOM 2996 N N . ASP A 1 388 ? 4.348 -5.68 -7.117 1 98.88 388 ASP A N 1
ATOM 2997 C CA . ASP A 1 388 ? 2.986 -5.523 -6.617 1 98.88 388 ASP A CA 1
ATOM 2998 C C . ASP A 1 388 ? 2.273 -6.871 -6.539 1 98.88 388 ASP A C 1
ATOM 3000 O O . ASP A 1 388 ? 2.482 -7.742 -7.383 1 98.88 388 ASP A O 1
ATOM 3004 N N . LEU A 1 389 ? 1.456 -6.949 -5.488 1 98.94 389 LEU A N 1
ATOM 3005 C CA . LEU A 1 389 ? 0.726 -8.188 -5.227 1 98.94 389 LEU A CA 1
ATOM 3006 C C . LEU A 1 389 ? -0.774 -7.98 -5.406 1 98.94 389 LEU A C 1
ATOM 3008 O O . LEU A 1 389 ? -1.362 -7.094 -4.781 1 98.94 389 LEU A O 1
ATOM 3012 N N . LEU A 1 390 ? -1.401 -8.758 -6.336 1 98.94 390 LEU A N 1
ATOM 3013 C CA . LEU A 1 390 ? -2.842 -8.727 -6.559 1 98.94 390 LEU A CA 1
ATOM 3014 C C . LEU A 1 390 ? -3.473 -10.078 -6.25 1 98.94 390 LEU A C 1
ATOM 3016 O O . LEU A 1 390 ? -3.107 -11.094 -6.852 1 98.94 390 LEU A O 1
ATOM 3020 N N . ALA A 1 391 ? -4.406 -10.039 -5.371 1 98.88 391 ALA A N 1
ATOM 3021 C CA . ALA A 1 391 ? -5.016 -11.281 -4.902 1 98.88 391 ALA A CA 1
ATOM 3022 C C . ALA A 1 391 ? -6.402 -11.477 -5.508 1 98.88 391 ALA A C 1
ATOM 3024 O O . ALA A 1 391 ? -7.062 -10.5 -5.887 1 98.88 391 ALA A O 1
ATOM 3025 N N . SER A 1 392 ? -6.844 -12.688 -5.535 1 98.56 392 SER A N 1
ATOM 3026 C CA . SER A 1 392 ? -8.078 -13.102 -6.203 1 98.56 392 SER A CA 1
ATOM 3027 C C . SER A 1 392 ? -9.297 -12.773 -5.355 1 98.56 392 SER A C 1
ATOM 3029 O O . SER A 1 392 ? -10.391 -12.562 -5.891 1 98.56 392 SER A O 1
ATOM 3031 N N . GLY A 1 393 ? -9.094 -12.711 -4.102 1 97.81 393 GLY A N 1
ATOM 3032 C CA . GLY A 1 393 ? -10.219 -12.891 -3.193 1 97.81 393 GLY A CA 1
ATOM 3033 C C . GLY A 1 393 ? -10.508 -14.352 -2.883 1 97.81 393 GLY A C 1
ATOM 3034 O O . GLY A 1 393 ? -10.062 -15.242 -3.605 1 97.81 393 GLY A O 1
ATOM 3035 N N . THR A 1 394 ? -11.281 -14.57 -1.896 1 96.88 394 THR A N 1
ATOM 3036 C CA . THR A 1 394 ? -11.602 -15.914 -1.436 1 96.88 394 THR A CA 1
ATOM 3037 C C . THR A 1 394 ? -12.195 -16.75 -2.566 1 96.88 394 THR A C 1
ATOM 3039 O O . THR A 1 394 ? -13.086 -16.281 -3.279 1 96.88 394 THR A O 1
ATOM 3042 N N . ILE A 1 395 ? -11.703 -17.953 -2.672 1 96.81 395 ILE A N 1
ATOM 3043 C CA . ILE A 1 395 ? -12.086 -18.828 -3.771 1 96.81 395 ILE A CA 1
ATOM 3044 C C . ILE A 1 395 ? -13.047 -19.906 -3.262 1 96.81 395 ILE A C 1
ATOM 3046 O O . ILE A 1 395 ? -12.617 -20.875 -2.641 1 96.81 395 ILE A O 1
ATOM 3050 N N . SER A 1 396 ? -14.297 -19.703 -3.631 1 92.94 396 SER A N 1
ATOM 3051 C CA . SER A 1 396 ? -15.305 -20.734 -3.352 1 92.94 396 SER A CA 1
ATOM 3052 C C . SER A 1 396 ? -15.797 -21.391 -4.633 1 92.94 396 SER A C 1
ATOM 3054 O O . SER A 1 396 ? -15.586 -20.859 -5.73 1 92.94 396 SER A O 1
ATOM 3056 N N . GLY A 1 397 ? -16.219 -22.594 -4.539 1 90.12 397 GLY A N 1
ATOM 3057 C CA . GLY A 1 397 ? -16.812 -23.328 -5.641 1 90.12 397 GLY A CA 1
ATOM 3058 C C . GLY A 1 397 ? -18.25 -23.734 -5.371 1 90.12 397 GLY A C 1
ATOM 3059 O O . GLY A 1 397 ? -18.859 -23.297 -4.391 1 90.12 397 GLY A O 1
ATOM 3060 N N . PRO A 1 398 ? -18.828 -24.469 -6.359 1 86.44 398 PRO A N 1
ATOM 3061 C CA . PRO A 1 398 ? -20.188 -24.938 -6.152 1 86.44 398 PRO A CA 1
ATOM 3062 C C . PRO A 1 398 ? -20.328 -25.875 -4.953 1 86.44 398 PRO A C 1
ATOM 3064 O O . PRO A 1 398 ? -19.344 -26.516 -4.555 1 86.44 398 PRO A O 1
ATOM 3067 N N . GLY A 1 399 ? -21.469 -25.875 -4.359 1 72.75 399 GLY A N 1
ATOM 3068 C CA . GLY A 1 399 ? -21.75 -26.812 -3.275 1 72.75 399 GLY A CA 1
ATOM 3069 C C . GLY A 1 399 ? -21.031 -26.469 -1.989 1 72.75 399 GLY A C 1
ATOM 3070 O O . GLY A 1 399 ? -21.125 -25.344 -1.494 1 72.75 399 GLY A O 1
ATOM 3071 N N . THR A 1 400 ? -20.203 -27.422 -1.586 1 56.19 400 THR A N 1
ATOM 3072 C CA . THR A 1 400 ? -19.547 -27.328 -0.287 1 56.19 400 THR A CA 1
ATOM 3073 C C . THR A 1 400 ? -18.156 -26.734 -0.43 1 56.19 400 THR A C 1
ATOM 3075 O O . THR A 1 400 ? -17.422 -26.609 0.555 1 56.19 400 THR A O 1
ATOM 3078 N N . ALA A 1 401 ? -17.859 -26.266 -1.514 1 66.81 401 ALA A N 1
ATOM 3079 C CA . ALA A 1 401 ? -16.516 -25.719 -1.708 1 66.81 401 ALA A CA 1
ATOM 3080 C C . ALA A 1 401 ? -16.453 -24.266 -1.225 1 66.81 401 ALA A C 1
ATOM 3082 O O . ALA A 1 401 ? -16.703 -23.344 -1.993 1 66.81 401 ALA A O 1
ATOM 3083 N N . ARG A 1 402 ? -16.297 -24.156 0.139 1 72 402 ARG A N 1
ATOM 3084 C CA . ARG A 1 402 ? -16.156 -22.828 0.728 1 72 402 ARG A CA 1
ATOM 3085 C C . ARG A 1 402 ? -14.695 -22.469 0.958 1 72 402 ARG A C 1
ATOM 3087 O O . ARG A 1 402 ? -13.961 -23.234 1.577 1 72 402 ARG A O 1
ATOM 3094 N N . GLY A 1 403 ? -14.242 -21.391 0.436 1 69.75 403 GLY A N 1
ATOM 3095 C CA . GLY A 1 403 ? -12.859 -20.953 0.549 1 69.75 403 GLY A CA 1
ATOM 3096 C C . GLY A 1 403 ? -12.57 -20.203 1.838 1 69.75 403 GLY A C 1
ATOM 3097 O O . GLY A 1 403 ? -11.625 -19.422 1.91 1 69.75 403 GLY A O 1
ATOM 3098 N N . MET A 1 404 ? -13.453 -20.266 2.787 1 77 404 MET A N 1
ATOM 3099 C CA . MET A 1 404 ? -13.25 -19.578 4.059 1 77 404 MET A CA 1
ATOM 3100 C C . MET A 1 404 ? -13.719 -20.453 5.227 1 77 404 MET A C 1
ATOM 3102 O O . MET A 1 404 ? -14.469 -21.406 5.035 1 77 404 MET A O 1
ATOM 3106 N N . GLY A 1 405 ? -13.078 -20.281 6.352 1 69.31 405 GLY A N 1
ATOM 3107 C CA . GLY A 1 405 ? -13.484 -20.938 7.582 1 69.31 405 GLY A CA 1
ATOM 3108 C C . GLY A 1 405 ? -13.039 -20.203 8.828 1 69.31 405 GLY A C 1
ATOM 3109 O O . GLY A 1 405 ? -12.078 -19.422 8.789 1 69.31 405 GLY A O 1
ATOM 3110 N N . THR A 1 406 ? -13.922 -20.281 9.891 1 59.44 406 THR A N 1
ATOM 3111 C CA . THR A 1 406 ? -13.625 -19.609 11.156 1 59.44 406 THR A CA 1
ATOM 3112 C C . THR A 1 406 ? -12.555 -20.375 11.93 1 59.44 406 THR A C 1
ATOM 3114 O O . THR A 1 406 ? -12.672 -21.578 12.148 1 59.44 406 THR A O 1
ATOM 3117 N N . ALA A 1 407 ? -11.445 -19.703 12.102 1 50.19 407 ALA A N 1
ATOM 3118 C CA . ALA A 1 407 ? -10.398 -20.281 12.945 1 50.19 407 ALA A CA 1
ATOM 3119 C C . ALA A 1 407 ? -10.711 -20.062 14.43 1 50.19 407 ALA A C 1
ATOM 3121 O O . ALA A 1 407 ? -10.68 -18.938 14.922 1 50.19 407 ALA A O 1
ATOM 3122 N N . LEU A 1 408 ? -11.734 -20.688 15.078 1 44.16 408 LEU A N 1
ATOM 3123 C CA . LEU A 1 408 ? -12 -20.516 16.5 1 44.16 408 LEU A CA 1
ATOM 3124 C C . LEU A 1 408 ? -10.852 -21.078 17.344 1 44.16 408 LEU A C 1
ATOM 3126 O O . LEU A 1 408 ? -10.477 -22.25 17.188 1 44.16 408 LEU A O 1
ATOM 3130 N N . ALA A 1 409 ? -9.883 -20.312 17.531 1 39.72 409 ALA A N 1
ATOM 3131 C CA . ALA A 1 409 ? -8.977 -20.828 18.547 1 39.72 409 ALA A CA 1
ATOM 3132 C C . ALA A 1 409 ? -9.719 -21.109 19.844 1 39.72 409 ALA A C 1
ATOM 3134 O O . ALA A 1 409 ? -10.297 -20.203 20.453 1 39.72 409 ALA A O 1
ATOM 3135 N N . SER A 1 410 ? -10.414 -22.156 20.031 1 32.94 410 SER A N 1
ATOM 3136 C CA . SER A 1 410 ? -10.797 -22.578 21.375 1 32.94 410 SER A CA 1
ATOM 3137 C C . SER A 1 410 ? -9.633 -22.453 22.359 1 32.94 410 SER A C 1
ATOM 3139 O O . SER A 1 410 ? -8.711 -23.281 22.328 1 32.94 410 SER A O 1
ATOM 3141 N N . ALA A 1 411 ? -9.141 -21.312 22.578 1 30.91 411 ALA A N 1
ATOM 3142 C CA . ALA A 1 411 ? -8.414 -21.281 23.844 1 30.91 411 ALA A CA 1
ATOM 3143 C C . ALA A 1 411 ? -9.289 -21.797 24.984 1 30.91 411 ALA A C 1
ATOM 3145 O O . ALA A 1 411 ? -10.414 -21.328 25.172 1 30.91 411 ALA A O 1
ATOM 3146 N N . SER A 1 412 ? -9.242 -22.984 25.453 1 29.11 412 SER A N 1
ATOM 3147 C CA . SER A 1 412 ? -9.719 -23.547 26.719 1 29.11 412 SER A CA 1
ATOM 3148 C C . SER A 1 412 ? -9.586 -22.531 27.844 1 29.11 412 SER A C 1
ATOM 3150 O O . SER A 1 412 ? -8.492 -22.312 28.359 1 29.11 412 SER A O 1
ATOM 3152 N N . VAL A 1 413 ? -10.125 -21.422 27.844 1 25.66 413 VAL A N 1
ATOM 3153 C CA . VAL A 1 413 ? -10.336 -20.844 29.156 1 25.66 413 VAL A CA 1
ATOM 3154 C C . VAL A 1 413 ? -11.148 -21.812 30.016 1 25.66 413 VAL A C 1
ATOM 3156 O O . VAL A 1 413 ? -12.281 -22.156 29.672 1 25.66 413 VAL A O 1
ATOM 3159 N N . ARG A 1 414 ? -10.586 -22.625 30.922 1 26.44 414 ARG A N 1
ATOM 3160 C CA . ARG A 1 414 ? -11.078 -23.375 32.062 1 26.44 414 ARG A CA 1
ATOM 3161 C C . ARG A 1 414 ? -12.055 -22.547 32.906 1 26.44 414 ARG A C 1
ATOM 3163 O O . ARG A 1 414 ? -11.641 -21.797 33.781 1 26.44 414 ARG A O 1
ATOM 3170 N N . GLU A 1 415 ? -12.977 -21.797 32.438 1 24.64 415 GLU A N 1
ATOM 3171 C CA . GLU A 1 415 ? -13.984 -21.344 33.375 1 24.64 415 GLU A CA 1
ATOM 3172 C C . GLU A 1 415 ? -14.75 -22.516 34 1 24.64 415 GLU A C 1
ATOM 3174 O O . GLU A 1 415 ? -15.102 -23.469 33.281 1 24.64 415 GLU A O 1
ATOM 3179 N N . LYS A 1 416 ? -14.703 -22.703 35.406 1 26.06 416 LYS A N 1
ATOM 3180 C CA . LYS A 1 416 ? -15.359 -23.5 36.438 1 26.06 416 LYS A CA 1
ATOM 3181 C C . LYS A 1 416 ? -16.875 -23.422 36.312 1 26.06 416 LYS A C 1
ATOM 3183 O O . LYS A 1 416 ? -17.609 -23.672 37.281 1 26.06 416 LYS A O 1
ATOM 3188 N N . CYS A 1 417 ? -17.562 -22.844 35.344 1 22.16 417 CYS A N 1
ATOM 3189 C CA . CYS A 1 417 ? -19.016 -22.859 35.562 1 22.16 417 CYS A CA 1
ATOM 3190 C C . CYS A 1 417 ? -19.547 -24.281 35.562 1 22.16 417 CYS A C 1
ATOM 3192 O O . CYS A 1 417 ? -19.203 -25.078 34.688 1 22.16 417 CYS A O 1
ATOM 3194 N N . CYS A 1 418 ? -20.078 -24.828 36.719 1 24.09 418 CYS A N 1
ATOM 3195 C CA . CYS A 1 418 ? -20.906 -25.953 37.125 1 24.09 418 CYS A CA 1
ATOM 3196 C C . CYS A 1 418 ? -22.109 -26.125 36.188 1 24.09 418 CYS A C 1
ATOM 3198 O O . CYS A 1 418 ? -23.172 -26.562 36.625 1 24.09 418 CYS A O 1
ATOM 3200 N N . LEU A 1 419 ? -22.188 -25.469 35.062 1 22.92 419 LEU A N 1
ATOM 3201 C CA . LEU A 1 419 ? -23.547 -25.734 34.562 1 22.92 419 LEU A CA 1
ATOM 3202 C C . LEU A 1 419 ? -23.766 -27.234 34.375 1 22.92 419 LEU A C 1
ATOM 3204 O O . LEU A 1 419 ? -22.812 -27.984 34.125 1 22.92 419 LEU A O 1
ATOM 3208 N N . PRO A 1 420 ? -25.016 -27.75 34.75 1 23.25 420 PRO A N 1
ATOM 3209 C CA . PRO A 1 420 ? -25.5 -29.125 34.656 1 23.25 420 PRO A CA 1
ATOM 3210 C C . PRO A 1 420 ? -25.25 -29.734 33.281 1 23.25 420 PRO A C 1
ATOM 3212 O O . PRO A 1 420 ? -25.062 -29 32.281 1 23.25 420 PRO A O 1
ATOM 3215 N N . SER A 1 421 ? -24.938 -31 33.219 1 22.05 421 SER A N 1
ATOM 3216 C CA . SER A 1 421 ? -24.484 -32.031 32.281 1 22.05 421 SER A CA 1
ATOM 3217 C C . SER A 1 421 ? -25.422 -32.156 31.094 1 22.05 421 SER A C 1
ATOM 3219 O O . SER A 1 421 ? -25.516 -33.219 30.484 1 22.05 421 SER A O 1
ATOM 3221 N N . ARG A 1 422 ? -26.359 -31.094 30.812 1 20.17 422 ARG A N 1
ATOM 3222 C CA . ARG A 1 422 ? -27.203 -31.672 29.781 1 20.17 422 ARG A CA 1
ATOM 3223 C C . ARG A 1 422 ? -26.391 -32.094 28.562 1 20.17 422 ARG A C 1
ATOM 3225 O O . ARG A 1 422 ? -25.438 -31.391 28.188 1 20.17 422 ARG A O 1
ATOM 3232 N N . SER A 1 423 ? -26.469 -33.406 28.281 1 20.72 423 SER A N 1
ATOM 3233 C CA . SER A 1 423 ? -25.797 -34.25 27.328 1 20.72 423 SER A CA 1
ATOM 3234 C C . SER A 1 423 ? -25.875 -33.688 25.906 1 20.72 423 SER A C 1
ATOM 3236 O O . SER A 1 423 ? -26.984 -33.469 25.391 1 20.72 423 SER A O 1
ATOM 3238 N N . PRO A 1 424 ? -25.078 -32.625 25.609 1 21.09 424 PRO A N 1
ATOM 3239 C CA . PRO A 1 424 ? -25.25 -32.094 24.266 1 21.09 424 PRO A CA 1
ATOM 3240 C C . PRO A 1 424 ? -25.297 -33.188 23.203 1 21.09 424 PRO A C 1
ATOM 3242 O O . PRO A 1 424 ? -24.531 -34.156 23.266 1 21.09 424 PRO A O 1
ATOM 3245 N N . GLU A 1 425 ? -26.562 -33.469 22.75 1 20.06 425 GLU A N 1
ATOM 3246 C CA . GLU A 1 425 ? -26.828 -34.438 21.688 1 20.06 425 GLU A CA 1
ATOM 3247 C C . GLU A 1 425 ? -25.812 -34.312 20.562 1 20.06 425 GLU A C 1
ATOM 3249 O O . GLU A 1 425 ? -25.688 -33.281 19.938 1 20.06 425 GLU A O 1
ATOM 3254 N N . VAL A 1 426 ? -24.641 -34.812 20.797 1 20.33 426 VAL A N 1
ATOM 3255 C CA . VAL A 1 426 ? -23.594 -35.156 19.844 1 20.33 426 VAL A CA 1
ATOM 3256 C C . VAL A 1 426 ? -24.219 -35.688 18.562 1 20.33 426 VAL A C 1
ATOM 3258 O O . VAL A 1 426 ? -25.016 -36.625 18.609 1 20.33 426 VAL A O 1
ATOM 3261 N N . LEU A 1 427 ? -24.375 -34.719 17.562 1 18.41 427 LEU A N 1
ATOM 3262 C CA . LEU A 1 427 ? -24.875 -35.094 16.234 1 18.41 427 LEU A CA 1
ATOM 3263 C C . LEU A 1 427 ? -24.453 -36.5 15.891 1 18.41 427 LEU A C 1
ATOM 3265 O O . LEU A 1 427 ? -23.266 -36.812 15.805 1 18.41 427 LEU A O 1
ATOM 3269 N N . SER A 1 428 ? -25.266 -37.406 16.469 1 17.31 428 SER A N 1
ATOM 3270 C CA . SER A 1 428 ? -25.234 -38.844 16.391 1 17.31 428 SER A CA 1
ATOM 3271 C C . SER A 1 428 ? -24.844 -39.312 14.984 1 17.31 428 SER A C 1
ATOM 3273 O O . SER A 1 428 ? -24.781 -38.531 14.055 1 17.31 428 SER A O 1
ATOM 3275 N N . ALA A 1 429 ? -25.656 -40.344 14.609 1 17.61 429 ALA A N 1
ATOM 3276 C CA . ALA A 1 429 ? -25.625 -41.719 14.109 1 17.61 429 ALA A CA 1
ATOM 3277 C C . ALA A 1 429 ? -25.734 -41.75 12.586 1 17.61 429 ALA A C 1
ATOM 3279 O O . ALA A 1 429 ? -26.781 -41.438 12.023 1 17.61 429 ALA A O 1
ATOM 3280 N N . LEU A 1 430 ? -24.766 -41.094 11.828 1 17.17 430 LEU A N 1
ATOM 3281 C CA . LEU A 1 430 ? -24.969 -41.188 10.383 1 17.17 430 LEU A CA 1
ATOM 3282 C C . LEU A 1 430 ? -25.391 -42.625 9.984 1 17.17 430 LEU A C 1
ATOM 3284 O O . LEU A 1 430 ? -24.75 -43.594 10.383 1 17.17 430 LEU A O 1
ATOM 3288 N N . PRO A 1 431 ? -26.688 -42.75 9.906 1 17.7 431 PRO A N 1
ATOM 3289 C CA . PRO A 1 431 ? -27.172 -44.094 9.602 1 17.7 431 PRO A CA 1
ATOM 3290 C C . PRO A 1 431 ? -26.391 -44.75 8.461 1 17.7 431 PRO A C 1
ATOM 3292 O O . PRO A 1 431 ? -25.828 -44.062 7.617 1 17.7 431 PRO A O 1
ATOM 3295 N N . GLU A 1 432 ? -25.844 -45.906 8.852 1 17.88 432 GLU A N 1
ATOM 3296 C CA . GLU A 1 432 ? -25.172 -46.906 8.016 1 17.88 432 GLU A CA 1
ATOM 3297 C C . GLU A 1 432 ? -25.984 -47.219 6.766 1 17.88 432 GLU A C 1
ATOM 3299 O O . GLU A 1 432 ? -27.062 -47.812 6.863 1 17.88 432 GLU A O 1
ATOM 3304 N N . THR A 1 433 ? -26.406 -46.156 6.066 1 17.58 433 THR A N 1
ATOM 3305 C CA . THR A 1 433 ? -27.297 -46.656 5.016 1 17.58 433 THR A CA 1
ATOM 3306 C C . THR A 1 433 ? -26.766 -47.969 4.441 1 17.58 433 THR A C 1
ATOM 3308 O O . THR A 1 433 ? -25.547 -48.156 4.32 1 17.58 433 THR A O 1
ATOM 3311 N N . PRO A 1 434 ? -27.656 -48.938 4.434 1 17.7 434 PRO A N 1
ATOM 3312 C CA . PRO A 1 434 ? -27.578 -50.344 4.109 1 17.7 434 PRO A CA 1
ATOM 3313 C C . PRO A 1 434 ? -26.781 -50.625 2.838 1 17.7 434 PRO A C 1
ATOM 3315 O O . PRO A 1 434 ? -26.609 -49.719 2.014 1 17.7 434 PRO A O 1
ATOM 3318 N N . ASP A 1 435 ? -26.125 -51.781 2.906 1 16.92 435 ASP A N 1
ATOM 3319 C CA . ASP A 1 435 ? -25.25 -52.594 2.068 1 16.92 435 ASP A CA 1
ATOM 3320 C C . ASP A 1 435 ? -25.859 -52.812 0.686 1 16.92 435 ASP A C 1
ATOM 3322 O O . ASP A 1 435 ? -25.578 -53.844 0.036 1 16.92 435 ASP A O 1
ATOM 3326 N N . TRP A 1 436 ? -26.5 -51.75 0.125 1 16.64 436 TRP A N 1
ATOM 3327 C CA . TRP A 1 436 ? -27.188 -52.281 -1.042 1 16.64 436 TRP A CA 1
ATOM 3328 C C . TRP A 1 436 ? -26.25 -53.156 -1.871 1 16.64 436 TRP A C 1
ATOM 3330 O O . TRP A 1 436 ? -25.188 -52.719 -2.281 1 16.64 436 TRP A O 1
ATOM 3340 N N . HIS A 1 437 ? -26.312 -54.438 -1.596 1 16.33 437 HIS A N 1
ATOM 3341 C CA . HIS A 1 437 ? -25.641 -55.594 -2.16 1 16.33 437 HIS A CA 1
ATOM 3342 C C . HIS A 1 437 ? -25.75 -55.625 -3.682 1 16.33 437 HIS A C 1
ATOM 3344 O O . HIS A 1 437 ? -25.391 -56.594 -4.324 1 16.33 437 HIS A O 1
ATOM 3350 N N . ALA A 1 438 ? -26.438 -54.594 -4.242 1 15.95 438 ALA A N 1
ATOM 3351 C CA . ALA A 1 438 ? -26.969 -55.219 -5.445 1 15.95 438 ALA A CA 1
ATOM 3352 C C . ALA A 1 438 ? -25.891 -56.031 -6.176 1 15.95 438 ALA A C 1
ATOM 3354 O O . ALA A 1 438 ? -24.703 -55.75 -6.027 1 15.95 438 ALA A O 1
ATOM 3355 N N . THR A 1 439 ? -26.391 -56.875 -7.148 1 16.72 439 THR A N 1
ATOM 3356 C CA . THR A 1 439 ? -26.156 -58.125 -7.871 1 16.72 439 THR A CA 1
ATOM 3357 C C . THR A 1 439 ? -24.969 -57.969 -8.82 1 16.72 439 THR A C 1
ATOM 3359 O O . THR A 1 439 ? -24.766 -56.906 -9.422 1 16.72 439 THR A O 1
ATOM 3362 N N . PRO A 1 440 ? -24.109 -58.969 -8.875 1 17.28 440 PRO A N 1
ATOM 3363 C CA . PRO A 1 440 ? -22.812 -59.312 -9.453 1 17.28 440 PRO A CA 1
ATOM 3364 C C . PRO A 1 440 ? -22.828 -59.281 -10.984 1 17.28 440 PRO A C 1
ATOM 3366 O O . PRO A 1 440 ? -21.828 -59.656 -11.617 1 17.28 440 PRO A O 1
ATOM 3369 N N . SER A 1 441 ? -23.766 -58.469 -11.625 1 16.86 441 SER A N 1
ATOM 3370 C CA . SER A 1 441 ? -23.938 -59.125 -12.906 1 16.86 441 SER A CA 1
ATOM 3371 C C . SER A 1 441 ? -22.594 -59.344 -13.609 1 16.86 441 SER A C 1
ATOM 3373 O O . SER A 1 441 ? -21.656 -58.562 -13.398 1 16.86 441 SER A O 1
ATOM 3375 N N . THR A 1 442 ? -22.547 -60.375 -14.469 1 16.91 442 THR A N 1
ATOM 3376 C CA . THR A 1 442 ? -21.656 -61.375 -15.062 1 16.91 442 THR A CA 1
ATOM 3377 C C . THR A 1 442 ? -20.656 -60.688 -15.992 1 16.91 442 THR A C 1
ATOM 3379 O O . THR A 1 442 ? -19.453 -60.906 -15.859 1 16.91 442 THR A O 1
ATOM 3382 N N . SER A 1 443 ? -20.797 -61 -17.297 1 16.03 443 SER A N 1
ATOM 3383 C CA . SER A 1 443 ? -19.844 -61.844 -18.016 1 16.03 443 SER A CA 1
ATOM 3384 C C . SER A 1 443 ? -18.812 -61 -18.75 1 16.03 443 SER A C 1
ATOM 3386 O O . SER A 1 443 ? -17.609 -61.281 -18.672 1 16.03 443 SER A O 1
ATOM 3388 N N . LEU A 1 444 ? -19.219 -60.25 -19.875 1 18.19 444 LEU A N 1
ATOM 3389 C CA . LEU A 1 444 ? -18.531 -60.688 -21.078 1 18.19 444 LEU A CA 1
ATOM 3390 C C . LEU A 1 444 ? -17.188 -60 -21.234 1 18.19 444 LEU A C 1
ATOM 3392 O O . LEU A 1 444 ? -16.984 -58.906 -20.703 1 18.19 444 LEU A O 1
ATOM 3396 N N . GLY A 1 445 ? -16.172 -60.625 -21.859 1 16.36 445 GLY A N 1
ATOM 3397 C CA . GLY A 1 445 ? -14.75 -60.812 -22.047 1 16.36 445 GLY A CA 1
ATOM 3398 C C . GLY A 1 445 ? -14.086 -59.656 -22.797 1 16.36 445 GLY A C 1
ATOM 3399 O O . GLY A 1 445 ? -12.859 -59.625 -22.938 1 16.36 445 GLY A O 1
ATOM 3400 N N . GLY A 1 446 ? -14.781 -58.625 -23.328 1 18.78 446 GLY A N 1
ATOM 3401 C CA . GLY A 1 446 ? -13.961 -58.406 -24.516 1 18.78 446 GLY A CA 1
ATOM 3402 C C . GLY A 1 446 ? -12.625 -57.75 -24.203 1 18.78 446 GLY A C 1
ATOM 3403 O O . GLY A 1 446 ? -12.461 -57.156 -23.156 1 18.78 446 GLY A O 1
ATOM 3404 N N . PRO A 1 447 ? -11.562 -57.875 -25.062 1 17.83 447 PRO A N 1
ATOM 3405 C CA . PRO A 1 447 ? -10.102 -57.906 -24.953 1 17.83 447 PRO A CA 1
ATOM 3406 C C . PRO A 1 447 ? -9.516 -56.5 -24.703 1 17.83 447 PRO A C 1
ATOM 3408 O O . PRO A 1 447 ? -8.625 -56.375 -23.859 1 17.83 447 PRO A O 1
ATOM 3411 N N . GLY A 1 448 ? -9.828 -55.5 -25.5 1 18.23 448 GLY A N 1
ATOM 3412 C CA . GLY A 1 448 ? -8.609 -55.031 -26.141 1 18.23 448 GLY A CA 1
ATOM 3413 C C . GLY A 1 448 ? -7.801 -54.094 -25.281 1 18.23 448 GLY A C 1
ATOM 3414 O O . GLY A 1 448 ? -8.164 -53.812 -24.125 1 18.23 448 GLY A O 1
ATOM 3415 N N . ALA A 1 449 ? -7.41 -52.75 -25.844 1 21.11 449 ALA A N 1
ATOM 3416 C CA . ALA A 1 449 ? -6.105 -52.125 -26.078 1 21.11 449 ALA A CA 1
ATOM 3417 C C . ALA A 1 449 ? -5.734 -51.188 -24.938 1 21.11 449 ALA A C 1
ATOM 3419 O O . ALA A 1 449 ? -6.613 -50.562 -24.328 1 21.11 449 ALA A O 1
ATOM 3420 N N . PRO A 1 450 ? -4.527 -51.188 -24.453 1 18.78 450 PRO A N 1
ATOM 3421 C CA . PRO A 1 450 ? -3.797 -50.688 -23.297 1 18.78 450 PRO A CA 1
ATOM 3422 C C . PRO A 1 450 ? -3.703 -49.156 -23.297 1 18.78 450 PRO A C 1
ATOM 3424 O O . PRO A 1 450 ? -2.998 -48.562 -22.469 1 18.78 450 PRO A O 1
ATOM 3427 N N . THR A 1 451 ? -4.699 -48.344 -23.641 1 19.64 451 THR A N 1
ATOM 3428 C CA . THR A 1 451 ? -4.266 -46.969 -23.844 1 19.64 451 THR A CA 1
ATOM 3429 C C . THR A 1 451 ? -3.996 -46.281 -22.516 1 19.64 451 THR A C 1
ATOM 3431 O O . THR A 1 451 ? -4.914 -45.75 -21.891 1 19.64 451 THR A O 1
ATOM 3434 N N . VAL A 1 452 ? -3.277 -46.781 -21.5 1 18.75 452 VAL A N 1
ATOM 3435 C CA . VAL A 1 452 ? -3.336 -46.312 -20.141 1 18.75 452 VAL A CA 1
ATOM 3436 C C . VAL A 1 452 ? -2.561 -45 -20.031 1 18.75 452 VAL A C 1
ATOM 3438 O O . VAL A 1 452 ? -2.592 -44.312 -18.984 1 18.75 452 VAL A O 1
ATOM 3441 N N . ALA A 1 453 ? -1.527 -44.625 -20.781 1 20.42 453 ALA A N 1
ATOM 3442 C CA . ALA A 1 453 ? -0.379 -44.062 -20.094 1 20.42 453 ALA A CA 1
ATOM 3443 C C . ALA A 1 453 ? -0.603 -42.562 -19.812 1 20.42 453 ALA A C 1
ATOM 3445 O O . ALA A 1 453 ? 0.188 -41.938 -19.094 1 20.42 453 ALA A O 1
ATOM 3446 N N . ALA A 1 454 ? -1.4 -41.812 -20.5 1 23.55 454 ALA A N 1
ATOM 3447 C CA . ALA A 1 454 ? -1.195 -40.375 -20.531 1 23.55 454 ALA A CA 1
ATOM 3448 C C . ALA A 1 454 ? -1.66 -39.75 -19.234 1 23.55 454 ALA A C 1
ATOM 3450 O O . ALA A 1 454 ? -1.485 -38.531 -19.031 1 23.55 454 ALA A O 1
ATOM 3451 N N . GLY A 1 455 ? -2.422 -40.375 -18.375 1 22.5 455 GLY A N 1
ATOM 3452 C CA . GLY A 1 455 ? -3.131 -39.719 -17.297 1 22.5 455 GLY A CA 1
ATOM 3453 C C . GLY A 1 455 ? -2.229 -39.312 -16.141 1 22.5 455 GLY A C 1
ATOM 3454 O O . GLY A 1 455 ? -2.67 -38.688 -15.188 1 22.5 455 GLY A O 1
ATOM 3455 N N . LEU A 1 456 ? -1.021 -39.938 -15.992 1 24.86 456 LEU A N 1
ATOM 3456 C CA . LEU A 1 456 ? -0.37 -39.875 -14.688 1 24.86 456 LEU A CA 1
ATOM 3457 C C . LEU A 1 456 ? 0.289 -38.5 -14.484 1 24.86 456 LEU A C 1
ATOM 3459 O O . LEU A 1 456 ? 0.395 -38.031 -13.359 1 24.86 456 LEU A O 1
ATOM 3463 N N . VAL A 1 457 ? 0.824 -37.875 -15.594 1 27.41 457 VAL A N 1
ATOM 3464 C CA . VAL A 1 457 ? 1.71 -36.75 -15.344 1 27.41 457 VAL A CA 1
ATOM 3465 C C . VAL A 1 457 ? 0.892 -35.562 -14.883 1 27.41 457 VAL A C 1
ATOM 3467 O O . VAL A 1 457 ? 1.321 -34.781 -14.008 1 27.41 457 VAL A O 1
ATOM 3470 N N . LEU A 1 458 ? -0.275 -35.406 -15.383 1 28.61 458 LEU A N 1
ATOM 3471 C CA . LEU A 1 458 ? -1.07 -34.219 -15.086 1 28.61 458 LEU A CA 1
ATOM 3472 C C . LEU A 1 458 ? -1.463 -34.156 -13.617 1 28.61 458 LEU A C 1
ATOM 3474 O O . LEU A 1 458 ? -1.604 -33.094 -13.031 1 28.61 458 LEU A O 1
ATOM 3478 N N . HIS A 1 459 ? -1.568 -35.344 -13.008 1 29.53 459 HIS A N 1
ATOM 3479 C CA . HIS A 1 459 ? -2.045 -35.375 -11.633 1 29.53 459 HIS A CA 1
ATOM 3480 C C . HIS A 1 459 ? -1.017 -34.75 -10.68 1 29.53 459 HIS A C 1
ATOM 3482 O O . HIS A 1 459 ? -1.38 -34.125 -9.695 1 29.53 459 HIS A O 1
ATOM 3488 N N . SER A 1 460 ? 0.249 -34.875 -11.086 1 30.27 460 SER A N 1
ATOM 3489 C CA . SER A 1 460 ? 1.255 -34.406 -10.133 1 30.27 460 SER A CA 1
ATOM 3490 C C . SER A 1 460 ? 1.286 -32.906 -10.047 1 30.27 460 SER A C 1
ATOM 3492 O O . SER A 1 460 ? 1.641 -32.344 -9.008 1 30.27 460 SER A O 1
ATOM 3494 N N . ILE A 1 461 ? 1.047 -32.281 -11.18 1 31.2 461 ILE A N 1
ATOM 3495 C CA . ILE A 1 461 ? 1.176 -30.812 -11.125 1 31.2 461 ILE A CA 1
ATOM 3496 C C . ILE A 1 461 ? 0.027 -30.234 -10.305 1 31.2 461 ILE A C 1
ATOM 3498 O O . ILE A 1 461 ? 0.226 -29.297 -9.523 1 31.2 461 ILE A O 1
ATOM 3502 N N . ILE A 1 462 ? -1.141 -30.828 -10.438 1 31.44 462 ILE A N 1
ATOM 3503 C CA . ILE A 1 462 ? -2.295 -30.297 -9.719 1 31.44 462 ILE A CA 1
ATOM 3504 C C . ILE A 1 462 ? -2.09 -30.469 -8.219 1 31.44 462 ILE A C 1
ATOM 3506 O O . ILE A 1 462 ? -2.461 -29.594 -7.434 1 31.44 462 ILE A O 1
ATOM 3510 N N . LYS A 1 463 ? -1.501 -31.578 -7.82 1 32.28 463 LYS A N 1
ATOM 3511 C CA . LYS A 1 463 ? -1.205 -31.734 -6.398 1 32.28 463 LYS A CA 1
ATOM 3512 C C . LYS A 1 463 ? -0.222 -30.672 -5.922 1 32.28 463 LYS A C 1
ATOM 3514 O O . LYS A 1 463 ? 0.027 -30.547 -4.723 1 32.28 463 LYS A O 1
ATOM 3519 N N . LEU A 1 464 ? 0.403 -30.031 -6.918 1 32.75 464 LEU A N 1
ATOM 3520 C CA . LEU A 1 464 ? 1.581 -29.219 -6.641 1 32.75 464 LEU A CA 1
ATOM 3521 C C . LEU A 1 464 ? 1.205 -27.969 -5.852 1 32.75 464 LEU A C 1
ATOM 3523 O O . LEU A 1 464 ? 1.972 -27.516 -5 1 32.75 464 LEU A O 1
ATOM 3527 N N . LEU A 1 465 ? 0.158 -27.406 -6.316 1 33.94 465 LEU A N 1
ATOM 3528 C CA . LEU A 1 465 ? -0.141 -26.156 -5.633 1 33.94 465 LEU A CA 1
ATOM 3529 C C . LEU A 1 465 ? -0.692 -26.422 -4.234 1 33.94 465 LEU A C 1
ATOM 3531 O O . LEU A 1 465 ? -1.099 -25.484 -3.539 1 33.94 465 LEU A O 1
ATOM 3535 N N . CYS A 1 466 ? -0.804 -27.672 -3.889 1 30.48 466 CYS A N 1
ATOM 3536 C CA . CYS A 1 466 ? -1.406 -27.922 -2.584 1 30.48 466 CYS A CA 1
ATOM 3537 C C . CYS A 1 466 ? -0.415 -27.625 -1.462 1 30.48 466 CYS A C 1
ATOM 3539 O O . CYS A 1 466 ? 0.346 -28.516 -1.061 1 30.48 466 CYS A O 1
ATOM 3541 N N . SER A 1 467 ? 0.315 -26.609 -1.562 1 31.16 467 SER A N 1
ATOM 3542 C CA . SER A 1 467 ? 1.018 -26.297 -0.32 1 31.16 467 SER A CA 1
ATOM 3543 C C . SER A 1 467 ? 0.053 -26.234 0.859 1 31.16 467 SER A C 1
ATOM 3545 O O . SER A 1 467 ? -0.941 -25.5 0.814 1 31.16 467 SER A O 1
ATOM 3547 N N . VAL A 1 468 ? 0.053 -27.234 1.623 1 29.75 468 VAL A N 1
ATOM 3548 C CA . VAL A 1 468 ? -0.629 -27.266 2.912 1 29.75 468 VAL A CA 1
ATOM 3549 C C . VAL A 1 468 ? -0.301 -26 3.711 1 29.75 468 VAL A C 1
ATOM 3551 O O . VAL A 1 468 ? 0.861 -25.75 4.035 1 29.75 468 VAL A O 1
ATOM 3554 N N . PHE A 1 469 ? -0.96 -25 3.494 1 33.44 469 PHE A N 1
ATOM 3555 C CA . PHE A 1 469 ? -0.958 -24.031 4.586 1 33.44 469 PHE A CA 1
ATOM 3556 C C . PHE A 1 469 ? -1.227 -24.719 5.918 1 33.44 469 PHE A C 1
ATOM 3558 O O . PHE A 1 469 ? -2.32 -25.234 6.145 1 33.44 469 PHE A O 1
ATOM 3565 N N . MET A 1 470 ? -0.23 -25.406 6.34 1 29.47 470 MET A N 1
ATOM 3566 C CA . MET A 1 470 ? -0.395 -25.844 7.723 1 29.47 470 MET A CA 1
ATOM 3567 C C . MET A 1 470 ? -0.747 -24.672 8.633 1 29.47 470 MET A C 1
ATOM 3569 O O . MET A 1 470 ? 0.049 -23.75 8.797 1 29.47 470 MET A O 1
ATOM 3573 N N . LEU A 1 471 ? -1.88 -24.281 8.461 1 29.23 471 LEU A N 1
ATOM 3574 C CA . LEU A 1 471 ? -2.379 -23.438 9.539 1 29.23 471 LEU A CA 1
ATOM 3575 C C . LEU A 1 471 ? -2.404 -24.203 10.859 1 29.23 471 LEU A C 1
ATOM 3577 O O . LEU A 1 471 ? -2.932 -25.312 10.93 1 29.23 471 LEU A O 1
ATOM 3581 N N . MET B 1 1 ? -31.047 -18.266 69.625 1 16.55 1 MET B N 1
ATOM 3582 C CA . MET B 1 1 ? -31.172 -17.406 70.812 1 16.55 1 MET B CA 1
ATOM 3583 C C . MET B 1 1 ? -30 -16.453 70.938 1 16.55 1 MET B C 1
ATOM 3585 O O . MET B 1 1 ? -28.938 -16.672 70.312 1 16.55 1 MET B O 1
ATOM 3589 N N . GLY B 1 2 ? -30.047 -15.383 71.875 1 16.78 2 GLY B N 1
ATOM 3590 C CA . GLY B 1 2 ? -29.781 -13.969 72.062 1 16.78 2 GLY B CA 1
ATOM 3591 C C . GLY B 1 2 ? -28.391 -13.695 72.625 1 16.78 2 GLY B C 1
ATOM 3592 O O . GLY B 1 2 ? -28.047 -12.547 72.875 1 16.78 2 GLY B O 1
ATOM 3593 N N . VAL B 1 3 ? -27.562 -14.578 72.688 1 15.31 3 VAL B N 1
ATOM 3594 C CA . VAL B 1 3 ? -26.656 -14.547 73.812 1 15.31 3 VAL B CA 1
ATOM 3595 C C . VAL B 1 3 ? -25.734 -13.328 73.75 1 15.31 3 VAL B C 1
ATOM 3597 O O . VAL B 1 3 ? -25.203 -13.031 72.625 1 15.31 3 VAL B O 1
ATOM 3600 N N . ALA B 1 4 ? -25.422 -12.594 74.812 1 15.54 4 ALA B N 1
ATOM 3601 C CA . ALA B 1 4 ? -25.234 -11.391 75.625 1 15.54 4 ALA B CA 1
ATOM 3602 C C . ALA B 1 4 ? -23.75 -11.047 75.75 1 15.54 4 ALA B C 1
ATOM 3604 O O . ALA B 1 4 ? -23.391 -9.875 75.875 1 15.54 4 ALA B O 1
ATOM 3605 N N . LEU B 1 5 ? -22.75 -11.844 75.75 1 15.94 5 LEU B N 1
ATOM 3606 C CA . LEU B 1 5 ? -21.953 -11.734 76.938 1 15.94 5 LEU B CA 1
ATOM 3607 C C . LEU B 1 5 ? -21.172 -10.422 77 1 15.94 5 LEU B C 1
ATOM 3609 O O . LEU B 1 5 ? -20.641 -9.992 75.938 1 15.94 5 LEU B O 1
ATOM 3613 N N . GLY B 1 6 ? -21.062 -9.641 78 1 15.57 6 GLY B N 1
ATOM 3614 C CA . GLY B 1 6 ? -21.156 -8.344 78.688 1 15.57 6 GLY B CA 1
ATOM 3615 C C . GLY B 1 6 ? -19.844 -7.594 78.688 1 15.57 6 GLY B C 1
ATOM 3616 O O . GLY B 1 6 ? -19.734 -6.5 78.125 1 15.57 6 GLY B O 1
ATOM 3617 N N . ARG B 1 7 ? -19.109 -7.449 79.875 1 14.96 7 ARG B N 1
ATOM 3618 C CA . ARG B 1 7 ? -19 -6.324 80.812 1 14.96 7 ARG B CA 1
ATOM 3619 C C . ARG B 1 7 ? -17.625 -5.668 80.688 1 14.96 7 ARG B C 1
ATOM 3621 O O . ARG B 1 7 ? -17.531 -4.445 80.562 1 14.96 7 ARG B O 1
ATOM 3628 N N . ASN B 1 8 ? -16.547 -6.141 81.438 1 14.59 8 ASN B N 1
ATOM 3629 C CA . ASN B 1 8 ? -16.078 -5.453 82.625 1 14.59 8 ASN B CA 1
ATOM 3630 C C . ASN B 1 8 ? -15.078 -4.352 82.25 1 14.59 8 ASN B C 1
ATOM 3632 O O . ASN B 1 8 ? -15.203 -3.223 82.75 1 14.59 8 ASN B O 1
ATOM 3636 N N . LYS B 1 9 ? -13.656 -4.711 82.25 1 16.3 9 LYS B N 1
ATOM 3637 C CA . LYS B 1 9 ? -12.688 -4.254 83.25 1 16.3 9 LYS B CA 1
ATOM 3638 C C . LYS B 1 9 ? -12.234 -2.826 82.938 1 16.3 9 LYS B C 1
ATOM 3640 O O . LYS B 1 9 ? -12.102 -2.439 81.75 1 16.3 9 LYS B O 1
ATOM 3645 N N . GLY B 1 10 ? -11.961 -1.888 83.875 1 15.68 10 GLY B N 1
ATOM 3646 C CA . GLY B 1 10 ? -12.039 -0.519 84.375 1 15.68 10 GLY B CA 1
ATOM 3647 C C . GLY B 1 10 ? -10.867 0.337 83.938 1 15.68 10 GLY B C 1
ATOM 3648 O O . GLY B 1 10 ? -11.055 1.424 83.375 1 15.68 10 GLY B O 1
ATOM 3649 N N . PRO B 1 11 ? -9.57 0.109 84.5 1 16.31 11 PRO B N 1
ATOM 3650 C CA . PRO B 1 11 ? -9.156 1.255 85.312 1 16.31 11 PRO B CA 1
ATOM 3651 C C . PRO B 1 11 ? -8.672 2.434 84.5 1 16.31 11 PRO B C 1
ATOM 3653 O O . PRO B 1 11 ? -8.477 2.297 83.312 1 16.31 11 PRO B O 1
ATOM 3656 N N . VAL B 1 12 ? -7.492 3.105 85.062 1 16.2 12 VAL B N 1
ATOM 3657 C CA . VAL B 1 12 ? -7.293 4.398 85.688 1 16.2 12 VAL B CA 1
ATOM 3658 C C . VAL B 1 12 ? -6.613 5.363 84.688 1 16.2 12 VAL B C 1
ATOM 3660 O O . VAL B 1 12 ? -7.094 6.477 84.5 1 16.2 12 VAL B O 1
ATOM 3663 N N . PRO B 1 13 ? -5.141 5.375 84.688 1 16.48 13 PRO B N 1
ATOM 3664 C CA . PRO B 1 13 ? -4.516 6.582 85.25 1 16.48 13 PRO B CA 1
ATOM 3665 C C . PRO B 1 13 ? -4.391 7.699 84.188 1 16.48 13 PRO B C 1
ATOM 3667 O O . PRO B 1 13 ? -4.633 7.477 83 1 16.48 13 PRO B O 1
ATOM 3670 N N . GLY B 1 14 ? -3.104 8.359 84.188 1 16.44 14 GLY B N 1
ATOM 3671 C CA . GLY B 1 14 ? -2.775 9.742 84.562 1 16.44 14 GLY B CA 1
ATOM 3672 C C . GLY B 1 14 ? -2.768 10.648 83.312 1 16.44 14 GLY B C 1
ATOM 3673 O O . GLY B 1 14 ? -2.932 10.188 82.188 1 16.44 14 GLY B O 1
ATOM 3674 N N . SER B 1 15 ? -1.751 11.656 83.375 1 16.53 15 SER B N 1
ATOM 3675 C CA . SER B 1 15 ? -1.682 13.109 83.375 1 16.53 15 SER B CA 1
ATOM 3676 C C . SER B 1 15 ? -1.321 13.68 82 1 16.53 15 SER B C 1
ATOM 3678 O O . SER B 1 15 ? -1.453 14.883 81.75 1 16.53 15 SER B O 1
ATOM 3680 N N . TRP B 1 16 ? -0.933 12.875 81.062 1 18.41 16 TRP B N 1
ATOM 3681 C CA . TRP B 1 16 ? 0.124 13.555 80.312 1 18.41 16 TRP B CA 1
ATOM 3682 C C . TRP B 1 16 ? -0.399 14.844 79.688 1 18.41 16 TRP B C 1
ATOM 3684 O O . TRP B 1 16 ? -1.562 14.914 79.312 1 18.41 16 TRP B O 1
ATOM 3694 N N . THR B 1 17 ? 0.428 15.883 79.938 1 18.83 17 THR B N 1
ATOM 3695 C CA . THR B 1 17 ? 0.419 17.328 79.812 1 18.83 17 THR B CA 1
ATOM 3696 C C . THR B 1 17 ? 0.172 17.766 78.375 1 18.83 17 THR B C 1
ATOM 3698 O O . THR B 1 17 ? 0.462 17.016 77.438 1 18.83 17 THR B O 1
ATOM 3701 N N . GLU B 1 18 ? -0.558 18.875 78.312 1 18.72 18 GLU B N 1
ATOM 3702 C CA . GLU B 1 18 ? -1.312 19.609 77.312 1 18.72 18 GLU B CA 1
ATOM 3703 C C . GLU B 1 18 ? -0.381 20.281 76.312 1 18.72 18 GLU B C 1
ATOM 3705 O O . GLU B 1 18 ? -0.778 21.234 75.625 1 18.72 18 GLU B O 1
ATOM 3710 N N . VAL B 1 19 ? 0.757 19.594 75.938 1 19.86 19 VAL B N 1
ATOM 3711 C CA . VAL B 1 19 ? 1.678 20.562 75.375 1 19.86 19 VAL B CA 1
ATOM 3712 C C . VAL B 1 19 ? 0.975 21.359 74.25 1 19.86 19 VAL B C 1
ATOM 3714 O O . VAL B 1 19 ? 0.065 20.844 73.625 1 19.86 19 VAL B O 1
ATOM 3717 N N . GLY B 1 20 ? 1.298 22.672 74.312 1 18.69 20 GLY B N 1
ATOM 3718 C CA . GLY B 1 20 ? 0.845 23.953 73.812 1 18.69 20 GLY B CA 1
ATOM 3719 C C . GLY B 1 20 ? 0.802 24 72.312 1 18.69 20 GLY B C 1
ATOM 3720 O O . GLY B 1 20 ? 1.45 23.188 71.625 1 18.69 20 GLY B O 1
ATOM 3721 N N . GLY B 1 21 ? -0.265 24.609 71.812 1 19.55 21 GLY B N 1
ATOM 3722 C CA . GLY B 1 21 ? -0.946 24.812 70.5 1 19.55 21 GLY B CA 1
ATOM 3723 C C . GLY B 1 21 ? -0.15 25.656 69.562 1 19.55 21 GLY B C 1
ATOM 3724 O O . GLY B 1 21 ? -0.679 26.109 68.5 1 19.55 21 GLY B O 1
ATOM 3725 N N . PRO B 1 22 ? 1.218 25.281 69.438 1 19.72 22 PRO B N 1
ATOM 3726 C CA . PRO B 1 22 ? 1.88 26.438 68.812 1 19.72 22 PRO B CA 1
ATOM 3727 C C . PRO B 1 22 ? 1.138 26.953 67.562 1 19.72 22 PRO B C 1
ATOM 3729 O O . PRO B 1 22 ? 0.347 26.234 67 1 19.72 22 PRO B O 1
ATOM 3732 N N . SER B 1 23 ? 1.175 28.297 67.5 1 17.53 23 SER B N 1
ATOM 3733 C CA . SER B 1 23 ? 0.59 29.328 66.625 1 17.53 23 SER B CA 1
ATOM 3734 C C . SER B 1 23 ? 0.906 29.062 65.188 1 17.53 23 SER B C 1
ATOM 3736 O O . SER B 1 23 ? 1.949 28.484 64.812 1 17.53 23 SER B O 1
ATOM 3738 N N . LYS B 1 24 ? -0.154 29.125 64.375 1 19.64 24 LYS B N 1
ATOM 3739 C CA . LYS B 1 24 ? -0.411 28.969 62.938 1 19.64 24 LYS B CA 1
ATOM 3740 C C . LYS B 1 24 ? 0.441 29.938 62.094 1 19.64 24 LYS B C 1
ATOM 3742 O O . LYS B 1 24 ? 0.223 31.141 62.125 1 19.64 24 LYS B O 1
ATOM 3747 N N . ARG B 1 25 ? 1.789 29.906 62.375 1 17.61 25 ARG B N 1
ATOM 3748 C CA . ARG B 1 25 ? 2.484 30.891 61.531 1 17.61 25 ARG B CA 1
ATOM 3749 C C . ARG B 1 25 ? 2.012 30.828 60.094 1 17.61 25 ARG B C 1
ATOM 3751 O O . ARG B 1 25 ? 1.985 29.75 59.5 1 17.61 25 ARG B O 1
ATOM 3758 N N . LYS B 1 26 ? 1.177 31.844 59.812 1 19.52 26 LYS B N 1
ATOM 3759 C CA . LYS B 1 26 ? 0.669 32.219 58.5 1 19.52 26 LYS B CA 1
ATOM 3760 C C . LYS B 1 26 ? 1.805 32.375 57.5 1 19.52 26 LYS B C 1
ATOM 3762 O O . LYS B 1 26 ? 2.602 33.281 57.594 1 19.52 26 LYS B O 1
ATOM 3767 N N . LEU B 1 27 ? 2.693 31.312 57.406 1 21.88 27 LEU B N 1
ATOM 3768 C CA . LEU B 1 27 ? 3.738 31.547 56.438 1 21.88 27 LEU B CA 1
ATOM 3769 C C . LEU B 1 27 ? 3.143 32.062 55.125 1 21.88 27 LEU B C 1
ATOM 3771 O O . LEU B 1 27 ? 2.244 31.422 54.562 1 21.88 27 LEU B O 1
ATOM 3775 N N . GLY B 1 28 ? 3.047 33.406 55.062 1 19.81 28 GLY B N 1
ATOM 3776 C CA . GLY B 1 28 ? 2.746 34.156 53.875 1 19.81 28 GLY B CA 1
ATOM 3777 C C . GLY B 1 28 ? 3.469 33.625 52.625 1 19.81 28 GLY B C 1
ATOM 3778 O O . GLY B 1 28 ? 4.699 33.594 52.594 1 19.81 28 GLY B O 1
ATOM 3779 N N . CYS B 1 29 ? 3.053 32.469 52.219 1 20.59 29 CYS B N 1
ATOM 3780 C CA . CYS B 1 29 ? 3.602 31.953 50.969 1 20.59 29 CYS B CA 1
ATOM 3781 C C . CYS B 1 29 ? 3.592 33.031 49.906 1 20.59 29 CYS B C 1
ATOM 3783 O O . CYS B 1 29 ? 2.525 33.5 49.469 1 20.59 29 CYS B O 1
ATOM 3785 N N . ALA B 1 30 ? 4.488 34.094 50.156 1 22.19 30 ALA B N 1
ATOM 3786 C CA . ALA B 1 30 ? 4.742 35 49.031 1 22.19 30 ALA B CA 1
ATOM 3787 C C . ALA B 1 30 ? 4.887 34.219 47.75 1 22.19 30 ALA B C 1
ATOM 3789 O O . ALA B 1 30 ? 5.641 33.25 47.656 1 22.19 30 ALA B O 1
ATOM 3790 N N . GLU B 1 31 ? 3.775 34.125 47.125 1 21.5 31 GLU B N 1
ATOM 3791 C CA . GLU B 1 31 ? 3.67 33.625 45.781 1 21.5 31 GLU B CA 1
ATOM 3792 C C . GLU B 1 31 ? 4.785 34.188 44.875 1 21.5 31 GLU B C 1
ATOM 3794 O O . GLU B 1 31 ? 4.797 35.375 44.562 1 21.5 31 GLU B O 1
ATOM 3799 N N . ALA B 1 32 ? 6.059 34 45.281 1 26.05 32 ALA B N 1
ATOM 3800 C CA . ALA B 1 32 ? 7.043 34.469 44.312 1 26.05 32 ALA B CA 1
ATOM 3801 C C . ALA B 1 32 ? 6.645 34.094 42.875 1 26.05 32 ALA B C 1
ATOM 3803 O O . ALA B 1 32 ? 6.629 32.906 42.562 1 26.05 32 ALA B O 1
ATOM 3804 N N . ALA B 1 33 ? 5.641 34.781 42.469 1 26.36 33 ALA B N 1
ATOM 3805 C CA . ALA B 1 33 ? 5.398 34.719 41.031 1 26.36 33 ALA B CA 1
ATOM 3806 C C . ALA B 1 33 ? 6.703 34.844 40.25 1 26.36 33 ALA B C 1
ATOM 3808 O O . ALA B 1 33 ? 7.285 35.906 40.156 1 26.36 33 ALA B O 1
ATOM 3809 N N . ARG B 1 34 ? 7.629 34.031 40.562 1 29.22 34 ARG B N 1
ATOM 3810 C CA . ARG B 1 34 ? 8.766 34.094 39.656 1 29.22 34 ARG B CA 1
ATOM 3811 C C . ARG B 1 34 ? 8.312 34.219 38.219 1 29.22 34 ARG B C 1
ATOM 3813 O O . ARG B 1 34 ? 7.543 33.375 37.719 1 29.22 34 ARG B O 1
ATOM 3820 N N . THR B 1 35 ? 8.109 35.438 37.812 1 27.48 35 THR B N 1
ATOM 3821 C CA . THR B 1 35 ? 7.992 35.75 36.406 1 27.48 35 THR B CA 1
ATOM 3822 C C . THR B 1 35 ? 8.914 34.844 35.562 1 27.48 35 THR B C 1
ATOM 3824 O O . THR B 1 35 ? 10.117 34.812 35.812 1 27.48 35 THR B O 1
ATOM 3827 N N . LEU B 1 36 ? 8.438 33.656 35.281 1 30.09 36 LEU B N 1
ATOM 3828 C CA . LEU B 1 36 ? 9.195 32.875 34.312 1 30.09 36 LEU B CA 1
ATOM 3829 C C . LEU B 1 36 ? 9.828 33.812 33.281 1 30.09 36 LEU B C 1
ATOM 3831 O O . LEU B 1 36 ? 9.203 34.75 32.812 1 30.09 36 LEU B O 1
ATOM 3835 N N . PRO B 1 37 ? 11.164 34.031 33.438 1 32.16 37 PRO B N 1
ATOM 3836 C CA . PRO B 1 37 ? 11.789 34.875 32.375 1 32.16 37 PRO B CA 1
ATOM 3837 C C . PRO B 1 37 ? 11.109 34.719 31.016 1 32.16 37 PRO B C 1
ATOM 3839 O O . PRO B 1 37 ? 10.469 33.688 30.766 1 32.16 37 PRO B O 1
ATOM 3842 N N . PRO B 1 38 ? 10.648 35.812 30.406 1 31.33 38 PRO B N 1
ATOM 3843 C CA . PRO B 1 38 ? 10.125 35.688 29.047 1 31.33 38 PRO B CA 1
ATOM 3844 C C . PRO B 1 38 ? 10.82 34.594 28.266 1 31.33 38 PRO B C 1
ATOM 3846 O O . PRO B 1 38 ? 11.977 34.25 28.547 1 31.33 38 PRO B O 1
ATOM 3849 N N . CYS B 1 39 ? 10.195 33.469 28.094 1 32.31 39 CYS B N 1
ATOM 3850 C CA . CYS B 1 39 ? 10.68 32.562 27.062 1 32.31 39 CYS B CA 1
ATOM 3851 C C . CYS B 1 39 ? 11.453 33.312 25.984 1 32.31 39 CYS B C 1
ATOM 3853 O O . CYS B 1 39 ? 10.867 34.094 25.219 1 32.31 39 CYS B O 1
ATOM 3855 N N . SER B 1 40 ? 12.586 33.938 26.297 1 32.94 40 SER B N 1
ATOM 3856 C CA . SER B 1 40 ? 13.531 34.438 25.312 1 32.94 40 SER B CA 1
ATOM 3857 C C . SER B 1 40 ? 13.516 33.594 24.031 1 32.94 40 SER B C 1
ATOM 3859 O O . SER B 1 40 ? 14.258 32.594 23.922 1 32.94 40 SER B O 1
ATOM 3861 N N . VAL B 1 41 ? 12.43 33.031 23.641 1 38 41 VAL B N 1
ATOM 3862 C CA . VAL B 1 41 ? 12.547 32.625 22.25 1 38 41 VAL B CA 1
ATOM 3863 C C . VAL B 1 41 ? 13.305 33.688 21.453 1 38 41 VAL B C 1
ATOM 3865 O O . VAL B 1 41 ? 12.758 34.75 21.141 1 38 41 VAL B O 1
ATOM 3868 N N . LEU B 1 42 ? 14.375 34.25 21.938 1 39.66 42 LEU B N 1
ATOM 3869 C CA . LEU B 1 42 ? 15.258 35.031 21.078 1 39.66 42 LEU B CA 1
ATOM 3870 C C . LEU B 1 42 ? 15.055 34.719 19.609 1 39.66 42 LEU B C 1
ATOM 3872 O O . LEU B 1 42 ? 15.188 33.531 19.219 1 39.66 42 LEU B O 1
ATOM 3876 N N . ALA B 1 43 ? 14.008 35.25 18.984 1 50.5 43 ALA B N 1
ATOM 3877 C CA . ALA B 1 43 ? 13.742 35.219 17.547 1 50.5 43 ALA B CA 1
ATOM 3878 C C . ALA B 1 43 ? 15.039 35.062 16.766 1 50.5 43 ALA B C 1
ATOM 3880 O O . ALA B 1 43 ? 15.812 36 16.625 1 50.5 43 ALA B O 1
ATOM 3881 N N . SER B 1 44 ? 15.688 33.969 16.875 1 66.56 44 SER B N 1
ATOM 3882 C CA . SER B 1 44 ? 16.938 33.719 16.141 1 66.56 44 SER B CA 1
ATOM 3883 C C . SER B 1 44 ? 16.797 34.125 14.68 1 66.56 44 SER B C 1
ATOM 3885 O O . SER B 1 44 ? 15.836 33.75 14.008 1 66.56 44 SER B O 1
ATOM 3887 N N . MET B 1 45 ? 17.203 35.312 14.352 1 86.31 45 MET B N 1
ATOM 3888 C CA . MET B 1 45 ? 17.328 35.781 12.977 1 86.31 45 MET B CA 1
ATOM 3889 C C . MET B 1 45 ? 18.344 34.938 12.195 1 86.31 45 MET B C 1
ATOM 3891 O O . MET B 1 45 ? 19.391 34.594 12.727 1 86.31 45 MET B O 1
ATOM 3895 N N . SER B 1 46 ? 17.875 34.469 11.109 1 94.62 46 SER B N 1
ATOM 3896 C CA . SER B 1 46 ? 18.734 33.719 10.195 1 94.62 46 SER B CA 1
ATOM 3897 C C . SER B 1 46 ? 19.703 34.656 9.461 1 94.62 46 SER B C 1
ATOM 3899 O O . SER B 1 46 ? 19.359 35.812 9.203 1 94.62 46 SER B O 1
ATOM 3901 N N . PHE B 1 47 ? 20.891 34.219 9.18 1 96.5 47 PHE B N 1
ATOM 3902 C CA . PHE B 1 47 ? 21.781 35.031 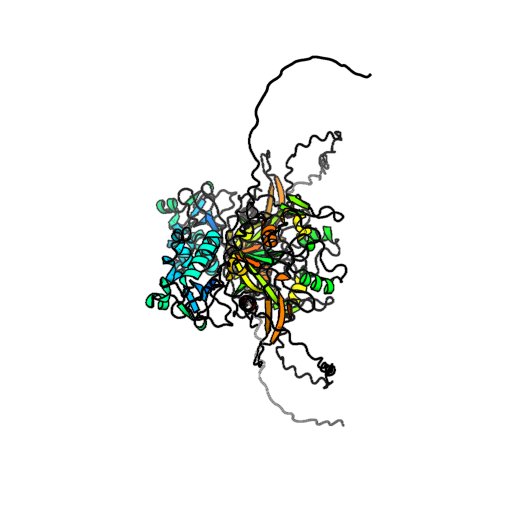8.336 1 96.5 47 PHE B CA 1
ATOM 3903 C C . PHE B 1 47 ? 21.375 34.906 6.871 1 96.5 47 PHE B C 1
ATOM 3905 O O . PHE B 1 47 ? 21.797 35.719 6.043 1 96.5 47 PHE B O 1
ATOM 3912 N N . VAL B 1 48 ? 20.609 33.875 6.523 1 96.81 48 VAL B N 1
ATOM 3913 C CA . VAL B 1 48 ? 20 33.781 5.199 1 96.81 48 VAL B CA 1
ATOM 3914 C C . VAL B 1 48 ? 18.812 34.719 5.117 1 96.81 48 VAL B C 1
ATOM 3916 O O . VAL B 1 48 ? 17.938 34.719 5.996 1 96.81 48 VAL B O 1
ATOM 3919 N N . PRO B 1 49 ? 18.766 35.531 4.098 1 95.75 49 PRO B N 1
ATOM 3920 C CA . PRO B 1 49 ? 17.609 36.438 3.955 1 95.75 49 PRO B CA 1
ATOM 3921 C C . PRO B 1 49 ? 16.297 35.656 3.816 1 95.75 49 PRO B C 1
ATOM 3923 O O . PRO B 1 49 ? 16.219 34.719 3.039 1 95.75 49 PRO B O 1
ATOM 3926 N N . VAL B 1 50 ? 15.359 36.062 4.598 1 95.56 50 VAL B N 1
ATOM 3927 C CA . VAL B 1 50 ? 14.023 35.5 4.555 1 95.56 50 VAL B CA 1
ATOM 3928 C C . VAL B 1 50 ? 12.984 36.594 4.379 1 95.56 50 VAL B C 1
ATOM 3930 O O . VAL B 1 50 ? 12.836 37.469 5.25 1 95.56 50 VAL B O 1
ATOM 3933 N N . ALA B 1 51 ? 12.305 36.531 3.248 1 93.56 51 ALA B N 1
ATOM 3934 C CA . ALA B 1 51 ? 11.258 37.531 3.016 1 93.56 51 ALA B CA 1
ATOM 3935 C C . ALA B 1 51 ? 10.164 37.438 4.074 1 93.56 51 ALA B C 1
ATOM 3937 O O . ALA B 1 51 ? 9.906 36.344 4.605 1 93.56 51 ALA B O 1
ATOM 3938 N N . GLU B 1 52 ? 9.484 38.5 4.336 1 89.94 52 GLU B N 1
ATOM 3939 C CA . GLU B 1 52 ? 8.445 38.562 5.359 1 89.94 52 GLU B CA 1
ATOM 3940 C C . GLU B 1 52 ? 7.301 37.594 5.035 1 89.94 52 GLU B C 1
ATOM 3942 O O . GLU B 1 52 ? 6.688 37.031 5.938 1 89.94 52 GLU B O 1
ATOM 3947 N N . ASP B 1 53 ? 7.074 37.375 3.801 1 89.44 53 ASP B N 1
ATOM 3948 C CA . ASP B 1 53 ? 5.941 36.562 3.398 1 89.44 53 ASP B CA 1
ATOM 3949 C C . ASP B 1 53 ? 6.395 35.156 3.027 1 89.44 53 ASP B C 1
ATOM 3951 O O . ASP B 1 53 ? 5.613 34.375 2.477 1 89.44 53 ASP B O 1
ATOM 3955 N N . SER B 1 54 ? 7.633 34.875 3.434 1 92 54 SER B N 1
ATOM 3956 C CA . SER B 1 54 ? 8.156 33.562 3.109 1 92 54 SER B CA 1
ATOM 3957 C C . SER B 1 54 ? 7.566 32.5 4.02 1 92 54 SER B C 1
ATOM 3959 O O . SER B 1 54 ? 7.402 32.719 5.223 1 92 54 SER B O 1
ATOM 3961 N N . ASP B 1 55 ? 7.359 31.328 3.441 1 90.62 55 ASP B N 1
ATOM 3962 C CA . ASP B 1 55 ? 6.863 30.188 4.188 1 90.62 55 ASP B CA 1
ATOM 3963 C C . ASP B 1 55 ? 8.008 29.438 4.875 1 90.62 55 ASP B C 1
ATOM 3965 O O . ASP B 1 55 ? 7.777 28.484 5.613 1 90.62 55 ASP B O 1
ATOM 3969 N N . PHE B 1 56 ? 9.227 29.938 4.68 1 95.94 56 PHE B N 1
ATOM 3970 C CA . PHE B 1 56 ? 10.367 29.141 5.113 1 95.94 56 PHE B CA 1
ATOM 3971 C C . PHE B 1 56 ? 11.289 29.953 6.02 1 95.94 56 PHE B C 1
ATOM 3973 O O . PHE B 1 56 ? 12.477 30.094 5.734 1 95.94 56 PHE B O 1
ATOM 3980 N N . PRO B 1 57 ? 10.742 30.453 7.145 1 96.19 57 PRO B N 1
ATOM 3981 C CA . PRO B 1 57 ? 11.594 31.078 8.156 1 96.19 57 PRO B CA 1
ATOM 3982 C C . PRO B 1 57 ? 12.406 30.062 8.953 1 96.19 57 PRO B C 1
ATOM 3984 O O . PRO B 1 57 ? 12.203 28.859 8.805 1 96.19 57 PRO B O 1
ATOM 3987 N N . ILE B 1 58 ? 13.305 30.531 9.766 1 96.75 58 ILE B N 1
ATOM 3988 C CA . ILE B 1 58 ? 14.203 29.703 10.547 1 96.75 58 ILE B CA 1
ATOM 3989 C C . ILE B 1 58 ? 13.398 28.859 11.539 1 96.75 58 ILE B C 1
ATOM 3991 O O . ILE B 1 58 ? 13.883 27.844 12.039 1 96.75 58 ILE B O 1
ATOM 3995 N N . HIS B 1 59 ? 12.117 29.25 11.812 1 95.38 59 HIS B N 1
ATOM 3996 C CA . HIS B 1 59 ? 11.25 28.531 12.742 1 95.38 59 HIS B CA 1
ATOM 3997 C C . HIS B 1 59 ? 10.594 27.328 12.07 1 95.38 59 HIS B C 1
ATOM 3999 O O . HIS B 1 59 ? 10.086 26.422 12.75 1 95.38 59 HIS B O 1
ATOM 4005 N N . ASN B 1 60 ? 10.508 27.234 10.719 1 96.94 60 ASN B N 1
ATOM 4006 C CA . ASN B 1 60 ? 9.867 26.156 9.977 1 96.94 60 ASN B CA 1
ATOM 4007 C C . ASN B 1 60 ? 10.875 25.078 9.586 1 96.94 60 ASN B C 1
ATOM 4009 O O . ASN B 1 60 ? 10.82 23.953 10.094 1 96.94 60 ASN B O 1
ATOM 4013 N N . LEU B 1 61 ? 11.805 25.375 8.797 1 98.31 61 LEU B N 1
ATOM 4014 C CA . LEU B 1 61 ? 12.891 24.516 8.328 1 98.31 61 LEU B CA 1
ATOM 4015 C C . LEU B 1 61 ? 12.359 23.141 7.934 1 98.31 61 LEU B C 1
ATOM 4017 O O . LEU B 1 61 ? 12.797 22.125 8.469 1 98.31 61 LEU B O 1
ATOM 4021 N N . PRO B 1 62 ? 11.438 23.094 6.945 1 98.81 62 PRO B N 1
ATOM 4022 C CA . PRO B 1 62 ? 10.93 21.797 6.5 1 98.81 62 PRO B CA 1
ATOM 4023 C C . PRO B 1 62 ? 11.961 21 5.711 1 98.81 62 PRO B C 1
ATOM 4025 O O . PRO B 1 62 ? 12.844 21.578 5.074 1 98.81 62 PRO B O 1
ATOM 4028 N N . TYR B 1 63 ? 11.875 19.719 5.797 1 98.94 63 TYR B N 1
ATOM 4029 C CA . TYR B 1 63 ? 12.773 18.797 5.09 1 98.94 63 TYR B CA 1
ATOM 4030 C C . TYR B 1 63 ? 12.195 18.422 3.73 1 98.94 63 TYR B C 1
ATOM 4032 O O . TYR B 1 63 ? 10.992 18.219 3.594 1 98.94 63 TYR B O 1
ATOM 4040 N N . GLY B 1 64 ? 13.008 18.312 2.762 1 98.88 64 GLY B N 1
ATOM 4041 C CA . GLY B 1 64 ? 12.633 17.844 1.438 1 98.88 64 GLY B CA 1
ATOM 4042 C C . GLY B 1 64 ? 13.75 17.109 0.722 1 98.88 64 GLY B C 1
ATOM 4043 O O . GLY B 1 64 ? 14.852 16.969 1.263 1 98.88 64 GLY B O 1
ATOM 4044 N N . VAL B 1 65 ? 13.461 16.562 -0.432 1 98.94 65 VAL B N 1
ATOM 4045 C CA . VAL B 1 65 ? 14.422 15.906 -1.313 1 98.94 65 VAL B CA 1
ATOM 4046 C C . VAL B 1 65 ? 14.477 16.641 -2.652 1 98.94 65 VAL B C 1
ATOM 4048 O O . VAL B 1 65 ? 13.445 16.969 -3.232 1 98.94 65 VAL B O 1
ATOM 4051 N N . PHE B 1 66 ? 15.719 16.938 -3.105 1 98.88 66 PHE B N 1
ATOM 4052 C CA . PHE B 1 66 ? 15.852 17.75 -4.309 1 98.88 66 PHE B CA 1
ATOM 4053 C C . PHE B 1 66 ? 17.078 17.328 -5.113 1 98.88 66 PHE B C 1
ATOM 4055 O O . PHE B 1 66 ? 17.922 16.578 -4.621 1 98.88 66 PHE B O 1
ATOM 4062 N N . SER B 1 67 ? 17.094 17.625 -6.352 1 98.75 67 SER B N 1
ATOM 4063 C CA . SER B 1 67 ? 18.266 17.578 -7.215 1 98.75 67 SER B CA 1
ATOM 4064 C C . SER B 1 67 ? 18.422 18.891 -7.996 1 98.75 67 SER B C 1
ATOM 4066 O O . SER B 1 67 ? 17.594 19.781 -7.891 1 98.75 67 SER B O 1
ATOM 4068 N N . THR B 1 68 ? 19.547 19.047 -8.594 1 98.06 68 THR B N 1
ATOM 4069 C CA . THR B 1 68 ? 19.812 20.156 -9.508 1 98.06 68 THR B CA 1
ATOM 4070 C C . THR B 1 68 ? 20.344 19.641 -10.844 1 98.06 68 THR B C 1
ATOM 4072 O O . THR B 1 68 ? 20.719 18.469 -10.961 1 98.06 68 THR B O 1
ATOM 4075 N N . ARG B 1 69 ? 20.359 20.469 -11.805 1 97.12 69 ARG B N 1
ATOM 4076 C CA . ARG B 1 69 ? 20.875 20.078 -13.109 1 97.12 69 ARG B CA 1
ATOM 4077 C C . ARG B 1 69 ? 22.344 19.641 -13.016 1 97.12 69 ARG B C 1
ATOM 4079 O O . ARG B 1 69 ? 22.734 18.656 -13.656 1 97.12 69 ARG B O 1
ATOM 4086 N N . GLY B 1 70 ? 23.078 20.266 -12.258 1 96.12 70 GLY B N 1
ATOM 4087 C CA . GLY B 1 70 ? 24.5 19.969 -12.125 1 96.12 70 GLY B CA 1
ATOM 4088 C C . GLY B 1 70 ? 24.766 18.734 -11.273 1 96.12 70 GLY B C 1
ATOM 4089 O O . GLY B 1 70 ? 25.844 18.156 -11.344 1 96.12 70 GLY B O 1
ATOM 4090 N N . ASN B 1 71 ? 23.875 18.375 -10.477 1 96.81 71 ASN B N 1
ATOM 4091 C CA . ASN B 1 71 ? 23.922 17.203 -9.617 1 96.81 71 ASN B CA 1
ATOM 4092 C C . ASN B 1 71 ? 22.562 16.5 -9.562 1 96.81 71 ASN B C 1
ATOM 4094 O O . ASN B 1 71 ? 21.75 16.766 -8.688 1 96.81 71 ASN B O 1
ATOM 4098 N N . PRO B 1 72 ? 22.375 15.508 -10.406 1 97.38 72 PRO B N 1
ATOM 4099 C CA . PRO B 1 72 ? 21.047 14.891 -10.555 1 97.38 72 PRO B CA 1
ATOM 4100 C C . PRO B 1 72 ? 20.734 13.891 -9.453 1 97.38 72 PRO B C 1
ATOM 4102 O O . PRO B 1 72 ? 19.625 13.336 -9.406 1 97.38 72 PRO B O 1
ATOM 4105 N N . ARG B 1 73 ? 21.609 13.656 -8.562 1 97.75 73 ARG B N 1
ATOM 4106 C CA . ARG B 1 73 ? 21.359 12.742 -7.457 1 97.75 73 ARG B CA 1
ATOM 4107 C C . ARG B 1 73 ? 20.375 13.352 -6.453 1 97.75 73 ARG B C 1
ATOM 4109 O O . ARG B 1 73 ? 20.641 14.438 -5.922 1 97.75 73 ARG B O 1
ATOM 4116 N N . PRO B 1 74 ? 19.328 12.656 -6.168 1 98.69 74 PRO B N 1
ATOM 4117 C CA . PRO B 1 74 ? 18.453 13.156 -5.105 1 98.69 74 PRO B CA 1
ATOM 4118 C C . PRO B 1 74 ? 19.141 13.203 -3.744 1 98.69 74 PRO B C 1
ATOM 4120 O O . PRO B 1 74 ? 19.859 12.266 -3.383 1 98.69 74 PRO B O 1
ATOM 4123 N N . ARG B 1 75 ? 18.891 14.297 -3.051 1 98.19 75 ARG B N 1
ATOM 4124 C CA . ARG B 1 75 ? 19.484 14.453 -1.728 1 98.19 75 ARG B CA 1
ATOM 4125 C C . ARG B 1 75 ? 18.562 15.234 -0.803 1 98.19 75 ARG B C 1
ATOM 4127 O O . ARG B 1 75 ? 17.641 15.914 -1.265 1 98.19 75 ARG B O 1
ATOM 4134 N N . ILE B 1 76 ? 18.859 15.164 0.464 1 98.88 76 ILE B N 1
ATOM 4135 C CA . ILE B 1 76 ? 18 15.734 1.497 1 98.88 76 ILE B CA 1
ATOM 4136 C C . ILE B 1 76 ? 18.406 17.188 1.764 1 98.88 76 ILE B C 1
ATOM 4138 O O . ILE B 1 76 ? 19.594 17.484 1.875 1 98.88 76 ILE B O 1
ATOM 4142 N N . GLY B 1 77 ? 17.438 18.047 1.851 1 98.88 77 GLY B N 1
ATOM 4143 C CA . GLY B 1 77 ? 17.688 19.438 2.174 1 98.88 77 GLY B CA 1
ATOM 4144 C C . GLY B 1 77 ? 16.641 20.031 3.104 1 98.88 77 GLY B C 1
ATOM 4145 O O . GLY B 1 77 ? 15.625 19.406 3.385 1 98.88 77 GLY B O 1
ATOM 4146 N N . VAL B 1 78 ? 16.953 21.219 3.543 1 98.88 78 VAL B N 1
ATOM 4147 C CA . VAL B 1 78 ? 16.062 22.047 4.355 1 98.88 78 VAL B CA 1
ATOM 4148 C C . VAL B 1 78 ? 15.805 23.375 3.666 1 98.88 78 VAL B C 1
ATOM 4150 O O . VAL B 1 78 ? 16.734 24.016 3.18 1 98.88 78 VAL B O 1
ATOM 4153 N N . ALA B 1 79 ? 14.547 23.781 3.699 1 98.75 79 ALA B N 1
ATOM 4154 C CA . ALA B 1 79 ? 14.211 25.047 3.084 1 98.75 79 ALA B CA 1
ATOM 4155 C C . ALA B 1 79 ? 14.391 26.203 4.074 1 98.75 79 ALA B C 1
ATOM 4157 O O . ALA B 1 79 ? 14 26.094 5.238 1 98.75 79 ALA B O 1
ATOM 4158 N N . ILE B 1 80 ? 14.977 27.312 3.615 1 98.5 80 ILE B N 1
ATOM 4159 C CA . ILE B 1 80 ? 15.125 28.547 4.359 1 98.5 80 ILE B CA 1
ATOM 4160 C C . ILE B 1 80 ? 15.117 29.734 3.395 1 98.5 80 ILE B C 1
ATOM 4162 O O . ILE B 1 80 ? 15.992 29.844 2.535 1 98.5 80 ILE B O 1
ATOM 4166 N N . GLY B 1 81 ? 14.102 30.578 3.604 1 97.44 81 GLY B N 1
ATOM 4167 C CA . GLY B 1 81 ? 13.93 31.625 2.596 1 97.44 81 GLY B CA 1
ATOM 4168 C C . GLY B 1 81 ? 13.727 31.062 1.199 1 97.44 81 GLY B C 1
ATOM 4169 O O . GLY B 1 81 ? 12.836 30.234 0.978 1 97.44 81 GLY B O 1
ATOM 4170 N N . ASP B 1 82 ? 14.57 31.562 0.277 1 97.81 82 ASP B N 1
ATOM 4171 C CA . ASP B 1 82 ? 14.477 31.078 -1.096 1 97.81 82 ASP B CA 1
ATOM 4172 C C . ASP B 1 82 ? 15.57 30.047 -1.382 1 97.81 82 ASP B C 1
ATOM 4174 O O . ASP B 1 82 ? 15.828 29.719 -2.541 1 97.81 82 ASP B O 1
ATOM 4178 N N . GLN B 1 83 ? 16.188 29.547 -0.28 1 98.5 83 GLN B N 1
ATOM 4179 C CA . GLN B 1 83 ? 17.312 28.625 -0.424 1 98.5 83 GLN B CA 1
ATOM 4180 C C . GLN B 1 83 ? 16.969 27.25 0.132 1 98.5 83 GLN B C 1
ATOM 4182 O O . GLN B 1 83 ? 16.016 27.094 0.896 1 98.5 83 GLN B O 1
ATOM 4187 N N . ILE B 1 84 ? 17.734 26.266 -0.392 1 98.81 84 ILE B N 1
ATOM 4188 C CA . ILE B 1 84 ? 17.781 24.922 0.176 1 98.81 84 ILE B CA 1
ATOM 4189 C C . ILE B 1 84 ? 19.156 24.656 0.765 1 98.81 84 ILE B C 1
ATOM 4191 O O . ILE B 1 84 ? 20.172 24.797 0.079 1 98.81 84 ILE B O 1
ATOM 4195 N N . LEU B 1 85 ? 19.219 24.375 2.043 1 98.88 85 LEU B N 1
ATOM 4196 C CA . LEU B 1 85 ? 20.438 23.891 2.66 1 98.88 85 LEU B CA 1
ATOM 4197 C C . LEU B 1 85 ? 20.609 22.391 2.449 1 98.88 85 LEU B C 1
ATOM 4199 O O . LEU B 1 85 ? 19.812 21.594 2.947 1 98.88 85 LEU B O 1
ATOM 4203 N N . ASP B 1 86 ? 21.625 21.969 1.742 1 98.81 86 ASP B N 1
ATOM 4204 C CA . ASP B 1 86 ? 21.922 20.578 1.43 1 98.81 86 ASP B CA 1
ATOM 4205 C C . ASP B 1 86 ? 22.531 19.875 2.637 1 98.81 86 ASP B C 1
ATOM 4207 O O . ASP B 1 86 ? 23.672 20.109 3 1 98.81 86 ASP B O 1
ATOM 4211 N N . LEU B 1 87 ? 21.844 18.922 3.127 1 98.88 87 LEU B N 1
ATOM 4212 C CA . LEU B 1 87 ? 22.297 18.297 4.367 1 98.88 87 LEU B CA 1
ATOM 4213 C C . LEU B 1 87 ? 23.406 17.297 4.098 1 98.88 87 LEU B C 1
ATOM 4215 O O . LEU B 1 87 ? 24.188 16.969 5.004 1 98.88 87 LEU B O 1
ATOM 4219 N N . SER B 1 88 ? 23.469 16.734 2.906 1 98.56 88 SER B N 1
ATOM 4220 C CA . SER B 1 88 ? 24.562 15.828 2.584 1 98.56 88 SER B CA 1
ATOM 4221 C C . SER B 1 88 ? 25.906 16.547 2.596 1 98.56 88 SER B C 1
ATOM 4223 O O . SER B 1 88 ? 26.938 15.938 2.871 1 98.56 88 SER B O 1
ATOM 4225 N N . VAL B 1 89 ? 25.891 17.828 2.32 1 98.56 89 VAL B N 1
ATOM 4226 C CA . VAL B 1 89 ? 27.109 18.625 2.258 1 98.56 89 VAL B CA 1
ATOM 4227 C C . VAL B 1 89 ? 27.578 18.969 3.67 1 98.56 89 VAL B C 1
ATOM 4229 O O . VAL B 1 89 ? 28.781 19.031 3.943 1 98.56 89 VAL B O 1
ATOM 4232 N N . ILE B 1 90 ? 26.656 19.203 4.578 1 98.62 90 ILE B N 1
ATOM 4233 C CA . ILE B 1 90 ? 27.047 19.688 5.902 1 98.62 90 ILE B CA 1
ATOM 4234 C C . ILE B 1 90 ? 26.906 18.562 6.922 1 98.62 90 ILE B C 1
ATOM 4236 O O . ILE B 1 90 ? 26.906 18.797 8.133 1 98.62 90 ILE B O 1
ATOM 4240 N N . LYS B 1 91 ? 26.688 17.297 6.504 1 98.56 91 LYS B N 1
ATOM 4241 C CA . LYS B 1 91 ? 26.391 16.188 7.383 1 98.56 91 LYS B CA 1
ATOM 4242 C C . LYS B 1 91 ? 27.453 16.016 8.461 1 98.56 91 LYS B C 1
ATOM 4244 O O . LYS B 1 91 ? 27.156 15.633 9.586 1 98.56 91 LYS B O 1
ATOM 4249 N N . HIS B 1 92 ? 28.672 16.438 8.117 1 98.12 92 HIS B N 1
ATOM 4250 C CA . HIS B 1 92 ? 29.797 16.266 9.031 1 98.12 92 HIS B CA 1
ATOM 4251 C C . HIS B 1 92 ? 29.672 17.219 10.227 1 98.12 92 HIS B C 1
ATOM 4253 O O . HIS B 1 92 ? 30.344 17.031 11.242 1 98.12 92 HIS B O 1
ATOM 4259 N N . LEU B 1 93 ? 28.844 18.203 10.164 1 98.44 93 LEU B N 1
ATOM 4260 C CA . LEU B 1 93 ? 28.703 19.188 11.234 1 98.44 93 LEU B CA 1
ATOM 4261 C C . LEU B 1 93 ? 27.75 18.672 12.312 1 98.44 93 LEU B C 1
ATOM 4263 O O . LEU B 1 93 ? 27.672 19.25 13.406 1 98.44 93 LEU B O 1
ATOM 4267 N N . PHE B 1 94 ? 26.953 17.609 11.992 1 98.56 94 PHE B N 1
ATOM 4268 C CA . PHE B 1 94 ? 26.062 17.031 12.984 1 98.56 94 PHE B CA 1
ATOM 4269 C C . PHE B 1 94 ? 26.844 16.141 13.953 1 98.56 94 PHE B C 1
ATOM 4271 O O . PHE B 1 94 ? 26.984 14.945 13.734 1 98.56 94 PHE B O 1
ATOM 4278 N N . THR B 1 95 ? 27.266 16.719 15.07 1 98.19 95 THR B N 1
ATOM 4279 C CA . THR B 1 95 ? 28.156 16.031 15.992 1 98.19 95 THR B CA 1
ATOM 4280 C C . THR B 1 95 ? 27.5 15.836 17.359 1 98.19 95 THR B C 1
ATOM 4282 O O . THR B 1 95 ? 28.172 15.641 18.359 1 98.19 95 THR B O 1
ATOM 4285 N N . GLY B 1 96 ? 26.188 15.977 17.391 1 98.19 96 GLY B N 1
ATOM 4286 C CA . GLY B 1 96 ? 25.453 15.781 18.625 1 98.19 96 GLY B CA 1
ATOM 4287 C C . GLY B 1 96 ? 25.422 14.328 19.078 1 98.19 96 GLY B C 1
ATOM 4288 O O . GLY B 1 96 ? 26 13.453 18.422 1 98.19 96 GLY B O 1
ATOM 4289 N N . PRO B 1 97 ? 24.766 14.055 20.156 1 98.31 97 PRO B N 1
ATOM 4290 C CA . PRO B 1 97 ? 24.828 12.742 20.812 1 98.31 97 PRO B CA 1
ATOM 4291 C C . PRO B 1 97 ? 24.234 11.633 19.938 1 98.31 97 PRO B C 1
ATOM 4293 O O . PRO B 1 97 ? 24.688 10.484 20.016 1 98.31 97 PRO B O 1
ATOM 4296 N N . ILE B 1 98 ? 23.219 11.906 19.125 1 98.5 98 ILE B N 1
ATOM 4297 C CA . ILE B 1 98 ? 22.578 10.867 18.328 1 98.5 98 ILE B CA 1
ATOM 4298 C C . ILE B 1 98 ? 23.141 10.891 16.906 1 98.5 98 ILE B C 1
ATOM 4300 O O . ILE B 1 98 ? 23.625 9.875 16.406 1 98.5 98 ILE B O 1
ATOM 4304 N N . LEU B 1 99 ? 23.266 12 16.328 1 98.62 99 LEU B N 1
ATOM 4305 C CA . LEU B 1 99 ? 23.516 12.094 14.898 1 98.62 99 LEU B CA 1
ATOM 4306 C C . LEU B 1 99 ? 25 11.906 14.594 1 98.62 99 LEU B C 1
ATOM 4308 O O . LEU B 1 99 ? 25.375 11.641 13.453 1 98.62 99 LEU B O 1
ATOM 4312 N N . SER B 1 100 ? 25.875 12.062 15.617 1 98.56 100 SER B N 1
ATOM 4313 C CA . SER B 1 100 ? 27.297 11.836 15.383 1 98.56 100 SER B CA 1
ATOM 4314 C C . SER B 1 100 ? 27.547 10.422 14.867 1 98.56 100 SER B C 1
ATOM 4316 O O . SER B 1 100 ? 28.469 10.203 14.07 1 98.56 100 SER B O 1
ATOM 4318 N N . GLY B 1 101 ? 26.75 9.508 15.258 1 98.31 101 GLY B N 1
ATOM 4319 C CA . GLY B 1 101 ? 26.906 8.133 14.82 1 98.31 101 GLY B CA 1
ATOM 4320 C C . GLY B 1 101 ? 26 7.781 13.641 1 98.31 101 GLY B C 1
ATOM 4321 O O . GLY B 1 101 ? 26 6.637 13.188 1 98.31 101 GLY B O 1
ATOM 4322 N N . HIS B 1 102 ? 25.203 8.742 13.141 1 98.75 102 HIS B N 1
ATOM 4323 C CA . HIS B 1 102 ? 24.234 8.453 12.102 1 98.75 102 HIS B CA 1
ATOM 4324 C C . HIS B 1 102 ? 24.234 9.531 11.023 1 98.75 102 HIS B C 1
ATOM 4326 O O . HIS B 1 102 ? 23.188 9.852 10.445 1 98.75 102 HIS B O 1
ATOM 4332 N N . GLN B 1 103 ? 25.328 10.109 10.75 1 98.62 103 GLN B N 1
ATOM 4333 C CA . GLN B 1 103 ? 25.406 11.211 9.797 1 98.62 103 GLN B CA 1
ATOM 4334 C C . GLN B 1 103 ? 25.031 10.75 8.391 1 98.62 103 GLN B C 1
ATOM 4336 O O . GLN B 1 103 ? 24.562 11.555 7.578 1 98.62 103 GLN B O 1
ATOM 4341 N N . ASP B 1 104 ? 25.203 9.492 8.109 1 98.44 104 ASP B N 1
ATOM 4342 C CA . ASP B 1 104 ? 25.031 8.945 6.77 1 98.44 104 ASP B CA 1
ATOM 4343 C C . ASP B 1 104 ? 23.562 8.977 6.352 1 98.44 104 ASP B C 1
ATOM 4345 O O . ASP B 1 104 ? 23.234 8.812 5.172 1 98.44 104 ASP B O 1
ATOM 4349 N N . VAL B 1 105 ? 22.625 9.195 7.324 1 98.75 105 VAL B N 1
ATOM 4350 C CA . VAL B 1 105 ? 21.203 9.266 6.973 1 98.75 105 VAL B CA 1
ATOM 4351 C C . VAL B 1 105 ? 20.969 10.422 6.004 1 98.75 105 VAL B C 1
ATOM 4353 O O . VAL B 1 105 ? 20.031 10.375 5.199 1 98.75 105 VAL B O 1
ATOM 4356 N N . PHE B 1 106 ? 21.797 11.406 5.996 1 98.75 106 PHE B N 1
ATOM 4357 C CA . PHE B 1 106 ? 21.609 12.594 5.168 1 98.75 106 PHE B CA 1
ATOM 4358 C C . PHE B 1 106 ? 22.203 12.391 3.779 1 98.75 106 PHE B C 1
ATOM 4360 O O . PHE B 1 106 ? 22.031 13.242 2.898 1 98.75 106 PHE B O 1
ATOM 4367 N N . ASN B 1 107 ? 22.891 11.211 3.535 1 98.25 107 ASN B N 1
ATOM 4368 C CA . ASN B 1 107 ? 23.375 10.836 2.213 1 98.25 107 ASN B CA 1
ATOM 4369 C C . ASN B 1 107 ? 22.328 10.047 1.436 1 98.25 107 ASN B C 1
ATOM 4371 O O . ASN B 1 107 ? 22.5 9.773 0.248 1 98.25 107 ASN B O 1
ATOM 4375 N N . LYS B 1 108 ? 21.281 9.68 2.143 1 98.62 108 LYS B N 1
ATOM 4376 C CA . LYS B 1 108 ? 20.25 8.875 1.496 1 98.62 108 LYS B CA 1
ATOM 4377 C C . LYS B 1 108 ? 19.422 9.719 0.532 1 98.62 108 LYS B C 1
ATOM 4379 O O . LYS B 1 108 ? 19.297 10.93 0.706 1 98.62 108 LYS B O 1
ATOM 4384 N N . PRO B 1 109 ? 18.844 9.047 -0.424 1 98.5 109 PRO B N 1
ATOM 4385 C CA . PRO B 1 109 ? 18.062 9.781 -1.428 1 98.5 109 PRO B CA 1
ATOM 4386 C C . PRO B 1 109 ? 16.672 10.148 -0.939 1 98.5 109 PRO B C 1
ATOM 4388 O O . PRO B 1 109 ? 15.938 10.867 -1.627 1 98.5 109 PRO B O 1
ATOM 4391 N N . THR B 1 110 ? 16.203 9.594 0.147 1 98.81 110 THR B N 1
ATOM 4392 C CA . THR B 1 110 ? 14.914 9.906 0.761 1 98.81 110 THR B CA 1
ATOM 4393 C C . THR B 1 110 ? 15.062 10.039 2.275 1 98.81 110 THR B C 1
ATOM 4395 O O . THR B 1 110 ? 16.109 9.711 2.836 1 98.81 110 THR B O 1
ATOM 4398 N N . LEU B 1 111 ? 14.047 10.492 2.949 1 98.94 111 LEU B N 1
ATOM 4399 C CA . LEU B 1 111 ? 14.094 10.844 4.363 1 98.94 111 LEU B CA 1
ATOM 4400 C C . LEU B 1 111 ? 13.867 9.617 5.238 1 98.94 111 LEU B C 1
ATOM 4402 O O . LEU B 1 111 ? 13.945 9.703 6.465 1 98.94 111 LEU B O 1
ATOM 4406 N N . ASN B 1 112 ? 13.688 8.445 4.711 1 98.88 112 ASN B N 1
ATOM 4407 C CA . ASN B 1 112 ? 13.234 7.273 5.449 1 98.88 112 ASN B CA 1
ATOM 4408 C C . ASN B 1 112 ? 14.18 6.93 6.594 1 98.88 112 ASN B C 1
ATOM 4410 O O . ASN B 1 112 ? 13.742 6.688 7.719 1 98.88 112 ASN B O 1
ATOM 4414 N N . SER B 1 113 ? 15.422 6.871 6.312 1 98.88 113 SER B N 1
ATOM 4415 C CA . SER B 1 113 ? 16.391 6.508 7.34 1 98.88 113 SER B CA 1
ATOM 4416 C C . SER B 1 113 ? 16.406 7.531 8.469 1 98.88 113 SER B C 1
ATOM 4418 O O . SER B 1 113 ? 16.484 7.164 9.648 1 98.88 113 SER B O 1
ATOM 4420 N N . PHE B 1 114 ? 16.344 8.82 8.125 1 98.94 114 PHE B N 1
ATOM 4421 C CA . PHE B 1 114 ? 16.297 9.875 9.133 1 98.94 114 PHE B CA 1
ATOM 4422 C C . PHE B 1 114 ? 15.016 9.789 9.945 1 98.94 114 PHE B C 1
ATOM 4424 O O . PHE B 1 114 ? 15.039 9.891 11.172 1 98.94 114 PHE B O 1
ATOM 4431 N N . MET B 1 115 ? 13.891 9.523 9.234 1 98.94 115 MET B N 1
ATOM 4432 C CA . MET B 1 115 ? 12.617 9.328 9.922 1 98.94 115 MET B CA 1
ATOM 4433 C C . MET B 1 115 ? 12.719 8.203 10.953 1 98.94 115 MET B C 1
ATOM 4435 O O . MET B 1 115 ? 12.219 8.336 12.07 1 98.94 115 MET B O 1
ATOM 4439 N N . GLY B 1 116 ? 13.391 7.215 10.617 1 98.88 116 GLY B N 1
ATOM 4440 C CA . GLY B 1 116 ? 13.453 6.008 11.43 1 98.88 116 GLY B CA 1
ATOM 4441 C C . GLY B 1 116 ? 14.266 6.184 12.695 1 98.88 116 GLY B C 1
ATOM 4442 O O . GLY B 1 116 ? 14.18 5.36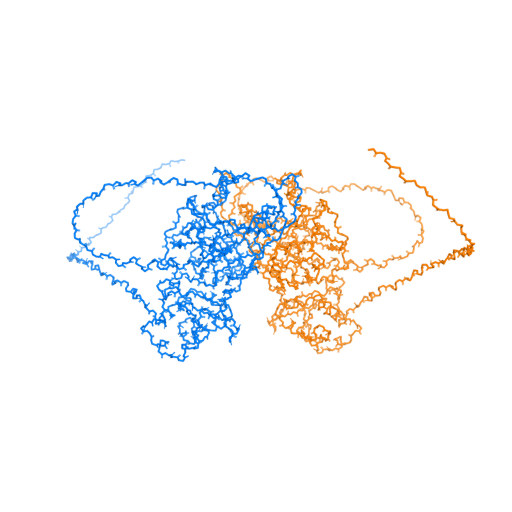7 13.617 1 98.88 116 GLY B O 1
ATOM 4443 N N . LEU B 1 117 ? 15.039 7.324 12.789 1 98.81 117 LEU B N 1
ATOM 4444 C CA . LEU B 1 117 ? 15.906 7.516 13.945 1 98.81 117 LEU B CA 1
ATOM 4445 C C . LEU B 1 117 ? 15.094 7.941 15.172 1 98.81 117 LEU B C 1
ATOM 4447 O O . LEU B 1 117 ? 15.547 7.777 16.312 1 98.81 117 LEU B O 1
ATOM 4451 N N . GLY B 1 118 ? 13.93 8.625 14.945 1 98.62 118 GLY B N 1
ATOM 4452 C CA . GLY B 1 118 ? 13.047 8.938 16.062 1 98.62 118 GLY B CA 1
ATOM 4453 C C . GLY B 1 118 ? 13.188 10.367 16.547 1 98.62 118 GLY B C 1
ATOM 4454 O O . GLY B 1 118 ? 13.977 11.141 16.016 1 98.62 118 GLY B O 1
ATOM 4455 N N . GLN B 1 119 ? 12.492 10.703 17.578 1 98.31 119 GLN B N 1
ATOM 4456 C CA . GLN B 1 119 ? 12.258 12.062 18.047 1 98.31 119 GLN B CA 1
ATOM 4457 C C . GLN B 1 119 ? 13.555 12.703 18.547 1 98.31 119 GLN B C 1
ATOM 4459 O O . GLN B 1 119 ? 13.805 13.883 18.312 1 98.31 119 GLN B O 1
ATOM 4464 N N . ALA B 1 120 ? 14.305 11.898 19.234 1 98.38 120 ALA B N 1
ATOM 4465 C CA . ALA B 1 120 ? 15.539 12.461 19.781 1 98.38 120 ALA B CA 1
ATOM 4466 C C . ALA B 1 120 ? 16.453 12.953 18.656 1 98.38 120 ALA B C 1
ATOM 4468 O O . ALA B 1 120 ? 17.047 14.031 18.766 1 98.38 120 ALA B O 1
ATOM 4469 N N . ALA B 1 121 ? 16.562 12.188 17.625 1 98.81 121 ALA B N 1
ATOM 4470 C CA . ALA B 1 121 ? 17.375 12.57 16.484 1 98.81 121 ALA B CA 1
ATOM 4471 C C . ALA B 1 121 ? 16.781 13.781 15.766 1 98.81 121 ALA B C 1
ATOM 4473 O O . ALA B 1 121 ? 17.516 14.68 15.336 1 98.81 121 ALA B O 1
ATOM 4474 N N . TRP B 1 122 ? 15.492 13.805 15.633 1 98.88 122 TRP B N 1
ATOM 4475 C CA . TRP B 1 122 ? 14.82 14.906 14.953 1 98.88 122 TRP B CA 1
ATOM 4476 C C . TRP B 1 122 ? 15.047 16.219 15.688 1 98.88 122 TRP B C 1
ATOM 4478 O O . TRP B 1 122 ? 15.367 17.234 15.07 1 98.88 122 TRP B O 1
ATOM 4488 N N . LYS B 1 123 ? 14.883 16.172 16.953 1 98.44 123 LYS B N 1
ATOM 4489 C CA . LYS B 1 123 ? 15.078 17.344 17.797 1 98.44 123 LYS B CA 1
ATOM 4490 C C . LYS B 1 123 ? 16.516 17.844 17.734 1 98.44 123 LYS B C 1
ATOM 4492 O O . LYS B 1 123 ? 16.781 19.047 17.656 1 98.44 123 LYS B O 1
ATOM 4497 N N . GLU B 1 124 ? 17.438 16.891 17.781 1 98.75 124 GLU B N 1
ATOM 4498 C CA . GLU B 1 124 ? 18.859 17.25 17.688 1 98.75 124 GLU B CA 1
ATOM 4499 C C . GLU B 1 124 ? 19.156 17.953 16.359 1 98.75 124 GLU B C 1
ATOM 4501 O O . GLU B 1 124 ? 19.812 19 16.344 1 98.75 124 GLU B O 1
ATOM 4506 N N . ALA B 1 125 ? 18.672 17.391 15.312 1 98.88 125 ALA B N 1
ATOM 4507 C CA . ALA B 1 125 ? 18.922 17.969 13.992 1 98.88 125 ALA B CA 1
ATOM 4508 C C . ALA B 1 125 ? 18.328 19.375 13.891 1 98.88 125 ALA B C 1
ATOM 4510 O O . ALA B 1 125 ? 19 20.297 13.43 1 98.88 125 ALA B O 1
ATOM 4511 N N . ARG B 1 126 ? 17.109 19.5 14.32 1 98.5 126 ARG B N 1
ATOM 4512 C CA . ARG B 1 126 ? 16.406 20.781 14.203 1 98.5 126 ARG B CA 1
ATOM 4513 C C . ARG B 1 126 ? 17.094 21.859 15.039 1 98.5 126 ARG B C 1
ATOM 4515 O O . ARG B 1 126 ? 17.312 22.969 14.57 1 98.5 126 ARG B O 1
ATOM 4522 N N . ALA B 1 127 ? 17.406 21.516 16.25 1 97.94 127 ALA B N 1
ATOM 4523 C CA . ALA B 1 127 ? 18.094 22.453 17.109 1 97.94 127 ALA B CA 1
ATOM 4524 C C . ALA B 1 127 ? 19.438 22.875 16.516 1 97.94 127 ALA B C 1
ATOM 4526 O O . ALA B 1 127 ? 19.781 24.062 16.531 1 97.94 127 ALA B O 1
ATOM 4527 N N . PHE B 1 128 ? 20.156 21.938 16.062 1 98.5 128 PHE B N 1
ATOM 4528 C CA . PHE B 1 128 ? 21.438 22.219 15.453 1 98.5 128 PHE B CA 1
ATOM 4529 C C . PHE B 1 128 ? 21.281 23.141 14.25 1 98.5 128 PHE B C 1
ATOM 4531 O O . PHE B 1 128 ? 22.031 24.109 14.102 1 98.5 128 PHE B O 1
ATOM 4538 N N . LEU B 1 129 ? 20.344 22.844 13.367 1 98.69 129 LEU B N 1
ATOM 4539 C CA . LEU B 1 129 ? 20.125 23.609 12.156 1 98.69 129 LEU B CA 1
ATOM 4540 C C . LEU B 1 129 ? 19.703 25.047 12.492 1 98.69 129 LEU B C 1
ATOM 4542 O O . LEU B 1 129 ? 20.172 25.984 11.852 1 98.69 129 LEU B O 1
ATOM 4546 N N . GLN B 1 130 ? 18.812 25.219 13.484 1 97.94 130 GLN B N 1
ATOM 4547 C CA . GLN B 1 130 ? 18.422 26.562 13.906 1 97.94 130 GLN B CA 1
ATOM 4548 C C . GLN B 1 130 ? 19.609 27.344 14.422 1 97.94 130 GLN B C 1
ATOM 4550 O O . GLN B 1 130 ? 19.75 28.531 14.117 1 97.94 130 GLN B O 1
ATOM 4555 N N . ASN B 1 131 ? 20.453 26.656 15.148 1 97.62 131 ASN B N 1
ATOM 4556 C CA . ASN B 1 131 ? 21.656 27.312 15.633 1 97.62 131 ASN B CA 1
ATOM 4557 C C . ASN B 1 131 ? 22.609 27.641 14.484 1 97.62 131 ASN B C 1
ATOM 4559 O O . ASN B 1 131 ? 23.109 28.766 14.398 1 97.62 131 ASN B O 1
ATOM 4563 N N . LEU B 1 132 ? 22.812 26.688 13.609 1 98.12 132 LEU B N 1
ATOM 4564 C CA . LEU B 1 132 ? 23.75 26.828 12.5 1 98.12 132 LEU B CA 1
ATOM 4565 C C . LEU B 1 132 ? 23.328 27.969 11.586 1 98.12 132 LEU B C 1
ATOM 4567 O O . LEU B 1 132 ? 24.188 28.672 11.031 1 98.12 132 LEU B O 1
ATOM 4571 N N . LEU B 1 133 ? 22.062 28.203 11.469 1 98.31 133 LEU B N 1
ATOM 4572 C CA . LEU B 1 133 ? 21.531 29.172 10.508 1 98.31 133 LEU B CA 1
ATOM 4573 C C . LEU B 1 133 ? 21.297 30.516 11.18 1 98.31 133 LEU B C 1
ATOM 4575 O O . LEU B 1 133 ? 20.922 31.484 10.516 1 98.31 133 LEU B O 1
ATOM 4579 N N . SER B 1 134 ? 21.516 30.594 12.445 1 97.12 134 SER B N 1
ATOM 4580 C CA . SER B 1 134 ? 21.328 31.828 13.195 1 97.12 134 SER B CA 1
ATOM 4581 C C . SER B 1 134 ? 22.328 32.906 12.766 1 97.12 134 SER B C 1
ATOM 4583 O O . SER B 1 134 ? 23.484 32.594 12.484 1 97.12 134 SER B O 1
ATOM 4585 N N . ALA B 1 135 ? 21.891 34.094 12.82 1 95.94 135 ALA B N 1
ATOM 4586 C CA . ALA B 1 135 ? 22.75 35.219 12.461 1 95.94 135 ALA B CA 1
ATOM 4587 C C . ALA B 1 135 ? 23.922 35.375 13.43 1 95.94 135 ALA B C 1
ATOM 4589 O O . ALA B 1 135 ? 24.969 35.875 13.078 1 95.94 135 ALA B O 1
ATOM 4590 N N . SER B 1 136 ? 23.797 34.844 14.594 1 95.25 136 SER B N 1
ATOM 4591 C CA . SER B 1 136 ? 24.812 35 15.633 1 95.25 136 SER B CA 1
ATOM 4592 C C . SER B 1 136 ? 25.844 33.875 15.547 1 95.25 136 SER B C 1
ATOM 4594 O O . SER B 1 136 ? 26.859 33.906 16.234 1 95.25 136 SER B O 1
ATOM 4596 N N . GLN B 1 137 ? 25.562 32.906 14.75 1 95.25 137 GLN B N 1
ATOM 4597 C CA . GLN B 1 137 ? 26.469 31.766 14.656 1 95.25 137 GLN B CA 1
ATOM 4598 C C . GLN B 1 137 ? 27.359 31.859 13.43 1 95.25 137 GLN B C 1
ATOM 4600 O O . GLN B 1 137 ? 26.891 31.844 12.297 1 95.25 137 GLN B O 1
ATOM 4605 N N . ALA B 1 138 ? 28.656 31.781 13.578 1 96.44 138 ALA B N 1
ATOM 4606 C CA . ALA B 1 138 ? 29.625 32.125 12.531 1 96.44 138 ALA B CA 1
ATOM 4607 C C . ALA B 1 138 ? 29.984 30.875 11.711 1 96.44 138 ALA B C 1
ATOM 4609 O O . ALA B 1 138 ? 30.484 31 10.594 1 96.44 138 ALA B O 1
ATOM 4610 N N . ARG B 1 139 ? 29.734 29.75 12.219 1 96.19 139 ARG B N 1
ATOM 4611 C CA . ARG B 1 139 ? 30.297 28.516 11.68 1 96.19 139 ARG B CA 1
ATOM 4612 C C . ARG B 1 139 ? 29.953 28.359 10.203 1 96.19 139 ARG B C 1
ATOM 4614 O O . ARG B 1 139 ? 30.828 28.031 9.391 1 96.19 139 ARG B O 1
ATOM 4621 N N . LEU B 1 140 ? 28.75 28.562 9.867 1 97.75 140 LEU B N 1
ATOM 4622 C CA . LEU B 1 140 ? 28.328 28.5 8.469 1 97.75 140 LEU B CA 1
ATOM 4623 C C . LEU B 1 140 ? 28.234 29.906 7.875 1 97.75 140 LEU B C 1
ATOM 4625 O O . LEU B 1 140 ? 28.641 30.141 6.734 1 97.75 140 LEU B O 1
ATOM 4629 N N . ARG B 1 141 ? 27.766 30.875 8.641 1 97.12 141 ARG B N 1
ATOM 4630 C CA . ARG B 1 141 ? 27.562 32.25 8.219 1 97.12 141 ARG B CA 1
ATOM 4631 C C . ARG B 1 141 ? 28.828 32.812 7.578 1 97.12 141 ARG B C 1
ATOM 4633 O O . ARG B 1 141 ? 28.766 33.469 6.527 1 97.12 141 ARG B O 1
ATOM 4640 N N . ASP B 1 142 ? 29.969 32.469 8.141 1 98 142 ASP B N 1
ATOM 4641 C CA . ASP B 1 142 ? 31.203 33.125 7.715 1 98 142 ASP B CA 1
ATOM 4642 C C . ASP B 1 142 ? 32.031 32.188 6.844 1 98 142 ASP B C 1
ATOM 4644 O O . ASP B 1 142 ? 33.125 32.562 6.387 1 98 142 ASP B O 1
ATOM 4648 N N . ASP B 1 143 ? 31.641 31 6.586 1 97.69 143 ASP B N 1
ATOM 4649 C CA . ASP B 1 143 ? 32.344 30.062 5.703 1 97.69 143 ASP B CA 1
ATOM 4650 C C . ASP B 1 143 ? 31.812 30.172 4.273 1 97.69 143 ASP B C 1
ATOM 4652 O O . ASP B 1 143 ? 30.938 29.391 3.869 1 97.69 143 ASP B O 1
ATOM 4656 N N . VAL B 1 144 ? 32.438 30.984 3.592 1 97.38 144 VAL B N 1
ATOM 4657 C CA . VAL B 1 144 ? 31.953 31.328 2.254 1 97.38 144 VAL B CA 1
ATOM 4658 C C . VAL B 1 144 ? 32 30.094 1.352 1 97.38 144 VAL B C 1
ATOM 4660 O O . VAL B 1 144 ? 31.078 29.844 0.59 1 97.38 144 VAL B O 1
ATOM 4663 N N . GLU B 1 145 ? 33.031 29.359 1.458 1 97.69 145 GLU B N 1
ATOM 4664 C CA . GLU B 1 145 ? 33.219 28.172 0.617 1 97.69 145 GLU B CA 1
ATOM 4665 C C . GLU B 1 145 ? 32.156 27.125 0.922 1 97.69 145 GLU B C 1
ATOM 4667 O O . GLU B 1 145 ? 31.547 26.562 0.007 1 97.69 145 GLU B O 1
ATOM 4672 N N . LEU B 1 146 ? 31.953 26.875 2.121 1 98.12 146 LEU B N 1
ATOM 4673 C CA . LEU B 1 146 ? 30.938 25.891 2.51 1 98.12 146 LEU B CA 1
ATOM 4674 C C . LEU B 1 146 ? 29.547 26.359 2.125 1 98.12 146 LEU B C 1
ATOM 4676 O O . LEU B 1 146 ? 28.719 25.562 1.69 1 98.12 146 LEU B O 1
ATOM 4680 N N . ARG B 1 147 ? 29.266 27.625 2.252 1 98.12 147 ARG B N 1
ATOM 4681 C CA . ARG B 1 147 ? 27.953 28.172 1.877 1 98.12 147 ARG B CA 1
ATOM 4682 C C . ARG B 1 147 ? 27.688 27.969 0.39 1 98.12 147 ARG B C 1
ATOM 4684 O O . ARG B 1 147 ? 26.578 27.578 0.002 1 98.12 147 ARG B O 1
ATOM 4691 N N . GLN B 1 148 ? 28.719 28.141 -0.367 1 97.06 148 GLN B N 1
ATOM 4692 C CA . GLN B 1 148 ? 28.562 28 -1.812 1 97.06 148 GLN B CA 1
ATOM 4693 C C . GLN B 1 148 ? 28.234 26.562 -2.199 1 97.06 148 GLN B C 1
ATOM 4695 O O . GLN B 1 148 ? 27.469 26.328 -3.135 1 97.06 148 GLN B O 1
ATOM 4700 N N . ARG B 1 149 ? 28.719 25.688 -1.465 1 97.69 149 ARG B N 1
ATOM 4701 C CA . ARG B 1 149 ? 28.484 24.281 -1.748 1 97.69 149 ARG B CA 1
ATOM 4702 C C . ARG B 1 149 ? 27.156 23.812 -1.15 1 97.69 149 ARG B C 1
ATOM 4704 O O . ARG B 1 149 ? 26.5 22.922 -1.7 1 97.69 149 ARG B O 1
ATOM 4711 N N . ALA B 1 150 ? 26.797 24.422 -0.136 1 98.44 150 ALA B N 1
ATOM 4712 C CA . ALA B 1 150 ? 25.719 23.859 0.685 1 98.44 150 ALA B CA 1
ATOM 4713 C C . ALA B 1 150 ? 24.375 24.453 0.301 1 98.44 150 ALA B C 1
ATOM 4715 O O . ALA B 1 150 ? 23.328 23.844 0.547 1 98.44 150 ALA B O 1
ATOM 4716 N N . PHE B 1 151 ? 24.344 25.656 -0.233 1 98.5 151 PHE B N 1
ATOM 4717 C CA . PHE B 1 151 ? 23.078 26.312 -0.525 1 98.5 151 PHE B CA 1
ATOM 4718 C C . PHE B 1 151 ? 22.766 26.25 -2.018 1 98.5 151 PHE B C 1
ATOM 4720 O O . PHE B 1 151 ? 23.672 26.422 -2.848 1 98.5 151 PHE B O 1
ATOM 4727 N N . THR B 1 152 ? 21.547 25.922 -2.316 1 97.81 152 THR B N 1
ATOM 4728 C CA . THR B 1 152 ? 20.984 25.938 -3.658 1 97.81 152 THR B CA 1
ATOM 4729 C C . THR B 1 152 ? 19.688 26.75 -3.686 1 97.81 152 THR B C 1
ATOM 4731 O O . THR B 1 152 ? 18.859 26.656 -2.771 1 97.81 152 THR B O 1
ATOM 4734 N N . SER B 1 153 ? 19.531 27.562 -4.715 1 97.81 153 SER B N 1
ATOM 4735 C CA . SER B 1 153 ? 18.266 28.266 -4.867 1 97.81 153 SER B CA 1
ATOM 4736 C C . SER B 1 153 ? 17.109 27.297 -5.094 1 97.81 153 SER B C 1
ATOM 4738 O O . SER B 1 153 ? 17.234 26.344 -5.871 1 97.81 153 SER B O 1
ATOM 4740 N N . GLN B 1 154 ? 15.977 27.516 -4.449 1 97.75 154 GLN B N 1
ATOM 4741 C CA . GLN B 1 154 ? 14.789 26.688 -4.664 1 97.75 154 GLN B CA 1
ATOM 4742 C C . GLN B 1 154 ? 14.359 26.719 -6.125 1 97.75 154 GLN B C 1
ATOM 4744 O O . GLN B 1 154 ? 13.898 25.703 -6.66 1 97.75 154 GLN B O 1
ATOM 4749 N N . ALA B 1 155 ? 14.555 27.797 -6.77 1 96.88 155 ALA B N 1
ATOM 4750 C CA . ALA B 1 155 ? 14.125 27.984 -8.156 1 96.88 155 ALA B CA 1
ATOM 4751 C C . ALA B 1 155 ? 14.891 27.062 -9.094 1 96.88 155 ALA B C 1
ATOM 4753 O O . ALA B 1 155 ? 14.391 26.703 -10.164 1 96.88 155 ALA B O 1
ATOM 4754 N N . SER B 1 156 ? 16.047 26.609 -8.703 1 97.56 156 SER B N 1
ATOM 4755 C CA . SER B 1 156 ? 16.891 25.781 -9.555 1 97.56 156 SER B CA 1
ATOM 4756 C C . SER B 1 156 ? 16.766 24.312 -9.195 1 97.56 156 SER B C 1
ATOM 4758 O O . SER B 1 156 ? 17.438 23.453 -9.781 1 97.56 156 SER B O 1
ATOM 4760 N N . ALA B 1 157 ? 15.938 24.062 -8.305 1 98.38 157 ALA B N 1
ATOM 4761 C CA . ALA B 1 157 ? 15.852 22.703 -7.785 1 98.38 157 ALA B CA 1
ATOM 4762 C C . ALA B 1 157 ? 14.672 21.953 -8.391 1 98.38 157 ALA B C 1
ATOM 4764 O O . ALA B 1 157 ? 13.633 22.547 -8.688 1 98.38 157 ALA B O 1
ATOM 4765 N N . THR B 1 158 ? 14.867 20.672 -8.695 1 98.5 158 THR B N 1
ATOM 4766 C CA . THR B 1 158 ? 13.773 19.734 -8.906 1 98.5 158 THR B CA 1
ATOM 4767 C C . THR B 1 158 ? 13.438 18.984 -7.621 1 98.5 158 THR B C 1
ATOM 4769 O O . THR B 1 158 ? 14.32 18.359 -7.012 1 98.5 158 THR B O 1
ATOM 4772 N N . MET B 1 159 ? 12.188 19.078 -7.266 1 98.69 159 MET B N 1
ATOM 4773 C CA . MET B 1 159 ? 11.773 18.453 -6.012 1 98.69 159 MET B CA 1
ATOM 4774 C C . MET B 1 159 ? 11.219 17.062 -6.266 1 98.69 159 MET B C 1
ATOM 4776 O O . MET B 1 159 ? 10.68 16.781 -7.34 1 98.69 159 MET B O 1
ATOM 4780 N N . TYR B 1 160 ? 11.336 16.156 -5.215 1 98.75 160 TYR B N 1
ATOM 4781 C CA . TYR B 1 160 ? 10.867 14.781 -5.242 1 98.75 160 TYR B CA 1
ATOM 4782 C C . TYR B 1 160 ? 9.992 14.477 -4.035 1 98.75 160 TYR B C 1
ATOM 4784 O O . TYR B 1 160 ? 9.859 15.297 -3.127 1 98.75 160 TYR B O 1
ATOM 4792 N N . LEU B 1 161 ? 9.32 13.281 -4.16 1 98.88 161 LEU B N 1
ATOM 4793 C CA . LEU B 1 161 ? 8.711 12.789 -2.932 1 98.88 161 LEU B CA 1
ATOM 4794 C C . LEU B 1 161 ? 9.727 12.734 -1.797 1 98.88 161 LEU B C 1
ATOM 4796 O O . LEU B 1 161 ? 10.844 12.258 -1.982 1 98.88 161 LEU B O 1
ATOM 4800 N N . PRO B 1 162 ? 9.312 13.219 -0.634 1 98.81 162 PRO B N 1
ATOM 4801 C CA . PRO B 1 162 ? 10.297 13.297 0.449 1 98.81 162 PRO B CA 1
ATOM 4802 C C . PRO B 1 162 ? 10.68 11.922 0.997 1 98.81 162 PRO B C 1
ATOM 4804 O O . PRO B 1 162 ? 11.734 11.773 1.618 1 98.81 162 PRO B O 1
ATOM 4807 N N . ALA B 1 163 ? 9.836 10.953 0.748 1 98.88 163 ALA B N 1
ATOM 4808 C CA . ALA B 1 163 ? 10.07 9.602 1.255 1 98.88 163 ALA B CA 1
ATOM 4809 C C . ALA B 1 163 ? 9.594 8.555 0.256 1 98.88 163 ALA B C 1
ATOM 4811 O O . ALA B 1 163 ? 8.75 8.836 -0.599 1 98.88 163 ALA B O 1
ATOM 4812 N N . THR B 1 164 ? 10.289 7.336 0.354 1 98.44 164 THR B N 1
ATOM 4813 C CA . THR B 1 164 ? 9.648 6.152 -0.21 1 98.44 164 THR B CA 1
ATOM 4814 C C . THR B 1 164 ? 8.438 5.75 0.619 1 98.44 164 THR B C 1
ATOM 4816 O O . THR B 1 164 ? 8.562 5.426 1.801 1 98.44 164 THR B O 1
ATOM 4819 N N . ILE B 1 165 ? 7.324 5.824 -0.027 1 98.75 165 ILE B N 1
ATOM 4820 C CA . ILE B 1 165 ? 6.086 5.52 0.682 1 98.75 165 ILE B CA 1
ATOM 4821 C C . ILE B 1 165 ? 5.781 4.027 0.563 1 98.75 165 ILE B C 1
ATOM 4823 O O . ILE B 1 165 ? 5.449 3.539 -0.52 1 98.75 165 ILE B O 1
ATOM 4827 N N . GLY B 1 166 ? 5.91 3.301 1.678 1 98.12 166 GLY B N 1
ATOM 4828 C CA . GLY B 1 166 ? 5.594 1.882 1.687 1 98.12 166 GLY B CA 1
ATOM 4829 C C . GLY B 1 166 ? 4.102 1.604 1.636 1 98.12 166 GLY B C 1
ATOM 4830 O O . GLY B 1 166 ? 3.645 0.797 0.823 1 98.12 166 GLY B O 1
ATOM 4831 N N . ASP B 1 167 ? 3.375 2.236 2.539 1 98.69 167 ASP B N 1
ATOM 4832 C CA . ASP B 1 167 ? 1.918 2.143 2.592 1 98.69 167 ASP B CA 1
ATOM 4833 C C . ASP B 1 167 ? 1.286 3.52 2.777 1 98.69 167 ASP B C 1
ATOM 4835 O O . ASP B 1 167 ? 1.888 4.406 3.385 1 98.69 167 ASP B O 1
ATOM 4839 N N . TYR B 1 168 ? 0.158 3.631 2.174 1 98.88 168 TYR B N 1
ATOM 4840 C CA . TYR B 1 168 ? -0.637 4.852 2.27 1 98.88 168 TYR B CA 1
ATOM 4841 C C . TYR B 1 168 ? -2.02 4.559 2.836 1 98.88 168 TYR B C 1
ATOM 4843 O O . TYR B 1 168 ? -2.697 3.629 2.389 1 98.88 168 TYR B O 1
ATOM 4851 N N . THR B 1 169 ? -2.422 5.305 3.932 1 98.81 169 THR B N 1
ATOM 4852 C CA . THR B 1 169 ? -3.748 5.23 4.535 1 98.81 169 THR B CA 1
ATOM 4853 C C . THR B 1 169 ? -4.43 6.598 4.508 1 98.81 169 THR B C 1
ATOM 4855 O O . THR B 1 169 ? -3.797 7.617 4.777 1 98.81 169 THR B O 1
ATOM 4858 N N . ASP B 1 170 ? -5.672 6.57 4.156 1 98.69 170 ASP B N 1
ATOM 4859 C CA . ASP B 1 170 ? -6.48 7.785 4.215 1 98.69 170 ASP B CA 1
ATOM 4860 C C . ASP B 1 170 ? -7.621 7.637 5.215 1 98.69 170 ASP B C 1
ATOM 4862 O O . ASP B 1 170 ? -8.398 6.68 5.145 1 98.69 170 ASP B O 1
ATOM 4866 N N . PHE B 1 171 ? -7.695 8.609 6.141 1 98.62 171 PHE B N 1
ATOM 4867 C CA . PHE B 1 171 ? -8.758 8.586 7.145 1 98.62 171 PHE B CA 1
ATOM 4868 C C . PHE B 1 171 ? -9.914 9.484 6.727 1 98.62 171 PHE B C 1
ATOM 4870 O O . PHE B 1 171 ? -9.953 9.969 5.594 1 98.62 171 PHE B O 1
ATOM 4877 N N . TYR B 1 172 ? -10.914 9.477 7.434 1 97.62 172 TYR B N 1
ATOM 4878 C CA . TYR B 1 172 ? -12.172 10.203 7.316 1 97.62 172 TYR B CA 1
ATOM 4879 C C . TYR B 1 172 ? -12.508 10.922 8.617 1 97.62 172 TYR B C 1
ATOM 4881 O O . TYR B 1 172 ? -13.594 10.742 9.172 1 97.62 172 TYR B O 1
ATOM 4889 N N . SER B 1 173 ? -11.578 11.891 9.008 1 98 173 SER B N 1
ATOM 4890 C CA . SER B 1 173 ? -11.516 12.281 10.406 1 98 173 SER B CA 1
ATOM 4891 C C . SER B 1 173 ? -12.109 13.672 10.625 1 98 173 SER B C 1
ATOM 4893 O O . SER B 1 173 ? -12.031 14.227 11.719 1 98 173 SER B O 1
ATOM 4895 N N . SER B 1 174 ? -12.672 14.297 9.648 1 96.94 174 SER B N 1
ATOM 4896 C CA . SER B 1 174 ? -13.367 15.57 9.789 1 96.94 174 SER B CA 1
ATOM 4897 C C . SER B 1 174 ? -14.867 15.367 9.961 1 96.94 174 SER B C 1
ATOM 4899 O O . SER B 1 174 ? -15.555 14.953 9.031 1 96.94 174 SER B O 1
ATOM 4901 N N . ARG B 1 175 ? -15.359 15.727 11.109 1 96.06 175 ARG B N 1
ATOM 4902 C CA . ARG B 1 175 ? -16.781 15.547 11.383 1 96.06 175 ARG B CA 1
ATOM 4903 C C . ARG B 1 175 ? -17.625 16.406 10.445 1 96.06 175 ARG B C 1
ATOM 4905 O O . ARG B 1 175 ? -18.688 15.969 9.992 1 96.06 175 ARG B O 1
ATOM 4912 N N . HIS B 1 176 ? -17.172 17.625 10.234 1 94.25 176 HIS B N 1
ATOM 4913 C CA . HIS B 1 176 ? -17.906 18.5 9.336 1 94.25 176 HIS B CA 1
ATOM 4914 C C . HIS B 1 176 ? -18.016 17.906 7.941 1 94.25 176 HIS B C 1
ATOM 4916 O O . HIS B 1 176 ? -19.078 17.922 7.332 1 94.25 176 HIS B O 1
ATOM 4922 N N . HIS B 1 177 ? -16.938 17.391 7.465 1 93 177 HIS B N 1
ATOM 4923 C CA . HIS B 1 177 ? -16.953 16.766 6.145 1 93 177 HIS B CA 1
ATOM 4924 C C . HIS B 1 177 ? -17.859 15.547 6.113 1 93 177 HIS B C 1
ATOM 4926 O O . HIS B 1 177 ? -18.688 15.406 5.203 1 93 177 HIS B O 1
ATOM 4932 N N . ALA B 1 178 ? -17.688 14.688 7.078 1 93.56 178 ALA B N 1
ATOM 4933 C CA . ALA B 1 178 ? -18.484 13.477 7.145 1 93.56 178 ALA B CA 1
ATOM 4934 C C . ALA B 1 178 ? -19.969 13.805 7.23 1 93.56 178 ALA B C 1
ATOM 4936 O O . ALA B 1 178 ? -20.797 13.156 6.586 1 93.56 178 ALA B O 1
ATOM 4937 N N . THR B 1 179 ? -20.328 14.805 8.023 1 93 179 THR B N 1
ATOM 4938 C CA . THR B 1 179 ? -21.703 15.234 8.18 1 93 179 THR B CA 1
ATOM 4939 C C . THR B 1 179 ? -22.25 15.797 6.871 1 93 179 THR B C 1
ATOM 4941 O O . THR B 1 179 ? -23.359 15.461 6.457 1 93 179 THR B O 1
ATOM 4944 N N . ASN B 1 180 ? -21.438 16.625 6.242 1 88.31 180 ASN B N 1
ATOM 4945 C CA . ASN B 1 180 ? -21.859 17.203 4.969 1 88.31 180 ASN B CA 1
ATOM 4946 C C . ASN B 1 180 ? -22.141 16.125 3.93 1 88.31 180 ASN B C 1
ATOM 4948 O O . ASN B 1 180 ? -23.172 16.188 3.242 1 88.31 180 ASN B O 1
ATOM 4952 N N . VAL B 1 181 ? -21.328 15.172 3.832 1 83.94 181 VAL B N 1
ATOM 4953 C CA . VAL B 1 181 ? -21.484 14.078 2.885 1 83.94 181 VAL B CA 1
ATOM 4954 C C . VAL B 1 181 ? -22.703 13.234 3.271 1 83.94 181 VAL B C 1
ATOM 4956 O O . VAL B 1 181 ? -23.516 12.883 2.418 1 83.94 181 VAL B O 1
ATOM 4959 N N . GLY B 1 182 ? -22.844 12.953 4.523 1 85.81 182 GLY B N 1
ATOM 4960 C CA . GLY B 1 182 ? -23.953 12.148 5.016 1 85.81 182 GLY B CA 1
ATOM 4961 C C . GLY B 1 182 ? -25.312 12.797 4.797 1 85.81 182 GLY B C 1
ATOM 4962 O O . GLY B 1 182 ? -26.281 12.117 4.469 1 85.81 182 GLY B O 1
ATOM 4963 N N . VAL B 1 183 ? -25.406 14.086 5.004 1 85.81 183 VAL B N 1
ATOM 4964 C CA . VAL B 1 183 ? -26.641 14.82 4.816 1 85.81 183 VAL B CA 1
ATOM 4965 C C . VAL B 1 183 ? -27.109 14.703 3.363 1 85.81 183 VAL B C 1
ATOM 4967 O O . VAL B 1 183 ? -28.297 14.523 3.092 1 85.81 183 VAL B O 1
ATOM 4970 N N . MET B 1 184 ? -26.203 14.695 2.494 1 76.94 184 MET B N 1
ATOM 4971 C CA . MET B 1 184 ? -26.516 14.617 1.07 1 76.94 184 MET B CA 1
ATOM 4972 C C . MET B 1 184 ? -27.109 13.266 0.717 1 76.94 184 MET B C 1
ATOM 4974 O O . MET B 1 184 ? -28 13.172 -0.126 1 76.94 184 MET B O 1
ATOM 4978 N N . PHE B 1 185 ? -26.75 12.258 1.487 1 75.19 185 PHE B N 1
ATOM 4979 C CA . PHE B 1 185 ? -27.094 10.914 1.04 1 75.19 185 PHE B CA 1
ATOM 4980 C C . PHE B 1 185 ? -28.094 10.266 1.998 1 75.19 185 PHE B C 1
ATOM 4982 O O . PHE B 1 185 ? -28.891 9.422 1.591 1 75.19 185 PHE B O 1
ATOM 4989 N N . ARG B 1 186 ? -27.969 10.633 3.25 1 82 186 ARG B N 1
ATOM 4990 C CA . ARG B 1 186 ? -28.719 9.898 4.258 1 82 186 ARG B CA 1
ATOM 4991 C C . ARG B 1 186 ? -29.609 10.828 5.07 1 82 186 ARG B C 1
ATOM 4993 O O . ARG B 1 186 ? -30.391 10.375 5.91 1 82 186 ARG B O 1
ATOM 5000 N N . GLY B 1 187 ? -29.609 12.039 4.828 1 84.69 187 GLY B N 1
ATOM 5001 C CA . GLY B 1 187 ? -30.375 13.016 5.598 1 84.69 187 GLY B CA 1
ATOM 5002 C C . GLY B 1 187 ? -29.672 13.445 6.875 1 84.69 187 GLY B C 1
ATOM 5003 O O . GLY B 1 187 ? -28.734 12.781 7.332 1 84.69 187 GLY B O 1
ATOM 5004 N N . LYS B 1 188 ? -30.094 14.484 7.43 1 86.5 188 LYS B N 1
ATOM 5005 C CA . LYS B 1 188 ? -29.453 15.141 8.562 1 86.5 188 LYS B CA 1
ATOM 5006 C C . LYS B 1 188 ? -29.5 14.258 9.805 1 86.5 188 LYS B C 1
ATOM 5008 O O . LYS B 1 188 ? -28.531 14.211 10.57 1 86.5 188 LYS B O 1
ATOM 5013 N N . GLU B 1 189 ? -30.547 13.523 9.93 1 88.31 189 GLU B N 1
ATOM 5014 C CA . GLU B 1 189 ? -30.766 12.734 11.141 1 88.31 189 GLU B CA 1
ATOM 5015 C C . GLU B 1 189 ? -29.828 11.523 11.18 1 88.31 189 GLU B C 1
ATOM 5017 O O . GLU B 1 189 ? -29.484 11.023 12.25 1 88.31 189 GLU B O 1
ATOM 5022 N N . ASN B 1 190 ? -29.344 11.133 10.102 1 87.94 190 ASN B N 1
ATOM 5023 C CA . ASN B 1 190 ? -28.484 9.961 9.992 1 87.94 190 ASN B CA 1
ATOM 5024 C C . ASN B 1 190 ? -27.219 10.258 9.203 1 87.94 190 ASN B C 1
ATOM 5026 O O . ASN B 1 190 ? -26.781 9.438 8.391 1 87.94 190 ASN B O 1
ATOM 5030 N N . ALA B 1 191 ? -26.766 11.422 9.469 1 89.38 191 ALA B N 1
ATOM 5031 C CA . ALA B 1 191 ? -25.656 11.883 8.625 1 89.38 191 ALA B CA 1
ATOM 5032 C C . ALA B 1 191 ? -24.406 11.039 8.852 1 89.38 191 ALA B C 1
ATOM 5034 O O . ALA B 1 191 ? -23.781 10.594 7.891 1 89.38 191 ALA B O 1
ATOM 5035 N N . LEU B 1 192 ? -24.078 10.766 10.102 1 94 192 LEU B N 1
ATOM 5036 C CA . LEU B 1 192 ? -22.891 9.984 10.406 1 94 192 LEU B CA 1
ATOM 5037 C C . LEU B 1 192 ? -23.219 8.508 10.539 1 94 192 LEU B C 1
ATOM 5039 O O . LEU B 1 192 ? -24.25 8.141 11.109 1 94 192 LEU B O 1
ATOM 5043 N N . MET B 1 193 ? -22.344 7.68 9.992 1 93.38 193 MET B N 1
ATOM 5044 C CA . MET B 1 193 ? -22.484 6.246 10.234 1 93.38 193 MET B CA 1
ATOM 5045 C C . MET B 1 193 ? -22.328 5.93 11.719 1 93.38 193 MET B C 1
ATOM 5047 O O . MET B 1 193 ? -21.609 6.641 12.43 1 93.38 193 MET B O 1
ATOM 5051 N N . PRO B 1 194 ? -22.891 4.836 12.164 1 93.38 194 PRO B N 1
ATOM 5052 C CA . PRO B 1 194 ? -22.906 4.516 13.594 1 93.38 194 PRO B CA 1
ATOM 5053 C C . PRO B 1 194 ? -21.5 4.406 14.188 1 93.38 194 PRO B C 1
ATOM 5055 O O . PRO B 1 194 ? -21.297 4.691 15.375 1 93.38 194 PRO B O 1
ATOM 5058 N N . ASN B 1 195 ? -20.562 4.031 13.422 1 96.94 195 ASN B N 1
ATOM 5059 C CA . ASN B 1 195 ? -19.219 3.791 13.93 1 96.94 195 ASN B CA 1
ATOM 5060 C C . ASN B 1 195 ? -18.391 5.078 13.969 1 96.94 195 ASN B C 1
ATOM 5062 O O . ASN B 1 195 ? -17.391 5.156 14.672 1 96.94 195 ASN B O 1
ATOM 5066 N N . TRP B 1 196 ? -18.797 6.082 13.305 1 97.25 196 TRP B N 1
ATOM 5067 C CA . TRP B 1 196 ? -17.922 7.203 12.969 1 97.25 196 TRP B CA 1
ATOM 5068 C C . TRP B 1 196 ? -17.484 7.941 14.219 1 97.25 196 TRP B C 1
ATOM 5070 O O . TRP B 1 196 ? -16.328 8.406 14.305 1 97.25 196 TRP B O 1
ATOM 5080 N N . LEU B 1 197 ? -18.312 8.062 15.219 1 97.56 197 LEU B N 1
ATOM 5081 C CA . LEU B 1 197 ? -17.969 8.797 16.422 1 97.56 197 LEU B CA 1
ATOM 5082 C C . LEU B 1 197 ? -17.219 7.91 17.406 1 97.56 197 LEU B C 1
ATOM 5084 O O . LEU B 1 197 ? -16.797 8.367 18.484 1 97.56 197 LEU B O 1
ATOM 5088 N N . HIS B 1 198 ? -16.938 6.641 17.031 1 98.25 198 HIS B N 1
ATOM 5089 C CA . HIS B 1 198 ? -16.328 5.707 17.969 1 98.25 198 HIS B CA 1
ATOM 5090 C C . HIS B 1 198 ? -14.898 5.371 17.547 1 98.25 198 HIS B C 1
ATOM 5092 O O . HIS B 1 198 ? -14.102 4.914 18.375 1 98.25 198 HIS B O 1
ATOM 5098 N N . LEU B 1 199 ? -14.578 5.523 16.344 1 98.56 199 LEU B N 1
ATOM 5099 C CA . LEU B 1 199 ? -13.234 5.211 15.859 1 98.56 199 LEU B CA 1
ATOM 5100 C C . LEU B 1 199 ? -12.914 6.023 14.609 1 98.56 199 LEU B C 1
ATOM 5102 O O . LEU B 1 199 ? -13.82 6.43 13.875 1 98.56 199 LEU B O 1
ATOM 5106 N N . PRO B 1 200 ? -11.625 6.344 14.359 1 98.44 200 PRO B N 1
ATOM 5107 C CA . PRO B 1 200 ? -11.258 6.961 13.078 1 98.44 200 PRO B CA 1
ATOM 5108 C C . PRO B 1 200 ? -11.406 6.004 11.898 1 98.44 200 PRO B C 1
ATOM 5110 O O . PRO B 1 200 ? -10.539 5.148 11.688 1 98.44 200 PRO B O 1
ATOM 5113 N N . VAL B 1 201 ? -12.422 6.234 11.125 1 98.06 201 VAL B N 1
ATOM 5114 C CA . VAL B 1 201 ? -12.664 5.414 9.945 1 98.06 201 VAL B CA 1
ATOM 5115 C C . VAL B 1 201 ? -11.586 5.68 8.898 1 98.06 201 VAL B C 1
ATOM 5117 O O . VAL B 1 201 ? -11.211 6.828 8.656 1 98.06 201 VAL B O 1
ATOM 5120 N N . GLY B 1 202 ? -11.016 4.641 8.352 1 97.88 202 GLY B N 1
ATOM 5121 C CA . GLY B 1 202 ? -9.984 4.801 7.336 1 97.88 202 GLY B CA 1
ATOM 5122 C C . GLY B 1 202 ? -9.945 3.652 6.344 1 97.88 202 GLY B C 1
ATOM 5123 O O . GLY B 1 202 ? -10.656 2.66 6.508 1 97.88 202 GLY B O 1
ATOM 5124 N N . TYR B 1 203 ? -9.195 3.842 5.273 1 98 203 TYR B N 1
ATOM 5125 C CA . TYR B 1 203 ? -8.938 2.807 4.273 1 98 203 TYR B CA 1
ATOM 5126 C C . TYR B 1 203 ? -7.508 2.895 3.752 1 98 203 TYR B C 1
ATOM 5128 O O . TYR B 1 203 ? -6.852 3.932 3.885 1 98 203 TYR B O 1
ATOM 5136 N N . HIS B 1 204 ? -7.043 1.795 3.238 1 98.31 204 HIS B N 1
ATOM 5137 C CA . HIS B 1 204 ? -5.738 1.779 2.586 1 98.31 204 HIS B CA 1
ATOM 5138 C C . HIS B 1 204 ? -5.832 2.297 1.155 1 98.31 204 HIS B C 1
ATOM 5140 O O . HIS B 1 204 ? -6.715 1.891 0.399 1 98.31 204 HIS B O 1
ATOM 5146 N N . GLY B 1 205 ? -4.949 3.238 0.831 1 98.19 205 GLY B N 1
ATOM 5147 C CA . GLY B 1 205 ? -4.848 3.762 -0.522 1 98.19 205 GLY B CA 1
ATOM 5148 C C . GLY B 1 205 ? -3.662 3.209 -1.29 1 98.19 205 GLY B C 1
ATOM 5149 O O . GLY B 1 205 ? -3.057 2.217 -0.878 1 98.19 205 GLY B O 1
ATOM 5150 N N . ARG B 1 206 ? -3.441 3.793 -2.445 1 98.62 206 ARG B N 1
ATOM 5151 C CA . ARG B 1 206 ? -2.373 3.359 -3.342 1 98.62 206 ARG B CA 1
ATOM 5152 C C . ARG B 1 206 ? -1.136 4.238 -3.184 1 98.62 206 ARG B C 1
ATOM 5154 O O . ARG B 1 206 ? -1.174 5.434 -3.48 1 98.62 206 ARG B O 1
ATOM 5161 N N . ALA B 1 207 ? -0.031 3.613 -2.852 1 98.75 207 ALA B N 1
ATOM 5162 C CA . ALA B 1 207 ? 1.191 4.371 -2.596 1 98.75 207 ALA B CA 1
ATOM 5163 C C . ALA B 1 207 ? 1.875 4.766 -3.902 1 98.75 207 ALA B C 1
ATOM 5165 O O . ALA B 1 207 ? 2.432 5.859 -4.012 1 98.75 207 ALA B O 1
ATOM 5166 N N . SER B 1 208 ? 1.813 3.947 -4.918 1 98.56 208 SER B N 1
ATOM 5167 C CA . SER B 1 208 ? 2.58 4.148 -6.141 1 98.56 208 SER B CA 1
ATOM 5168 C C . SER B 1 208 ? 2.107 5.387 -6.895 1 98.56 208 SER B C 1
ATOM 5170 O O . SER B 1 208 ? 2.846 5.945 -7.707 1 98.56 208 SER B O 1
ATOM 5172 N N . SER B 1 209 ? 0.87 5.812 -6.59 1 98.69 209 SER B N 1
ATOM 5173 C CA . SER B 1 209 ? 0.318 6.934 -7.344 1 98.69 209 SER B CA 1
ATOM 5174 C C . SER B 1 209 ? 0.369 8.227 -6.535 1 98.69 209 SER B C 1
ATOM 5176 O O . SER B 1 209 ? -0.252 9.227 -6.906 1 98.69 209 SER B O 1
ATOM 5178 N N . VAL B 1 210 ? 1.021 8.203 -5.43 1 98.88 210 VAL B N 1
ATOM 5179 C CA . VAL B 1 210 ? 1.304 9.453 -4.73 1 98.88 210 VAL B CA 1
ATOM 5180 C C . VAL B 1 210 ? 2.443 10.188 -5.426 1 98.88 210 VAL B C 1
ATOM 5182 O O . VAL B 1 210 ? 3.506 9.609 -5.676 1 98.88 210 VAL B O 1
ATOM 5185 N N . VAL B 1 211 ? 2.184 11.438 -5.723 1 98.75 211 VAL B N 1
ATOM 5186 C CA . VAL B 1 211 ? 3.174 12.203 -6.473 1 98.75 211 VAL B CA 1
ATOM 5187 C C . VAL B 1 211 ? 3.406 13.555 -5.797 1 98.75 211 VAL B C 1
ATOM 5189 O O . VAL B 1 211 ? 2.609 13.977 -4.957 1 98.75 211 VAL B O 1
ATOM 5192 N N . VAL B 1 212 ? 4.508 14.133 -6.141 1 98.56 212 VAL B N 1
ATOM 5193 C CA . VAL B 1 212 ? 4.852 15.438 -5.59 1 98.56 212 VAL B CA 1
ATOM 5194 C C . VAL B 1 212 ? 4.121 16.531 -6.359 1 98.56 212 VAL B C 1
ATOM 5196 O O . VAL B 1 212 ? 3.848 16.391 -7.551 1 98.56 212 VAL B O 1
ATOM 5199 N N . SER B 1 213 ? 3.84 17.562 -5.68 1 97 213 SER B N 1
ATOM 5200 C CA . SER B 1 213 ? 3.193 18.719 -6.309 1 97 213 SER B CA 1
ATOM 5201 C C . SER B 1 213 ? 3.93 19.125 -7.578 1 97 213 SER B C 1
ATOM 5203 O O . SER B 1 213 ? 5.16 19.109 -7.625 1 97 213 SER B O 1
ATOM 5205 N N . GLY B 1 214 ? 3.15 19.484 -8.578 1 95.06 214 GLY B N 1
ATOM 5206 C CA . GLY B 1 214 ? 3.715 19.828 -9.875 1 95.06 214 GLY B CA 1
ATOM 5207 C C . GLY B 1 214 ? 3.623 18.703 -10.883 1 95.06 214 GLY B C 1
ATOM 5208 O O . GLY B 1 214 ? 3.758 18.922 -12.086 1 95.06 214 GLY B O 1
ATOM 5209 N N . THR B 1 215 ? 3.42 17.516 -10.383 1 97.31 215 THR B N 1
ATOM 5210 C CA . THR B 1 215 ? 3.254 16.391 -11.281 1 97.31 215 THR B CA 1
ATOM 5211 C C . THR B 1 215 ? 1.879 16.422 -11.945 1 97.31 215 THR B C 1
ATOM 5213 O O . THR B 1 215 ? 0.856 16.5 -11.266 1 97.31 215 THR B O 1
ATOM 5216 N N . PRO B 1 216 ? 1.855 16.328 -13.266 1 95.94 216 PRO B N 1
ATOM 5217 C CA . PRO B 1 216 ? 0.547 16.312 -13.922 1 95.94 216 PRO B CA 1
ATOM 5218 C C . PRO B 1 216 ? -0.268 15.07 -13.578 1 95.94 216 PRO B C 1
ATOM 5220 O O . PRO B 1 216 ? 0.288 13.977 -13.469 1 95.94 216 PRO B O 1
ATOM 5223 N N . ILE B 1 217 ? -1.561 15.273 -13.383 1 96.44 217 ILE B N 1
ATOM 5224 C CA . ILE B 1 217 ? -2.502 14.188 -13.141 1 96.44 217 ILE B CA 1
ATOM 5225 C C . ILE B 1 217 ? -3.412 14.016 -14.359 1 96.44 217 ILE B C 1
ATOM 5227 O O . ILE B 1 217 ? -4.09 14.961 -14.773 1 96.44 217 ILE B O 1
ATOM 5231 N N . ARG B 1 218 ? -3.373 12.828 -14.898 1 97.31 218 ARG B N 1
ATOM 5232 C CA . ARG B 1 218 ? -4.25 12.531 -16.031 1 97.31 218 ARG B CA 1
ATOM 5233 C C . ARG B 1 218 ? -5.664 12.211 -15.555 1 97.31 218 ARG B C 1
ATOM 5235 O O . ARG B 1 218 ? -5.848 11.477 -14.586 1 97.31 218 ARG B O 1
ATOM 5242 N N . ARG B 1 219 ? -6.613 12.781 -16.234 1 97.56 219 ARG B N 1
ATOM 5243 C CA . ARG B 1 219 ? -8 12.453 -15.93 1 97.56 219 ARG B CA 1
ATOM 5244 C C . ARG B 1 219 ? -8.25 10.953 -16.031 1 97.56 219 ARG B C 1
ATOM 5246 O O . ARG B 1 219 ? -7.98 10.352 -17.078 1 97.56 219 ARG B O 1
ATOM 5253 N N . PRO B 1 220 ? -8.797 10.328 -15.023 1 98.44 220 PRO B N 1
ATOM 5254 C CA . PRO B 1 220 ? -8.922 8.875 -15.016 1 98.44 220 PRO B CA 1
ATOM 5255 C C . PRO B 1 220 ? -10.078 8.375 -15.875 1 98.44 220 PRO B C 1
ATOM 5257 O O . PRO B 1 220 ? -11.078 9.078 -16.031 1 98.44 220 PRO B O 1
ATOM 5260 N N . LEU B 1 221 ? -9.867 7.191 -16.422 1 98.56 221 LEU B N 1
ATOM 5261 C CA . LEU B 1 221 ? -10.938 6.422 -17.047 1 98.56 221 LEU B CA 1
ATOM 5262 C C . LEU B 1 221 ? -11.5 5.387 -16.078 1 98.56 221 LEU B C 1
ATOM 5264 O O . LEU B 1 221 ? -10.812 4.973 -15.141 1 98.56 221 LEU B O 1
ATOM 5268 N N . GLY B 1 222 ? -12.734 5.035 -16.25 1 98.44 222 GLY B N 1
ATOM 5269 C CA . GLY B 1 222 ? -13.359 3.994 -15.445 1 98.44 222 GLY B CA 1
ATOM 5270 C C . GLY B 1 222 ? -14.805 3.736 -15.82 1 98.44 222 GLY B C 1
ATOM 5271 O O . GLY B 1 222 ? -15.305 4.289 -16.797 1 98.44 222 GLY B O 1
ATOM 5272 N N . GLN B 1 223 ? -15.422 2.795 -15.125 1 98.69 223 GLN B N 1
ATOM 5273 C CA . GLN B 1 223 ? -16.859 2.537 -15.281 1 98.69 223 GLN B CA 1
ATOM 5274 C C . GLN B 1 223 ? -17.672 3.506 -14.438 1 98.69 223 GLN B C 1
ATOM 5276 O O . GLN B 1 223 ? -17.312 3.818 -13.305 1 98.69 223 GLN B O 1
ATOM 5281 N N . MET B 1 224 ? -18.734 3.928 -15.031 1 98.06 224 MET B N 1
ATOM 5282 C CA . MET B 1 224 ? -19.719 4.781 -14.375 1 98.06 224 MET B CA 1
ATOM 5283 C C . MET B 1 224 ? -21.141 4.285 -14.656 1 98.06 224 MET B C 1
ATOM 5285 O O . MET B 1 224 ? -21.359 3.543 -15.617 1 98.06 224 MET B O 1
ATOM 5289 N N . ARG B 1 225 ? -22.031 4.68 -13.758 1 97.5 225 ARG B N 1
ATOM 5290 C CA . ARG B 1 225 ? -23.453 4.418 -13.977 1 97.5 225 ARG B CA 1
ATOM 5291 C C . ARG B 1 225 ? -24.281 5.645 -13.633 1 97.5 225 ARG B C 1
ATOM 5293 O O . ARG B 1 225 ? -24.953 5.676 -12.594 1 97.5 225 ARG B O 1
ATOM 5300 N N . PRO B 1 226 ? -24.312 6.586 -14.539 1 94.12 226 PRO B N 1
ATOM 5301 C CA . PRO B 1 226 ? -25.047 7.828 -14.273 1 94.12 226 PRO B CA 1
ATOM 5302 C C . PRO B 1 226 ? -26.547 7.621 -14.203 1 94.12 226 PRO B C 1
ATOM 5304 O O . PRO B 1 226 ? -27.25 8.391 -13.539 1 94.12 226 PRO B O 1
ATOM 5307 N N . ASP B 1 227 ? -27.062 6.645 -14.938 1 94.75 227 ASP B N 1
ATOM 5308 C CA . ASP B 1 227 ? -28.484 6.27 -14.953 1 94.75 227 ASP B CA 1
ATOM 5309 C C . ASP B 1 227 ? -28.672 4.84 -14.453 1 94.75 227 ASP B C 1
ATOM 5311 O O . ASP B 1 227 ? -28.297 3.881 -15.133 1 94.75 227 ASP B O 1
ATOM 5315 N N . ASP B 1 228 ? -29.312 4.676 -13.328 1 91.94 228 ASP B N 1
ATOM 5316 C CA . ASP B 1 228 ? -29.438 3.377 -12.672 1 91.94 228 ASP B CA 1
ATOM 5317 C C . ASP B 1 228 ? -30.297 2.428 -13.508 1 91.94 228 ASP B C 1
ATOM 5319 O O . ASP B 1 228 ? -30.281 1.215 -13.289 1 91.94 228 ASP B O 1
ATOM 5323 N N . SER B 1 229 ? -31.047 2.959 -14.375 1 94.81 229 SER B N 1
ATOM 5324 C CA . SER B 1 229 ? -31.922 2.146 -15.219 1 94.81 229 SER B CA 1
ATOM 5325 C C . SER B 1 229 ? -31.188 1.634 -16.453 1 94.81 229 SER B C 1
ATOM 5327 O O . SER B 1 229 ? -31.734 0.825 -17.203 1 94.81 229 SER B O 1
ATOM 5329 N N . LYS B 1 230 ? -30 2.074 -16.625 1 96.31 230 LYS B N 1
ATOM 5330 C CA . LYS B 1 230 ? -29.188 1.693 -17.781 1 96.31 230 LYS B CA 1
ATOM 5331 C C . LYS B 1 230 ? -27.906 0.981 -17.344 1 96.31 230 LYS B C 1
ATOM 5333 O O . LYS B 1 230 ? -27.484 1.103 -16.188 1 96.31 230 LYS B O 1
ATOM 5338 N N . PRO B 1 231 ? -27.328 0.18 -18.266 1 96.69 231 PRO B N 1
ATOM 5339 C CA . PRO B 1 231 ? -26.031 -0.448 -17.953 1 96.69 231 PRO B CA 1
ATOM 5340 C C . PRO B 1 231 ? -24.922 0.57 -17.734 1 96.69 231 PRO B C 1
ATOM 5342 O O . PRO B 1 231 ? -25.031 1.715 -18.188 1 96.69 231 PRO B O 1
ATOM 5345 N N . PRO B 1 232 ? -23.875 0.118 -17 1 98.19 232 PRO B N 1
ATOM 5346 C CA . PRO B 1 232 ? -22.734 1.026 -16.828 1 98.19 232 PRO B CA 1
ATOM 5347 C C . PRO B 1 232 ? -22.047 1.362 -18.141 1 98.19 232 PRO B C 1
ATOM 5349 O O . PRO B 1 232 ? -22.172 0.623 -19.125 1 98.19 232 PRO B O 1
ATOM 5352 N N . VAL B 1 233 ? -21.344 2.496 -18.109 1 98.12 233 VAL B N 1
ATOM 5353 C CA . VAL B 1 233 ? -20.594 2.953 -19.266 1 98.12 233 VAL B CA 1
ATOM 5354 C C . VAL B 1 233 ? -19.125 3.158 -18.875 1 98.12 233 VAL B C 1
ATOM 5356 O O . VAL B 1 233 ? -18.812 3.334 -17.703 1 98.12 233 VAL B O 1
ATOM 5359 N N . TYR B 1 234 ? -18.328 3.021 -19.875 1 98.25 234 TYR B N 1
ATOM 5360 C CA . TYR B 1 234 ? -16.891 3.223 -19.703 1 98.25 234 TYR B CA 1
ATOM 5361 C C . TYR B 1 234 ? -16.438 4.527 -20.359 1 98.25 234 TYR B C 1
ATOM 5363 O O . TYR B 1 234 ? -16.859 4.852 -21.469 1 98.25 234 TYR B O 1
ATOM 5371 N N . GLY B 1 235 ? -15.625 5.316 -19.609 1 98 235 GLY B N 1
ATOM 5372 C CA . GLY B 1 235 ? -15.102 6.547 -20.188 1 98 235 GLY B CA 1
ATOM 5373 C C . GLY B 1 235 ? -14.367 7.406 -19.172 1 98 235 GLY B C 1
ATOM 5374 O O . GLY B 1 235 ? -14.062 6.949 -18.062 1 98 235 GLY B O 1
ATOM 5375 N N . ALA B 1 236 ? -14.039 8.586 -19.625 1 97.94 236 ALA B N 1
ATOM 5376 C CA . ALA B 1 236 ? -13.352 9.539 -18.766 1 97.94 236 ALA B CA 1
ATOM 5377 C C . ALA B 1 236 ? -14.258 10.031 -17.641 1 97.94 236 ALA B C 1
ATOM 5379 O O . ALA B 1 236 ? -15.445 10.289 -17.859 1 97.94 236 ALA B O 1
ATOM 5380 N N . CYS B 1 237 ? -13.641 10.109 -16.484 1 97.31 237 CYS B N 1
ATOM 5381 C CA . CYS B 1 237 ? -14.359 10.664 -15.344 1 97.31 237 CYS B CA 1
ATOM 5382 C C . CYS B 1 237 ? -14.969 12.016 -15.672 1 97.31 237 CYS B C 1
ATOM 5384 O O . CYS B 1 237 ? -14.32 12.844 -16.328 1 97.31 237 CYS B O 1
ATOM 5386 N N . LYS B 1 238 ? -16.172 12.242 -15.172 1 95.25 238 LYS B N 1
ATOM 5387 C CA . LYS B 1 238 ? -16.875 13.508 -15.438 1 95.25 238 LYS B CA 1
ATOM 5388 C C . LYS B 1 238 ? -16.969 14.352 -14.172 1 95.25 238 LYS B C 1
ATOM 5390 O O . LYS B 1 238 ? -17.25 15.547 -14.234 1 95.25 238 LYS B O 1
ATOM 5395 N N . LEU B 1 239 ? -16.812 13.766 -13.031 1 94.94 239 LEU B N 1
ATOM 5396 C CA . LEU B 1 239 ? -16.891 14.453 -11.742 1 94.94 239 LEU B CA 1
ATOM 5397 C C . LEU B 1 239 ? -15.594 14.32 -10.961 1 94.94 239 LEU B C 1
ATOM 5399 O O . LEU B 1 239 ? -15.523 13.602 -9.969 1 94.94 239 LEU B O 1
ATOM 5403 N N . LEU B 1 240 ? -14.609 15.117 -11.367 1 95.19 240 LEU B N 1
ATOM 5404 C CA . LEU B 1 240 ? -13.297 15.086 -10.734 1 95.19 240 LEU B CA 1
ATOM 5405 C C . LEU B 1 240 ? -13.18 16.156 -9.656 1 95.19 240 LEU B C 1
ATOM 5407 O O . LEU B 1 240 ? -13.305 17.344 -9.938 1 95.19 240 LEU B O 1
ATOM 5411 N N . ASP B 1 241 ? -12.891 15.695 -8.422 1 94 241 ASP B N 1
ATOM 5412 C CA . ASP B 1 241 ? -12.805 16.609 -7.285 1 94 241 ASP B CA 1
ATOM 5413 C C . ASP B 1 241 ? -11.375 16.688 -6.758 1 94 241 ASP B C 1
ATOM 5415 O O . ASP B 1 241 ? -10.625 15.711 -6.816 1 94 241 ASP B O 1
ATOM 5419 N N . PHE B 1 242 ? -11.023 17.906 -6.324 1 94.56 242 PHE B N 1
ATOM 5420 C CA . PHE B 1 242 ? -9.906 18 -5.398 1 94.56 242 PHE B CA 1
ATOM 5421 C C . PHE B 1 242 ? -10.375 17.828 -3.959 1 94.56 242 PHE B C 1
ATOM 5423 O O . PHE B 1 242 ? -11.539 18.094 -3.645 1 94.56 242 PHE B O 1
ATOM 5430 N N . GLU B 1 243 ? -9.5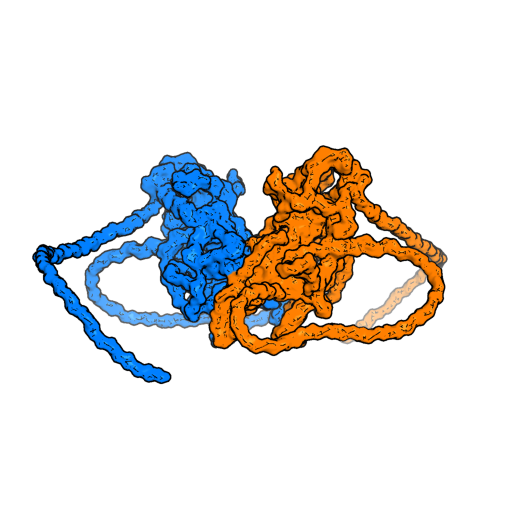 17.312 -3.188 1 95.5 243 GLU B N 1
ATOM 5431 C CA . GLU B 1 243 ? -9.75 17.203 -1.754 1 95.5 243 GLU B CA 1
ATOM 5432 C C . GLU B 1 243 ? -8.578 17.766 -0.945 1 95.5 243 GLU B C 1
ATOM 5434 O O . GLU B 1 243 ? -7.449 17.297 -1.063 1 95.5 243 GLU B O 1
ATOM 5439 N N . LEU B 1 244 ? -8.891 18.781 -0.156 1 96.69 244 LEU B N 1
ATOM 5440 C CA . LEU B 1 244 ? -7.891 19.422 0.697 1 96.69 244 LEU B CA 1
ATOM 5441 C C . LEU B 1 244 ? -7.672 18.625 1.972 1 96.69 244 LEU B C 1
ATOM 5443 O O . LEU B 1 244 ? -8.586 18.484 2.789 1 96.69 244 LEU B O 1
ATOM 5447 N N . GLU B 1 245 ? -6.477 18.047 2.08 1 98.25 245 GLU B N 1
ATOM 5448 C CA . GLU B 1 245 ? -6.098 17.25 3.24 1 98.25 245 GLU B CA 1
ATOM 5449 C C . GLU B 1 245 ? -4.699 17.625 3.729 1 98.25 245 GLU B C 1
ATOM 5451 O O . GLU B 1 245 ? -4.008 18.422 3.102 1 98.25 245 GLU B O 1
ATOM 5456 N N . MET B 1 246 ? -4.406 17.203 4.902 1 98.69 246 MET B N 1
ATOM 5457 C CA . MET B 1 246 ? -3.035 17.062 5.379 1 98.69 246 MET B CA 1
ATOM 5458 C C . MET B 1 246 ? -2.705 15.594 5.648 1 98.69 246 MET B C 1
ATOM 5460 O O . MET B 1 246 ? -3.605 14.766 5.781 1 98.69 246 MET B O 1
ATOM 5464 N N . ALA B 1 247 ? -1.425 15.289 5.574 1 98.94 247 ALA B N 1
ATOM 5465 C CA . ALA B 1 247 ? -0.946 13.945 5.887 1 98.94 247 ALA B CA 1
ATOM 5466 C C . ALA B 1 247 ? 0.334 13.992 6.715 1 98.94 247 ALA B C 1
ATOM 5468 O O . ALA B 1 247 ? 1.051 15 6.699 1 98.94 247 ALA B O 1
ATOM 5469 N N . PHE B 1 248 ? 0.533 12.969 7.496 1 98.94 248 PHE B N 1
ATOM 5470 C CA . PHE B 1 248 ? 1.791 12.906 8.234 1 98.94 248 PHE B CA 1
ATOM 5471 C C . PHE B 1 248 ? 2.574 11.648 7.855 1 98.94 248 PHE B C 1
ATOM 5473 O O . PHE B 1 248 ? 1.986 10.625 7.516 1 98.94 248 PHE B O 1
ATOM 5480 N N . PHE B 1 249 ? 3.908 11.781 7.895 1 98.94 249 PHE B N 1
ATOM 5481 C CA . PHE B 1 249 ? 4.82 10.656 7.703 1 98.94 249 PHE B CA 1
ATOM 5482 C C . PHE B 1 249 ? 5.141 9.984 9.031 1 98.94 249 PHE B C 1
ATOM 5484 O O . PHE B 1 249 ? 5.395 10.664 10.031 1 98.94 249 PHE B O 1
ATOM 5491 N N . VAL B 1 250 ? 5.148 8.672 8.945 1 98.94 250 VAL B N 1
ATOM 5492 C CA . VAL B 1 250 ? 5.508 7.871 10.109 1 98.94 250 VAL B CA 1
ATOM 5493 C C . VAL B 1 250 ? 7.031 7.82 10.25 1 98.94 250 VAL B C 1
ATOM 5495 O O . VAL B 1 250 ? 7.742 7.645 9.258 1 98.94 250 VAL B O 1
ATOM 5498 N N . GLY B 1 251 ? 7.523 8.055 11.461 1 98.75 251 GLY B N 1
ATOM 5499 C CA . GLY B 1 251 ? 8.914 7.812 11.805 1 98.75 251 GLY B CA 1
ATOM 5500 C C . GLY B 1 251 ? 9.195 6.367 12.164 1 98.75 251 GLY B C 1
ATOM 5501 O O . GLY B 1 251 ? 8.922 5.457 11.375 1 98.75 251 GLY B O 1
ATOM 5502 N N . PRO B 1 252 ? 9.734 6.195 13.43 1 98.69 252 PRO B N 1
ATOM 5503 C CA . PRO B 1 252 ? 9.961 4.797 13.797 1 98.69 252 PRO B CA 1
ATOM 5504 C C . PRO B 1 252 ? 8.68 3.961 13.758 1 98.69 252 PRO B C 1
ATOM 5506 O O . PRO B 1 252 ? 7.652 4.379 14.297 1 98.69 252 PRO B O 1
ATOM 5509 N N . GLY B 1 253 ? 8.805 2.771 13.102 1 98.44 253 GLY B N 1
ATOM 5510 C CA . GLY B 1 253 ? 7.668 1.866 13.047 1 98.44 253 GLY B CA 1
ATOM 5511 C C . GLY B 1 253 ? 7.504 1.037 14.305 1 98.44 253 GLY B C 1
ATOM 5512 O O . GLY B 1 253 ? 7.91 1.459 15.391 1 98.44 253 GLY B O 1
ATOM 5513 N N . ASN B 1 254 ? 6.688 0.055 14.234 1 98.75 254 ASN B N 1
ATOM 5514 C CA . ASN B 1 254 ? 6.48 -0.975 15.25 1 98.75 254 ASN B CA 1
ATOM 5515 C C . ASN B 1 254 ? 6.625 -2.375 14.664 1 98.75 254 ASN B C 1
ATOM 5517 O O . ASN B 1 254 ? 6.648 -2.543 13.438 1 98.75 254 ASN B O 1
ATOM 5521 N N . LYS B 1 255 ? 6.832 -3.357 15.539 1 98.12 255 LYS B N 1
ATOM 5522 C CA . LYS B 1 255 ? 6.898 -4.746 15.102 1 98.12 255 LYS B CA 1
ATOM 5523 C C . LYS B 1 255 ? 5.508 -5.289 14.773 1 98.12 255 LYS B C 1
ATOM 5525 O O . LYS B 1 255 ? 4.531 -4.941 15.438 1 98.12 255 LYS B O 1
ATOM 5530 N N . LEU B 1 256 ? 5.461 -6.164 13.781 1 98.25 256 LEU B N 1
ATOM 5531 C CA . LEU B 1 256 ? 4.203 -6.836 13.477 1 98.25 256 LEU B CA 1
ATOM 5532 C C . LEU B 1 256 ? 3.631 -7.508 14.719 1 98.25 256 LEU B C 1
ATOM 5534 O O . LEU B 1 256 ? 4.348 -8.203 15.445 1 98.25 256 LEU B O 1
ATOM 5538 N N . GLY B 1 257 ? 2.371 -7.25 14.984 1 98.12 257 GLY B N 1
ATOM 5539 C CA . GLY B 1 257 ? 1.702 -7.852 16.125 1 98.12 257 GLY B CA 1
ATOM 5540 C C . GLY B 1 257 ? 1.735 -6.977 17.359 1 98.12 257 GLY B C 1
ATOM 5541 O O . GLY B 1 257 ? 1.038 -7.25 18.344 1 98.12 257 GLY B O 1
ATOM 5542 N N . GLU B 1 258 ? 2.488 -5.891 17.312 1 98.12 258 GLU B N 1
ATOM 5543 C CA . GLU B 1 258 ? 2.637 -5.031 18.484 1 98.12 258 GLU B CA 1
ATOM 5544 C C . GLU B 1 258 ? 2.047 -3.648 18.234 1 98.12 258 GLU B C 1
ATOM 5546 O O . GLU B 1 258 ? 2.654 -2.82 17.562 1 98.12 258 GLU B O 1
ATOM 5551 N N . PRO B 1 259 ? 1 -3.312 18.922 1 98.38 259 PRO B N 1
ATOM 5552 C CA . PRO B 1 259 ? 0.362 -2.012 18.703 1 98.38 259 PRO B CA 1
ATOM 5553 C C . PRO B 1 259 ? 1.174 -0.852 19.266 1 98.38 259 PRO B C 1
ATOM 5555 O O . PRO B 1 259 ? 2.086 -1.068 20.078 1 98.38 259 PRO B O 1
ATOM 5558 N N . ILE B 1 260 ? 0.9 0.347 18.812 1 98.81 260 ILE B N 1
ATOM 5559 C CA . ILE B 1 260 ? 1.436 1.584 19.375 1 98.81 260 ILE B CA 1
ATOM 5560 C C . ILE B 1 260 ? 0.412 2.211 20.312 1 98.81 260 ILE B C 1
ATOM 5562 O O . ILE B 1 260 ? -0.645 2.672 19.875 1 98.81 260 ILE B O 1
ATOM 5566 N N . PRO B 1 261 ? 0.708 2.229 21.562 1 98.69 261 PRO B N 1
ATOM 5567 C CA . PRO B 1 261 ? -0.254 2.852 22.484 1 98.69 261 PRO B CA 1
ATOM 5568 C C . PRO B 1 261 ? -0.378 4.359 22.266 1 98.69 261 PRO B C 1
ATOM 5570 O O . PRO B 1 261 ? 0.583 5.008 21.844 1 98.69 261 PRO B O 1
ATOM 5573 N N . ILE B 1 262 ? -1.515 4.898 22.656 1 98.62 262 ILE B N 1
ATOM 5574 C CA . ILE B 1 262 ? -1.832 6.301 22.391 1 98.62 262 ILE B CA 1
ATOM 5575 C C . ILE B 1 262 ? -0.824 7.199 23.109 1 98.62 262 ILE B C 1
ATOM 5577 O O . ILE B 1 262 ? -0.469 8.266 22.594 1 98.62 262 ILE B O 1
ATOM 5581 N N . SER B 1 263 ? -0.269 6.785 24.188 1 98.44 263 SER B N 1
ATOM 5582 C CA . SER B 1 263 ? 0.678 7.574 24.969 1 98.44 263 SER B CA 1
ATOM 5583 C C . SER B 1 263 ? 2.021 7.688 24.25 1 98.44 263 SER B C 1
ATOM 5585 O O . SER B 1 263 ? 2.834 8.555 24.594 1 98.44 263 SER B O 1
ATOM 5587 N N . LYS B 1 264 ? 2.262 6.809 23.266 1 98.56 264 LYS B N 1
ATOM 5588 C CA . LYS B 1 264 ? 3.543 6.809 22.578 1 98.56 264 LYS B CA 1
ATOM 5589 C C . LYS B 1 264 ? 3.375 7.227 21.109 1 98.56 264 LYS B C 1
ATOM 5591 O O . LYS B 1 264 ? 4.355 7.328 20.375 1 98.56 264 LYS B O 1
ATOM 5596 N N . ALA B 1 265 ? 2.199 7.512 20.719 1 98.81 265 ALA B N 1
ATOM 5597 C CA . ALA B 1 265 ? 1.907 7.762 19.312 1 98.81 265 ALA B CA 1
ATOM 5598 C C . ALA B 1 265 ? 2.699 8.953 18.797 1 98.81 265 ALA B C 1
ATOM 5600 O O . ALA B 1 265 ? 3.182 8.945 17.656 1 98.81 265 ALA B O 1
ATOM 5601 N N . HIS B 1 266 ? 2.9 9.992 19.594 1 98.62 266 HIS B N 1
ATOM 5602 C CA . HIS B 1 266 ? 3.574 11.211 19.172 1 98.62 266 HIS B CA 1
ATOM 5603 C C . HIS B 1 266 ? 5.027 10.938 18.797 1 98.62 266 HIS B C 1
ATOM 5605 O O . HIS B 1 266 ? 5.609 11.656 17.984 1 98.62 266 HIS B O 1
ATOM 5611 N N . GLU B 1 267 ? 5.598 9.859 19.297 1 98.62 267 GLU B N 1
ATOM 5612 C CA . GLU B 1 267 ? 6.992 9.508 19.047 1 98.62 267 GLU B CA 1
ATOM 5613 C C . GLU B 1 267 ? 7.172 8.953 17.625 1 98.62 267 GLU B C 1
ATOM 5615 O O . GLU B 1 267 ? 8.297 8.844 17.141 1 98.62 267 GLU B O 1
ATOM 5620 N N . HIS B 1 268 ? 6.051 8.68 17.016 1 98.88 268 HIS B N 1
ATOM 5621 C CA . HIS B 1 268 ? 6.094 8.008 15.719 1 98.88 268 HIS B CA 1
ATOM 5622 C C . HIS B 1 268 ? 5.688 8.961 14.602 1 98.88 268 HIS B C 1
ATOM 5624 O O . HIS B 1 268 ? 5.652 8.57 13.43 1 98.88 268 HIS B O 1
ATOM 5630 N N . ILE B 1 269 ? 5.367 10.148 14.883 1 98.94 269 ILE B N 1
ATOM 5631 C CA . ILE B 1 269 ? 4.895 11.094 13.875 1 98.94 269 ILE B CA 1
ATOM 5632 C C . ILE B 1 269 ? 6.004 12.086 13.547 1 98.94 269 ILE B C 1
ATOM 5634 O O . ILE B 1 269 ? 6.352 12.938 14.375 1 98.94 269 ILE B O 1
ATOM 5638 N N . PHE B 1 270 ? 6.539 12.062 12.32 1 98.88 270 PHE B N 1
ATOM 5639 C CA . PHE B 1 270 ? 7.723 12.812 11.922 1 98.88 270 PHE B CA 1
ATOM 5640 C C . PHE B 1 270 ? 7.352 14.25 11.578 1 98.88 270 PHE B C 1
ATOM 5642 O O . PHE B 1 270 ? 7.969 15.195 12.078 1 98.88 270 PHE B O 1
ATOM 5649 N N . GLY B 1 271 ? 6.418 14.359 10.711 1 98.88 271 GLY B N 1
ATOM 5650 C CA . GLY B 1 271 ? 6.012 15.656 10.195 1 98.88 271 GLY B CA 1
ATOM 5651 C C . GLY B 1 271 ? 4.859 15.57 9.211 1 98.88 271 GLY B C 1
ATOM 5652 O O . GLY B 1 271 ? 4.383 14.477 8.898 1 98.88 271 GLY B O 1
ATOM 5653 N N . MET B 1 272 ? 4.434 16.75 8.75 1 98.88 272 MET B N 1
ATOM 5654 C CA . MET B 1 272 ? 3.217 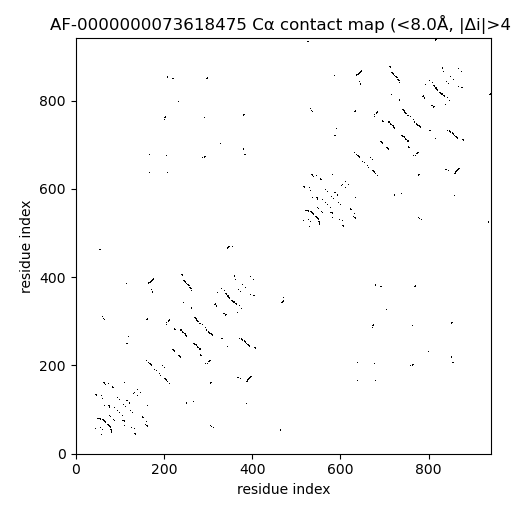16.781 7.945 1 98.88 272 MET B CA 1
ATOM 5655 C C . MET B 1 272 ? 3.486 17.406 6.574 1 98.88 272 MET B C 1
ATOM 5657 O O . MET B 1 272 ? 4.445 18.156 6.402 1 98.88 272 MET B O 1
ATOM 5661 N N . VAL B 1 273 ? 2.633 17.031 5.656 1 98.88 273 VAL B N 1
ATOM 5662 C CA . VAL B 1 273 ? 2.58 17.594 4.316 1 98.88 273 VAL B CA 1
ATOM 5663 C C . VAL B 1 273 ? 1.14 17.969 3.967 1 98.88 273 VAL B C 1
ATOM 5665 O O . VAL B 1 273 ? 0.198 17.469 4.594 1 98.88 273 VAL B O 1
ATOM 5668 N N . LEU B 1 274 ? 1.057 18.891 3.041 1 98.44 274 LEU B N 1
ATOM 5669 C CA . LEU B 1 274 ? -0.23 19.141 2.396 1 98.44 274 LEU B CA 1
ATOM 5670 C C . LEU B 1 274 ? -0.561 18.031 1.404 1 98.44 274 LEU B C 1
ATOM 5672 O O . LEU B 1 274 ? 0.332 17.5 0.739 1 98.44 274 LEU B O 1
ATOM 5676 N N . MET B 1 275 ? -1.867 17.703 1.317 1 98.69 275 MET B N 1
ATOM 5677 C CA . MET B 1 275 ? -2.252 16.625 0.418 1 98.69 275 MET B CA 1
ATOM 5678 C C . MET B 1 275 ? -3.533 16.969 -0.333 1 98.69 275 MET B C 1
ATOM 5680 O O . MET B 1 275 ? -4.453 17.562 0.238 1 98.69 275 MET B O 1
ATOM 5684 N N . ASN B 1 276 ? -3.512 16.719 -1.608 1 98.12 276 ASN B N 1
ATOM 5685 C CA . ASN B 1 276 ? -4.703 16.688 -2.447 1 98.12 276 ASN B CA 1
ATOM 5686 C C . ASN B 1 276 ? -5.035 15.258 -2.895 1 98.12 276 ASN B C 1
ATOM 5688 O O . ASN B 1 276 ? -4.34 14.695 -3.742 1 98.12 276 ASN B O 1
ATOM 5692 N N . ASP B 1 277 ? -6.059 14.727 -2.34 1 97.56 277 ASP B N 1
ATOM 5693 C CA . ASP B 1 277 ? -6.508 13.391 -2.725 1 97.56 277 ASP B CA 1
ATOM 5694 C C . ASP B 1 277 ? -7.539 13.461 -3.85 1 97.56 277 ASP B C 1
ATOM 5696 O O . ASP B 1 277 ? -8.742 13.383 -3.602 1 97.56 277 ASP B O 1
ATOM 5700 N N . TRP B 1 278 ? -7.008 13.469 -5.039 1 97.5 278 TRP B N 1
ATOM 5701 C CA . TRP B 1 278 ? -7.891 13.555 -6.199 1 97.5 278 TRP B CA 1
ATOM 5702 C C . TRP B 1 278 ? -8.961 12.469 -6.148 1 97.5 278 TRP B C 1
ATOM 5704 O O . TRP B 1 278 ? -8.664 11.32 -5.816 1 97.5 278 TRP B O 1
ATOM 5714 N N . SER B 1 279 ? -10.203 12.914 -6.508 1 96.88 279 SER B N 1
ATOM 5715 C CA . SER B 1 279 ? -11.312 11.977 -6.375 1 96.88 279 SER B CA 1
ATOM 5716 C C . SER B 1 279 ? -12.203 11.992 -7.613 1 96.88 279 SER B C 1
ATOM 5718 O O . SER B 1 279 ? -12.812 13.016 -7.934 1 96.88 279 SER B O 1
ATOM 5720 N N . ALA B 1 280 ? -12.258 10.852 -8.305 1 97.56 280 ALA B N 1
ATOM 5721 C CA . ALA B 1 280 ? -13.219 10.648 -9.383 1 97.56 280 ALA B CA 1
ATOM 5722 C C . ALA B 1 280 ? -14.547 10.117 -8.852 1 97.56 280 ALA B C 1
ATOM 5724 O O . ALA B 1 280 ? -14.75 8.898 -8.781 1 97.56 280 ALA B O 1
ATOM 5725 N N . ARG B 1 281 ? -15.461 11.031 -8.633 1 94.94 281 ARG B N 1
ATOM 5726 C CA . ARG B 1 281 ? -16.641 10.734 -7.816 1 94.94 281 ARG B CA 1
ATOM 5727 C C . ARG B 1 281 ? -17.609 9.828 -8.562 1 94.94 281 ARG B C 1
ATOM 5729 O O . ARG B 1 281 ? -18.25 8.969 -7.965 1 94.94 281 ARG B O 1
ATOM 5736 N N . ASP B 1 282 ? -17.766 10.016 -9.836 1 95.56 282 ASP B N 1
ATOM 5737 C CA . ASP B 1 282 ? -18.703 9.211 -10.617 1 95.56 282 ASP B CA 1
ATOM 5738 C C . ASP B 1 282 ? -18.203 7.777 -10.773 1 95.56 282 ASP B C 1
ATOM 5740 O O . ASP B 1 282 ? -19 6.832 -10.781 1 95.56 282 ASP B O 1
ATOM 5744 N N . ILE B 1 283 ? -16.922 7.594 -10.844 1 97.88 283 ILE B N 1
ATOM 5745 C CA . ILE B 1 283 ? -16.328 6.262 -10.852 1 97.88 283 ILE B CA 1
ATOM 5746 C C . ILE B 1 283 ? -16.453 5.633 -9.461 1 97.88 283 ILE B C 1
ATOM 5748 O O . ILE B 1 283 ? -16.844 4.473 -9.336 1 97.88 283 ILE B O 1
ATOM 5752 N N . GLN B 1 284 ? -16.141 6.391 -8.461 1 96.44 284 GLN B N 1
ATOM 5753 C CA . GLN B 1 284 ? -16.172 5.926 -7.078 1 96.44 284 GLN B CA 1
ATOM 5754 C C . GLN B 1 284 ? -17.562 5.453 -6.684 1 96.44 284 GLN B C 1
ATOM 5756 O O . GLN B 1 284 ? -17.719 4.391 -6.078 1 96.44 284 GLN B O 1
ATOM 5761 N N . LYS B 1 285 ? -18.547 6.184 -7.004 1 93.81 285 LYS B N 1
ATOM 5762 C CA . LYS B 1 285 ? -19.922 5.859 -6.625 1 93.81 285 LYS B CA 1
ATOM 5763 C C . LYS B 1 285 ? -20.328 4.484 -7.148 1 93.81 285 LYS B C 1
ATOM 5765 O O . LYS B 1 285 ? -21 3.723 -6.453 1 93.81 285 LYS B O 1
ATOM 5770 N N . TRP B 1 286 ? -19.906 4.191 -8.312 1 96.69 286 TRP B N 1
ATOM 5771 C CA . TRP B 1 286 ? -20.312 2.951 -8.961 1 96.69 286 TRP B CA 1
ATOM 5772 C C . TRP B 1 286 ? -19.531 1.762 -8.398 1 96.69 286 TRP B C 1
ATOM 5774 O O . TRP B 1 286 ? -20.109 0.696 -8.164 1 96.69 286 TRP B O 1
ATOM 5784 N N . GLU B 1 287 ? -18.297 1.977 -8.039 1 96.06 287 GLU B N 1
ATOM 5785 C CA . GLU B 1 287 ? -17.422 0.837 -7.781 1 96.06 287 GLU B CA 1
ATOM 5786 C C . GLU B 1 287 ? -17.297 0.565 -6.285 1 96.06 287 GLU B C 1
ATOM 5788 O O . GLU B 1 287 ? -16.922 -0.536 -5.879 1 96.06 287 GLU B O 1
ATOM 5793 N N . TYR B 1 288 ? -17.531 1.45 -5.371 1 92 288 TYR B N 1
ATOM 5794 C CA . TYR B 1 288 ? -16.953 1.42 -4.031 1 92 288 TYR B CA 1
ATOM 5795 C C . TYR B 1 288 ? -17.75 0.507 -3.111 1 92 288 TYR B C 1
ATOM 5797 O O . TYR B 1 288 ? -17.297 0.158 -2.021 1 92 288 TYR B O 1
ATOM 5805 N N . VAL B 1 289 ? -18.953 0.145 -3.504 1 89.31 289 VAL B N 1
ATOM 5806 C CA . VAL B 1 289 ? -19.75 -0.76 -2.676 1 89.31 289 VAL B CA 1
ATOM 5807 C C . VAL B 1 289 ? -19.469 -2.207 -3.076 1 89.31 289 VAL B C 1
ATOM 5809 O O . VAL B 1 289 ? -19.688 -2.592 -4.227 1 89.31 289 VAL B O 1
ATOM 5812 N N . PRO B 1 290 ? -18.922 -2.938 -2.256 1 90.5 290 PRO B N 1
ATOM 5813 C CA . PRO B 1 290 ? -18.891 -2.73 -0.807 1 90.5 290 PRO B CA 1
ATOM 5814 C C . PRO B 1 290 ? -17.484 -2.473 -0.27 1 90.5 290 PRO B C 1
ATOM 5816 O O . PRO B 1 290 ? -17.297 -2.377 0.945 1 90.5 290 PRO B O 1
ATOM 5819 N N . LEU B 1 291 ? -16.5 -2.424 -1.07 1 94.94 291 LEU B N 1
ATOM 5820 C CA . LEU B 1 291 ? -15.141 -2.604 -0.554 1 94.94 291 LEU B CA 1
ATOM 5821 C C . LEU B 1 291 ? -14.414 -1.266 -0.455 1 94.94 291 LEU B C 1
ATOM 5823 O O . LEU B 1 291 ? -13.219 -1.225 -0.16 1 94.94 291 LEU B O 1
ATOM 5827 N N . GLY B 1 292 ? -15.141 -0.18 -0.709 1 94.94 292 GLY B N 1
ATOM 5828 C CA . GLY B 1 292 ? -14.555 1.132 -0.489 1 94.94 292 GLY B CA 1
ATOM 5829 C C . GLY B 1 292 ? -13.859 1.69 -1.719 1 94.94 292 GLY B C 1
ATOM 5830 O O . GLY B 1 292 ? -14.023 1.162 -2.82 1 94.94 292 GLY B O 1
ATOM 5831 N N . PRO B 1 293 ? -13.125 2.811 -1.517 1 96.5 293 PRO B N 1
ATOM 5832 C CA . PRO B 1 293 ? -12.484 3.502 -2.639 1 96.5 293 PRO B CA 1
ATOM 5833 C C . PRO B 1 293 ? -11.422 2.648 -3.332 1 96.5 293 PRO B C 1
ATOM 5835 O O . PRO B 1 293 ? -10.695 1.903 -2.672 1 96.5 293 PRO B O 1
ATOM 5838 N N . PHE B 1 294 ? -11.391 2.762 -4.691 1 98.06 294 PHE B N 1
ATOM 5839 C CA . PHE B 1 294 ? -10.453 2.008 -5.523 1 98.06 294 PHE B CA 1
ATOM 5840 C C . PHE B 1 294 ? -9.992 2.84 -6.711 1 98.06 294 PHE B C 1
ATOM 5842 O O . PHE B 1 294 ? -9.203 3.77 -6.555 1 98.06 294 PHE B O 1
ATOM 5849 N N . LEU B 1 295 ? -10.617 2.719 -7.887 1 98.62 295 LEU B N 1
ATOM 5850 C CA . LEU B 1 295 ? -10.188 3.451 -9.07 1 98.62 295 LEU B CA 1
ATOM 5851 C C . LEU B 1 295 ? -10.5 4.938 -8.938 1 98.62 295 LEU B C 1
ATOM 5853 O O . LEU B 1 295 ? -9.805 5.777 -9.516 1 98.62 295 LEU B O 1
ATOM 5857 N N . GLY B 1 296 ? -11.484 5.238 -8.195 1 98.19 296 GLY B N 1
ATOM 5858 C CA . GLY B 1 296 ? -11.844 6.633 -8 1 98.19 296 GLY B CA 1
ATOM 5859 C C . GLY B 1 296 ? -10.773 7.43 -7.285 1 98.19 296 GLY B C 1
ATOM 5860 O O . GLY B 1 296 ? -10.812 8.664 -7.262 1 98.19 296 GLY B O 1
ATOM 5861 N N . LYS B 1 297 ? -9.797 6.758 -6.75 1 98.19 297 LYS B N 1
ATOM 5862 C CA . LYS B 1 297 ? -8.812 7.434 -5.918 1 98.19 297 LYS B CA 1
ATOM 5863 C C . LYS B 1 297 ? -7.391 7.078 -6.352 1 98.19 297 LYS B C 1
ATOM 5865 O O . LYS B 1 297 ? -6.48 7.902 -6.238 1 98.19 297 LYS B O 1
ATOM 5870 N N . SER B 1 298 ? -7.133 5.934 -6.934 1 98.62 298 SER B N 1
ATOM 5871 C CA . SER B 1 298 ? -5.793 5.367 -7.055 1 98.62 298 SER B CA 1
ATOM 5872 C C . SER B 1 298 ? -5.082 5.891 -8.297 1 98.62 298 SER B C 1
ATOM 5874 O O . SER B 1 298 ? -3.959 5.48 -8.602 1 98.62 298 SER B O 1
ATOM 5876 N N . PHE B 1 299 ? -5.641 6.879 -9.047 1 98.56 299 PHE B N 1
ATOM 5877 C CA . PHE B 1 299 ? -5.027 7.418 -10.25 1 98.56 299 PHE B CA 1
ATOM 5878 C C . PHE B 1 299 ? -4.012 8.5 -9.906 1 98.56 299 PHE B C 1
ATOM 5880 O O . PHE B 1 299 ? -3.174 8.867 -10.734 1 98.56 299 PHE B O 1
ATOM 5887 N N . GLY B 1 300 ? -4.273 9.07 -8.664 1 98.44 300 GLY B N 1
ATOM 5888 C CA . GLY B 1 300 ? -3.318 10.094 -8.273 1 98.44 300 GLY B CA 1
ATOM 5889 C C . GLY B 1 300 ? -3.654 10.75 -6.949 1 98.44 300 GLY B C 1
ATOM 5890 O O . GLY B 1 300 ? -4.816 11.055 -6.676 1 98.44 300 GLY B O 1
ATOM 5891 N N . THR B 1 301 ? -2.631 10.945 -6.152 1 98.75 301 THR B N 1
ATOM 5892 C CA . THR B 1 301 ? -2.627 11.758 -4.938 1 98.75 301 THR B CA 1
ATOM 5893 C C . THR B 1 301 ? -1.398 12.664 -4.898 1 98.75 301 THR B C 1
ATOM 5895 O O . THR B 1 301 ? -0.27 12.195 -5.062 1 98.75 301 THR B O 1
ATOM 5898 N N . THR B 1 302 ? -1.628 13.984 -4.699 1 98.75 302 THR B N 1
ATOM 5899 C CA . THR B 1 302 ? -0.527 14.945 -4.734 1 98.75 302 THR B CA 1
ATOM 5900 C C . THR B 1 302 ? -0.175 15.414 -3.328 1 98.75 302 THR B C 1
ATOM 5902 O O . THR B 1 302 ? -1.062 15.734 -2.533 1 98.75 302 THR B O 1
ATOM 5905 N N . ILE B 1 303 ? 1.112 15.438 -3.051 1 98.88 303 ILE B N 1
ATOM 5906 C CA . ILE B 1 303 ? 1.516 16 -1.766 1 98.88 303 ILE B CA 1
ATOM 5907 C C . ILE B 1 303 ? 2.561 17.094 -1.984 1 98.88 303 ILE B C 1
ATOM 5909 O O . ILE B 1 303 ? 3.199 17.141 -3.037 1 98.88 303 ILE B O 1
ATOM 5913 N N . SER B 1 304 ? 2.672 17.984 -0.965 1 98.56 304 SER B N 1
ATOM 5914 C CA . SER B 1 304 ? 3.725 19 -0.982 1 98.56 304 SER B CA 1
ATOM 5915 C C . SER B 1 304 ? 5.102 18.359 -0.825 1 98.56 304 SER B C 1
ATOM 5917 O O . SER B 1 304 ? 5.242 17.312 -0.186 1 98.56 304 SER B O 1
ATOM 5919 N N . PRO B 1 305 ? 6.105 18.969 -1.38 1 98.5 305 PRO B N 1
ATOM 5920 C CA . PRO B 1 305 ? 7.441 18.375 -1.354 1 98.5 305 PRO B CA 1
ATOM 5921 C C . PRO B 1 305 ? 8.141 18.547 -0.008 1 98.5 305 PRO B C 1
ATOM 5923 O O . PRO B 1 305 ? 9.141 17.875 0.269 1 98.5 305 PRO B O 1
ATOM 5926 N N . TRP B 1 306 ? 7.691 19.484 0.833 1 98.75 306 TRP B N 1
ATOM 5927 C CA . TRP B 1 306 ? 8.352 19.828 2.086 1 98.75 306 TRP B CA 1
ATOM 5928 C C . TRP B 1 306 ? 7.602 19.234 3.277 1 98.75 306 TRP B C 1
ATOM 5930 O O . TRP B 1 306 ? 6.406 19.484 3.447 1 98.75 306 TRP B O 1
ATOM 5940 N N . VAL B 1 307 ? 8.273 18.469 4.066 1 98.94 307 VAL B N 1
ATOM 5941 C CA . VAL B 1 307 ? 7.715 17.938 5.301 1 98.94 307 VAL B CA 1
ATOM 5942 C C . VAL B 1 307 ? 7.965 18.906 6.449 1 98.94 307 VAL B C 1
ATOM 5944 O O . VAL B 1 307 ? 9.117 19.156 6.82 1 98.94 307 VAL B O 1
ATOM 5947 N N . VAL B 1 308 ? 6.918 19.453 7.004 1 98.88 308 VAL B N 1
ATOM 5948 C CA . VAL B 1 308 ? 7.039 20.312 8.18 1 98.88 308 VAL B CA 1
ATOM 5949 C C . VAL B 1 308 ? 7.168 19.453 9.43 1 98.88 308 VAL B C 1
ATOM 5951 O O . VAL B 1 308 ? 6.266 18.672 9.758 1 98.88 308 VAL B O 1
ATOM 5954 N N . PRO B 1 309 ? 8.336 19.547 10.102 1 98.69 309 PRO B N 1
ATOM 5955 C CA . PRO B 1 309 ? 8.484 18.703 11.297 1 98.69 309 PRO B CA 1
ATOM 5956 C C . PRO B 1 309 ? 7.465 19.031 12.383 1 98.69 309 PRO B C 1
ATOM 5958 O O . PRO B 1 309 ? 7.074 20.203 12.531 1 98.69 309 PRO B O 1
ATOM 5961 N N . MET B 1 310 ? 7.082 18.047 13.133 1 98.62 310 MET B N 1
ATOM 5962 C CA . MET B 1 310 ? 6.094 18.25 14.188 1 98.62 310 MET B CA 1
ATOM 5963 C C . MET B 1 310 ? 6.578 19.297 15.188 1 98.62 310 MET B C 1
ATOM 5965 O O . MET B 1 310 ? 5.781 20.078 15.719 1 98.62 310 MET B O 1
ATOM 5969 N N . ASP B 1 311 ? 7.859 19.359 15.438 1 97.75 311 ASP B N 1
ATOM 5970 C CA . ASP B 1 311 ? 8.398 20.328 16.375 1 97.75 311 ASP B CA 1
ATOM 5971 C C . ASP B 1 311 ? 8.102 21.766 15.914 1 97.75 311 ASP B C 1
ATOM 5973 O O . ASP B 1 311 ? 7.949 22.672 16.734 1 97.75 311 ASP B O 1
ATOM 5977 N N . ALA B 1 312 ? 8.102 21.969 14.664 1 97.94 312 ALA B N 1
ATOM 5978 C CA . ALA B 1 312 ? 7.758 23.281 14.125 1 97.94 312 ALA B CA 1
ATOM 5979 C C . ALA B 1 312 ? 6.266 23.578 14.281 1 97.94 312 ALA B C 1
ATOM 5981 O O . ALA B 1 312 ? 5.855 24.734 14.352 1 97.94 312 ALA B O 1
ATOM 5982 N N . LEU B 1 313 ? 5.457 22.547 14.375 1 98.12 313 LEU B N 1
ATOM 5983 C CA . LEU B 1 313 ? 4.004 22.688 14.398 1 98.12 313 LEU B CA 1
ATOM 5984 C C . LEU B 1 313 ? 3.494 22.781 15.828 1 98.12 313 LEU B C 1
ATOM 5986 O O . LEU B 1 313 ? 2.414 23.328 16.078 1 98.12 313 LEU B O 1
ATOM 5990 N N . MET B 1 314 ? 4.242 22.375 16.781 1 97.69 314 MET B N 1
ATOM 5991 C CA . MET B 1 314 ? 3.799 22.203 18.172 1 97.69 314 MET B CA 1
ATOM 5992 C C . MET B 1 314 ? 3.352 23.547 18.75 1 97.69 314 MET B C 1
ATOM 5994 O O . MET B 1 314 ? 2.398 23.594 19.531 1 97.69 314 MET B O 1
ATOM 5998 N N . PRO B 1 315 ? 3.996 24.688 18.422 1 96.81 315 PRO B N 1
ATOM 5999 C CA . PRO B 1 315 ? 3.549 25.984 18.953 1 96.81 315 PRO B CA 1
ATOM 6000 C C . PRO B 1 315 ? 2.123 26.328 18.547 1 96.81 315 PRO B C 1
ATOM 6002 O O . PRO B 1 315 ? 1.518 27.25 19.109 1 96.81 315 PRO B O 1
ATOM 6005 N N . PHE B 1 316 ? 1.585 25.625 17.641 1 97.75 316 PHE B N 1
ATOM 6006 C CA . PHE B 1 316 ? 0.26 25.953 17.125 1 97.75 316 PHE B CA 1
ATOM 6007 C C . PHE B 1 316 ? -0.77 24.938 17.594 1 97.75 316 PHE B C 1
ATOM 6009 O O . PHE B 1 316 ? -1.897 24.906 17.109 1 97.75 316 PHE B O 1
ATOM 6016 N N . ALA B 1 317 ? -0.398 24.141 18.469 1 98.25 317 ALA B N 1
ATOM 6017 C CA . ALA B 1 317 ? -1.332 23.188 19.062 1 98.25 317 ALA B CA 1
ATOM 6018 C C . ALA B 1 317 ? -2.441 23.906 19.828 1 98.25 317 ALA B C 1
ATOM 6020 O O . ALA B 1 317 ? -2.186 24.891 20.516 1 98.25 317 ALA B O 1
ATOM 6021 N N . VAL B 1 318 ? -3.641 23.469 19.719 1 98.44 318 VAL B N 1
ATOM 6022 C CA . VAL B 1 318 ? -4.809 23.953 20.438 1 98.44 318 VAL B CA 1
ATOM 6023 C C . VAL B 1 318 ? -5.52 22.797 21.125 1 98.44 318 VAL B C 1
ATOM 6025 O O . VAL B 1 318 ? -5.219 21.625 20.859 1 98.44 318 VAL B O 1
ATOM 6028 N N . PRO B 1 319 ? -6.391 23.062 22.078 1 97.69 319 PRO B N 1
ATOM 6029 C CA . PRO B 1 319 ? -7.113 21.984 22.75 1 97.69 319 PRO B CA 1
ATOM 6030 C C . PRO B 1 319 ? -7.875 21.094 21.766 1 97.69 319 PRO B C 1
ATOM 6032 O O . PRO B 1 319 ? -8.391 21.578 20.75 1 97.69 319 PRO B O 1
ATOM 6035 N N . ASN B 1 320 ? -7.914 19.828 22.125 1 97.88 320 ASN B N 1
ATOM 6036 C CA . ASN B 1 320 ? -8.656 18.875 21.312 1 97.88 320 ASN B CA 1
ATOM 6037 C C . ASN B 1 320 ? -10.156 19.141 21.359 1 97.88 320 ASN B C 1
ATOM 6039 O O . ASN B 1 320 ? -10.664 19.672 22.344 1 97.88 320 ASN B O 1
ATOM 6043 N N . PRO B 1 321 ? -10.852 18.734 20.312 1 95.94 321 PRO B N 1
ATOM 6044 C CA . PRO B 1 321 ? -12.305 18.844 20.406 1 95.94 321 PRO B CA 1
ATOM 6045 C C . PRO B 1 321 ? -12.906 17.906 21.453 1 95.94 321 PRO B C 1
ATOM 6047 O O . PRO B 1 321 ? -12.328 16.859 21.734 1 95.94 321 PRO B O 1
ATOM 6050 N N . GLU B 1 322 ? -14.047 18.406 21.938 1 96.12 322 GLU B N 1
ATOM 6051 C CA . GLU B 1 322 ? -14.805 17.5 22.797 1 96.12 322 GLU B CA 1
ATOM 6052 C C . GLU B 1 322 ? -15.375 16.328 21.984 1 96.12 322 GLU B C 1
ATOM 6054 O O . GLU B 1 322 ? -15.977 16.547 20.922 1 96.12 322 GLU B O 1
ATOM 6059 N N . GLN B 1 323 ? -15.164 15.172 22.438 1 97.38 323 GLN B N 1
ATOM 6060 C CA . GLN B 1 323 ? -15.664 13.992 21.75 1 97.38 323 GLN B CA 1
ATOM 6061 C C . GLN B 1 323 ? -16.797 13.336 22.516 1 97.38 323 GLN B C 1
ATOM 6063 O O . GLN B 1 323 ? -16.625 12.945 23.672 1 97.38 323 GLN B O 1
ATOM 6068 N N . ASP B 1 324 ? -17.891 13.312 21.891 1 96.19 324 ASP B N 1
ATOM 6069 C CA . ASP B 1 324 ? -19.094 12.703 22.438 1 96.19 324 ASP B CA 1
ATOM 6070 C C . ASP B 1 324 ? -19.719 11.727 21.438 1 96.19 324 ASP B C 1
ATOM 6072 O O . ASP B 1 324 ? -20.172 12.133 20.359 1 96.19 324 ASP B O 1
ATOM 6076 N N . PRO B 1 325 ? -19.812 10.492 21.75 1 97.19 325 PRO B N 1
ATOM 6077 C CA . PRO B 1 325 ? -19.453 9.852 23.016 1 97.19 325 PRO B CA 1
ATOM 6078 C C . PRO B 1 325 ? -17.938 9.836 23.266 1 97.19 325 PRO B C 1
ATOM 6080 O O . PRO B 1 325 ? -17.156 10.016 22.328 1 97.19 325 PRO B O 1
ATOM 6083 N N . LYS B 1 326 ? -17.625 9.688 24.562 1 97.81 326 LYS B N 1
ATOM 6084 C CA . LYS B 1 326 ? -16.203 9.508 24.891 1 97.81 326 LYS B CA 1
ATOM 6085 C C . LYS B 1 326 ? -15.625 8.297 24.172 1 97.81 326 LYS B C 1
ATOM 6087 O O . LYS B 1 326 ? -16.219 7.211 24.203 1 97.81 326 LYS B O 1
ATOM 6092 N N . PRO B 1 327 ? -14.5 8.469 23.547 1 98.19 327 PRO B N 1
ATOM 6093 C CA . PRO B 1 327 ? -13.891 7.312 22.891 1 98.19 327 PRO B CA 1
ATOM 6094 C C . PRO B 1 327 ? -13.539 6.195 23.875 1 98.19 327 PRO B C 1
ATOM 6096 O O . PRO B 1 327 ? -13.406 6.438 25.078 1 98.19 327 PRO B O 1
ATOM 6099 N N . LEU B 1 328 ? -13.391 5.023 23.328 1 98.56 328 LEU B N 1
ATOM 6100 C CA . LEU B 1 328 ? -12.914 3.914 24.141 1 98.56 328 LEU B CA 1
ATOM 6101 C C . LEU B 1 328 ? -11.516 4.199 24.688 1 98.56 328 LEU B C 1
ATOM 6103 O O . LEU B 1 328 ? -10.75 4.949 24.078 1 98.56 328 LEU B O 1
ATOM 6107 N N . PRO B 1 329 ? -11.094 3.584 25.75 1 98.31 329 PRO B N 1
ATOM 6108 C CA . PRO B 1 329 ? -9.898 3.969 26.5 1 98.31 329 PRO B CA 1
ATOM 6109 C C . PRO B 1 329 ? -8.633 3.971 25.625 1 98.31 329 PRO B C 1
ATOM 6111 O O . PRO B 1 329 ? -7.777 4.844 25.781 1 98.31 329 PRO B O 1
ATOM 6114 N N . TYR B 1 330 ? -8.492 3.088 24.719 1 98.5 330 TYR B N 1
ATOM 6115 C CA . TYR B 1 330 ? -7.25 2.998 23.969 1 98.5 330 TYR B CA 1
ATOM 6116 C C . TYR B 1 330 ? -7.086 4.203 23.047 1 98.5 330 TYR B C 1
ATOM 6118 O O . TYR B 1 330 ? -5.992 4.457 22.531 1 98.5 330 TYR B O 1
ATOM 6126 N N . LEU B 1 331 ? -8.172 5.035 22.859 1 98.69 331 LEU B N 1
ATOM 6127 C CA . LEU B 1 331 ? -8.125 6.203 21.984 1 98.69 331 LEU B CA 1
ATOM 6128 C C . LEU B 1 331 ? -8.195 7.492 22.797 1 98.69 331 LEU B C 1
ATOM 6130 O O . LEU B 1 331 ? -8.297 8.586 22.234 1 98.69 331 LEU B O 1
ATOM 6134 N N . CYS B 1 332 ? -8.203 7.422 24.078 1 98.38 332 CYS B N 1
ATOM 6135 C CA . CYS B 1 332 ? -8.312 8.609 24.922 1 98.38 332 CYS B CA 1
ATOM 6136 C C . CYS B 1 332 ? -6.934 9.195 25.203 1 98.38 332 CYS B C 1
ATOM 6138 O O . CYS B 1 332 ? -5.996 8.469 25.531 1 98.38 332 CYS B O 1
ATOM 6140 N N . HIS B 1 333 ? -6.832 10.43 25.078 1 97.56 333 HIS B N 1
ATOM 6141 C CA . HIS B 1 333 ? -5.645 11.172 25.484 1 97.56 333 HIS B CA 1
ATOM 6142 C C . HIS B 1 333 ? -5.984 12.617 25.828 1 97.56 333 HIS B C 1
ATOM 6144 O O . HIS B 1 333 ? -6.977 13.156 25.328 1 97.56 333 HIS B O 1
ATOM 6150 N N . ASP B 1 334 ? -5.129 13.25 26.594 1 95.12 334 ASP B N 1
ATOM 6151 C CA . ASP B 1 334 ? -5.387 14.625 27.031 1 95.12 334 ASP B CA 1
ATOM 6152 C C . ASP B 1 334 ? -4.375 15.594 26.422 1 95.12 334 ASP B C 1
ATOM 6154 O O . ASP B 1 334 ? -4.492 16.812 26.594 1 95.12 334 ASP B O 1
ATOM 6158 N N . GLN B 1 335 ? -3.455 15.078 25.766 1 95.31 335 GLN B N 1
ATOM 6159 C CA . GLN B 1 335 ? -2.463 15.938 25.125 1 95.31 335 GLN B CA 1
ATOM 6160 C C . GLN B 1 335 ? -3.092 16.781 24.016 1 95.31 335 GLN B C 1
ATOM 6162 O O . GLN B 1 335 ? -3.738 16.25 23.109 1 95.31 335 GLN B O 1
ATOM 6167 N N . PRO B 1 336 ? -2.982 18.188 24.172 1 97.88 336 PRO B N 1
ATOM 6168 C CA . PRO B 1 336 ? -3.412 18.953 23 1 97.88 336 PRO B CA 1
ATOM 6169 C C . PRO B 1 336 ? -2.664 18.562 21.734 1 97.88 336 PRO B C 1
ATOM 6171 O O . PRO B 1 336 ? -1.434 18.641 21.688 1 97.88 336 PRO B O 1
ATOM 6174 N N . TYR B 1 337 ? -3.342 18.125 20.719 1 98.44 337 TYR B N 1
ATOM 6175 C CA . TYR B 1 337 ? -2.715 17.656 19.484 1 98.44 337 TYR B CA 1
ATOM 6176 C C . TYR B 1 337 ? -3.58 17.969 18.281 1 98.44 337 TYR B C 1
ATOM 6178 O O . TYR B 1 337 ? -3.564 17.234 17.281 1 98.44 337 TYR B O 1
ATOM 6186 N N . THR B 1 338 ? -4.434 18.859 18.438 1 98.25 338 THR B N 1
ATOM 6187 C CA . THR B 1 338 ? -5.074 19.578 17.328 1 98.25 338 THR B CA 1
ATOM 6188 C C . THR B 1 338 ? -4.285 20.844 16.969 1 98.25 338 THR B C 1
ATOM 6190 O O . THR B 1 338 ? -3.664 21.453 17.844 1 98.25 338 THR B O 1
ATOM 6193 N N . PHE B 1 339 ? -4.289 21.219 15.664 1 98.56 339 PHE B N 1
ATOM 6194 C CA . PHE B 1 339 ? -3.379 22.281 15.273 1 98.56 339 PHE B CA 1
ATOM 6195 C C . PHE B 1 339 ? -4.121 23.375 14.508 1 98.56 339 PHE B C 1
ATOM 6197 O O . PHE B 1 339 ? -4.906 23.078 13.602 1 98.56 339 PHE B O 1
ATOM 6204 N N . ASP B 1 340 ? -3.887 24.609 14.875 1 98.25 340 ASP B N 1
ATOM 6205 C CA . ASP B 1 340 ? -4.406 25.766 14.164 1 98.25 340 ASP B CA 1
ATOM 6206 C C . ASP B 1 340 ? -3.559 26.094 12.938 1 98.25 340 ASP B C 1
ATOM 6208 O O . ASP B 1 340 ? -2.633 26.906 13.008 1 98.25 340 ASP B O 1
ATOM 6212 N N . ILE B 1 341 ? -3.904 25.469 11.844 1 97.5 341 ILE B N 1
ATOM 6213 C CA . ILE B 1 341 ? -3.236 25.625 10.562 1 97.5 341 ILE B CA 1
ATOM 6214 C C . ILE B 1 341 ? -4.246 26.078 9.508 1 97.5 341 ILE B C 1
ATOM 6216 O O . ILE B 1 341 ? -5.145 25.328 9.133 1 97.5 341 ILE B O 1
ATOM 6220 N N . ASN B 1 342 ? -4.07 27.328 9.023 1 95.56 342 ASN B N 1
ATOM 6221 C CA . ASN B 1 342 ? -4.938 27.812 7.961 1 95.56 342 ASN B CA 1
ATOM 6222 C C . ASN B 1 342 ? -4.664 27.109 6.641 1 95.56 342 ASN B C 1
ATOM 6224 O O . ASN B 1 342 ? -3.512 26.984 6.223 1 95.56 342 ASN B O 1
ATOM 6228 N N . LEU B 1 343 ? -5.746 26.594 6.031 1 95.75 343 LEU B N 1
ATOM 6229 C CA . LEU B 1 343 ? -5.656 25.859 4.77 1 95.75 343 LEU B CA 1
ATOM 6230 C C . LEU B 1 343 ? -6.508 26.531 3.695 1 95.75 343 LEU B C 1
ATOM 6232 O O . LEU B 1 343 ? -7.605 27.016 3.98 1 95.75 343 LEU B O 1
ATOM 6236 N N . SER B 1 344 ? -5.984 26.578 2.504 1 94.19 344 SER B N 1
ATOM 6237 C CA . SER B 1 344 ? -6.766 27.125 1.4 1 94.19 344 SER B CA 1
ATOM 6238 C C . SER B 1 344 ? -6.387 26.469 0.075 1 94.19 344 SER B C 1
ATOM 6240 O O . SER B 1 344 ? -5.305 25.891 -0.053 1 94.19 344 SER B O 1
ATOM 6242 N N . VAL B 1 345 ? -7.336 26.453 -0.846 1 92.94 345 VAL B N 1
ATOM 6243 C CA . VAL B 1 345 ? -7.129 26.047 -2.229 1 92.94 345 VAL B CA 1
ATOM 6244 C C . VAL B 1 345 ? -7.426 27.203 -3.17 1 92.94 345 VAL B C 1
ATOM 6246 O O . VAL B 1 345 ? -8.461 27.875 -3.041 1 92.94 345 VAL B O 1
ATOM 6249 N N . ALA B 1 346 ? -6.512 27.469 -4.035 1 92.56 346 ALA B N 1
ATOM 6250 C CA . ALA B 1 346 ? -6.727 28.453 -5.09 1 92.56 346 ALA B CA 1
ATOM 6251 C C . ALA B 1 346 ? -6.609 27.812 -6.469 1 92.56 346 ALA B C 1
ATOM 6253 O O . ALA B 1 346 ? -5.863 26.844 -6.652 1 92.56 346 ALA B O 1
ATOM 6254 N N . LEU B 1 347 ? -7.359 28.297 -7.414 1 90.06 347 LEU B N 1
ATOM 6255 C CA . LEU B 1 347 ? -7.387 27.812 -8.789 1 90.06 347 LEU B CA 1
ATOM 6256 C C . LEU B 1 347 ? -6.926 28.891 -9.758 1 90.06 347 LEU B C 1
ATOM 6258 O O . LEU B 1 347 ? -7.348 30.047 -9.648 1 90.06 347 LEU B O 1
ATOM 6262 N N . LYS B 1 348 ? -5.984 28.5 -10.562 1 89.62 348 LYS B N 1
ATOM 6263 C CA . LYS B 1 348 ? -5.594 29.359 -11.68 1 89.62 348 LYS B CA 1
ATOM 6264 C C . LYS B 1 348 ? -5.84 28.672 -13.016 1 89.62 348 LYS B C 1
ATOM 6266 O O . LYS B 1 348 ? -5.105 27.75 -13.398 1 89.62 348 LYS B O 1
ATOM 6271 N N . GLY B 1 349 ? -6.82 29.031 -13.586 1 84.5 349 GLY B N 1
ATOM 6272 C CA . GLY B 1 349 ? -7.133 28.484 -14.891 1 84.5 349 GLY B CA 1
ATOM 6273 C C . GLY B 1 349 ? -6.441 29.203 -16.031 1 84.5 349 GLY B C 1
ATOM 6274 O O . GLY B 1 349 ? -5.703 30.172 -15.805 1 84.5 349 GLY B O 1
ATOM 6275 N N . GLU B 1 350 ? -6.758 28.641 -17.188 1 84.94 350 GLU B N 1
ATOM 6276 C CA . GLU B 1 350 ? -6.242 29.297 -18.391 1 84.94 350 GLU B CA 1
ATOM 6277 C C . GLU B 1 350 ? -6.824 30.688 -18.547 1 84.94 350 GLU B C 1
ATOM 6279 O O . GLU B 1 350 ? -8.031 30.891 -18.391 1 84.94 350 GLU B O 1
ATOM 6284 N N . GLY B 1 351 ? -6.02 31.656 -18.781 1 85.5 351 GLY B N 1
ATOM 6285 C CA . GLY B 1 351 ? -6.461 33 -19.047 1 85.5 351 GLY B CA 1
ATOM 6286 C C . GLY B 1 351 ? -6.57 33.844 -17.781 1 85.5 351 GLY B C 1
ATOM 6287 O O . GLY B 1 351 ? -6.801 35.062 -17.859 1 85.5 351 GLY B O 1
ATOM 6288 N N . MET B 1 352 ? -6.555 33.125 -16.656 1 88.94 352 MET B N 1
ATOM 6289 C CA . MET B 1 352 ? -6.59 33.844 -15.398 1 88.94 352 MET B CA 1
ATOM 6290 C C . MET B 1 352 ? -5.23 34.469 -15.094 1 88.94 352 MET B C 1
ATOM 6292 O O . MET B 1 352 ? -4.195 33.812 -15.25 1 88.94 352 MET B O 1
ATOM 6296 N N . SER B 1 353 ? -5.23 35.75 -14.742 1 91.31 353 SER B N 1
ATOM 6297 C CA . SER B 1 353 ? -3.986 36.438 -14.391 1 91.31 353 SER B CA 1
ATOM 6298 C C . SER B 1 353 ? -3.537 36.062 -12.977 1 91.31 353 SER B C 1
ATOM 6300 O O . SER B 1 353 ? -2.34 36.031 -12.695 1 91.31 353 SER B O 1
ATOM 6302 N N . GLN B 1 354 ? -4.59 35.875 -12.117 1 91.56 354 GLN B N 1
ATOM 6303 C CA . GLN B 1 354 ? -4.289 35.5 -10.734 1 91.56 354 GLN B CA 1
ATOM 6304 C C . GLN B 1 354 ? -5.129 34.312 -10.289 1 91.56 354 GLN B C 1
ATOM 6306 O O . GLN B 1 354 ? -6.211 34.062 -10.828 1 91.56 354 GLN B O 1
ATOM 6311 N N . ALA B 1 355 ? -4.562 33.656 -9.352 1 90.31 355 ALA B N 1
ATOM 6312 C CA . ALA B 1 355 ? -5.309 32.531 -8.781 1 90.31 355 ALA B CA 1
ATOM 6313 C C . ALA B 1 355 ? -6.465 33.031 -7.918 1 90.31 355 ALA B C 1
ATOM 6315 O O . ALA B 1 355 ? -6.367 34.094 -7.281 1 90.31 355 ALA B O 1
ATOM 6316 N N . ALA B 1 356 ? -7.578 32.344 -7.98 1 89.81 356 ALA B N 1
ATOM 6317 C CA . ALA B 1 356 ? -8.742 32.625 -7.145 1 89.81 356 ALA B CA 1
ATOM 6318 C C . ALA B 1 356 ? -8.883 31.578 -6.043 1 89.81 356 ALA B C 1
ATOM 6320 O O . ALA B 1 356 ? -8.891 30.375 -6.316 1 89.81 356 ALA B O 1
ATOM 6321 N N . THR B 1 357 ? -9.047 32.094 -4.82 1 90 357 THR B N 1
ATOM 6322 C CA . THR B 1 357 ? -9.258 31.156 -3.711 1 90 357 THR B CA 1
ATOM 6323 C C . THR B 1 357 ? -10.648 30.531 -3.791 1 90 357 THR B C 1
ATOM 6325 O O . THR B 1 357 ? -11.656 31.25 -3.877 1 90 357 THR B O 1
ATOM 6328 N N . ILE B 1 358 ? -10.711 29.188 -3.779 1 87.31 358 ILE B N 1
ATOM 6329 C CA . ILE B 1 358 ? -12 28.531 -3.963 1 87.31 358 ILE B CA 1
ATOM 6330 C C . ILE B 1 358 ? -12.352 27.734 -2.705 1 87.31 358 ILE B C 1
ATOM 6332 O O . ILE B 1 358 ? -13.477 27.25 -2.57 1 87.31 358 ILE B O 1
ATOM 6336 N N . CYS B 1 359 ? -11.461 27.562 -1.823 1 88.44 359 CYS B N 1
ATOM 6337 C CA . CYS B 1 359 ? -11.695 26.812 -0.595 1 88.44 359 CYS B CA 1
ATOM 6338 C C . CYS B 1 359 ? -10.812 27.328 0.537 1 88.44 359 CYS B C 1
ATOM 6340 O O . CYS B 1 359 ? -9.641 27.641 0.323 1 88.44 359 CYS B O 1
ATOM 6342 N N . ARG B 1 360 ? -11.453 27.625 1.663 1 92.19 360 ARG B N 1
ATOM 6343 C CA . ARG B 1 360 ? -10.742 27.922 2.898 1 92.19 360 ARG B CA 1
ATOM 6344 C C . ARG B 1 360 ? -11.18 27 4.027 1 92.19 360 ARG B C 1
ATOM 6346 O O . ARG B 1 360 ? -12.367 26.703 4.16 1 92.19 360 ARG B O 1
ATOM 6353 N N . SER B 1 361 ? -10.234 26.469 4.719 1 94.62 361 SER B N 1
ATOM 6354 C CA . SER B 1 361 ? -10.484 25.656 5.898 1 94.62 361 SER B CA 1
ATOM 6355 C C . SER B 1 361 ? -9.344 25.766 6.902 1 94.62 361 SER B C 1
ATOM 6357 O O . SER B 1 361 ? -8.547 26.703 6.84 1 94.62 361 SER B O 1
ATOM 6359 N N . ASN B 1 362 ? -9.438 25.031 7.941 1 97 362 ASN B N 1
ATOM 6360 C CA . ASN B 1 362 ? -8.398 24.969 8.969 1 97 362 ASN B CA 1
ATOM 6361 C C . ASN B 1 362 ? -8.242 23.562 9.523 1 97 362 ASN B C 1
ATOM 6363 O O . ASN B 1 362 ? -9.227 22.859 9.742 1 97 362 ASN B O 1
ATOM 6367 N N . PHE B 1 363 ? -6.996 23.172 9.805 1 97.69 363 PHE B N 1
ATOM 6368 C CA . PHE B 1 363 ? -6.723 21.828 10.297 1 97.69 363 PHE B CA 1
ATOM 6369 C C . PHE B 1 363 ? -7.289 21.641 11.695 1 97.69 363 PHE B C 1
ATOM 6371 O O . PHE B 1 363 ? -7.465 20.5 12.148 1 97.69 363 PHE B O 1
ATOM 6378 N N . LYS B 1 364 ? -7.625 22.703 12.398 1 97.44 364 LYS B N 1
ATOM 6379 C CA . LYS B 1 364 ? -8.141 22.609 13.758 1 97.44 364 LYS B CA 1
ATOM 6380 C C . LYS B 1 364 ? -9.555 22.016 13.773 1 97.44 364 LYS B C 1
ATOM 6382 O O . LYS B 1 364 ? -10.078 21.688 14.836 1 97.44 364 LYS B O 1
ATOM 6387 N N . TYR B 1 365 ? -10.133 21.828 12.57 1 96.56 365 TYR B N 1
ATOM 6388 C CA . TYR B 1 365 ? -11.492 21.312 12.492 1 96.56 365 TYR B CA 1
ATOM 6389 C C . TYR B 1 365 ? -11.484 19.781 12.5 1 96.56 365 TYR B C 1
ATOM 6391 O O . TYR B 1 365 ? -12.539 19.156 12.391 1 96.56 365 TYR B O 1
ATOM 6399 N N . MET B 1 366 ? -10.398 19.141 12.68 1 97.38 366 MET B N 1
ATOM 6400 C CA . MET B 1 366 ? -10.32 17.688 12.797 1 97.38 366 MET B CA 1
ATOM 6401 C C . MET B 1 366 ? -11 17.203 14.078 1 97.38 366 MET B C 1
ATOM 6403 O O . MET B 1 366 ? -10.852 17.828 15.133 1 97.38 366 MET B O 1
ATOM 6407 N N . TYR B 1 367 ? -11.766 16.156 13.922 1 98.06 367 TYR B N 1
ATOM 6408 C CA . TYR B 1 367 ? -12.383 15.516 15.086 1 98.06 367 TYR B CA 1
ATOM 6409 C C . TYR B 1 367 ? -11.43 14.516 15.719 1 98.06 367 TYR B C 1
ATOM 6411 O O . TYR B 1 367 ? -11.25 14.508 16.938 1 98.06 367 TYR B O 1
ATOM 6419 N N . TRP B 1 368 ? -10.867 13.609 14.938 1 98.69 368 TRP B N 1
ATOM 6420 C CA . TRP B 1 368 ? -9.883 12.641 15.398 1 98.69 368 TRP B CA 1
ATOM 6421 C C . TRP B 1 368 ? -8.469 13.188 15.219 1 98.69 368 TRP B C 1
ATOM 6423 O O . TRP B 1 368 ? -8.102 13.633 14.125 1 98.69 368 TRP B O 1
ATOM 6433 N N . THR B 1 369 ? -7.672 13.125 16.25 1 98.75 369 THR B N 1
ATOM 6434 C CA . THR B 1 369 ? -6.293 13.602 16.203 1 98.75 369 THR B CA 1
ATOM 6435 C C . THR B 1 369 ? -5.398 12.594 15.492 1 98.75 369 THR B C 1
ATOM 6437 O O . THR B 1 369 ? -5.75 11.414 15.375 1 98.75 369 THR B O 1
ATOM 6440 N N . MET B 1 370 ? -4.242 13.039 15.109 1 98.81 370 MET B N 1
ATOM 6441 C CA . MET B 1 370 ? -3.25 12.164 14.492 1 98.81 370 MET B CA 1
ATOM 6442 C C . MET B 1 370 ? -2.822 11.062 15.461 1 98.81 370 MET B C 1
ATOM 6444 O O . MET B 1 370 ? -2.518 9.945 15.039 1 98.81 370 MET B O 1
ATOM 6448 N N . LEU B 1 371 ? -2.801 11.367 16.75 1 98.88 371 LEU B N 1
ATOM 6449 C CA . LEU B 1 371 ? -2.469 10.344 17.734 1 98.88 371 LEU B CA 1
ATOM 6450 C C . LEU B 1 371 ? -3.498 9.219 17.719 1 98.88 371 LEU B C 1
ATOM 6452 O O . LEU B 1 371 ? -3.133 8.039 17.734 1 98.88 371 LEU B O 1
ATOM 6456 N N . GLN B 1 372 ? -4.754 9.609 17.672 1 98.88 372 GLN B N 1
ATOM 6457 C CA . GLN B 1 372 ? -5.836 8.633 17.641 1 98.88 372 GLN B CA 1
ATOM 6458 C C . GLN B 1 372 ? -5.801 7.828 16.344 1 98.88 372 GLN B C 1
ATOM 6460 O O . GLN B 1 372 ? -6.02 6.613 16.344 1 98.88 372 GLN B O 1
ATOM 6465 N N . GLN B 1 373 ? -5.512 8.484 15.25 1 98.88 373 GLN B N 1
ATOM 6466 C CA . GLN B 1 373 ? -5.422 7.812 13.961 1 98.88 373 GLN B CA 1
ATOM 6467 C C . GLN B 1 373 ? -4.328 6.746 13.969 1 98.88 373 GLN B C 1
ATOM 6469 O O . GLN B 1 373 ? -4.578 5.59 13.617 1 98.88 373 GLN B O 1
ATOM 6474 N N . LEU B 1 374 ? -3.154 7.137 14.383 1 98.94 374 LEU B N 1
ATOM 6475 C CA . LEU B 1 374 ? -2.012 6.23 14.367 1 98.94 374 LEU B CA 1
ATOM 6476 C C . LEU B 1 374 ? -2.229 5.066 15.328 1 98.94 374 LEU B C 1
ATOM 6478 O O . LEU B 1 374 ? -1.958 3.914 14.984 1 98.94 374 LEU B O 1
ATOM 6482 N N . THR B 1 375 ? -2.727 5.375 16.5 1 98.88 375 THR B N 1
ATOM 6483 C CA . THR B 1 375 ? -3.014 4.344 17.484 1 98.88 375 THR B CA 1
ATOM 6484 C C . THR B 1 375 ? -4.039 3.35 16.953 1 98.88 375 THR B C 1
ATOM 6486 O O . THR B 1 375 ? -3.828 2.137 17.016 1 98.88 375 THR B O 1
ATOM 6489 N N . HIS B 1 376 ? -5.094 3.848 16.438 1 98.88 376 HIS B N 1
ATOM 6490 C CA . HIS B 1 376 ? -6.145 3 15.883 1 98.88 376 HIS B CA 1
ATOM 6491 C C . HIS B 1 376 ? -5.613 2.107 14.773 1 98.88 376 HIS B C 1
ATOM 6493 O O . HIS B 1 376 ? -5.906 0.911 14.734 1 98.88 376 HIS B O 1
ATOM 6499 N N . HIS B 1 377 ? -4.836 2.699 13.938 1 98.75 377 HIS B N 1
ATOM 6500 C CA . HIS B 1 377 ? -4.27 1.99 12.797 1 98.75 377 HIS B CA 1
ATOM 6501 C C . HIS B 1 377 ? -3.465 0.775 13.242 1 98.75 377 HIS B C 1
ATOM 6503 O O . HIS B 1 377 ? -3.457 -0.255 12.562 1 98.75 377 HIS B O 1
ATOM 6509 N N . SER B 1 378 ? -2.801 0.802 14.312 1 98.81 378 SER B N 1
ATOM 6510 C CA . SER B 1 378 ? -1.841 -0.224 14.711 1 98.81 378 SER B CA 1
ATOM 6511 C C . SER B 1 378 ? -2.447 -1.184 15.727 1 98.81 378 SER B C 1
ATOM 6513 O O . SER B 1 378 ? -1.849 -2.211 16.047 1 98.81 378 SER B O 1
ATOM 6515 N N . VAL B 1 379 ? -3.631 -0.92 16.219 1 98.69 379 VAL B N 1
ATOM 6516 C CA . VAL B 1 379 ? -4.145 -1.632 17.375 1 98.69 379 VAL B CA 1
ATOM 6517 C C . VAL B 1 379 ? -4.34 -3.107 17.047 1 98.69 379 VAL B C 1
ATOM 6519 O O . VAL B 1 379 ? -4.285 -3.967 17.922 1 98.69 379 VAL B O 1
ATOM 6522 N N . ASN B 1 380 ? -4.613 -3.402 15.812 1 98.81 380 ASN B N 1
ATOM 6523 C CA . ASN B 1 380 ? -4.824 -4.781 15.391 1 98.81 380 ASN B CA 1
ATOM 6524 C C . ASN B 1 380 ? -3.504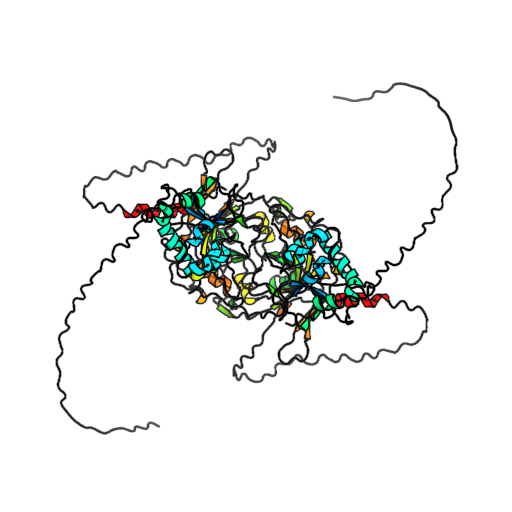 -5.531 15.242 1 98.81 380 ASN B C 1
ATOM 6526 O O . ASN B 1 380 ? -3.496 -6.73 14.953 1 98.81 380 ASN B O 1
ATOM 6530 N N . GLY B 1 381 ? -2.398 -4.875 15.375 1 98.56 381 GLY B N 1
ATOM 6531 C CA . GLY B 1 381 ? -1.085 -5.488 15.25 1 98.56 381 GLY B CA 1
ATOM 6532 C C . GLY B 1 381 ? -0.375 -5.117 13.969 1 98.56 381 GLY B C 1
ATOM 6533 O O . GLY B 1 381 ? 0.76 -5.539 13.734 1 98.56 381 GLY B O 1
ATOM 6534 N N . CYS B 1 382 ? -0.949 -4.309 13.172 1 98.69 382 CYS B N 1
ATOM 6535 C CA . CYS B 1 382 ? -0.342 -3.885 11.914 1 98.69 382 CYS B CA 1
ATOM 6536 C C . CYS B 1 382 ? 0.979 -3.166 12.164 1 98.69 382 CYS B C 1
ATOM 6538 O O . CYS B 1 382 ? 1.073 -2.324 13.055 1 98.69 382 CYS B O 1
ATOM 6540 N N . ASN B 1 383 ? 1.937 -3.488 11.391 1 98.62 383 ASN B N 1
ATOM 6541 C CA . ASN B 1 383 ? 3.219 -2.805 11.531 1 98.62 383 ASN B CA 1
ATOM 6542 C C . ASN B 1 383 ? 3.318 -1.605 10.594 1 98.62 383 ASN B C 1
ATOM 6544 O O . ASN B 1 383 ? 3.135 -1.74 9.383 1 98.62 383 ASN B O 1
ATOM 6548 N N . LEU B 1 384 ? 3.6 -0.508 11.164 1 98.75 384 LEU B N 1
ATOM 6549 C CA . LEU B 1 384 ? 3.93 0.709 10.43 1 98.75 384 LEU B CA 1
ATOM 6550 C C . LEU B 1 384 ? 5.43 0.808 10.188 1 98.75 384 LEU B C 1
ATOM 6552 O O . LEU B 1 384 ? 6.227 0.243 10.945 1 98.75 384 LEU B O 1
ATOM 6556 N N . GLN B 1 385 ? 5.789 1.492 9.086 1 98.69 385 GLN B N 1
ATOM 6557 C CA . GLN B 1 385 ? 7.188 1.649 8.703 1 98.69 385 GLN B CA 1
ATOM 6558 C C . GLN B 1 385 ? 7.531 3.117 8.469 1 98.69 385 GLN B C 1
ATOM 6560 O O . GLN B 1 385 ? 6.66 3.92 8.125 1 98.69 385 GLN B O 1
ATOM 6565 N N . PRO B 1 386 ? 8.859 3.447 8.672 1 98.88 386 PRO B N 1
ATOM 6566 C CA . PRO B 1 386 ? 9.266 4.816 8.336 1 98.88 386 PRO B CA 1
ATOM 6567 C C . PRO B 1 386 ? 8.922 5.195 6.895 1 98.88 386 PRO B C 1
ATOM 6569 O O . PRO B 1 386 ? 9.305 4.484 5.961 1 98.88 386 PRO B O 1
ATOM 6572 N N . GLY B 1 387 ? 8.219 6.258 6.77 1 98.88 387 GLY B N 1
ATOM 6573 C CA . GLY B 1 387 ? 7.855 6.723 5.441 1 98.88 387 GLY B CA 1
ATOM 6574 C C . GLY B 1 387 ? 6.418 6.418 5.074 1 98.88 387 GLY B C 1
ATOM 6575 O O . GLY B 1 387 ? 5.898 6.938 4.082 1 98.88 387 GLY B O 1
ATOM 6576 N N . ASP B 1 388 ? 5.73 5.535 5.891 1 98.88 388 ASP B N 1
ATOM 6577 C CA . ASP B 1 388 ? 4.293 5.391 5.68 1 98.88 388 ASP B CA 1
ATOM 6578 C C . ASP B 1 388 ? 3.588 6.746 5.746 1 98.88 388 ASP B C 1
ATOM 6580 O O . ASP B 1 388 ? 3.973 7.613 6.535 1 98.88 388 ASP B O 1
ATOM 6584 N N . LEU B 1 389 ? 2.576 6.844 4.883 1 98.94 389 LEU B N 1
ATOM 6585 C CA . LEU B 1 389 ? 1.821 8.086 4.773 1 98.94 389 LEU B CA 1
ATOM 6586 C C . LEU B 1 389 ? 0.386 7.891 5.25 1 98.94 389 LEU B C 1
ATOM 6588 O O . LEU B 1 389 ? -0.324 7.012 4.758 1 98.94 389 LEU B O 1
ATOM 6592 N N . LEU B 1 390 ? -0.034 8.672 6.293 1 98.94 390 LEU B N 1
ATOM 6593 C CA . LEU B 1 390 ? -1.401 8.648 6.801 1 98.94 390 LEU B CA 1
ATOM 6594 C C . LEU B 1 390 ? -2.066 10.016 6.621 1 98.94 390 LEU B C 1
ATOM 6596 O O . LEU B 1 390 ? -1.579 11.016 7.141 1 98.94 390 LEU B O 1
ATOM 6600 N N . ALA B 1 391 ? -3.162 9.992 5.941 1 98.88 391 ALA B N 1
ATOM 6601 C CA . ALA B 1 391 ? -3.836 11.242 5.605 1 98.88 391 ALA B CA 1
ATOM 6602 C C . ALA B 1 391 ? -5.07 11.453 6.48 1 98.88 391 ALA B C 1
ATOM 6604 O O . ALA B 1 391 ? -5.652 10.484 6.984 1 98.88 391 ALA B O 1
ATOM 6605 N N . SER B 1 392 ? -5.48 12.664 6.602 1 98.62 392 SER B N 1
ATOM 6606 C CA . SER B 1 392 ? -6.543 13.086 7.504 1 98.62 392 SER B CA 1
ATOM 6607 C C . SER B 1 392 ? -7.918 12.773 6.922 1 98.62 392 SER B C 1
ATOM 6609 O O . SER B 1 392 ? -8.883 12.57 7.664 1 98.62 392 SER B O 1
ATOM 6611 N N . GLY B 1 393 ? -7.973 12.711 5.645 1 97.81 393 GLY B N 1
ATOM 6612 C CA . GLY B 1 393 ? -9.258 12.898 4.984 1 97.81 393 GLY B CA 1
ATOM 6613 C C . GLY B 1 393 ? -9.594 14.359 4.738 1 97.81 393 GLY B C 1
ATOM 6614 O O . GLY B 1 393 ? -9 15.25 5.355 1 97.81 393 GLY B O 1
ATOM 6615 N N . THR B 1 394 ? -10.547 14.594 3.93 1 96.88 394 THR B N 1
ATOM 6616 C CA . THR B 1 394 ? -10.938 15.945 3.539 1 96.88 394 THR B CA 1
ATOM 6617 C C . THR B 1 394 ? -11.281 16.781 4.766 1 96.88 394 THR B C 1
ATOM 6619 O O . THR B 1 394 ? -12.016 16.328 5.648 1 96.88 394 THR B O 1
ATOM 6622 N N . ILE B 1 395 ? -10.766 17.984 4.762 1 96.81 395 ILE B N 1
ATOM 6623 C CA . ILE B 1 395 ? -10.922 18.859 5.918 1 96.81 395 ILE B CA 1
ATOM 6624 C C . ILE B 1 395 ? -11.953 19.953 5.609 1 96.81 395 ILE B C 1
ATOM 6626 O O . ILE B 1 395 ? -11.648 20.922 4.914 1 96.81 395 ILE B O 1
ATOM 6630 N N . SER B 1 396 ? -13.102 19.766 6.223 1 92.88 396 SER B N 1
ATOM 6631 C CA . SER B 1 396 ? -14.141 20.781 6.148 1 92.88 396 SER B CA 1
ATOM 6632 C C . SER B 1 396 ? -14.352 21.453 7.504 1 92.88 396 SER B C 1
ATOM 6634 O O . SER B 1 396 ? -13.93 20.922 8.539 1 92.88 396 SER B O 1
ATOM 6636 N N . GLY B 1 397 ? -14.781 22.656 7.504 1 90 397 GLY B N 1
ATOM 6637 C CA . GLY B 1 397 ? -15.141 23.406 8.703 1 90 397 GLY B CA 1
ATOM 6638 C C . GLY B 1 397 ? -16.594 23.828 8.727 1 90 397 GLY B C 1
ATOM 6639 O O . GLY B 1 397 ? -17.391 23.375 7.895 1 90 397 GLY B O 1
ATOM 6640 N N . PRO B 1 398 ? -16.953 24.562 9.797 1 86.19 398 PRO B N 1
ATOM 6641 C CA . PRO B 1 398 ? -18.328 25.047 9.875 1 86.19 398 PRO B CA 1
ATOM 6642 C C . PRO B 1 398 ? -18.688 25.969 8.719 1 86.19 398 PRO B C 1
ATOM 6644 O O . PRO B 1 398 ? -17.812 26.609 8.125 1 86.19 398 PRO B O 1
ATOM 6647 N N . GLY B 1 399 ? -19.938 26 8.367 1 72.25 399 GLY B N 1
ATOM 6648 C CA . GLY B 1 399 ? -20.422 26.922 7.363 1 72.25 399 GLY B CA 1
ATOM 6649 C C . GLY B 1 399 ? -19.984 26.562 5.957 1 72.25 399 GLY B C 1
ATOM 6650 O O . GLY B 1 399 ? -20.203 25.453 5.496 1 72.25 399 GLY B O 1
ATOM 6651 N N . THR B 1 400 ? -19.234 27.5 5.402 1 55.88 400 THR B N 1
ATOM 6652 C CA . THR B 1 400 ? -18.859 27.406 3.996 1 55.88 400 THR B CA 1
ATOM 6653 C C . THR B 1 400 ? -17.469 26.797 3.85 1 55.88 400 THR B C 1
ATOM 6655 O O . THR B 1 400 ? -16.969 26.656 2.736 1 55.88 400 THR B O 1
ATOM 6658 N N . ALA B 1 401 ? -16.969 26.344 4.855 1 67.62 401 ALA B N 1
ATOM 6659 C CA . ALA B 1 401 ? -15.625 25.781 4.773 1 67.62 401 ALA B CA 1
ATOM 6660 C C . ALA B 1 401 ? -15.664 24.328 4.289 1 67.62 401 ALA B C 1
ATOM 6662 O O . ALA B 1 401 ? -15.773 23.406 5.094 1 67.62 401 ALA B O 1
ATOM 6663 N N . ARG B 1 402 ? -15.773 24.219 2.916 1 72.31 402 ARG B N 1
ATOM 6664 C CA . ARG B 1 402 ? -15.773 22.891 2.316 1 72.31 402 ARG B CA 1
ATOM 6665 C C . ARG B 1 402 ? -14.383 22.516 1.799 1 72.31 402 ARG B C 1
ATOM 6667 O O . ARG B 1 402 ? -13.773 23.281 1.047 1 72.31 402 ARG B O 1
ATOM 6674 N N . GLY B 1 403 ? -13.859 21.438 2.213 1 70.19 403 GLY B N 1
ATOM 6675 C CA . GLY B 1 403 ? -12.531 20.984 1.824 1 70.19 403 GLY B CA 1
ATOM 6676 C C . GLY B 1 403 ? -12.516 20.234 0.502 1 70.19 403 GLY B C 1
ATOM 6677 O O . GLY B 1 403 ? -11.602 19.453 0.235 1 70.19 403 GLY B O 1
ATOM 6678 N N . MET B 1 404 ? -13.578 20.312 -0.248 1 77.56 404 MET B N 1
ATOM 6679 C CA . MET B 1 404 ? -13.633 19.625 -1.535 1 77.56 404 MET B CA 1
ATOM 6680 C C . MET B 1 404 ? -14.328 20.484 -2.582 1 77.56 404 MET B C 1
ATOM 6682 O O . MET B 1 404 ? -15.023 21.453 -2.24 1 77.56 404 MET B O 1
ATOM 6686 N N . GLY B 1 405 ? -13.922 20.328 -3.811 1 69.56 405 GLY B N 1
ATOM 6687 C CA . GLY B 1 405 ? -14.57 20.984 -4.934 1 69.56 405 GLY B CA 1
ATOM 6688 C C . GLY B 1 405 ? -14.391 20.25 -6.246 1 69.56 405 GLY B C 1
ATOM 6689 O O . GLY B 1 405 ? -13.438 19.469 -6.402 1 69.56 405 GLY B O 1
ATOM 6690 N N . THR B 1 406 ? -15.469 20.328 -7.113 1 59.81 406 THR B N 1
ATOM 6691 C CA . THR B 1 406 ? -15.445 19.656 -8.406 1 59.81 406 THR B CA 1
ATOM 6692 C C . THR B 1 406 ? -14.555 20.406 -9.391 1 59.81 406 THR B C 1
ATOM 6694 O O . THR B 1 406 ? -14.719 21.625 -9.586 1 59.81 406 THR B O 1
ATOM 6697 N N . ALA B 1 407 ? -13.516 19.75 -9.781 1 49.84 407 ALA B N 1
ATOM 6698 C CA . ALA B 1 407 ? -12.656 20.312 -10.82 1 49.84 407 ALA B CA 1
ATOM 6699 C C . ALA B 1 407 ? -13.266 20.094 -12.203 1 49.84 407 ALA B C 1
ATOM 6701 O O . ALA B 1 407 ? -13.281 18.984 -12.719 1 49.84 407 ALA B O 1
ATOM 6702 N N . LEU B 1 408 ? -14.414 20.688 -12.617 1 44.09 408 LEU B N 1
ATOM 6703 C CA . LEU B 1 408 ? -14.977 20.531 -13.953 1 44.09 408 LEU B CA 1
ATOM 6704 C C . LEU B 1 408 ? -14.047 21.125 -15.008 1 44.09 408 LEU B C 1
ATOM 6706 O O . LEU B 1 408 ? -13.68 22.297 -14.922 1 44.09 408 LEU B O 1
ATOM 6710 N N . ALA B 1 409 ? -13.117 20.406 -15.414 1 39.5 409 ALA B N 1
ATOM 6711 C CA . ALA B 1 409 ? -12.461 20.938 -16.609 1 39.5 409 ALA B CA 1
ATOM 6712 C C . ALA B 1 409 ? -13.477 21.188 -17.719 1 39.5 409 ALA B C 1
ATOM 6714 O O . ALA B 1 409 ? -14.133 20.266 -18.188 1 39.5 409 ALA B O 1
ATOM 6715 N N . SER B 1 410 ? -14.242 22.203 -17.75 1 33.12 410 SER B N 1
ATOM 6716 C CA . SER B 1 410 ? -14.898 22.609 -18.984 1 33.12 410 SER B CA 1
ATOM 6717 C C . SER B 1 410 ? -13.953 22.531 -20.172 1 33.12 410 SER B C 1
ATOM 6719 O O . SER B 1 410 ? -13.055 23.359 -20.328 1 33.12 410 SER B O 1
ATOM 6721 N N . ALA B 1 411 ? -13.531 21.375 -20.5 1 30.44 411 ALA B N 1
ATOM 6722 C CA . ALA B 1 411 ? -13.078 21.375 -21.891 1 30.44 411 ALA B CA 1
ATOM 6723 C C . ALA B 1 411 ? -14.164 21.891 -22.828 1 30.44 411 ALA B C 1
ATOM 6725 O O . ALA B 1 411 ? -15.305 21.422 -22.781 1 30.44 411 ALA B O 1
ATOM 6726 N N . SER B 1 412 ? -14.195 23.094 -23.297 1 29 412 SER B N 1
ATOM 6727 C CA . SER B 1 412 ? -14.922 23.641 -24.438 1 29 412 SER B CA 1
ATOM 6728 C C . SER B 1 412 ? -15.016 22.625 -25.562 1 29 412 SER B C 1
ATOM 6730 O O . SER B 1 412 ? -14.047 22.406 -26.297 1 29 412 SER B O 1
ATOM 6732 N N . VAL B 1 413 ? -15.57 21.531 -25.453 1 25.78 413 VAL B N 1
ATOM 6733 C CA . VAL B 1 413 ? -16.047 20.969 -26.719 1 25.78 413 VAL B CA 1
ATOM 6734 C C . VAL B 1 413 ? -16.984 21.969 -27.391 1 25.78 413 VAL B C 1
ATOM 6736 O O . VAL B 1 413 ? -18.016 22.328 -26.844 1 25.78 413 VAL B O 1
ATOM 6739 N N . ARG B 1 414 ? -16.594 22.766 -28.391 1 25.09 414 ARG B N 1
ATOM 6740 C CA . ARG B 1 414 ? -17.281 23.547 -29.406 1 25.09 414 ARG B CA 1
ATOM 6741 C C . ARG B 1 414 ? -18.438 22.75 -30 1 25.09 414 ARG B C 1
ATOM 6743 O O . ARG B 1 414 ? -18.25 22.016 -30.984 1 25.09 414 ARG B O 1
ATOM 6750 N N . GLU B 1 415 ? -19.266 22.016 -29.328 1 24.56 415 GLU B N 1
ATOM 6751 C CA . GLU B 1 415 ? -20.453 21.609 -30.078 1 24.56 415 GLU B CA 1
ATOM 6752 C C . GLU B 1 415 ? -21.297 22.812 -30.484 1 24.56 415 GLU B C 1
ATOM 6754 O O . GLU B 1 415 ? -21.469 23.734 -29.688 1 24.56 415 GLU B O 1
ATOM 6759 N N . LYS B 1 416 ? -21.578 23.094 -31.859 1 25.38 416 LYS B N 1
ATOM 6760 C CA . LYS B 1 416 ? -22.438 23.906 -32.719 1 25.38 416 LYS B CA 1
ATOM 6761 C C . LYS B 1 416 ? -23.891 23.844 -32.25 1 25.38 416 LYS B C 1
ATOM 6763 O O . LYS B 1 416 ? -24.797 24.219 -33 1 25.38 416 LYS B O 1
ATOM 6768 N N . CYS B 1 417 ? -24.359 23.25 -31.172 1 21.73 417 CYS B N 1
ATOM 6769 C CA . CYS B 1 417 ? -25.828 23.281 -31.125 1 21.73 417 CYS B CA 1
ATOM 6770 C C . CYS B 1 417 ? -26.344 24.703 -30.953 1 21.73 417 CYS B C 1
ATOM 6772 O O . CYS B 1 417 ? -25.781 25.484 -30.172 1 21.73 417 CYS B O 1
ATOM 6774 N N . CYS B 1 418 ? -27.219 25.281 -31.875 1 24.3 418 CYS B N 1
ATOM 6775 C CA . CYS B 1 418 ? -28.094 26.438 -32.094 1 24.3 418 CYS B CA 1
ATOM 6776 C C . CYS B 1 418 ? -29 26.672 -30.891 1 24.3 418 CYS B C 1
ATOM 6778 O O . CYS B 1 418 ? -30.062 27.281 -31.016 1 24.3 418 CYS B O 1
ATOM 6780 N N . LEU B 1 419 ? -28.828 26.031 -29.719 1 23.2 419 LEU B N 1
ATOM 6781 C CA . LEU B 1 419 ? -30 26.344 -28.938 1 23.2 419 LEU B CA 1
ATOM 6782 C C . LEU B 1 419 ? -30.125 27.859 -28.703 1 23.2 419 LEU B C 1
ATOM 6784 O O . LEU B 1 419 ? -29.109 28.562 -28.703 1 23.2 419 LEU B O 1
ATOM 6788 N N . PRO B 1 420 ? -31.422 28.438 -28.766 1 23.16 420 PRO B N 1
ATOM 6789 C CA . PRO B 1 420 ? -31.781 29.844 -28.578 1 23.16 420 PRO B CA 1
ATOM 6790 C C . PRO B 1 420 ? -31.172 30.453 -27.312 1 23.16 420 PRO B C 1
ATOM 6792 O O . PRO B 1 420 ? -30.812 29.719 -26.391 1 23.16 420 PRO B O 1
ATOM 6795 N N . SER B 1 421 ? -30.766 31.672 -27.359 1 22.66 421 SER B N 1
ATOM 6796 C CA . SER B 1 421 ? -30.031 32.688 -26.625 1 22.66 421 SER B CA 1
ATOM 6797 C C . SER B 1 421 ? -30.656 32.938 -25.25 1 22.66 421 SER B C 1
ATOM 6799 O O . SER B 1 421 ? -30.469 34 -24.672 1 22.66 421 SER B O 1
ATOM 6801 N N . ARG B 1 422 ? -31.594 31.984 -24.75 1 22.08 422 ARG B N 1
ATOM 6802 C CA . ARG B 1 422 ? -32.156 32.688 -23.594 1 22.08 422 ARG B CA 1
ATOM 6803 C C . ARG B 1 422 ? -31.062 33.031 -22.594 1 22.08 422 ARG B C 1
ATOM 6805 O O . ARG B 1 422 ? -30.109 32.281 -22.406 1 22.08 422 ARG B O 1
ATOM 6812 N N . SER B 1 423 ? -30.953 34.312 -22.297 1 21.92 423 SER B N 1
ATOM 6813 C CA . SER B 1 423 ? -30.016 35.156 -21.547 1 21.92 423 SER B CA 1
ATOM 6814 C C . SER B 1 423 ? -29.797 34.625 -20.141 1 21.92 423 SER B C 1
ATOM 6816 O O . SER B 1 423 ? -30.75 34.438 -19.375 1 21.92 423 SER B O 1
ATOM 6818 N N . PRO B 1 424 ? -28.953 33.531 -20.016 1 21.47 424 PRO B N 1
ATOM 6819 C CA . PRO B 1 424 ? -28.797 33 -18.672 1 21.47 424 PRO B CA 1
ATOM 6820 C C . PRO B 1 424 ? -28.578 34.062 -17.625 1 21.47 424 PRO B C 1
ATOM 6822 O O . PRO B 1 424 ? -27.812 35 -17.844 1 21.47 424 PRO B O 1
ATOM 6825 N N . GLU B 1 425 ? -29.703 34.375 -16.938 1 20.48 425 GLU B N 1
ATOM 6826 C CA . GLU B 1 425 ? -29.703 35.344 -15.836 1 20.48 425 GLU B CA 1
ATOM 6827 C C . GLU B 1 425 ? -28.484 35.188 -14.945 1 20.48 425 GLU B C 1
ATOM 6829 O O . GLU B 1 425 ? -28.266 34.125 -14.359 1 20.48 425 GLU B O 1
ATOM 6834 N N . VAL B 1 426 ? -27.375 35.656 -15.406 1 20.92 426 VAL B N 1
ATOM 6835 C CA . VAL B 1 426 ? -26.125 35.906 -14.695 1 20.92 426 VAL B CA 1
ATOM 6836 C C . VAL B 1 426 ? -26.438 36.375 -13.281 1 20.92 426 VAL B C 1
ATOM 6838 O O . VAL B 1 426 ? -27.203 37.344 -13.102 1 20.92 426 VAL B O 1
ATOM 6841 N N . LEU B 1 427 ? -26.344 35.375 -12.336 1 18.7 427 LEU B N 1
ATOM 6842 C CA . LEU B 1 427 ? -26.484 35.656 -10.914 1 18.7 427 LEU B CA 1
ATOM 6843 C C . LEU B 1 427 ? -25.969 37.062 -10.578 1 18.7 427 LEU B C 1
ATOM 6845 O O . LEU B 1 427 ? -24.797 37.375 -10.82 1 18.7 427 LEU B O 1
ATOM 6849 N N . SER B 1 428 ? -26.859 38 -10.82 1 17.52 428 SER B N 1
ATOM 6850 C CA . SER B 1 428 ? -26.797 39.438 -10.594 1 17.52 428 SER B CA 1
ATOM 6851 C C . SER B 1 428 ? -26.047 39.75 -9.305 1 17.52 428 SER B C 1
ATOM 6853 O O . SER B 1 428 ? -25.906 38.906 -8.43 1 17.52 428 SER B O 1
ATOM 6855 N N . ALA B 1 429 ? -25.625 41 -9.273 1 19.28 429 ALA B N 1
ATOM 6856 C CA . ALA B 1 429 ? -24.875 41.938 -8.477 1 19.28 429 ALA B CA 1
ATOM 6857 C C . ALA B 1 429 ? -25.391 42 -7.039 1 19.28 429 ALA B C 1
ATOM 6859 O O . ALA B 1 429 ? -26.594 42.125 -6.809 1 19.28 429 ALA B O 1
ATOM 6860 N N . LEU B 1 430 ? -24.625 41.25 -6.125 1 17.81 430 LEU B N 1
ATOM 6861 C CA . LEU B 1 430 ? -24.906 41.219 -4.691 1 17.81 430 LEU B CA 1
ATOM 6862 C C . LEU B 1 430 ? -25.297 42.625 -4.211 1 17.81 430 LEU B C 1
ATOM 6864 O O . LEU B 1 430 ? -24.656 43.625 -4.559 1 17.81 430 LEU B O 1
ATOM 6868 N N . PRO B 1 431 ? -26.531 42.812 -4.129 1 18.33 431 PRO B N 1
ATOM 6869 C CA . PRO B 1 431 ? -27.016 44.125 -3.738 1 18.33 431 PRO B CA 1
ATOM 6870 C C . PRO B 1 431 ? -26.234 44.719 -2.568 1 18.33 431 PRO B C 1
ATOM 6872 O O . PRO B 1 431 ? -25.688 43.969 -1.748 1 18.33 431 PRO B O 1
ATOM 6875 N N . GLU B 1 432 ? -25.625 45.875 -2.906 1 19.34 432 GLU B N 1
ATOM 6876 C CA . GLU B 1 432 ? -24.922 46.781 -1.999 1 19.34 432 GLU B CA 1
ATOM 6877 C C . GLU B 1 432 ? -25.719 47 -0.719 1 19.34 432 GLU B C 1
ATOM 6879 O O . GLU B 1 432 ? -26.812 47.562 -0.756 1 19.34 432 GLU B O 1
ATOM 6884 N N . THR B 1 433 ? -26 45.906 -0.076 1 18.12 433 THR B N 1
ATOM 6885 C CA . THR B 1 433 ? -26.844 46.188 1.09 1 18.12 433 THR B CA 1
ATOM 6886 C C . THR B 1 433 ? -26.391 47.5 1.763 1 18.12 433 THR B C 1
ATOM 6888 O O . THR B 1 433 ? -25.203 47.812 1.811 1 18.12 433 THR B O 1
ATOM 6891 N N . PRO B 1 434 ? -27.359 48.312 1.912 1 18.52 434 PRO B N 1
ATOM 6892 C CA . PRO B 1 434 ? -27.359 49.719 2.344 1 18.52 434 PRO B CA 1
ATOM 6893 C C . PRO B 1 434 ? -26.469 49.969 3.564 1 18.52 434 PRO B C 1
ATOM 6895 O O . PRO B 1 434 ? -26.156 49.031 4.297 1 18.52 434 PRO B O 1
ATOM 6898 N N . ASP B 1 435 ? -25.953 51.188 3.557 1 17.92 435 ASP B N 1
ATOM 6899 C CA . ASP B 1 435 ? -25.031 52 4.336 1 17.92 435 ASP B CA 1
ATOM 6900 C C . ASP B 1 435 ? -25.453 52.031 5.809 1 17.92 435 ASP B C 1
ATOM 6902 O O . ASP B 1 435 ? -26.422 52.719 6.164 1 17.92 435 ASP B O 1
ATOM 6906 N N . TRP B 1 436 ? -25.797 50.844 6.348 1 17.72 436 TRP B N 1
ATOM 6907 C CA . TRP B 1 436 ? -26.297 51.094 7.695 1 17.72 436 TRP B CA 1
ATOM 6908 C C . TRP B 1 436 ? -25.375 52.062 8.438 1 17.72 436 TRP B C 1
ATOM 6910 O O . TRP B 1 436 ? -24.172 51.844 8.508 1 17.72 436 TRP B O 1
ATOM 6920 N N . HIS B 1 437 ? -25.797 53.281 8.297 1 17.47 437 HIS B N 1
ATOM 6921 C CA . HIS B 1 437 ? -25.25 54.5 8.859 1 17.47 437 HIS B CA 1
ATOM 6922 C C . HIS B 1 437 ? -24.969 54.344 10.352 1 17.47 437 HIS B C 1
ATOM 6924 O O . HIS B 1 437 ? -25.859 54.469 11.18 1 17.47 437 HIS B O 1
ATOM 6930 N N . ALA B 1 438 ? -24.438 53.188 10.719 1 18.47 438 ALA B N 1
ATOM 6931 C CA . ALA B 1 438 ? -24.266 53.188 12.164 1 18.47 438 ALA B CA 1
ATOM 6932 C C . ALA B 1 438 ? -23.625 54.5 12.625 1 18.47 438 ALA B C 1
ATOM 6934 O O . ALA B 1 438 ? -22.734 55.031 11.953 1 18.47 438 ALA B O 1
ATOM 6935 N N . THR B 1 439 ? -24.406 55.219 13.344 1 18.64 439 THR B N 1
ATOM 6936 C CA . THR B 1 439 ? -24.172 56.5 14.008 1 18.64 439 THR B CA 1
ATOM 6937 C C . THR B 1 439 ? -22.828 56.5 14.75 1 18.64 439 THR B C 1
ATOM 6939 O O . THR B 1 439 ? -22.5 55.5 15.422 1 18.64 439 THR B O 1
ATOM 6942 N N . PRO B 1 440 ? -21.953 57.438 14.438 1 17.94 440 PRO B N 1
ATOM 6943 C CA . PRO B 1 440 ? -20.562 57.75 14.797 1 17.94 440 PRO B CA 1
ATOM 6944 C C . PRO B 1 440 ? -20.344 57.812 16.312 1 17.94 440 PRO B C 1
ATOM 6946 O O . PRO B 1 440 ? -19.25 58.125 16.766 1 17.94 440 PRO B O 1
ATOM 6949 N N . SER B 1 441 ? -21.125 57.031 17.125 1 17.16 441 SER B N 1
ATOM 6950 C CA . SER B 1 441 ? -21 57.781 18.375 1 17.16 441 SER B CA 1
ATOM 6951 C C . SER B 1 441 ? -19.547 58.062 18.719 1 17.16 441 SER B C 1
ATOM 6953 O O . SER B 1 441 ? -18.656 57.312 18.281 1 17.16 441 SER B O 1
ATOM 6955 N N . THR B 1 442 ? -19.344 59.031 19.609 1 17.55 442 THR B N 1
ATOM 6956 C CA . THR B 1 442 ? -18.375 60.031 20.031 1 17.55 442 THR B CA 1
ATOM 6957 C C . THR B 1 442 ? -17.125 59.375 20.594 1 17.55 442 THR B C 1
ATOM 6959 O O . THR B 1 442 ? -17.141 58.188 20.938 1 17.55 442 THR B O 1
ATOM 6962 N N . SER B 1 443 ? -16.188 60.188 21.078 1 16.2 443 SER B N 1
ATOM 6963 C CA . SER B 1 443 ? -14.789 60.594 21.078 1 16.2 443 SER B CA 1
ATOM 6964 C C . SER B 1 443 ? -13.977 59.812 22.109 1 16.2 443 SER B C 1
ATOM 6966 O O . SER B 1 443 ? -12.781 59.594 21.906 1 16.2 443 SER B O 1
ATOM 6968 N N . LEU B 1 444 ? -14.5 59.469 23.328 1 18.42 444 LEU B N 1
ATOM 6969 C CA . LEU B 1 444 ? -13.578 60.031 24.297 1 18.42 444 LEU B CA 1
ATOM 6970 C C . LEU B 1 444 ? -12.281 59.219 24.344 1 18.42 444 LEU B C 1
ATOM 6972 O O . LEU B 1 444 ? -12.258 58.062 23.969 1 18.42 444 LEU B O 1
ATOM 6976 N N . GLY B 1 445 ? -11.164 59.781 24.891 1 16.95 445 GLY B N 1
ATOM 6977 C CA . GLY B 1 445 ? -9.727 60 24.891 1 16.95 445 GLY B CA 1
ATOM 6978 C C . GLY B 1 445 ? -8.953 58.812 25.484 1 16.95 445 GLY B C 1
ATOM 6979 O O . GLY B 1 445 ? -7.742 58.719 25.297 1 16.95 445 GLY B O 1
ATOM 6980 N N . GLY B 1 446 ? -9.539 57.875 26.25 1 19.31 446 GLY B N 1
ATOM 6981 C CA . GLY B 1 446 ? -8.492 57.719 27.25 1 19.31 446 GLY B CA 1
ATOM 6982 C C . GLY B 1 446 ? -7.285 56.938 26.734 1 19.31 446 GLY B C 1
ATOM 6983 O O . GLY B 1 446 ? -7.367 56.25 25.719 1 19.31 446 GLY B O 1
ATOM 6984 N N . PRO B 1 447 ? -6.07 57.125 27.266 1 19.94 447 PRO B N 1
ATOM 6985 C CA . PRO B 1 447 ? -4.656 57 26.922 1 19.94 447 PRO B CA 1
ATOM 6986 C C . PRO B 1 447 ? -4.188 55.531 26.828 1 19.94 447 PRO B C 1
ATOM 6988 O O . PRO B 1 447 ? -3.01 55.281 26.594 1 19.94 447 PRO B O 1
ATOM 6991 N N . GLY B 1 448 ? -5.156 54.562 26.703 1 18.59 448 GLY B N 1
ATOM 6992 C CA . GLY B 1 448 ? -4.492 53.406 27.25 1 18.59 448 GLY B CA 1
ATOM 6993 C C . GLY B 1 448 ? -3.322 52.938 26.391 1 18.59 448 GLY B C 1
ATOM 6994 O O . GLY B 1 448 ? -3.205 53.312 25.234 1 18.59 448 GLY B O 1
ATOM 6995 N N . ALA B 1 449 ? -2.361 52.031 27.047 1 21.73 449 ALA B N 1
ATOM 6996 C CA . ALA B 1 449 ? -0.971 51.594 26.922 1 21.73 449 ALA B CA 1
ATOM 6997 C C . ALA B 1 449 ? -0.799 50.625 25.75 1 21.73 449 ALA B C 1
ATOM 6999 O O . ALA B 1 449 ? -1.723 49.875 25.422 1 21.73 449 ALA B O 1
ATOM 7000 N N . PRO B 1 450 ? 0.207 50.781 24.938 1 18.94 450 PRO B N 1
ATOM 7001 C CA . PRO B 1 450 ? 0.679 50.281 23.641 1 18.94 450 PRO B CA 1
ATOM 7002 C C . PRO B 1 450 ? 0.916 48.781 23.641 1 18.94 450 PRO B C 1
ATOM 7004 O O . PRO B 1 450 ? 1.446 48.219 22.672 1 18.94 450 PRO B O 1
ATOM 7007 N N . THR B 1 451 ? 0.055 47.906 24.203 1 19.91 451 THR B N 1
ATOM 7008 C CA . THR B 1 451 ? 0.624 46.562 24.297 1 19.91 451 THR B CA 1
ATOM 7009 C C . THR B 1 451 ? 0.659 45.906 22.922 1 19.91 451 THR B C 1
ATOM 7011 O O . THR B 1 451 ? -0.346 45.344 22.469 1 19.91 451 THR B O 1
ATOM 7014 N N . VAL B 1 452 ? 1.147 46.469 21.828 1 18.92 452 VAL B N 1
ATOM 7015 C CA . VAL B 1 452 ? 0.893 46.031 20.453 1 18.92 452 VAL B CA 1
ATOM 7016 C C . VAL B 1 452 ? 1.663 44.75 20.172 1 18.92 452 VAL B C 1
ATOM 7018 O O . VAL B 1 452 ? 1.442 44.094 19.156 1 18.92 452 VAL B O 1
ATOM 7021 N N . ALA B 1 453 ? 2.812 44.406 20.75 1 20.39 453 ALA B N 1
ATOM 7022 C CA . ALA B 1 453 ? 3.83 43.875 19.859 1 20.39 453 ALA B CA 1
ATOM 7023 C C . ALA B 1 453 ? 3.562 42.406 19.547 1 20.39 453 ALA B C 1
ATOM 7025 O O . ALA B 1 453 ? 4.199 41.812 18.672 1 20.39 453 ALA B O 1
ATOM 7026 N N . ALA B 1 454 ? 2.893 41.625 20.359 1 23.98 454 ALA B N 1
ATOM 7027 C CA . ALA B 1 454 ? 3.09 40.188 20.281 1 23.98 454 ALA B CA 1
ATOM 7028 C C . ALA B 1 454 ? 2.379 39.594 19.078 1 23.98 454 ALA B C 1
ATOM 7030 O O . ALA B 1 454 ? 2.48 38.375 18.812 1 23.98 454 ALA B O 1
ATOM 7031 N N . GLY B 1 455 ? 1.507 40.312 18.391 1 22.77 455 GLY B N 1
ATOM 7032 C CA . GLY B 1 455 ? 0.602 39.688 17.438 1 22.77 455 GLY B CA 1
ATOM 7033 C C . GLY B 1 455 ? 1.282 39.281 16.125 1 22.77 455 GLY B C 1
ATOM 7034 O O . GLY B 1 455 ? 0.683 38.625 15.289 1 22.77 455 GLY B O 1
ATOM 7035 N N . LEU B 1 456 ? 2.434 39.906 15.789 1 24.95 456 LEU B N 1
ATOM 7036 C CA . LEU B 1 456 ? 2.846 39.844 14.391 1 24.95 456 LEU B CA 1
ATOM 7037 C C . LEU B 1 456 ? 3.436 38.469 14.062 1 24.95 456 LEU B C 1
ATOM 7039 O O . LEU B 1 456 ? 3.311 38 12.938 1 24.95 456 LEU B O 1
ATOM 7043 N N . VAL B 1 457 ? 4.16 37.844 15.055 1 27.25 457 VAL B N 1
ATOM 7044 C CA . VAL B 1 457 ? 4.98 36.719 14.641 1 27.25 457 VAL B CA 1
ATOM 7045 C C . VAL B 1 457 ? 4.086 35.531 14.336 1 27.25 457 VAL B C 1
ATOM 7047 O O . VAL B 1 457 ? 4.344 34.75 13.398 1 27.25 457 VAL B O 1
ATOM 7050 N N . LEU B 1 458 ? 3.02 35.375 15.031 1 28.77 458 LEU B N 1
ATOM 7051 C CA . LEU B 1 458 ? 2.178 34.219 14.883 1 28.77 458 LEU B CA 1
ATOM 7052 C C . LEU B 1 458 ? 1.515 34.188 13.516 1 28.77 458 LEU B C 1
ATOM 7054 O O . LEU B 1 458 ? 1.268 33.094 12.961 1 28.77 458 LEU B O 1
ATOM 7058 N N . HIS B 1 459 ? 1.319 35.344 12.945 1 29.38 459 HIS B N 1
ATOM 7059 C CA . HIS B 1 459 ? 0.587 35.375 11.68 1 29.38 459 HIS B CA 1
ATOM 7060 C C . HIS B 1 459 ? 1.41 34.781 10.547 1 29.38 459 HIS B C 1
ATOM 7062 O O . HIS B 1 459 ? 0.86 34.125 9.648 1 29.38 459 HIS B O 1
ATOM 7068 N N . SER B 1 460 ? 2.723 34.906 10.695 1 30.05 460 SER B N 1
ATOM 7069 C CA . SER B 1 460 ? 3.523 34.438 9.562 1 30.05 460 SER B CA 1
ATOM 7070 C C . SER B 1 460 ? 3.545 32.938 9.484 1 30.05 460 SER B C 1
ATOM 7072 O O . SER B 1 460 ? 3.684 32.344 8.398 1 30.05 460 SER B O 1
ATOM 7074 N N . ILE B 1 461 ? 3.525 32.312 10.648 1 30.94 461 ILE B N 1
ATOM 7075 C CA . ILE B 1 461 ? 3.645 30.844 10.57 1 30.94 461 ILE B CA 1
ATOM 7076 C C . ILE B 1 461 ? 2.365 30.25 9.984 1 30.94 461 ILE B C 1
ATOM 7078 O O . ILE B 1 461 ? 2.418 29.312 9.188 1 30.94 461 ILE B O 1
ATOM 7082 N N . ILE B 1 462 ? 1.248 30.844 10.312 1 31 462 ILE B N 1
ATOM 7083 C CA . ILE B 1 462 ? -0.017 30.312 9.828 1 31 462 ILE B CA 1
ATOM 7084 C C . ILE B 1 462 ? -0.097 30.469 8.312 1 31 462 ILE B C 1
ATOM 7086 O O . ILE B 1 462 ? -0.605 29.578 7.613 1 31 462 ILE B O 1
ATOM 7090 N N . LYS B 1 463 ? 0.384 31.594 7.816 1 31.72 463 LYS B N 1
ATOM 7091 C CA . LYS B 1 463 ? 0.407 31.75 6.363 1 31.72 463 LYS B CA 1
ATOM 7092 C C . LYS B 1 463 ? 1.287 30.688 5.715 1 31.72 463 LYS B C 1
ATOM 7094 O O . LYS B 1 463 ? 1.308 30.547 4.488 1 31.72 463 LYS B O 1
ATOM 7099 N N . LEU B 1 464 ? 2.1 30.062 6.57 1 31.83 464 LEU B N 1
ATOM 7100 C CA . LEU B 1 464 ? 3.211 29.25 6.082 1 31.83 464 LEU B CA 1
ATOM 7101 C C . LEU B 1 464 ? 2.701 27.984 5.391 1 31.83 464 LEU B C 1
ATOM 7103 O O . LEU B 1 464 ? 3.305 27.516 4.422 1 31.83 464 LEU B O 1
ATOM 7107 N N . LEU B 1 465 ? 1.746 27.438 6.027 1 33.28 465 LEU B N 1
ATOM 7108 C CA . LEU B 1 465 ? 1.331 26.172 5.434 1 33.28 465 LEU B CA 1
ATOM 7109 C C . LEU B 1 465 ? 0.529 26.406 4.156 1 33.28 465 LEU B C 1
ATOM 7111 O O . LEU B 1 465 ? 0.015 25.453 3.559 1 33.28 465 LEU B O 1
ATOM 7115 N N . CYS B 1 466 ? 0.333 27.656 3.822 1 30 466 CYS B N 1
ATOM 7116 C CA . CYS B 1 466 ? -0.524 27.875 2.66 1 30 466 CYS B CA 1
ATOM 7117 C C . CYS B 1 466 ? 0.235 27.594 1.366 1 30 466 CYS B C 1
ATOM 7119 O O . CYS B 1 466 ? 0.878 28.5 0.822 1 30 466 CYS B O 1
ATOM 7121 N N . SER B 1 467 ? 1.02 26.594 1.308 1 30.38 467 SER B N 1
ATOM 7122 C CA . SER B 1 467 ? 1.468 26.312 -0.052 1 30.38 467 SER B CA 1
ATOM 7123 C C . SER B 1 467 ? 0.289 26.219 -1.015 1 30.38 467 SER B C 1
ATOM 7125 O O . SER B 1 467 ? -0.664 25.484 -0.765 1 30.38 467 SER B O 1
ATOM 7127 N N . VAL B 1 468 ? 0.109 27.203 -1.772 1 29.23 468 VAL B N 1
ATOM 7128 C CA . VAL B 1 468 ? -0.831 27.25 -2.887 1 29.23 468 VAL B CA 1
ATOM 7129 C C . VAL B 1 468 ? -0.676 25.984 -3.736 1 29.23 468 VAL B C 1
ATOM 7131 O O . VAL B 1 468 ? 0.393 25.734 -4.297 1 29.23 468 VAL B O 1
ATOM 7134 N N . PHE B 1 469 ? -1.254 24.953 -3.383 1 32.88 469 PHE B N 1
ATOM 7135 C CA . PHE B 1 469 ? -1.501 24 -4.457 1 32.88 469 PHE B CA 1
ATOM 7136 C C . PHE B 1 469 ? -2.053 24.703 -5.691 1 32.88 469 PHE B C 1
ATOM 7138 O O . PHE B 1 469 ? -3.174 25.203 -5.672 1 32.88 469 PHE B O 1
ATOM 7145 N N . MET B 1 470 ? -1.173 25.391 -6.305 1 29.42 470 MET B N 1
ATOM 7146 C CA . MET B 1 470 ? -1.628 25.828 -7.621 1 29.42 470 MET B CA 1
ATOM 7147 C C . MET B 1 470 ? -2.17 24.641 -8.43 1 29.42 470 MET B C 1
ATOM 7149 O O . MET B 1 470 ? -1.424 23.734 -8.773 1 29.42 470 MET B O 1
ATOM 7153 N N . LEU B 1 471 ? -3.219 24.219 -7.992 1 28.61 471 LEU B N 1
ATOM 7154 C CA . LEU B 1 471 ? -3.938 23.375 -8.945 1 28.61 471 LEU B CA 1
ATOM 7155 C C . LEU B 1 471 ? -4.27 24.156 -10.211 1 28.61 471 LEU B C 1
ATOM 7157 O O . LEU B 1 471 ? -4.832 25.25 -10.141 1 28.61 471 LEU B O 1
#

InterPro domains:
  IPR005959 Fumarylacetoacetase [PTHR43069] (38-400)
  IPR005959 Fumarylacetoacetase [TIGR01266] (46-400)
  IPR011234 Fumarylacetoacetase-like, C-terminal [PF01557] (169-402)
  IPR015377 Fumarylacetoacetase, N-terminal [PF09298] (59-162)
  IPR036462 Fumarylacetoacetase, N-terminal domain superfamily [G3DSA:2.30.30.230] (30-159)
  IPR036462 Fumarylacetoacetase, N-terminal domain superfamily [SSF63433] (45-162)
  IPR036663 Fumarylacetoacetase-like, C-terminal domain superfamily [G3DSA:3.90.850.10] (160-425)
  IPR036663 Fumarylacetoacetase-like, C-terminal domain superfamily [SSF56529] (165-400)

Radius of gyration: 36.27 Å; Cα contacts (8 Å, |Δi|>4): 1879; chains: 2; bounding box: 74×122×168 Å

Solvent-accessible surface area (backbone atoms only — not comparable to full-atom values): 51682 Å² total; per-residue (Å²): 139,92,92,91,78,92,84,78,85,86,83,87,85,90,81,86,82,84,86,82,81,88,79,79,71,76,74,74,74,73,73,70,72,67,68,68,68,73,79,70,69,64,75,67,48,46,63,63,73,53,59,84,85,39,59,20,41,72,71,44,46,24,40,27,17,34,25,32,89,91,45,72,63,49,27,30,27,31,38,40,34,63,31,26,42,34,36,53,71,50,27,83,72,44,68,51,93,61,37,52,82,46,38,66,38,33,66,31,54,34,44,30,61,50,31,43,62,24,55,70,41,50,51,51,52,51,52,48,50,44,48,49,41,16,55,88,28,55,79,48,69,70,31,62,69,59,44,63,72,23,49,41,53,51,89,61,44,48,76,33,56,36,39,63,49,51,43,27,36,39,31,59,25,10,54,48,34,46,36,56,56,17,35,76,75,54,33,74,92,48,19,61,58,90,46,56,67,62,45,74,43,40,25,35,44,56,32,75,26,52,39,31,63,88,61,88,74,57,86,32,35,42,55,28,50,95,47,85,91,48,78,70,46,75,43,68,59,77,42,34,25,46,20,43,28,43,28,36,32,29,6,36,52,47,55,75,53,40,51,47,53,41,93,53,27,70,57,25,52,43,23,35,28,48,29,35,53,34,31,27,48,49,30,25,68,48,56,18,72,74,40,6,62,36,67,20,38,33,37,30,30,35,27,49,39,46,34,38,34,42,79,52,47,54,86,35,44,36,76,57,63,88,59,81,58,72,52,56,73,75,60,54,78,83,72,57,58,27,36,65,37,47,39,52,38,32,43,48,55,90,89,49,90,59,65,43,78,77,30,48,32,39,55,52,41,42,58,56,38,65,40,41,44,55,14,59,62,12,44,15,5,22,34,50,45,37,22,21,36,42,30,40,26,46,36,11,32,78,88,82,16,43,22,57,49,74,51,68,75,76,69,79,73,83,71,81,76,75,71,79,76,76,72,73,79,61,87,71,75,77,72,75,72,75,73,79,67,78,78,79,81,80,77,86,74,84,79,83,82,80,86,63,76,79,67,63,67,64,54,43,58,35,57,26,66,44,57,64,51,75,81,139,81,86,70,93,82,82,80,93,76,89,82,84,86,75,84,75,76,80,76,78,75,79,80,73,73,71,72,73,70,71,73,70,66,71,68,67,73,79,72,69,64,78,66,48,47,63,62,73,53,60,85,85,39,58,20,40,70,71,44,47,23,40,28,16,33,25,32,87,92,45,72,62,48,27,32,28,30,37,41,34,64,30,27,42,33,36,53,71,50,27,84,72,44,67,51,94,60,37,51,82,47,39,66,39,33,65,32,55,35,43,30,62,51,31,43,64,24,55,70,42,52,52,51,50,51,53,49,50,44,49,48,42,16,55,86,28,56,79,49,71,70,30,62,69,58,42,62,71,24,50,41,52,50,89,61,43,48,76,34,56,36,42,64,49,51,43,27,35,38,30,60,25,10,56,47,34,46,36,56,55,16,34,75,75,54,33,74,92,47,18,60,58,90,47,56,65,62,47,73,44,42,26,36,43,56,30,75,27,51,40,31,64,88,60,87,75,58,83,32,33,42,54,28,50,94,47,86,91,48,78,69,44,77,44,66,59,78,42,34,24,48,20,43,28,43,29,35,32,28,5,36,52,46,53,76,54,39,51,47,54,43,93,53,27,70,57,23,51,44,22,35,29,49,28,35,52,34,31,27,48,48,29,26,68,48,56,18,72,72,41,5,63,36,70,20,39,33,37,30,32,37,27,49,39,46,33,38,33,42,79,52,48,54,87,37,45,36,76,57,64,88,60,78,58,71,51,54,73,76,57,56,78,83,71,57,59,28,34,64,38,48,36,53,39,32,44,50,55,90,90,48,92,59,67,43,78,77,29,49,33,40,54,53,40,42,58,54,39,64,40,40,44,54,14,59,62,12,43,15,5,22,33,50,45,38,22,20,37,43,31,39,28,45,35,9,32,78,87,84,17,43,23,58,49,75,52,68,75,74,69,80,70,84,72,82,77,76,73,78,74,76,72,72,79,63,87,69,77,77,71,76,73,71,78,75,72,72,75,73,75,85,78,84,74,79,79,78,81,76,86,63,76,78,65,62,67,64,53,44,58,33,57,26,66,44,58,67,53,75,79